Protein AF-0000000086597584 (afdb_homodimer)

Sequence (826 aa):
MGRVAITVAKMEKIIGPSKPIFIGIAGVGLLMLLRCFSPFTSYPNMYDAAKMTVSPKKDGAATNDCTTTQSYEIGNSGNNWDTKRREWLEHHPSFATGAEDRVLLLTGSQPEPCKNPIGDHLLLRLFKNKVDYCRIHGYDIFYNNAFLHPKMVSWWTKMPMIRAAMLAHPEVEWIFWVDSDAVFTDMDFKPPLEKYKDHNLVVHGYYSKVYEEKSWGGVNAGVFFIRNCQWSMEFLEVWAEMGPQTSNYEKWGQILTSTMSDKTDPESDDQSALVYFLLKEKETLGKKIYIENQYDLSGYWFDIINSFDTISDNYARIEKGVMELQRRHAEKVSEHYAMVMKEAFSDGGGGKRPFITHFTACSPCSGVHWGYTDEQCWGGMEKALNFADNQVLRNYGFVHPDLLNTSYLYPLPMGRVAITVAKMEKIIGPSKPIFIGIAGVGLLMLLRCFSPFTSYPNMYDAAKMTVSPKKDGAATNDCTTTQSYEIGNSGNNWDTKRREWLEHHPSFATGAEDRVLLLTGSQPEPCKNPIGDHLLLRLFKNKVDYCRIHGYDIFYNNAFLHPKMVSWWTKMPMIRAAMLAHPEVEWIFWVDSDAVFTDMDFKPPLEKYKDHNLVVHGYYSKVYEEKSWGGVNAGVFFIRNCQWSMEFLEVWAEMGPQTSNYEKWGQILTSTMSDKTDPESDDQSALVYFLLKEKETLGKKIYIENQYDLSGYWFDIINSFDTISDNYARIEKGVMELQRRHAEKVSEHYAMVMKEAFSDGGGGKRPFITHFTACSPCSGVHWGYTDEQCWGGMEKALNFADNQVLRNYGFVHPDLLNTSYLYPLP

Nearest PDB structures (foldseek):
  6bsu-assembly1_B  TM=9.200E-01  e=1.245E-32  Arabidopsis thaliana
  2p72-assembly2_B  TM=7.144E-01  e=2.388E-07  Paramecium bursaria Chlorella virus 1
  2p6w-assembly1_A  TM=7.037E-01  e=1.932E-06  Paramecium bursaria Chlorella virus 1
  6bsu-assembly1_B  TM=9.200E-01  e=1.370E-32  Arabidopsis thaliana
  2p72-assembly2_B  TM=7.144E-01  e=2.803E-07  Paramecium bursaria Chlorella virus 1

Organism: Rhododendron simsii (NCBI:txid118357)

Foldseek 3Di:
DDDDDPDDDDDDDPDDDDDDDDDDDDDDDDDDPDDDPPDPPPPPPVVPPPPPPPVPLPLDDDDVLLLVVDDLFFPDLDPDQVVSLVVNCVSGVVLVVPLQVAEEEEEEEAQDFFPQPCLVVLLVLLVVQVVLLCVLVVHHYDYDHYAPDPQQDDQSSVLSVVSNVLSVCSSHFKYKAAYSQKGFLPSQDDDPCVVLVQAFKEWAAAPCCLAPLVALVRTDPRTIIGTSDSLSSVVSNVLCCCGRVHPCFQVSLCVLCVRHVPDDDSTDDSSSSVSVCCHPVVPHNVSRYHHDHPAPSEAELVVQLVLLVVQVVQLVVLLVVDPVSVDADASNCVNVVSVVSVVSDDDPPSDHGGRMHGLPQCNSRHNDHPPDDPCCRVQSSQLSSLSSVQVSCVNVQWHDPDSSDDDDIDGHD/DDDPPDDDDDDDDDDDDDDDDDDDDDDDDPDDPDDDPPDPPPPPPVVPPPCPVPVPLPLDPDDVLLLVVDDLFFDDLDPDQVVSLVVNCVSGVVLVVCLQVAEEEEEEEAQDFFPQPCLVVLLVLLVVQVVLLCVLVVHHYDYDHYAPDPQQDDQSSVLSVVSNVLSVCSSHFKYKAAYSQKGFLPSQDDDPCVVLVQAFKEWAAAPCCLAPQVALVRTDPRTIIGTSDSLSSVVSNVLCCCGRVHPCFQVSLCVLCVRHVNDDDSTDDSSSSVSVCCHPVVPHNVSRYHHDHPAPSEAELVVQLVLLVVQVVQLVVLLVVDPVSVDADASNCVNVVSVVSVVSDDDPPSDHGGRMHGLPQCNSRHNDHPPDDPCCRVQSSQLSSLSSVQVSCVNVQWHDPDSSDDDDIDGHD

InterPro domains:
  IPR008630 Glycosyltransferase 34 [PF05637] (100-367)
  IPR008630 Glycosyltransferase 34 [PTHR31311] (60-407)
  IPR029044 Nucleotide-diphospho-sugar transferases [G3DSA:3.90.550.10] (103-284)

Solvent-accessible surface area (backbone atoms only — not comparable to full-atom values): 46348 Å² total; per-residue (Å²): 135,85,82,80,69,88,71,83,83,78,87,79,78,86,73,78,85,74,84,74,85,76,86,77,91,86,79,86,87,85,67,91,74,75,70,88,69,71,79,80,72,81,71,71,80,68,72,70,60,69,76,68,72,67,62,72,66,64,66,54,79,81,54,84,52,65,65,60,78,51,65,37,52,74,88,50,60,70,77,63,46,51,57,41,36,50,52,51,33,68,47,27,46,81,45,48,69,65,20,85,73,27,43,36,35,39,36,46,50,73,50,62,69,42,75,19,81,56,12,26,40,51,46,36,53,32,48,46,47,51,47,49,39,22,58,72,71,70,35,46,65,48,73,42,49,48,32,78,40,93,60,31,55,79,83,48,37,55,54,39,50,50,49,10,46,44,61,18,37,57,58,34,30,31,38,34,42,40,42,50,62,36,40,58,41,26,74,75,68,69,83,68,64,75,81,45,70,84,38,43,33,39,29,23,33,41,70,60,35,39,75,70,64,32,31,40,76,15,46,43,74,52,28,35,40,36,36,59,40,44,67,44,36,46,46,47,45,61,58,50,54,44,29,67,78,38,94,47,18,66,58,37,6,52,52,47,38,70,66,12,77,74,48,83,64,62,61,48,47,68,38,43,50,51,46,47,41,43,68,76,28,39,90,57,70,26,61,30,46,40,72,41,66,89,57,33,64,58,25,58,32,86,80,46,60,81,32,50,66,49,29,52,52,41,53,52,52,49,29,73,70,33,76,85,57,59,53,66,52,40,50,90,56,42,67,61,54,42,50,52,47,61,73,64,61,67,78,73,80,38,53,71,70,51,38,20,38,26,44,78,67,40,42,56,37,67,55,64,41,79,95,58,52,66,64,54,45,55,48,42,50,42,28,48,50,40,54,25,44,32,68,56,32,43,36,40,33,28,32,53,88,40,46,84,43,65,47,57,45,40,78,54,131,137,84,79,86,72,89,81,83,88,76,92,82,83,91,78,88,82,85,85,80,86,76,85,75,89,82,79,85,87,86,72,89,73,77,70,87,68,73,77,84,72,78,73,71,79,70,74,72,63,68,76,68,70,67,63,74,66,64,64,53,77,80,55,85,52,65,64,61,78,52,66,38,53,74,88,52,59,68,76,62,48,52,56,42,37,50,53,50,34,69,46,26,47,81,46,47,68,64,21,85,73,28,42,36,34,38,37,46,52,72,50,64,70,42,74,19,82,56,13,26,39,50,45,37,53,32,48,47,48,51,47,50,41,22,58,72,71,71,35,46,66,49,75,42,48,48,32,79,40,94,59,32,53,80,82,49,36,55,54,38,49,51,50,10,46,43,63,19,36,56,58,35,29,31,38,34,41,38,41,51,63,38,39,58,41,26,74,76,69,72,85,66,62,75,81,44,71,85,40,42,32,39,29,22,33,40,70,59,34,39,74,72,63,33,30,39,76,14,46,43,75,52,29,37,40,35,36,60,40,44,66,44,38,46,47,47,47,60,59,50,54,44,30,66,78,38,94,49,19,67,58,38,6,53,51,46,40,71,65,12,78,75,47,83,65,63,61,47,47,68,37,43,51,51,46,46,42,45,70,76,28,39,89,56,70,25,61,30,46,42,72,41,65,90,58,33,65,58,25,58,31,87,82,46,61,81,32,52,65,49,30,52,52,40,54,52,52,50,29,73,70,33,75,84,57,59,53,63,50,41,51,89,56,42,67,60,54,43,50,52,48,59,73,66,60,69,78,73,81,39,53,71,69,49,38,19,39,26,43,78,67,39,42,56,37,67,56,65,39,80,96,58,51,66,64,56,45,56,47,42,50,42,28,47,50,39,54,26,44,32,69,56,31,43,34,40,33,28,32,52,86,41,47,84,44,65,47,59,45,42,78,55,130

Structure (mmCIF, N/CA/C/O backbone):
data_AF-0000000086597584-model_v1
#
loop_
_entity.id
_entity.type
_entity.pdbx_description
1 polymer 'Uncharacterized protein'
#
loop_
_atom_site.group_PDB
_atom_site.id
_atom_site.type_symbol
_atom_site.label_atom_id
_atom_site.label_alt_id
_atom_site.label_comp_id
_atom_site.label_asym_id
_atom_site.label_entity_id
_atom_site.label_seq_id
_atom_site.pdbx_PDB_ins_code
_atom_site.Cartn_x
_atom_site.Cartn_y
_atom_site.Cartn_z
_atom_site.occupancy
_atom_site.B_iso_or_equiv
_atom_site.auth_seq_id
_atom_site.auth_comp_id
_atom_site.auth_asym_id
_atom_site.auth_atom_id
_atom_site.pdbx_PDB_model_num
ATOM 1 N N . MET A 1 1 ? 34.812 67 14.102 1 16.95 1 MET A N 1
ATOM 2 C CA . MET A 1 1 ? 35.375 67.562 15.336 1 16.95 1 MET A CA 1
ATOM 3 C C . MET A 1 1 ? 35.125 66.625 16.5 1 16.95 1 MET A C 1
ATOM 5 O O . MET A 1 1 ? 34.406 65.625 16.375 1 16.95 1 MET A O 1
ATOM 9 N N . GLY A 1 2 ? 34.469 66.938 17.594 1 16.42 2 GLY A N 1
ATOM 10 C CA . GLY A 1 2 ? 34.844 66.688 18.969 1 16.42 2 GLY A CA 1
ATOM 11 C C . GLY A 1 2 ? 34.438 65.375 19.484 1 16.42 2 GLY A C 1
ATOM 12 O O . GLY A 1 2 ? 33.375 64.812 19.141 1 16.42 2 GLY A O 1
ATOM 13 N N . ARG A 1 3 ? 35.469 64.438 19.938 1 20.17 3 ARG A N 1
ATOM 14 C CA . ARG A 1 3 ? 35.938 63.219 20.547 1 20.17 3 ARG A CA 1
ATOM 15 C C . ARG A 1 3 ? 35.25 62.969 21.891 1 20.17 3 ARG A C 1
ATOM 17 O O . ARG A 1 3 ? 35.469 63.688 22.859 1 20.17 3 ARG A O 1
ATOM 24 N N . VAL A 1 4 ? 33.938 62.781 21.719 1 17.05 4 VAL A N 1
ATOM 25 C CA . VAL A 1 4 ? 33.188 62.844 22.984 1 17.05 4 VAL A CA 1
ATOM 26 C C . VAL A 1 4 ? 33.875 61.969 24.031 1 17.05 4 VAL A C 1
ATOM 28 O O . VAL A 1 4 ? 34.438 60.906 23.719 1 17.05 4 VAL A O 1
ATOM 31 N N . ALA A 1 5 ? 33.844 62.25 25.359 1 17.41 5 ALA A N 1
ATOM 32 C CA . ALA A 1 5 ? 34.406 62.375 26.703 1 17.41 5 ALA A CA 1
ATOM 33 C C . ALA A 1 5 ? 34.062 61.188 27.578 1 17.41 5 ALA A C 1
ATOM 35 O O . ALA A 1 5 ? 34.312 61.188 28.781 1 17.41 5 ALA A O 1
ATOM 36 N N . ILE A 1 6 ? 33.625 60.031 27.016 1 20.36 6 ILE A N 1
ATOM 37 C CA . ILE A 1 6 ? 32.875 59.312 28.016 1 20.36 6 ILE A CA 1
ATOM 38 C C . ILE A 1 6 ? 33.781 58.781 29.109 1 20.36 6 ILE A C 1
ATOM 40 O O . ILE A 1 6 ? 34.656 57.938 28.828 1 20.36 6 ILE A O 1
ATOM 44 N N . THR A 1 7 ? 34.031 59.469 30.188 1 17.09 7 THR A N 1
ATOM 45 C CA . THR A 1 7 ? 35.031 59.344 31.234 1 17.09 7 THR A CA 1
ATOM 46 C C . THR A 1 7 ? 34.719 58.125 32.094 1 17.09 7 THR A C 1
ATOM 48 O O . THR A 1 7 ? 35.625 57.375 32.469 1 17.09 7 THR A O 1
ATOM 51 N N . VAL A 1 8 ? 33.406 57.812 32.469 1 16.98 8 VAL A N 1
ATOM 52 C CA . VAL A 1 8 ? 33.25 57.75 33.938 1 16.98 8 VAL A CA 1
ATOM 53 C C . VAL A 1 8 ? 34 56.5 34.469 1 16.98 8 VAL A C 1
ATOM 55 O O . VAL A 1 8 ? 34.281 55.562 33.719 1 16.98 8 VAL A O 1
ATOM 58 N N . ALA A 1 9 ? 33.469 55.969 35.688 1 15.84 9 ALA A N 1
ATOM 59 C CA . ALA A 1 9 ? 33.969 55.781 37.031 1 15.84 9 ALA A CA 1
ATOM 60 C C . ALA A 1 9 ? 34.438 54.344 37.25 1 15.84 9 ALA A C 1
ATOM 62 O O . ALA A 1 9 ? 33.906 53.406 36.656 1 15.84 9 ALA A O 1
ATOM 63 N N . LYS A 1 10 ? 35.469 54.125 38.031 1 16.33 10 LYS A N 1
ATOM 64 C CA . LYS A 1 10 ? 36.625 53.281 38.406 1 16.33 10 LYS A CA 1
ATOM 65 C C . LYS A 1 10 ? 36.25 52.219 39.406 1 16.33 10 LYS A C 1
ATOM 67 O O . LYS A 1 10 ? 37.094 51.469 39.906 1 16.33 10 LYS A O 1
ATOM 72 N N . MET A 1 11 ? 34.812 52.031 39.719 1 16.16 11 MET A N 1
ATOM 73 C CA . MET A 1 11 ? 34.812 51.594 41.125 1 16.16 11 MET A CA 1
ATOM 74 C C . MET A 1 11 ? 35.656 50.344 41.281 1 16.16 11 MET A C 1
ATOM 76 O O . MET A 1 11 ? 35.75 49.5 40.406 1 16.16 11 MET A O 1
ATOM 80 N N . GLU A 1 12 ? 36.281 50.281 42.5 1 15.65 12 GLU A N 1
ATOM 81 C CA . GLU A 1 12 ? 37.344 49.719 43.312 1 15.65 12 GLU A CA 1
ATOM 82 C C . GLU A 1 12 ? 37.094 48.25 43.625 1 15.65 12 GLU A C 1
ATOM 84 O O . GLU A 1 12 ? 35.938 47.812 43.656 1 15.65 12 GLU A O 1
ATOM 89 N N . LYS A 1 13 ? 38.156 47.438 43.625 1 18.62 13 LYS A N 1
ATOM 90 C CA . LYS A 1 13 ? 38.781 46.094 43.594 1 18.62 13 LYS A CA 1
ATOM 91 C C . LYS A 1 13 ? 38.531 45.375 44.906 1 18.62 13 LYS A C 1
ATOM 93 O O . LYS A 1 13 ? 39.031 44.25 45.125 1 18.62 13 LYS A O 1
ATOM 98 N N . ILE A 1 14 ? 37.5 45.812 45.844 1 16.31 14 ILE A N 1
ATOM 99 C CA . ILE A 1 14 ? 37.969 45.531 47.188 1 16.31 14 ILE A CA 1
ATOM 100 C C . ILE A 1 14 ? 38.156 44 47.344 1 16.31 14 ILE A C 1
ATOM 102 O O . ILE A 1 14 ? 37.25 43.25 47.094 1 16.31 14 ILE A O 1
ATOM 106 N N . ILE A 1 15 ? 39.406 43.562 47.656 1 18.88 15 ILE A N 1
ATOM 107 C CA . ILE A 1 15 ? 40.281 42.438 47.812 1 18.88 15 ILE A CA 1
ATOM 108 C C . ILE A 1 15 ? 39.875 41.594 49.031 1 18.88 15 ILE A C 1
ATOM 110 O O . ILE A 1 15 ? 40.219 40.406 49.125 1 18.88 15 ILE A O 1
ATOM 114 N N . GLY A 1 16 ? 39.031 42.125 50 1 17.47 16 GLY A N 1
ATOM 115 C CA . GLY A 1 16 ? 39.656 41.812 51.25 1 17.47 16 GLY A CA 1
ATOM 116 C C . GLY A 1 16 ? 39.688 40.312 51.531 1 17.47 16 GLY A C 1
ATOM 117 O O . GLY A 1 16 ? 39 39.531 50.906 1 17.47 16 GLY A O 1
ATOM 118 N N . PRO A 1 17 ? 40.469 39.969 52.594 1 18.5 17 PRO A N 1
ATOM 119 C CA . PRO A 1 17 ? 41.375 38.938 53.125 1 18.5 17 PRO A CA 1
ATOM 120 C C . PRO A 1 17 ? 40.656 37.656 53.5 1 18.5 17 PRO A C 1
ATOM 122 O O . PRO A 1 17 ? 39.406 37.594 53.438 1 18.5 17 PRO A O 1
ATOM 125 N N . SER A 1 18 ? 41.031 37.156 54.656 1 17.77 18 SER A N 1
ATOM 126 C CA . SER A 1 18 ? 41.688 36 55.281 1 17.77 18 SER A CA 1
ATOM 127 C C . SER A 1 18 ? 40.688 35.062 55.969 1 17.77 18 SER A C 1
ATOM 129 O O . SER A 1 18 ? 41.031 33.938 56.312 1 17.77 18 SER A O 1
ATOM 131 N N . LYS A 1 19 ? 39.531 35.469 56.406 1 17.31 19 LYS A N 1
ATOM 132 C CA . LYS A 1 19 ? 39.406 35.062 57.812 1 17.31 19 LYS A CA 1
ATOM 133 C C . LYS A 1 19 ? 39.25 33.562 57.938 1 17.31 19 LYS A C 1
ATOM 135 O O . LYS A 1 19 ? 38.469 32.969 57.219 1 17.31 19 LYS A O 1
ATOM 140 N N . PRO A 1 20 ? 39.969 33 58.938 1 19.62 20 PRO A N 1
ATOM 141 C CA . PRO A 1 20 ? 40.469 31.656 59.25 1 19.62 20 PRO A CA 1
ATOM 142 C C . PRO A 1 20 ? 39.375 30.734 59.781 1 19.62 20 PRO A C 1
ATOM 144 O O . PRO A 1 20 ? 39.469 29.516 59.656 1 19.62 20 PRO A O 1
ATOM 147 N N . ILE A 1 21 ? 38.188 31.25 60.219 1 17.67 21 ILE A N 1
ATOM 148 C CA . ILE A 1 21 ? 37.969 30.734 61.594 1 17.67 21 ILE A CA 1
ATOM 149 C C . ILE A 1 21 ? 37.75 29.219 61.531 1 17.67 21 ILE A C 1
ATOM 151 O O . ILE A 1 21 ? 37 28.734 60.688 1 17.67 21 ILE A O 1
ATOM 155 N N . PHE A 1 22 ? 38.344 28.5 62.531 1 17.73 22 PHE A N 1
ATOM 156 C CA . PHE A 1 22 ? 38.844 27.219 63.062 1 17.73 22 PHE A CA 1
ATOM 157 C C . PHE A 1 22 ? 37.656 26.312 63.406 1 17.73 22 PHE A C 1
ATOM 159 O O . PHE A 1 22 ? 37.688 25.125 63.094 1 17.73 22 PHE A O 1
ATOM 166 N N . ILE A 1 23 ? 36.656 26.812 64.25 1 17 23 ILE A N 1
ATOM 167 C CA . ILE A 1 23 ? 36.688 26.031 65.5 1 17 23 ILE A CA 1
ATOM 168 C C . ILE A 1 23 ? 36.156 24.625 65.25 1 17 23 ILE A C 1
ATOM 170 O O . ILE A 1 23 ? 35.406 24.406 64.312 1 17 23 ILE A O 1
ATOM 174 N N . GLY A 1 24 ? 35.562 24.047 66.375 1 16.42 24 GLY A N 1
ATOM 175 C CA . GLY A 1 24 ? 35.75 22.984 67.312 1 16.42 24 GLY A CA 1
ATOM 176 C C . GLY A 1 24 ? 34.812 21.797 67.125 1 16.42 24 GLY A C 1
ATOM 177 O O . GLY A 1 24 ? 35.219 20.656 67.375 1 16.42 24 GLY A O 1
ATOM 178 N N . ILE A 1 25 ? 33.469 21.984 67 1 17.38 25 ILE A N 1
ATOM 179 C CA . ILE A 1 25 ? 32.75 21.219 68 1 17.38 25 ILE A CA 1
ATOM 180 C C . ILE A 1 25 ? 32.781 19.734 67.688 1 17.38 25 ILE A C 1
ATOM 182 O O . ILE A 1 25 ? 32.688 19.375 66.5 1 17.38 25 ILE A O 1
ATOM 186 N N . ALA A 1 26 ? 32.781 18.859 68.75 1 17.62 26 ALA A N 1
ATOM 187 C CA . ALA A 1 26 ? 33.125 17.625 69.5 1 17.62 26 ALA A CA 1
ATOM 188 C C . ALA A 1 26 ? 32.281 16.453 69 1 17.62 26 ALA A C 1
ATOM 190 O O . ALA A 1 26 ? 31.281 16.672 68.25 1 17.62 26 ALA A O 1
ATOM 191 N N . GLY A 1 27 ? 31.688 15.609 70 1 17.11 27 GLY A N 1
ATOM 192 C CA . GLY A 1 27 ? 31.859 14.258 70.5 1 17.11 27 GLY A CA 1
ATOM 193 C C . GLY A 1 27 ? 30.766 13.305 70.062 1 17.11 27 GLY A C 1
ATOM 194 O O . GLY A 1 27 ? 30.922 12.086 70.125 1 17.11 27 GLY A O 1
ATOM 195 N N . VAL A 1 28 ? 29.484 13.773 69.875 1 18.78 28 VAL A N 1
ATOM 196 C CA . VAL A 1 28 ? 28.531 12.953 70.625 1 18.78 28 VAL A CA 1
ATOM 197 C C . VAL A 1 28 ? 28.5 11.539 70 1 18.78 28 VAL A C 1
ATOM 199 O O . VAL A 1 28 ? 28.797 11.352 68.812 1 18.78 28 VAL A O 1
ATOM 202 N N . GLY A 1 29 ? 27.734 10.578 70.812 1 18.05 29 GLY A N 1
ATOM 203 C CA . GLY A 1 29 ? 27.625 9.227 71.375 1 18.05 29 GLY A CA 1
ATOM 204 C C . GLY A 1 29 ? 27.109 8.219 70.312 1 18.05 29 GLY A C 1
ATOM 205 O O . GLY A 1 29 ? 26.375 8.578 69.438 1 18.05 29 GLY A O 1
ATOM 206 N N . LEU A 1 30 ? 27.672 7.004 70.438 1 20.31 30 LEU A N 1
ATOM 207 C CA . LEU A 1 30 ? 27.906 5.656 69.938 1 20.31 30 LEU A CA 1
ATOM 208 C C . LEU A 1 30 ? 26.609 4.844 69.938 1 20.31 30 LEU A C 1
ATOM 210 O O . LEU A 1 30 ? 26.516 3.824 69.25 1 20.31 30 LEU A O 1
ATOM 214 N N . LEU A 1 31 ? 25.656 5.215 70.875 1 18.05 31 LEU A N 1
ATOM 215 C CA . LEU A 1 31 ? 25.172 4.051 71.625 1 18.05 31 LEU A CA 1
ATOM 216 C C . LEU A 1 31 ? 24.422 3.098 70.688 1 18.05 31 LEU A C 1
ATOM 218 O O . LEU A 1 31 ? 24.625 1.883 70.75 1 18.05 31 LEU A O 1
ATOM 222 N N . MET A 1 32 ? 23.141 3.391 70.375 1 18.7 32 MET A N 1
ATOM 223 C CA . MET A 1 32 ? 22.062 2.471 70.75 1 18.7 32 MET A CA 1
ATOM 224 C C . MET A 1 32 ? 21.906 1.368 69.75 1 18.7 32 MET A C 1
ATOM 226 O O . MET A 1 32 ? 21.312 1.591 68.688 1 18.7 32 MET A O 1
ATOM 230 N N . LEU A 1 33 ? 22.891 0.575 69.5 1 21.2 33 LEU A N 1
ATOM 231 C CA . LEU A 1 33 ? 22.922 -0.443 68.438 1 21.2 33 LEU A CA 1
ATOM 232 C C . LEU A 1 33 ? 21.828 -1.477 68.688 1 21.2 33 LEU A C 1
ATOM 234 O O . LEU A 1 33 ? 21.484 -2.236 67.75 1 21.2 33 LEU A O 1
ATOM 238 N N . LEU A 1 34 ? 21.609 -1.823 70 1 21.61 34 LEU A N 1
ATOM 239 C CA . LEU A 1 34 ? 21.516 -3.256 70.25 1 21.61 34 LEU A CA 1
ATOM 240 C C . LEU A 1 34 ? 20.234 -3.832 69.688 1 21.61 34 LEU A C 1
ATOM 242 O O . LEU A 1 34 ? 20.188 -4.996 69.25 1 21.61 34 LEU A O 1
ATOM 246 N N . ARG A 1 35 ? 19.125 -3.268 70.188 1 19.84 35 ARG A N 1
ATOM 247 C CA . ARG A 1 35 ? 18.156 -4.18 70.812 1 19.84 35 ARG A CA 1
ATOM 248 C C . ARG A 1 35 ? 17.516 -5.062 69.75 1 19.84 35 ARG A C 1
ATOM 250 O O . ARG A 1 35 ? 17.266 -6.246 69.938 1 19.84 35 ARG A O 1
ATOM 257 N N . CYS A 1 36 ? 16.688 -4.449 68.812 1 21.77 36 CYS A N 1
ATOM 258 C CA . CYS A 1 36 ? 15.359 -5.027 68.625 1 21.77 36 CYS A CA 1
ATOM 259 C C . CYS A 1 36 ? 15.414 -6.262 67.75 1 21.77 36 CYS A C 1
ATOM 261 O O . CYS A 1 36 ? 15.648 -6.148 66.562 1 21.77 36 CYS A O 1
ATOM 263 N N . PHE A 1 37 ? 15.992 -7.332 68.188 1 25.97 37 PHE A N 1
ATOM 264 C CA . PHE A 1 37 ? 16.078 -8.609 67.5 1 25.97 37 PHE A CA 1
ATOM 265 C C . PHE A 1 37 ? 14.695 -9.172 67.188 1 25.97 37 PHE A C 1
ATOM 267 O O . PHE A 1 37 ? 14.211 -10.039 67.938 1 25.97 37 PHE A O 1
ATOM 274 N N . SER A 1 38 ? 13.641 -8.344 67.188 1 24.52 38 SER A N 1
ATOM 275 C CA . SER A 1 38 ? 12.391 -9.094 67.25 1 24.52 38 SER A CA 1
ATOM 276 C C . SER A 1 38 ? 12.352 -10.227 66.25 1 24.52 38 SER A C 1
ATOM 278 O O . SER A 1 38 ? 12.922 -10.109 65.188 1 24.52 38 SER A O 1
ATOM 280 N N . PRO A 1 39 ? 11.914 -11.461 66.75 1 27.3 39 PRO A N 1
ATOM 281 C CA . PRO A 1 39 ? 11.859 -12.773 66.062 1 27.3 39 PRO A CA 1
ATOM 282 C C . PRO A 1 39 ? 11.102 -12.742 64.75 1 27.3 39 PRO A C 1
ATOM 284 O O . PRO A 1 39 ? 10.047 -12.109 64.688 1 27.3 39 PRO A O 1
ATOM 287 N N . PHE A 1 40 ? 11.773 -12.719 63.594 1 27.66 40 PHE A N 1
ATOM 288 C CA . PHE A 1 40 ? 11.242 -12.672 62.25 1 27.66 40 PHE A CA 1
ATOM 289 C C . PHE A 1 40 ? 10.148 -13.727 62.062 1 27.66 40 PHE A C 1
ATOM 291 O O . PHE A 1 40 ? 10.367 -14.906 62.344 1 27.66 40 PHE A O 1
ATOM 298 N N . THR A 1 41 ? 8.883 -13.32 62.375 1 25.11 41 THR A N 1
ATOM 299 C CA . THR A 1 41 ? 7.668 -14.07 62.094 1 25.11 41 THR A CA 1
ATOM 300 C C . THR A 1 41 ? 7.754 -14.703 60.688 1 25.11 41 THR A C 1
ATOM 302 O O . THR A 1 41 ? 8.359 -14.133 59.781 1 25.11 41 THR A O 1
ATOM 305 N N . SER A 1 42 ? 7.539 -16.047 60.688 1 25.33 42 SER A N 1
ATOM 306 C CA . SER A 1 42 ? 7.535 -16.969 59.562 1 25.33 42 SER A CA 1
ATOM 307 C C . SER A 1 42 ? 6.688 -16.453 58.406 1 25.33 42 SER A C 1
ATOM 309 O O . SER A 1 42 ? 5.488 -16.219 58.562 1 25.33 42 SER A O 1
ATOM 311 N N . TYR A 1 43 ? 7.141 -15.492 57.656 1 27.02 43 TYR A N 1
ATOM 312 C CA . TYR A 1 43 ? 6.324 -15 56.531 1 27.02 43 TYR A CA 1
ATOM 313 C C . TYR A 1 43 ? 5.852 -16.156 55.656 1 27.02 43 TYR A C 1
ATOM 315 O O . TYR A 1 43 ? 6.656 -17 55.25 1 27.02 43 TYR A O 1
ATOM 323 N N . PRO A 1 44 ? 4.555 -16.5 55.875 1 27.19 44 PRO A N 1
ATOM 324 C CA . PRO A 1 44 ? 3.996 -17.578 55.062 1 27.19 44 PRO A CA 1
ATOM 325 C C . PRO A 1 44 ? 4.406 -17.5 53.594 1 27.19 44 PRO A C 1
ATOM 327 O O . PRO A 1 44 ? 4.73 -16.406 53.094 1 27.19 44 PRO A O 1
ATOM 330 N N . ASN A 1 45 ? 4.988 -18.641 53.094 1 27.23 45 ASN A N 1
ATOM 331 C CA . ASN A 1 45 ? 5.438 -18.859 51.719 1 27.23 45 ASN A CA 1
ATOM 332 C C . ASN A 1 45 ? 4.391 -18.406 50.719 1 27.23 45 ASN A C 1
ATOM 334 O O . ASN A 1 45 ? 3.363 -19.062 50.531 1 27.23 45 ASN A O 1
ATOM 338 N N . MET A 1 46 ? 4.035 -17.109 50.75 1 25.09 46 MET A N 1
ATOM 339 C CA . MET A 1 46 ? 2.967 -16.625 49.875 1 25.09 46 MET A CA 1
ATOM 340 C C . MET A 1 46 ? 3.252 -16.969 48.406 1 25.09 46 MET A C 1
ATOM 342 O O . MET A 1 46 ? 2.67 -16.359 47.5 1 25.09 46 MET A O 1
ATOM 346 N N . TYR A 1 47 ? 4.34 -17.688 48.219 1 25.02 47 TYR A N 1
ATOM 347 C CA . TYR A 1 47 ? 4.699 -17.766 46.812 1 25.02 47 TYR A CA 1
ATOM 348 C C . TYR A 1 47 ? 3.613 -18.469 46 1 25.02 47 TYR A C 1
ATOM 350 O O . TYR A 1 47 ? 3.793 -18.766 44.812 1 25.02 47 TYR A O 1
ATOM 358 N N . ASP A 1 48 ? 2.732 -19.078 46.781 1 25.47 48 ASP A N 1
ATOM 359 C CA . ASP A 1 48 ? 1.867 -19.859 45.875 1 25.47 48 ASP A CA 1
ATOM 360 C C . ASP A 1 48 ? 1.146 -18.953 44.875 1 25.47 48 ASP A C 1
ATOM 362 O O . ASP A 1 48 ? -0.062 -18.734 45 1 25.47 48 ASP A O 1
ATOM 366 N N . ALA A 1 49 ? 1.564 -17.812 44.688 1 24.19 49 ALA A N 1
ATOM 367 C CA . ALA A 1 49 ? 0.662 -17.188 43.719 1 24.19 49 ALA A CA 1
ATOM 368 C C . ALA A 1 49 ? 0.471 -18.078 42.5 1 24.19 49 ALA A C 1
ATOM 370 O O . ALA A 1 49 ? 1.426 -18.359 41.75 1 24.19 49 ALA A O 1
ATOM 371 N N . ALA A 1 50 ? -0.317 -19.031 42.438 1 27.5 50 ALA A N 1
ATOM 372 C CA . ALA A 1 50 ? -0.902 -19.641 41.25 1 27.5 50 ALA A CA 1
ATOM 373 C C . ALA A 1 50 ? -0.909 -18.672 40.094 1 27.5 50 ALA A C 1
ATOM 375 O O . ALA A 1 50 ? -1.369 -17.531 40.219 1 27.5 50 ALA A O 1
ATOM 376 N N . LYS A 1 51 ? 0.156 -18.703 39.312 1 30.17 51 LYS A N 1
ATOM 377 C CA . LYS A 1 51 ? 0.125 -18.125 37.969 1 30.17 51 LYS A CA 1
ATOM 378 C C . LYS A 1 51 ? -1.303 -18.047 37.438 1 30.17 51 LYS A C 1
ATOM 380 O O . LYS A 1 51 ? -1.874 -19.062 37.031 1 30.17 51 LYS A O 1
ATOM 385 N N . MET A 1 52 ? -2.107 -17.344 38.094 1 26.62 52 MET A N 1
ATOM 386 C CA . MET A 1 52 ? -3.348 -17.094 37.375 1 26.62 52 MET A CA 1
ATOM 387 C C . MET A 1 52 ? -3.062 -16.75 35.906 1 26.62 52 MET A C 1
ATOM 389 O O . MET A 1 52 ? -2.396 -15.75 35.625 1 26.62 52 MET A O 1
ATOM 393 N N . THR A 1 53 ? -2.609 -17.719 35.094 1 27.86 53 THR A N 1
ATOM 394 C CA . THR A 1 53 ? -2.703 -17.547 33.656 1 27.86 53 THR A CA 1
ATOM 395 C C . THR A 1 53 ? -3.826 -16.578 33.312 1 27.86 53 THR A C 1
ATOM 397 O O . THR A 1 53 ? -5.004 -16.922 33.438 1 27.86 53 THR A O 1
ATOM 400 N N . VAL A 1 54 ? -3.662 -15.391 33.656 1 29.88 54 VAL A N 1
ATOM 401 C CA . VAL A 1 54 ? -4.629 -14.484 33.062 1 29.88 54 VAL A CA 1
ATOM 402 C C . VAL A 1 54 ? -4.754 -14.773 31.562 1 29.88 54 VAL A C 1
ATOM 404 O O . VAL A 1 54 ? -3.775 -14.664 30.828 1 29.88 54 VAL A O 1
ATOM 407 N N . SER A 1 55 ? -5.457 -15.688 31.219 1 31.73 55 SER A N 1
ATOM 408 C CA . SER A 1 55 ? -5.836 -15.781 29.812 1 31.73 55 SER A CA 1
ATOM 409 C C . SER A 1 55 ? -5.984 -14.398 29.188 1 31.73 55 SER A C 1
ATOM 411 O O . SER A 1 55 ? -6.637 -13.523 29.75 1 31.73 55 SER A O 1
ATOM 413 N N . PRO A 1 56 ? -4.934 -13.961 28.453 1 37.72 56 PRO A N 1
ATOM 414 C CA . PRO A 1 56 ? -5.223 -12.664 27.828 1 37.72 56 PRO A CA 1
ATOM 415 C C . PRO A 1 56 ? -6.711 -12.469 27.547 1 37.72 56 PRO A C 1
ATOM 417 O O . PRO A 1 56 ? -7.379 -13.398 27.078 1 37.72 56 PRO A O 1
ATOM 420 N N . LYS A 1 57 ? -7.289 -11.688 28.344 1 41.69 57 LYS A N 1
ATOM 421 C CA . LYS A 1 57 ? -8.688 -11.367 28.078 1 41.69 57 LYS A CA 1
ATOM 422 C C . LYS A 1 57 ? -8.961 -11.297 26.578 1 41.69 57 LYS A C 1
ATOM 424 O O . LYS A 1 57 ? -8.242 -10.609 25.844 1 41.69 57 LYS A O 1
ATOM 429 N N . LYS A 1 58 ? -9.555 -12.312 26.062 1 46.53 58 LYS A N 1
ATOM 430 C CA . LYS A 1 58 ? -9.984 -12.406 24.672 1 46.53 58 LYS A CA 1
ATOM 431 C C . LYS A 1 58 ? -10.664 -11.109 24.219 1 46.53 58 LYS A C 1
ATOM 433 O O . LYS A 1 58 ? -11.375 -10.477 24.984 1 46.53 58 LYS A O 1
ATOM 438 N N . ASP A 1 59 ? -10.086 -10.453 23.172 1 56.41 59 ASP A N 1
ATOM 439 C CA . ASP A 1 59 ? -10.766 -9.305 22.594 1 56.41 59 ASP A CA 1
ATOM 440 C C . ASP A 1 59 ? -12.281 -9.5 22.594 1 56.41 59 ASP A C 1
ATOM 442 O O . ASP A 1 59 ? -12.773 -10.562 22.203 1 56.41 59 ASP A O 1
ATOM 446 N N . GLY A 1 60 ? -13 -9.203 23.719 1 52.19 60 GLY A N 1
ATOM 447 C CA . GLY A 1 60 ? -14.43 -9.375 23.891 1 52.19 60 GLY A CA 1
ATOM 448 C C . GLY A 1 60 ? -15.258 -8.68 22.828 1 52.19 60 GLY A C 1
ATOM 449 O O . GLY A 1 60 ? -14.773 -7.762 22.156 1 52.19 60 GLY A O 1
ATOM 450 N N . ALA A 1 61 ? -16.297 -9.469 22.469 1 49.19 61 ALA A N 1
ATOM 451 C CA . ALA A 1 61 ? -17.344 -8.93 21.609 1 49.19 61 ALA A CA 1
ATOM 452 C C . ALA A 1 61 ? -17.719 -7.504 22.016 1 49.19 61 ALA A C 1
ATOM 454 O O . ALA A 1 61 ? -17.438 -7.082 23.141 1 49.19 61 ALA A O 1
ATOM 455 N N . ALA A 1 62 ? -18.625 -6.859 21.094 1 45.41 62 ALA A N 1
ATOM 456 C CA . ALA A 1 62 ? -19.188 -5.523 20.922 1 45.41 62 ALA A CA 1
ATOM 457 C C . ALA A 1 62 ? -19.875 -5.047 22.203 1 45.41 62 ALA A C 1
ATOM 459 O O . ALA A 1 62 ? -20.984 -5.473 22.5 1 45.41 62 ALA A O 1
ATOM 460 N N . THR A 1 63 ? -19.375 -5.109 23.297 1 41.94 63 THR A N 1
ATOM 461 C CA . THR A 1 63 ? -20.234 -4.219 24.078 1 41.94 63 THR A CA 1
ATOM 462 C C . THR A 1 63 ? -20.703 -3.045 23.219 1 41.94 63 THR A C 1
ATOM 464 O O . THR A 1 63 ? -20.188 -2.82 22.125 1 41.94 63 THR A O 1
ATOM 467 N N . ASN A 1 64 ? -21.625 -2.158 23.703 1 43.78 64 ASN A N 1
ATOM 468 C CA . ASN A 1 64 ? -22.094 -0.907 23.109 1 43.78 64 ASN A CA 1
ATOM 469 C C . ASN A 1 64 ? -20.953 -0.168 22.406 1 43.78 64 ASN A C 1
ATOM 471 O O . ASN A 1 64 ? -20.125 0.462 23.047 1 43.78 64 ASN A O 1
ATOM 475 N N . ASP A 1 65 ? -20.422 -0.802 21.438 1 49.59 65 ASP A N 1
ATOM 476 C CA . ASP A 1 65 ? -19.375 -0.172 20.625 1 49.59 65 ASP A CA 1
ATOM 477 C C . ASP A 1 65 ? -19.547 1.347 20.609 1 49.59 65 ASP A C 1
ATOM 479 O O . ASP A 1 65 ? -20.516 1.869 20.062 1 49.59 65 ASP A O 1
ATOM 483 N N . CYS A 1 66 ? -19.312 1.984 21.609 1 48.81 66 CYS A N 1
ATOM 484 C CA . CYS A 1 66 ? -19.297 3.393 22 1 48.81 66 CYS A CA 1
ATOM 485 C C . CYS A 1 66 ? -19.016 4.281 20.781 1 48.81 66 CYS A C 1
ATOM 487 O O . CYS A 1 66 ? -19.172 5.5 20.859 1 48.81 66 CYS A O 1
ATOM 489 N N . THR A 1 67 ? -18.484 3.748 19.672 1 52.06 67 THR A N 1
ATOM 490 C CA . THR A 1 67 ? -18.219 4.637 18.547 1 52.06 67 THR A CA 1
ATOM 491 C C . THR A 1 67 ? -19.516 4.918 17.781 1 52.06 67 THR A C 1
ATOM 493 O O . THR A 1 67 ? -19.5 5.688 16.812 1 52.06 67 THR A O 1
ATOM 496 N N . THR A 1 68 ? -20.656 4.133 18.234 1 55.19 68 THR A N 1
ATOM 497 C CA . THR A 1 68 ? -21.844 4.047 17.406 1 55.19 68 THR A CA 1
ATOM 498 C C . THR A 1 68 ? -22.594 5.379 17.375 1 55.19 68 THR A C 1
ATOM 500 O O . THR A 1 68 ? -23.406 5.621 16.5 1 55.19 68 THR A O 1
ATOM 503 N N . THR A 1 69 ? -22.094 6.195 18.281 1 63.03 69 THR A N 1
ATOM 504 C CA . THR A 1 69 ? -22.969 7.352 18.203 1 63.03 69 THR A CA 1
ATOM 505 C C . THR A 1 69 ? -22.266 8.539 17.562 1 63.03 69 THR A C 1
ATOM 507 O O . THR A 1 69 ? -22.859 9.594 17.344 1 63.03 69 THR A O 1
ATOM 510 N N . GLN A 1 70 ? -21.078 8.164 17.125 1 78.88 70 GLN A N 1
ATOM 511 C CA . GLN A 1 70 ? -20.344 9.305 16.594 1 78.88 70 GLN A CA 1
ATOM 512 C C . GLN A 1 70 ? -20.422 9.336 15.062 1 78.88 70 GLN A C 1
ATOM 514 O O . GLN A 1 70 ? -20.422 8.281 14.414 1 78.88 70 GLN A O 1
ATOM 519 N N . SER A 1 71 ? -20.531 10.523 14.617 1 86.75 71 SER A N 1
ATOM 520 C CA . SER A 1 71 ? -20.562 10.711 13.172 1 86.75 71 SER A CA 1
ATOM 521 C C . SER A 1 71 ? -19.156 10.648 12.578 1 86.75 71 SER A C 1
ATOM 523 O O . SER A 1 71 ? -18.219 11.203 13.141 1 86.75 71 SER A O 1
ATOM 525 N N . TYR A 1 72 ? -19.078 9.969 11.508 1 92.38 72 TYR A N 1
ATOM 526 C CA . TYR A 1 72 ? -17.828 9.906 10.773 1 92.38 72 TYR A CA 1
ATOM 527 C C . TYR A 1 72 ? -17.625 11.156 9.93 1 92.38 72 TYR A C 1
ATOM 529 O O . TYR A 1 72 ? -16.516 11.406 9.43 1 92.38 72 TYR A O 1
ATOM 537 N N . GLU A 1 73 ? -18.594 11.969 9.789 1 92.31 73 GLU A N 1
ATOM 538 C CA . GLU A 1 73 ? -18.562 13.141 8.922 1 92.31 73 GLU A CA 1
ATOM 539 C C . GLU A 1 73 ? -18 14.359 9.648 1 92.31 73 GLU A C 1
ATOM 541 O O . GLU A 1 73 ? -18.172 14.5 10.867 1 92.31 73 GLU A O 1
ATOM 546 N N . ILE A 1 74 ? -17.359 15.203 8.898 1 92.19 74 ILE A N 1
ATOM 547 C CA . ILE A 1 74 ? -17 16.516 9.414 1 92.19 74 ILE A CA 1
ATOM 548 C C . ILE A 1 74 ? -18.266 17.328 9.688 1 92.19 74 ILE A C 1
ATOM 550 O O . ILE A 1 74 ? -19.281 17.156 9 1 92.19 74 ILE A O 1
ATOM 554 N N . GLY A 1 75 ? -18.266 18.188 10.656 1 87.88 75 GLY A N 1
ATOM 555 C CA . GLY A 1 75 ? -19.406 19.016 11 1 87.88 75 GLY A CA 1
ATOM 556 C C . GLY A 1 75 ? -19.828 18.891 12.445 1 87.88 75 GLY A C 1
ATOM 557 O O . GLY A 1 75 ? -20.516 19.766 12.984 1 87.88 75 GLY A O 1
ATOM 558 N N . ASN A 1 76 ? -19.406 17.75 13.016 1 83 76 ASN A N 1
ATOM 559 C CA . ASN A 1 76 ? -19.656 17.5 14.43 1 83 76 ASN A CA 1
ATOM 560 C C . ASN A 1 76 ? -18.531 16.719 15.078 1 83 76 ASN A C 1
ATOM 562 O O . ASN A 1 76 ? -18.297 15.555 14.734 1 83 76 ASN A O 1
ATOM 566 N N . SER A 1 77 ? -17.875 17.344 16.016 1 82.56 77 SER A N 1
ATOM 567 C CA . SER A 1 77 ? -16.719 16.703 16.641 1 82.56 77 SER A CA 1
ATOM 568 C C . SER A 1 77 ? -17.141 15.609 17.594 1 82.56 77 SER A C 1
ATOM 570 O O . SER A 1 77 ? -16.328 14.773 18 1 82.56 77 SER A O 1
ATOM 572 N N . GLY A 1 78 ? -18.375 15.578 17.891 1 85.31 78 GLY A N 1
ATOM 573 C CA . GLY A 1 78 ? -18.781 14.68 18.953 1 85.31 78 GLY A CA 1
ATOM 574 C C . GLY A 1 78 ? -18.156 15.039 20.297 1 85.31 78 GLY A C 1
ATOM 575 O O . GLY A 1 78 ? -17.516 16.094 20.422 1 85.31 78 GLY A O 1
ATOM 576 N N . ASN A 1 79 ? -18.531 14.25 21.328 1 88.31 79 ASN A N 1
ATOM 577 C CA . ASN A 1 79 ? -18.016 14.5 22.672 1 88.31 79 ASN A CA 1
ATOM 578 C C . ASN A 1 79 ? -17.438 13.234 23.297 1 88.31 79 ASN A C 1
ATOM 580 O O . ASN A 1 79 ? -17.766 12.125 22.875 1 88.31 79 ASN A O 1
ATOM 584 N N . ASN A 1 80 ? -16.438 13.445 24.125 1 92.88 80 ASN A N 1
ATOM 585 C CA . ASN A 1 80 ? -15.891 12.406 25 1 92.88 80 ASN A CA 1
ATOM 586 C C . ASN A 1 80 ? -15.164 11.328 24.203 1 92.88 80 ASN A C 1
ATOM 588 O O . ASN A 1 80 ? -15.242 10.148 24.516 1 92.88 80 ASN A O 1
ATOM 592 N N . TRP A 1 81 ? -14.523 11.727 23.094 1 95.44 81 TRP A N 1
ATOM 593 C CA . TRP A 1 81 ? -13.828 10.766 22.25 1 95.44 81 TRP A CA 1
ATOM 594 C C . TRP A 1 81 ? -12.711 10.078 23.016 1 95.44 81 TRP A C 1
ATOM 596 O O . TRP A 1 81 ? -12.484 8.875 22.859 1 95.44 81 TRP A O 1
ATOM 606 N N . ASP A 1 82 ? -12.031 10.82 23.906 1 96 82 ASP A N 1
ATOM 607 C CA . ASP A 1 82 ? -10.953 10.227 24.688 1 96 82 ASP A CA 1
ATOM 608 C C . ASP A 1 82 ? -11.469 9.094 25.578 1 96 82 ASP A C 1
ATOM 610 O O . ASP A 1 82 ? -10.852 8.031 25.672 1 96 82 ASP A O 1
ATOM 614 N N . THR A 1 83 ? -12.602 9.32 26.203 1 95.12 83 THR A N 1
ATOM 615 C CA . THR A 1 83 ? -13.203 8.32 27.078 1 95.12 83 THR A CA 1
ATOM 616 C C . THR A 1 83 ? -13.672 7.113 26.266 1 95.12 83 THR A C 1
ATOM 618 O O . THR A 1 83 ? -13.422 5.969 26.656 1 95.12 83 THR A O 1
ATOM 621 N N . LYS A 1 84 ? -14.297 7.383 25.188 1 92.75 84 LYS A N 1
ATOM 622 C CA . LYS A 1 84 ? -14.781 6.309 24.328 1 92.75 84 LYS A CA 1
ATOM 623 C C . LYS A 1 84 ? -13.633 5.453 23.797 1 92.75 84 LYS A C 1
ATOM 625 O O . LYS A 1 84 ? -13.734 4.227 23.766 1 92.75 84 LYS A O 1
ATOM 630 N N . ARG A 1 85 ? -12.609 6.098 23.391 1 93.69 85 ARG A N 1
ATOM 631 C CA . ARG A 1 85 ? -11.438 5.395 22.891 1 93.69 85 ARG A CA 1
ATOM 632 C C . ARG A 1 85 ? -10.789 4.555 23.984 1 93.69 85 ARG A C 1
ATOM 634 O O . ARG A 1 85 ? -10.398 3.408 23.75 1 93.69 85 ARG A O 1
ATOM 641 N N . ARG A 1 86 ? -10.656 5.094 25.156 1 93.38 86 ARG A N 1
ATOM 642 C CA . ARG A 1 86 ? -10.109 4.355 26.281 1 93.38 86 ARG A CA 1
ATOM 643 C C . ARG A 1 86 ? -10.953 3.125 26.594 1 93.38 86 ARG A C 1
ATOM 645 O O . ARG A 1 86 ? -10.406 2.043 26.844 1 93.38 86 ARG A O 1
ATOM 652 N N . GLU A 1 87 ? -12.234 3.303 26.625 1 92.75 87 GLU A N 1
ATOM 653 C CA . GLU A 1 87 ? -13.141 2.186 26.859 1 92.75 87 GLU A CA 1
ATOM 654 C C . GLU A 1 87 ? -12.992 1.106 25.797 1 92.75 87 GLU A C 1
ATOM 656 O O . GLU A 1 87 ? -12.977 -0.086 26.109 1 92.75 87 GLU A O 1
ATOM 661 N N . TRP A 1 88 ? -12.891 1.579 24.562 1 92.94 88 TRP A N 1
ATOM 662 C CA . TRP A 1 88 ? -12.695 0.625 23.484 1 92.94 88 TRP A CA 1
ATOM 663 C C . TRP A 1 88 ? -11.422 -0.185 23.688 1 92.94 88 TRP A C 1
ATOM 665 O O . TRP A 1 88 ? -11.422 -1.407 23.516 1 92.94 88 TRP A O 1
ATOM 675 N N . LEU A 1 89 ? -10.359 0.435 24.078 1 93.31 89 LEU A N 1
ATOM 676 C CA . LEU A 1 89 ? -9.078 -0.23 24.297 1 93.31 89 LEU A CA 1
ATOM 677 C C . LEU A 1 89 ? -9.164 -1.192 25.484 1 93.31 89 LEU A C 1
ATOM 679 O O . LEU A 1 89 ? -8.508 -2.238 25.484 1 93.31 89 LEU A O 1
ATOM 683 N N . GLU A 1 90 ? -9.945 -0.853 26.484 1 92.56 90 GLU A N 1
ATOM 684 C CA . GLU A 1 90 ? -10.148 -1.733 27.625 1 92.56 90 GLU A CA 1
ATOM 685 C C . GLU A 1 90 ? -10.852 -3.023 27.219 1 92.56 90 GLU A C 1
ATOM 687 O O . GLU A 1 90 ? -10.547 -4.098 27.75 1 92.56 90 GLU A O 1
ATOM 692 N N . HIS A 1 91 ? -11.703 -2.861 26.25 1 91.38 91 HIS A N 1
ATOM 693 C CA . HIS A 1 91 ? -12.453 -4.016 25.766 1 91.38 91 HIS A CA 1
ATOM 694 C C . HIS A 1 91 ? -11.648 -4.809 24.75 1 91.38 91 HIS A C 1
ATOM 696 O O . HIS A 1 91 ? -12.016 -5.941 24.406 1 91.38 91 HIS A O 1
ATOM 702 N N . HIS A 1 92 ? -10.578 -4.199 24.266 1 92.81 92 HIS A N 1
ATOM 703 C CA . HIS A 1 92 ? -9.711 -4.848 23.281 1 92.81 92 HIS A CA 1
ATOM 704 C C . HIS A 1 92 ? -8.242 -4.77 23.703 1 92.81 92 HIS A C 1
ATOM 706 O O . HIS A 1 92 ? -7.43 -4.145 23.031 1 92.81 92 HIS A O 1
ATOM 712 N N . PRO A 1 93 ? -7.859 -5.504 24.734 1 91.12 93 PRO A N 1
ATOM 713 C CA . PRO A 1 93 ? -6.543 -5.348 25.359 1 91.12 93 PRO A CA 1
ATOM 714 C C . PRO A 1 93 ? -5.402 -5.734 24.406 1 91.12 93 PRO A C 1
ATOM 716 O O . PRO A 1 93 ? -4.273 -5.27 24.578 1 91.12 93 PRO A O 1
ATOM 719 N N . SER A 1 94 ? -5.656 -6.555 23.422 1 89.06 94 SER A N 1
ATOM 720 C CA . SER A 1 94 ? -4.613 -6.926 22.469 1 89.06 94 SER A CA 1
ATOM 721 C C . SER A 1 94 ? -4.074 -5.703 21.734 1 89.06 94 SER A C 1
ATOM 723 O O . SER A 1 94 ? -2.957 -5.727 21.219 1 89.06 94 SER A O 1
ATOM 725 N N . PHE A 1 95 ? -4.898 -4.633 21.719 1 91.62 95 PHE A N 1
ATOM 726 C CA . PHE A 1 95 ? -4.484 -3.428 21.016 1 91.62 95 PHE A CA 1
ATOM 727 C C . PHE A 1 95 ? -3.971 -2.377 21.984 1 91.62 95 PHE A C 1
ATOM 729 O O . PHE A 1 95 ? -3.52 -1.306 21.578 1 91.62 95 PHE A O 1
ATOM 736 N N . ALA A 1 96 ? -4.023 -2.713 23.266 1 87.25 96 ALA A N 1
ATOM 737 C CA . ALA A 1 96 ? -3.635 -1.728 24.266 1 87.25 96 ALA A CA 1
ATOM 738 C C . ALA A 1 96 ? -2.115 -1.621 24.375 1 87.25 96 ALA A C 1
ATOM 740 O O . ALA A 1 96 ? -1.574 -0.526 24.531 1 87.25 96 ALA A O 1
ATOM 741 N N . THR A 1 97 ? -1.477 -2.805 24.141 1 83.81 97 THR A N 1
ATOM 742 C CA . THR A 1 97 ? -0.02 -2.799 24.219 1 83.81 97 THR A CA 1
ATOM 743 C C . THR A 1 97 ? 0.581 -2.09 23.016 1 83.81 97 THR A C 1
ATOM 745 O O . THR A 1 97 ? 0.26 -2.422 21.859 1 83.81 97 THR A O 1
ATOM 748 N N . GLY A 1 98 ? 1.336 -1.061 23.266 1 83.44 98 GLY A N 1
ATOM 749 C CA . GLY A 1 98 ? 2.016 -0.352 22.188 1 83.44 98 GLY A CA 1
ATOM 750 C C . GLY A 1 98 ? 1.125 0.651 21.484 1 83.44 98 GLY A C 1
ATOM 751 O O . GLY A 1 98 ? 1.49 1.176 20.422 1 83.44 98 GLY A O 1
ATOM 752 N N . ALA A 1 99 ? -0.037 0.877 22.047 1 84.94 99 ALA A N 1
ATOM 753 C CA . ALA A 1 99 ? -1.009 1.768 21.422 1 84.94 99 ALA A CA 1
ATOM 754 C C . ALA A 1 99 ? -0.446 3.178 21.281 1 84.94 99 ALA A C 1
ATOM 756 O O . ALA A 1 99 ? -0.742 3.873 20.297 1 84.94 99 ALA A O 1
ATOM 757 N N . GLU A 1 100 ? 0.44 3.547 22.125 1 88.06 100 GLU A N 1
ATOM 758 C CA . GLU A 1 100 ? 0.944 4.918 22.156 1 88.06 100 GLU A CA 1
ATOM 759 C C . GLU A 1 100 ? 1.835 5.199 20.953 1 88.06 100 GLU A C 1
ATOM 761 O O . GLU A 1 100 ? 2.031 6.355 20.578 1 88.06 100 GLU A O 1
ATOM 766 N N . ASP A 1 101 ? 2.299 4.141 20.312 1 90.62 101 ASP A N 1
ATOM 767 C CA . ASP A 1 101 ? 3.219 4.312 19.188 1 90.62 101 ASP A CA 1
ATOM 768 C C . ASP A 1 101 ? 2.57 3.883 17.875 1 90.62 101 ASP A C 1
ATOM 770 O O . ASP A 1 101 ? 3.234 3.83 16.844 1 90.62 101 AS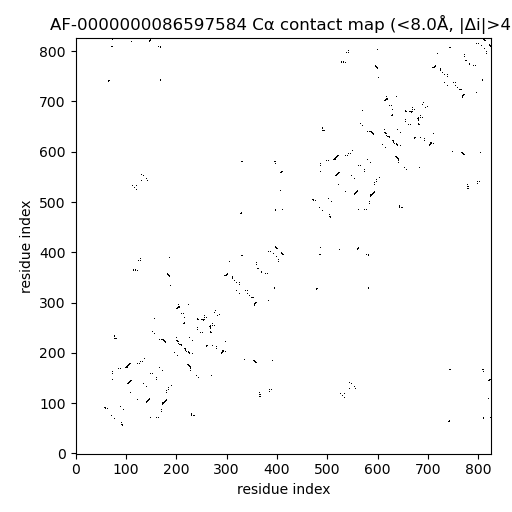P A O 1
ATOM 774 N N . ARG A 1 102 ? 1.312 3.584 17.906 1 96.75 102 ARG A N 1
ATOM 775 C CA . ARG A 1 102 ? 0.661 3.07 16.703 1 96.75 102 ARG A CA 1
ATOM 776 C C . ARG A 1 102 ? 0.306 4.203 15.75 1 96.75 102 ARG A C 1
ATOM 778 O O . ARG A 1 102 ? -0.292 5.203 16.156 1 96.75 102 ARG A O 1
ATOM 785 N N . VAL A 1 103 ? 0.723 4.059 14.484 1 98.5 103 VAL A N 1
ATOM 786 C CA . VAL A 1 103 ? 0.574 5.094 13.477 1 98.5 103 VAL A CA 1
ATOM 787 C C . VAL A 1 103 ? -0.248 4.559 12.305 1 98.5 103 VAL A C 1
ATOM 789 O O . VAL A 1 103 ? -0.066 3.416 11.883 1 98.5 103 VAL A O 1
ATOM 792 N N . LEU A 1 104 ? -1.212 5.266 11.844 1 98.75 104 LEU A N 1
ATOM 793 C CA . LEU A 1 104 ? -1.896 5.059 10.57 1 98.75 104 LEU A CA 1
ATOM 794 C C . LEU A 1 104 ? -1.559 6.168 9.586 1 98.75 104 LEU A C 1
ATOM 796 O O . LEU A 1 104 ? -1.827 7.344 9.852 1 98.75 104 LEU A O 1
ATOM 800 N N . LEU A 1 105 ? -0.89 5.844 8.492 1 98.94 105 LEU A N 1
ATOM 801 C CA . LEU A 1 105 ? -0.582 6.82 7.453 1 98.94 105 LEU A CA 1
ATOM 802 C C . LEU A 1 105 ? -1.763 6.992 6.504 1 98.94 105 LEU A C 1
ATOM 804 O O . LEU A 1 105 ? -2.355 6.008 6.059 1 98.94 105 LEU A O 1
ATOM 808 N N . LEU A 1 106 ? -2.189 8.203 6.285 1 98.81 106 LEU A N 1
ATOM 809 C CA . LEU A 1 106 ? -3.234 8.547 5.328 1 98.81 106 LEU A CA 1
ATOM 810 C C . LEU A 1 106 ? -2.652 9.32 4.145 1 98.81 106 LEU A C 1
ATOM 812 O O . LEU A 1 106 ? -1.785 10.18 4.324 1 98.81 106 LEU A O 1
ATOM 816 N N . THR A 1 107 ? -3.01 8.984 2.979 1 98.62 107 THR A N 1
ATOM 817 C CA . THR A 1 107 ? -2.699 9.672 1.728 1 98.62 107 THR A CA 1
ATOM 818 C C . THR A 1 107 ? -3.801 9.438 0.696 1 98.62 107 THR A C 1
ATOM 820 O O . THR A 1 107 ? -4.785 8.758 0.977 1 98.62 107 THR A O 1
ATOM 823 N N . GLY A 1 108 ? -3.76 10.086 -0.416 1 96.69 108 GLY A N 1
ATOM 824 C CA . GLY A 1 108 ? -4.82 9.914 -1.397 1 96.69 108 GLY A CA 1
ATOM 825 C C . GLY A 1 108 ? -4.648 10.797 -2.619 1 96.69 108 GLY A C 1
ATOM 826 O O . GLY A 1 108 ? -3.631 11.477 -2.764 1 96.69 108 GLY A O 1
ATOM 827 N N . SER A 1 109 ? -5.539 10.688 -3.537 1 95.94 109 SER A N 1
ATOM 828 C CA . SER A 1 109 ? -5.609 11.477 -4.758 1 95.94 109 SER A CA 1
ATOM 829 C C . SER A 1 109 ? -7.051 11.648 -5.227 1 95.94 109 SER A C 1
ATOM 831 O O . SER A 1 109 ? -7.969 11.078 -4.637 1 95.94 109 SER A O 1
ATOM 833 N N . GLN A 1 110 ? -7.254 12.453 -6.188 1 94.81 110 GLN A N 1
ATOM 834 C CA . GLN A 1 110 ? -8.578 12.656 -6.758 1 94.81 110 GLN A CA 1
ATOM 835 C C . GLN A 1 110 ? -9.102 11.367 -7.395 1 94.81 110 GLN A C 1
ATOM 837 O O . GLN A 1 110 ? -8.32 10.508 -7.797 1 94.81 110 GLN A O 1
ATOM 842 N N . PRO A 1 111 ? -10.375 11.219 -7.449 1 94.88 111 PRO A N 1
ATOM 843 C CA . PRO A 1 111 ? -10.977 9.977 -7.949 1 94.88 111 PRO A CA 1
ATOM 844 C C . PRO A 1 111 ? -10.828 9.812 -9.461 1 94.88 111 PRO A C 1
ATOM 846 O O . PRO A 1 111 ? -10.789 8.688 -9.961 1 94.88 111 PRO A O 1
ATOM 849 N N . GLU A 1 112 ? -10.703 10.906 -10.227 1 94.44 112 GLU A N 1
ATOM 850 C CA . GLU A 1 112 ? -10.609 10.844 -11.68 1 94.44 112 GLU A CA 1
ATOM 851 C C . GLU A 1 112 ? -9.164 10.641 -12.133 1 94.44 112 GLU A C 1
ATOM 853 O O . GLU A 1 112 ? -8.234 11.062 -11.453 1 94.44 112 GLU A O 1
ATOM 858 N N . PRO A 1 113 ? -8.984 10.023 -13.305 1 95.69 113 PRO A N 1
ATOM 859 C CA . PRO A 1 113 ? -7.625 9.961 -13.852 1 95.69 113 PRO A CA 1
ATOM 860 C C . PRO A 1 113 ? -6.965 11.336 -13.953 1 95.69 113 PRO A C 1
ATOM 862 O O . PRO A 1 113 ? -7.641 12.328 -14.242 1 95.69 113 PRO A O 1
ATOM 865 N N . CYS A 1 114 ? -5.715 11.352 -13.773 1 97 114 CYS A N 1
ATOM 866 C CA . CYS A 1 114 ? -4.961 12.594 -13.875 1 97 114 CYS A CA 1
ATOM 867 C C . CYS A 1 114 ? -5.035 13.164 -15.289 1 97 114 CYS A C 1
ATOM 869 O O . CYS A 1 114 ? -5.066 12.406 -16.266 1 97 114 CYS A O 1
ATOM 871 N N . LYS A 1 115 ? -5.027 14.461 -15.391 1 95.81 115 LYS A N 1
ATOM 872 C CA . LYS A 1 115 ? -4.938 15.141 -16.688 1 95.81 115 LYS A CA 1
ATOM 873 C C . LYS A 1 115 ? -3.541 14.992 -17.281 1 95.81 115 LYS A C 1
ATOM 875 O O . LYS A 1 115 ? -3.396 14.82 -18.5 1 95.81 115 LYS A O 1
ATOM 880 N N . ASN A 1 116 ? -2.555 15.125 -16.375 1 95.25 116 ASN A N 1
ATOM 881 C CA . ASN A 1 116 ? -1.182 14.852 -16.797 1 95.25 116 ASN A CA 1
ATOM 882 C C . ASN A 1 116 ? -0.988 13.391 -17.172 1 95.25 116 ASN A C 1
ATOM 884 O O . ASN A 1 116 ? -1.209 12.492 -16.359 1 95.25 116 ASN A O 1
ATOM 888 N N . PRO A 1 117 ? -0.54 13.125 -18.375 1 93 117 PRO A N 1
ATOM 889 C CA . PRO A 1 117 ? -0.475 11.75 -18.875 1 93 117 PRO A CA 1
ATOM 890 C C . PRO A 1 117 ? 0.377 10.844 -18 1 93 117 PRO A C 1
ATOM 892 O O . PRO A 1 117 ? 0.12 9.641 -17.906 1 93 117 PRO A O 1
ATOM 895 N N . ILE A 1 118 ? 1.356 11.375 -17.359 1 95.19 118 ILE A N 1
ATOM 896 C CA . ILE A 1 118 ? 2.201 10.508 -16.547 1 95.19 118 ILE A CA 1
ATOM 897 C C . ILE A 1 118 ? 1.821 10.656 -15.07 1 95.19 118 ILE A C 1
ATOM 899 O O . ILE A 1 118 ? 2.496 10.117 -14.195 1 95.19 118 ILE A O 1
ATOM 903 N N . GLY A 1 119 ? 0.759 11.477 -14.805 1 97.31 119 GLY A N 1
ATOM 904 C CA . GLY A 1 119 ? 0.373 11.812 -13.445 1 97.31 119 GLY A CA 1
ATOM 905 C C . GLY A 1 119 ? 0.041 10.594 -12.602 1 97.31 119 GLY A C 1
ATOM 906 O O . GLY A 1 119 ? 0.552 10.445 -11.492 1 97.31 119 GLY A O 1
ATOM 907 N N . ASP A 1 120 ? -0.777 9.719 -13.148 1 98.19 120 ASP A N 1
ATOM 908 C CA . ASP A 1 120 ? -1.186 8.539 -12.383 1 98.19 120 ASP A CA 1
ATOM 909 C C . ASP A 1 120 ? -0.023 7.566 -12.211 1 98.19 120 ASP A C 1
ATOM 911 O O . ASP A 1 120 ? 0.053 6.855 -11.211 1 98.19 120 ASP A O 1
ATOM 915 N N . HIS A 1 121 ?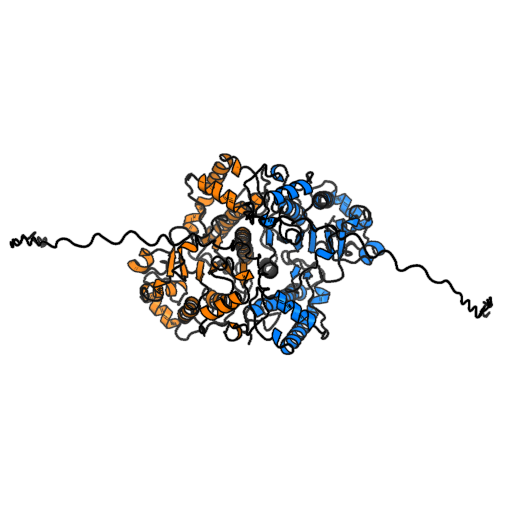 0.901 7.48 -13.172 1 97.88 121 HIS A N 1
ATOM 916 C CA . HIS A 1 121 ? 2.109 6.68 -13.008 1 97.88 121 HIS A CA 1
ATOM 917 C C . HIS A 1 121 ? 2.949 7.176 -11.836 1 97.88 121 HIS A C 1
ATOM 919 O O . HIS A 1 121 ? 3.438 6.379 -11.039 1 97.88 121 HIS A O 1
ATOM 925 N N . LEU A 1 122 ? 3.102 8.484 -11.766 1 97.69 122 LEU A N 1
ATOM 926 C CA . LEU A 1 122 ? 3.822 9.07 -10.641 1 97.69 122 LEU A CA 1
ATOM 927 C C . LEU A 1 122 ? 3.107 8.789 -9.328 1 97.69 122 LEU A C 1
ATOM 929 O O . LEU A 1 122 ? 3.74 8.406 -8.344 1 97.69 122 LEU A O 1
ATOM 933 N N . LEU A 1 123 ? 1.771 8.938 -9.297 1 98.25 123 LEU A N 1
ATOM 934 C CA . LEU A 1 123 ? 1.001 8.68 -8.086 1 98.25 123 LEU A CA 1
ATOM 935 C C . LEU A 1 123 ? 1.169 7.23 -7.637 1 98.25 123 LEU A C 1
ATOM 937 O O . LEU A 1 123 ? 1.253 6.953 -6.438 1 98.25 123 LEU A O 1
ATOM 941 N N . LEU A 1 124 ? 1.188 6.324 -8.586 1 98.44 124 LEU A N 1
ATOM 942 C CA . LEU A 1 124 ? 1.403 4.914 -8.281 1 98.44 124 LEU A CA 1
ATOM 943 C C . LEU A 1 124 ? 2.75 4.703 -7.602 1 98.44 124 LEU A C 1
ATOM 945 O O . LEU A 1 124 ? 2.832 4.023 -6.574 1 98.44 124 LEU A O 1
ATOM 949 N N . ARG A 1 125 ? 3.785 5.273 -8.117 1 98.38 125 ARG A N 1
ATOM 950 C CA . ARG A 1 125 ? 5.121 5.125 -7.551 1 98.38 125 ARG A CA 1
ATOM 951 C C . ARG A 1 125 ? 5.234 5.832 -6.207 1 98.38 125 ARG A C 1
ATOM 953 O O . ARG A 1 125 ? 5.93 5.359 -5.305 1 98.38 125 ARG A O 1
ATOM 960 N N . LEU A 1 126 ? 4.605 6.977 -6.117 1 98.75 126 LEU A N 1
ATOM 961 C CA . LEU A 1 126 ? 4.57 7.703 -4.855 1 98.75 126 LEU A CA 1
ATOM 962 C C . LEU A 1 126 ? 3.848 6.895 -3.781 1 98.75 126 LEU A C 1
ATOM 964 O O . LEU A 1 126 ? 4.281 6.859 -2.627 1 98.75 126 LEU A O 1
ATOM 968 N N . PHE A 1 127 ? 2.738 6.246 -4.176 1 98.81 127 PHE A N 1
ATOM 969 C CA . PHE A 1 127 ? 2.01 5.383 -3.254 1 98.81 127 PHE A CA 1
ATOM 970 C C . PHE A 1 127 ? 2.857 4.18 -2.854 1 98.81 127 PHE A C 1
ATOM 972 O O . PHE A 1 127 ? 2.92 3.822 -1.677 1 98.81 127 PHE A O 1
ATOM 979 N N . LYS A 1 128 ? 3.535 3.553 -3.77 1 98.81 128 LYS A N 1
ATOM 980 C CA . LYS A 1 128 ? 4.453 2.453 -3.49 1 98.81 128 LYS A CA 1
ATOM 981 C C . LYS A 1 128 ? 5.488 2.854 -2.443 1 98.81 128 LYS A C 1
ATOM 983 O O . LYS A 1 128 ? 5.789 2.08 -1.531 1 98.81 128 LYS A O 1
ATOM 988 N N . ASN A 1 129 ? 6.09 4.016 -2.619 1 98.81 129 ASN A N 1
ATOM 989 C CA . ASN A 1 129 ? 7.066 4.551 -1.677 1 98.81 129 ASN A CA 1
ATOM 990 C C . ASN A 1 129 ? 6.52 4.57 -0.252 1 98.81 129 ASN A C 1
ATOM 992 O O . ASN A 1 129 ? 7.195 4.129 0.681 1 98.81 129 ASN A O 1
ATOM 996 N N . LYS A 1 130 ? 5.309 5.039 -0.109 1 98.94 130 LYS A N 1
ATOM 997 C CA . LYS A 1 130 ? 4.688 5.145 1.208 1 98.94 130 LYS A CA 1
ATOM 998 C C . LYS A 1 130 ? 4.352 3.764 1.769 1 98.94 130 LYS A C 1
ATOM 1000 O O . LYS A 1 130 ? 4.496 3.525 2.971 1 98.94 130 LYS A O 1
ATOM 1005 N N . VAL A 1 131 ? 3.922 2.898 0.928 1 98.94 131 VAL A N 1
ATOM 1006 C CA . VAL A 1 131 ? 3.615 1.535 1.35 1 98.94 131 VAL A CA 1
ATOM 1007 C C . VAL A 1 131 ? 4.887 0.841 1.825 1 98.94 131 VAL A C 1
ATOM 1009 O O . VAL A 1 131 ? 4.879 0.146 2.844 1 98.94 131 VAL A O 1
ATOM 1012 N N . ASP A 1 132 ? 6.02 1.017 1.093 1 98.81 132 ASP A N 1
ATOM 1013 C CA . ASP A 1 132 ? 7.297 0.449 1.507 1 98.81 132 ASP A CA 1
ATOM 1014 C C . ASP A 1 132 ? 7.711 0.97 2.881 1 98.81 132 ASP A C 1
ATOM 1016 O O . ASP A 1 132 ? 8.125 0.195 3.746 1 98.81 132 ASP A O 1
ATOM 1020 N N . TYR A 1 133 ? 7.59 2.258 3.049 1 98.81 133 TYR A N 1
ATOM 1021 C CA . TYR A 1 133 ? 7.957 2.84 4.336 1 98.81 133 TYR A CA 1
ATOM 1022 C C . TYR A 1 133 ? 7.117 2.244 5.461 1 98.81 133 TYR A C 1
ATOM 1024 O O . TYR A 1 133 ? 7.648 1.898 6.52 1 98.81 133 TYR A O 1
ATOM 1032 N N . CYS A 1 134 ? 5.801 2.141 5.25 1 98.62 134 CYS A N 1
ATOM 1033 C CA . CYS A 1 134 ? 4.895 1.604 6.262 1 98.62 134 CYS A CA 1
ATOM 1034 C C . CYS A 1 134 ? 5.215 0.145 6.562 1 98.62 134 CYS A C 1
ATOM 1036 O O . CYS A 1 134 ? 5.184 -0.275 7.719 1 98.62 134 CYS A O 1
ATOM 1038 N N . ARG A 1 135 ? 5.547 -0.615 5.535 1 98.06 135 ARG A N 1
ATOM 1039 C CA . ARG A 1 135 ? 5.926 -2.008 5.742 1 98.06 135 ARG A CA 1
ATOM 1040 C C . ARG A 1 135 ? 7.168 -2.111 6.621 1 98.06 135 ARG A C 1
ATOM 1042 O O . ARG A 1 135 ? 7.207 -2.912 7.559 1 98.06 135 ARG A O 1
ATOM 1049 N N . ILE A 1 136 ? 8.172 -1.287 6.387 1 97.44 136 ILE A N 1
ATOM 1050 C CA . 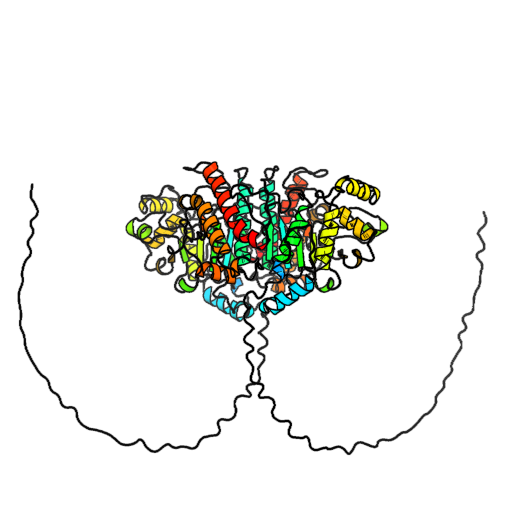ILE A 1 136 ? 9.461 -1.328 7.074 1 97.44 136 ILE A CA 1
ATOM 1051 C C . ILE A 1 136 ? 9.266 -0.955 8.547 1 97.44 136 ILE A C 1
ATOM 1053 O O . ILE A 1 136 ? 9.898 -1.545 9.43 1 97.44 136 ILE A O 1
ATOM 1057 N N . HIS A 1 137 ? 8.359 -0.073 8.836 1 96.69 137 HIS A N 1
ATOM 1058 C CA . HIS A 1 137 ? 8.266 0.471 10.188 1 96.69 137 HIS A CA 1
ATOM 1059 C C . HIS A 1 137 ? 7.055 -0.085 10.922 1 96.69 137 HIS A C 1
ATOM 1061 O O . HIS A 1 137 ? 6.824 0.244 12.086 1 96.69 137 HIS A O 1
ATOM 1067 N N . GLY A 1 138 ? 6.254 -0.909 10.195 1 94.69 138 GLY A N 1
ATOM 1068 C CA . GLY A 1 138 ? 5.105 -1.518 10.844 1 94.69 138 GLY A CA 1
ATOM 1069 C C . GLY A 1 138 ? 3.934 -0.564 11 1 94.69 138 GLY A C 1
ATOM 1070 O O . GLY A 1 138 ? 3.221 -0.608 12 1 94.69 138 GLY A O 1
ATOM 1071 N N . TYR A 1 139 ? 3.797 0.431 10.07 1 97.56 139 TYR A N 1
ATOM 1072 C CA . TYR A 1 139 ? 2.643 1.324 10.031 1 97.56 139 TYR A CA 1
ATOM 1073 C C . TYR A 1 139 ? 1.55 0.769 9.133 1 97.56 139 TYR A C 1
ATOM 1075 O O . TYR A 1 139 ? 1.839 0.077 8.148 1 97.56 139 TYR A O 1
ATOM 1083 N N . ASP A 1 140 ? 0.319 1.012 9.539 1 97.75 140 ASP A N 1
ATOM 1084 C CA . ASP A 1 140 ? -0.773 0.799 8.594 1 97.75 140 ASP A CA 1
ATOM 1085 C C . ASP A 1 140 ? -0.934 1.999 7.664 1 97.75 140 ASP A C 1
ATOM 1087 O O . ASP A 1 140 ? -0.505 3.107 7.992 1 97.75 140 ASP A O 1
ATOM 1091 N N . ILE A 1 141 ? -1.477 1.764 6.512 1 98.75 141 ILE A N 1
ATOM 1092 C CA . ILE A 1 141 ? -1.653 2.84 5.543 1 98.75 141 ILE A CA 1
ATOM 1093 C C . ILE A 1 141 ? -3.033 2.73 4.898 1 98.75 141 ILE A C 1
ATOM 1095 O O . ILE A 1 141 ? -3.51 1.629 4.617 1 98.75 141 ILE A O 1
ATOM 1099 N N . PHE A 1 142 ? -3.693 3.818 4.758 1 98.69 142 PHE A N 1
ATOM 1100 C CA . PHE A 1 142 ? -4.961 3.951 4.047 1 98.69 142 PHE A CA 1
ATOM 1101 C C . PHE A 1 142 ? -4.855 4.992 2.939 1 98.69 142 PHE A C 1
ATOM 1103 O O . PHE A 1 142 ? -4.473 6.137 3.193 1 98.69 142 PHE A O 1
ATOM 1110 N N . TYR A 1 143 ? -5.043 4.59 1.705 1 98.38 143 TYR A N 1
ATOM 1111 C CA . TYR A 1 143 ? -5.098 5.449 0.528 1 98.38 143 TYR A CA 1
ATOM 1112 C C . TYR A 1 143 ? -6.539 5.711 0.111 1 98.38 143 TYR A C 1
ATOM 1114 O O . TYR A 1 143 ? -7.324 4.773 -0.061 1 98.38 143 TYR A O 1
ATOM 1122 N N . ASN A 1 144 ? -6.906 6.91 -0.058 1 95.44 144 ASN A N 1
ATOM 1123 C CA . ASN A 1 144 ? -8.266 7.207 -0.488 1 95.44 144 ASN A CA 1
ATOM 1124 C C . ASN A 1 144 ? -8.289 7.938 -1.827 1 95.44 144 ASN A C 1
ATOM 1126 O O . ASN A 1 144 ? -7.52 8.875 -2.037 1 95.44 144 ASN A O 1
ATOM 1130 N N . ASN A 1 145 ? -9.07 7.461 -2.736 1 94.88 145 ASN A N 1
ATOM 1131 C CA . ASN A 1 145 ? -9.258 8.07 -4.051 1 94.88 145 ASN A CA 1
ATOM 1132 C C . ASN A 1 145 ? -10.711 8.469 -4.285 1 94.88 145 ASN A C 1
ATOM 1134 O O . ASN A 1 145 ? -11.281 8.172 -5.336 1 94.88 145 ASN A O 1
ATOM 1138 N N . ALA A 1 146 ? -11.375 9.016 -3.277 1 94.69 146 ALA A N 1
ATOM 1139 C CA . ALA A 1 146 ? -12.75 9.508 -3.318 1 94.69 146 ALA A CA 1
ATOM 1140 C C . ALA A 1 146 ? -12.922 10.727 -2.414 1 94.69 146 ALA A C 1
ATOM 1142 O O . ALA A 1 146 ? -12.078 11 -1.562 1 94.69 146 ALA A O 1
ATOM 1143 N N . PHE A 1 147 ? -13.969 11.469 -2.705 1 95.31 147 PHE A N 1
ATOM 1144 C CA . PHE A 1 147 ? -14.266 12.617 -1.854 1 95.31 147 PHE A CA 1
ATOM 1145 C C . PHE A 1 147 ? -15.258 12.242 -0.762 1 95.31 147 PHE A C 1
ATOM 1147 O O . PHE A 1 147 ? -16.375 11.805 -1.055 1 95.31 147 PHE A O 1
ATOM 1154 N N . LEU A 1 148 ? -14.844 12.406 0.484 1 94.94 148 LEU A N 1
ATOM 1155 C CA . LEU A 1 148 ? -15.734 12.102 1.603 1 94.94 148 LEU A CA 1
ATOM 1156 C C . LEU A 1 148 ? -16.703 13.258 1.85 1 94.94 148 LEU A C 1
ATOM 1158 O O . LEU A 1 148 ? -17.672 13.102 2.59 1 94.94 148 LEU A O 1
ATOM 1162 N N 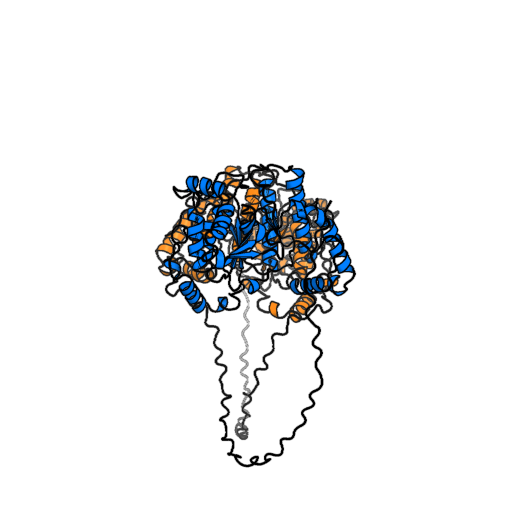. HIS A 1 149 ? -16.438 14.383 1.28 1 94.19 149 HIS A N 1
ATOM 1163 C CA . HIS A 1 149 ? -17.297 15.555 1.271 1 94.19 149 HIS A CA 1
ATOM 1164 C C . HIS A 1 149 ? -17.297 16.219 -0.1 1 94.19 149 HIS A C 1
ATOM 1166 O O . HIS A 1 149 ? -16.25 16.5 -0.669 1 94.19 149 HIS A O 1
ATOM 1172 N N . PRO A 1 150 ? -18.422 16.547 -0.625 1 92.25 150 PRO A N 1
ATOM 1173 C CA . PRO A 1 150 ? -18.5 17 -2.018 1 92.25 150 PRO A CA 1
ATOM 1174 C C . PRO A 1 150 ? -17.844 18.344 -2.24 1 92.25 150 PRO A C 1
ATOM 1176 O O . PRO A 1 150 ? -17.375 18.641 -3.348 1 92.25 150 PRO A O 1
ATOM 1179 N N . LYS A 1 151 ? -17.766 19.188 -1.253 1 94.31 151 LYS A N 1
ATOM 1180 C CA . LYS A 1 151 ? -17.203 20.531 -1.431 1 94.31 151 LYS A CA 1
ATOM 1181 C C . LYS A 1 151 ? -15.758 20.594 -0.969 1 94.31 151 LYS A C 1
ATOM 1183 O O . LYS A 1 151 ? -15.047 21.562 -1.25 1 94.31 151 LYS A O 1
ATOM 1188 N N . MET A 1 152 ? -15.328 19.641 -0.224 1 94.56 152 MET A N 1
ATOM 1189 C CA . MET A 1 152 ? -13.977 19.656 0.312 1 94.56 152 MET A CA 1
ATOM 1190 C C . MET A 1 152 ? -13.039 18.812 -0.561 1 94.56 152 MET A C 1
ATOM 1192 O O . MET A 1 152 ? -12.695 17.688 -0.21 1 94.56 152 MET A O 1
ATOM 1196 N N . VAL A 1 153 ? -12.602 19.469 -1.591 1 91.19 153 VAL A N 1
ATOM 1197 C CA . VAL A 1 153 ? -11.734 18.828 -2.582 1 91.19 153 VAL A CA 1
ATOM 1198 C C . VAL A 1 153 ? -10.312 19.375 -2.451 1 91.19 153 VAL A C 1
ATOM 1200 O O . VAL A 1 153 ? -10.023 20.172 -1.556 1 91.19 153 VAL A O 1
ATOM 1203 N N . SER A 1 154 ? -9.359 18.859 -3.182 1 89.31 154 SER A N 1
ATOM 1204 C CA . SER A 1 154 ? -7.965 19.281 -3.172 1 89.31 154 SER A CA 1
ATOM 1205 C C . SER A 1 154 ? -7.367 19.188 -1.771 1 89.31 154 SER A C 1
ATOM 1207 O O . SER A 1 154 ? -7.5 18.172 -1.101 1 89.31 154 SER A O 1
ATOM 1209 N N . TRP A 1 155 ? -6.816 20.344 -1.26 1 91.81 155 TRP A N 1
ATOM 1210 C CA . TRP A 1 155 ? -6.098 20.297 0.009 1 91.81 155 TRP A CA 1
ATOM 1211 C C . TRP A 1 155 ? -7.066 20.203 1.182 1 91.81 155 TRP A C 1
ATOM 1213 O O . TRP A 1 155 ? -6.668 19.891 2.307 1 91.81 155 TRP A O 1
ATOM 1223 N N . TRP A 1 156 ? -8.359 20.375 0.99 1 96.25 156 TRP A N 1
ATOM 1224 C CA . TRP A 1 156 ? -9.352 20.297 2.059 1 96.25 156 TRP A CA 1
ATOM 1225 C C . TRP A 1 156 ? -9.828 18.875 2.26 1 96.25 156 TRP A C 1
ATOM 1227 O O . TRP A 1 156 ? -10.477 18.562 3.262 1 96.25 156 TRP A O 1
ATOM 1237 N N . THR A 1 157 ? -9.453 17.906 1.39 1 95.12 157 THR A N 1
ATOM 1238 C CA . THR A 1 157 ? -9.914 16.516 1.444 1 95.12 157 THR A CA 1
ATOM 1239 C C . THR A 1 157 ? -9.406 15.828 2.705 1 95.12 157 THR A C 1
ATOM 1241 O O . THR A 1 157 ? -10.008 14.859 3.172 1 95.12 157 THR A O 1
ATOM 1244 N N . LYS A 1 158 ? -8.32 16.297 3.262 1 96.12 158 LYS A N 1
ATOM 1245 C CA . LYS A 1 158 ? -7.66 15.602 4.363 1 96.12 158 LYS A CA 1
ATOM 1246 C C . LYS A 1 158 ? -8.531 15.602 5.613 1 96.12 158 LYS A C 1
ATOM 1248 O O . LYS A 1 158 ? -8.516 14.641 6.383 1 96.12 158 LYS A O 1
ATOM 1253 N N . MET A 1 159 ? -9.359 16.703 5.836 1 96.75 159 MET A N 1
ATOM 1254 C CA . MET A 1 159 ? -10.078 16.859 7.098 1 96.75 159 MET A CA 1
ATOM 1255 C C . MET A 1 159 ? -11.156 15.789 7.254 1 96.75 159 MET A C 1
ATOM 1257 O O . MET A 1 159 ? -11.164 15.055 8.242 1 96.75 159 MET A O 1
ATOM 1261 N N . PRO A 1 160 ? -12.016 15.625 6.223 1 96.69 160 PRO A N 1
ATOM 1262 C CA . PRO A 1 160 ? -12.992 14.539 6.375 1 96.69 160 PRO A CA 1
ATOM 1263 C C . PRO A 1 160 ? -12.328 13.164 6.449 1 96.69 160 PRO A C 1
ATOM 1265 O O . PRO A 1 160 ? -12.828 12.273 7.145 1 96.69 160 PRO A O 1
ATOM 1268 N N . MET A 1 161 ? -11.211 12.953 5.785 1 97.12 161 MET A N 1
ATOM 1269 C CA . MET A 1 161 ? -10.531 11.656 5.801 1 97.12 161 MET A CA 1
ATOM 1270 C C . MET A 1 161 ? -9.953 11.367 7.18 1 97.12 161 MET A C 1
ATOM 1272 O O . MET A 1 161 ? -10.086 10.25 7.684 1 97.12 161 MET A O 1
ATOM 1276 N N . ILE A 1 162 ? -9.328 12.352 7.762 1 98.25 162 ILE A N 1
ATOM 1277 C CA . ILE A 1 162 ? -8.727 12.18 9.086 1 98.25 162 ILE A CA 1
ATOM 1278 C C . ILE A 1 162 ? -9.82 11.914 10.117 1 98.25 162 ILE A C 1
ATOM 1280 O O . ILE A 1 162 ? -9.695 11.008 10.945 1 98.25 162 ILE A O 1
ATOM 1284 N N . ARG A 1 163 ? -10.914 12.656 10.023 1 97 163 ARG A N 1
ATOM 1285 C CA . ARG A 1 163 ? -12.055 12.469 10.922 1 97 163 ARG A CA 1
ATOM 1286 C C . ARG A 1 163 ? -12.57 11.031 10.852 1 97 163 ARG A C 1
ATOM 1288 O O . ARG A 1 163 ? -12.758 10.383 11.883 1 97 163 ARG A O 1
ATOM 1295 N N . ALA A 1 164 ? -12.805 10.562 9.68 1 96.56 164 ALA A N 1
ATOM 1296 C CA . ALA A 1 164 ? -13.312 9.211 9.492 1 96.56 164 ALA A CA 1
ATOM 1297 C C . ALA A 1 164 ? -12.312 8.172 10 1 96.56 164 ALA A C 1
ATOM 1299 O O . ALA A 1 164 ? -12.695 7.188 10.633 1 96.56 164 ALA A O 1
ATOM 1300 N N . ALA A 1 165 ? -11.023 8.406 9.742 1 97.81 165 ALA A N 1
ATOM 1301 C CA . ALA A 1 165 ? -9.977 7.465 10.125 1 97.81 165 ALA A CA 1
ATOM 1302 C C . ALA A 1 165 ? -9.859 7.371 11.648 1 97.81 165 ALA A C 1
ATOM 1304 O O . ALA A 1 165 ? -9.57 6.301 12.188 1 97.81 165 ALA A O 1
ATOM 1305 N N . MET A 1 166 ? -10.039 8.477 12.367 1 97.19 166 MET A N 1
ATOM 1306 C CA . MET A 1 166 ? -9.953 8.484 13.828 1 97.19 166 MET A CA 1
ATOM 1307 C C . MET A 1 166 ? -10.984 7.547 14.438 1 97.19 166 MET A C 1
ATOM 1309 O O . MET A 1 166 ? -10.688 6.82 15.391 1 97.19 166 MET A O 1
ATOM 1313 N N . LEU A 1 167 ? -12.141 7.504 13.875 1 95.38 167 LEU A N 1
ATOM 1314 C CA . LEU A 1 167 ? -13.203 6.648 14.391 1 95.38 167 LEU A CA 1
ATOM 1315 C C . LEU A 1 167 ? -13.016 5.207 13.93 1 95.38 167 LEU A C 1
ATOM 1317 O O . LEU A 1 167 ? -13.273 4.27 14.688 1 95.38 167 LEU A O 1
ATOM 1321 N N . ALA A 1 168 ? -12.578 5.07 12.719 1 96.5 168 ALA A N 1
ATOM 1322 C CA . ALA A 1 168 ? -12.391 3.736 12.156 1 96.5 168 ALA A CA 1
ATOM 1323 C C . ALA A 1 168 ? -11.242 3.002 12.8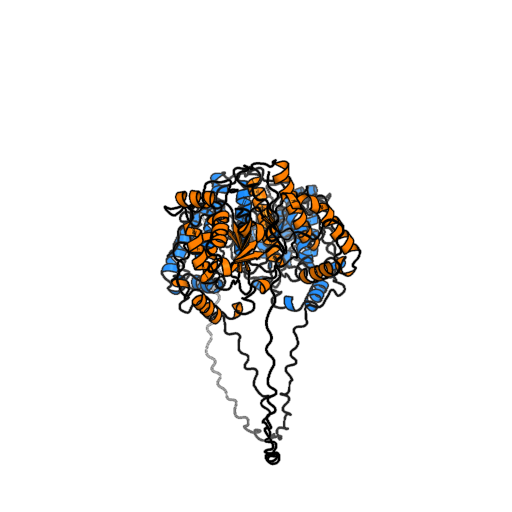52 1 96.5 168 ALA A C 1
ATOM 1325 O O . ALA A 1 168 ? -11.195 1.77 12.836 1 96.5 168 ALA A O 1
ATOM 1326 N N . HIS A 1 169 ? -10.328 3.766 13.469 1 97.12 169 HIS A N 1
ATOM 1327 C CA . HIS A 1 169 ? -9.133 3.176 14.07 1 97.12 169 HIS A CA 1
ATOM 1328 C C . HIS A 1 169 ? -8.898 3.717 15.477 1 97.12 169 HIS A C 1
ATOM 1330 O O . HIS A 1 169 ? -7.891 4.387 15.727 1 97.12 169 HIS A O 1
ATOM 1336 N N . PRO A 1 170 ? -9.711 3.322 16.406 1 96.25 170 PRO A N 1
ATOM 1337 C CA . PRO A 1 170 ? -9.516 3.785 17.781 1 96.25 170 PRO A CA 1
ATOM 1338 C C . PRO A 1 170 ? -8.219 3.262 18.406 1 96.25 170 PRO A C 1
ATOM 1340 O O . PRO A 1 170 ? -7.754 3.793 19.422 1 96.25 170 PRO A O 1
ATOM 1343 N N . GLU A 1 171 ? -7.598 2.248 17.828 1 96.25 171 GLU A N 1
ATOM 1344 C CA . GLU A 1 171 ? -6.355 1.678 18.344 1 96.25 171 GLU A CA 1
ATOM 1345 C C . GLU A 1 171 ? -5.16 2.557 18 1 96.25 171 GLU A C 1
ATOM 1347 O O . GLU A 1 171 ? -4.074 2.383 18.547 1 96.25 171 GLU A O 1
ATOM 1352 N N . VAL A 1 172 ? -5.309 3.482 17.078 1 97.75 172 VAL A N 1
ATOM 1353 C CA . VAL A 1 172 ? -4.211 4.285 16.547 1 97.75 172 VAL A CA 1
ATOM 1354 C C . VAL A 1 172 ? -4.035 5.539 17.391 1 97.75 172 VAL A C 1
ATOM 1356 O O . VAL A 1 172 ? -5.012 6.211 17.734 1 97.75 172 VAL A O 1
ATOM 1359 N N . GLU A 1 173 ? -2.836 5.84 17.734 1 98.12 173 GLU A N 1
ATOM 1360 C CA . GLU A 1 173 ? -2.545 7.047 18.5 1 98.12 173 GLU A CA 1
ATOM 1361 C C . GLU A 1 173 ? -2.279 8.234 17.578 1 98.12 173 GLU A C 1
ATOM 1363 O O . GLU A 1 173 ? -2.758 9.344 17.828 1 98.12 173 GLU A O 1
ATOM 1368 N N . TRP A 1 174 ? -1.516 7.996 16.516 1 98.69 174 TRP A N 1
ATOM 1369 C CA . TRP A 1 174 ? -1.123 9.07 15.617 1 98.69 174 TRP A CA 1
ATOM 1370 C C . TRP A 1 174 ? -1.621 8.805 14.203 1 98.69 174 TRP A C 1
ATOM 1372 O O . TRP A 1 174 ? -1.384 7.727 13.648 1 98.69 174 TRP A O 1
ATOM 1382 N N . ILE A 1 175 ? -2.295 9.727 13.688 1 98.75 175 ILE A N 1
ATOM 1383 C CA . ILE A 1 175 ? -2.559 9.758 12.25 1 98.75 175 ILE A CA 1
ATOM 1384 C C . ILE A 1 175 ? -1.468 10.562 11.547 1 98.75 175 ILE A C 1
ATOM 1386 O O . ILE A 1 175 ? -1.167 11.688 11.938 1 98.75 175 ILE A O 1
ATOM 1390 N N . PHE A 1 176 ? -0.797 9.961 10.625 1 98.88 176 PHE A N 1
ATOM 1391 C CA . PHE A 1 176 ? 0.273 10.562 9.836 1 98.88 176 PHE A CA 1
ATOM 1392 C C . PHE A 1 176 ? -0.22 10.922 8.438 1 98.88 176 PHE A C 1
ATOM 1394 O O . PHE A 1 176 ? -0.292 10.062 7.559 1 98.88 176 PHE A O 1
ATOM 1401 N N . TRP A 1 177 ? -0.573 12.156 8.219 1 98.88 177 TRP A N 1
ATOM 1402 C CA . TRP A 1 177 ? -0.969 12.609 6.891 1 98.88 177 TRP A CA 1
ATOM 1403 C C . TRP A 1 177 ? 0.254 12.898 6.027 1 98.88 177 TRP A C 1
ATOM 1405 O O . TRP A 1 177 ? 1.149 13.641 6.43 1 98.88 177 TRP A O 1
ATOM 1415 N N . VAL A 1 178 ? 0.304 12.352 4.848 1 98.81 178 VAL A N 1
ATOM 1416 C CA . VAL A 1 178 ? 1.375 12.594 3.885 1 98.81 178 VAL A CA 1
ATOM 1417 C C . VAL A 1 178 ? 0.78 12.867 2.506 1 98.81 178 VAL A C 1
ATOM 1419 O O . VAL A 1 178 ? 0.161 11.984 1.904 1 98.81 178 VAL A O 1
ATOM 1422 N N . ASP A 1 179 ? 0.975 14.07 1.977 1 98.12 179 ASP A N 1
ATOM 1423 C CA . ASP A 1 179 ? 0.487 14.406 0.642 1 98.12 179 ASP A CA 1
ATOM 1424 C C . ASP A 1 179 ? 0.991 13.406 -0.395 1 98.12 179 ASP A C 1
ATOM 1426 O O . ASP A 1 179 ? 2.051 12.797 -0.218 1 98.12 179 ASP A O 1
ATOM 1430 N N . SER A 1 180 ? 0.201 13.25 -1.42 1 97.31 180 SER A N 1
ATOM 1431 C CA . SER A 1 180 ? 0.526 12.258 -2.439 1 97.31 180 SER A CA 1
ATOM 1432 C C . SER A 1 180 ? 1.854 12.578 -3.117 1 97.31 180 SER A C 1
ATOM 1434 O O . SER A 1 180 ? 2.561 11.672 -3.57 1 97.31 180 SER A O 1
ATOM 1436 N N . ASP A 1 181 ? 2.268 13.867 -3.184 1 97.44 181 ASP A N 1
ATOM 1437 C CA . ASP A 1 181 ? 3.465 14.25 -3.926 1 97.44 181 ASP A CA 1
ATOM 1438 C C . ASP A 1 181 ? 4.668 14.375 -2.994 1 97.44 181 ASP A C 1
ATOM 1440 O O . ASP A 1 181 ? 5.629 15.086 -3.311 1 97.44 181 ASP A O 1
ATOM 1444 N N . ALA A 1 182 ? 4.594 13.82 -1.813 1 98.69 182 ALA A N 1
ATOM 1445 C CA . ALA A 1 182 ? 5.723 13.711 -0.895 1 98.69 182 ALA A CA 1
ATOM 1446 C C . ALA A 1 182 ? 6.359 12.328 -0.973 1 98.69 182 ALA A C 1
ATOM 1448 O O . ALA A 1 182 ? 5.656 11.32 -1.104 1 98.69 182 ALA A O 1
ATOM 1449 N N . VAL A 1 183 ? 7.711 12.25 -0.868 1 98.88 183 VAL A N 1
ATOM 1450 C CA . VAL A 1 183 ? 8.477 11.008 -0.976 1 98.88 183 VAL A CA 1
ATOM 1451 C C . VAL A 1 183 ? 9.25 10.766 0.315 1 98.88 183 VAL A C 1
ATOM 1453 O O . VAL A 1 183 ? 9.977 11.648 0.786 1 98.88 183 VAL A O 1
ATOM 1456 N N . PHE A 1 184 ? 9.047 9.625 0.963 1 98.94 184 PHE A N 1
ATOM 1457 C CA . PHE A 1 184 ? 10.016 9.219 1.978 1 98.94 184 PHE A CA 1
ATOM 1458 C C . PHE A 1 184 ? 11.383 8.977 1.355 1 98.94 184 PHE A C 1
ATOM 1460 O O . PHE A 1 184 ? 11.547 8.07 0.536 1 98.94 184 PHE A O 1
ATOM 1467 N N . THR A 1 185 ? 12.352 9.773 1.74 1 98.81 185 THR A N 1
ATOM 1468 C CA . THR A 1 185 ? 13.68 9.656 1.145 1 98.81 185 THR A CA 1
ATOM 1469 C C . THR A 1 185 ? 14.688 9.148 2.172 1 98.81 185 THR A C 1
ATOM 1471 O O . THR A 1 185 ? 15.844 8.891 1.837 1 98.81 185 THR A O 1
ATOM 1474 N N . ASP A 1 186 ? 14.359 8.977 3.357 1 98.75 186 ASP A N 1
ATOM 1475 C CA . ASP A 1 186 ? 15.055 8.164 4.352 1 98.75 186 ASP A CA 1
ATOM 1476 C C . ASP A 1 186 ? 14.164 7.035 4.855 1 98.75 186 ASP A C 1
ATOM 1478 O O . ASP A 1 186 ? 13.391 7.219 5.801 1 98.75 186 ASP A O 1
ATOM 1482 N N . MET A 1 187 ? 14.32 5.891 4.324 1 98.5 187 MET A N 1
ATOM 1483 C CA . MET A 1 187 ? 13.43 4.762 4.578 1 98.5 187 MET A CA 1
ATOM 1484 C C . MET A 1 187 ? 13.711 4.145 5.945 1 98.5 187 MET A C 1
ATOM 1486 O O . MET A 1 187 ? 12.906 3.367 6.457 1 98.5 187 MET A O 1
ATOM 1490 N N . ASP A 1 188 ? 14.836 4.527 6.582 1 97.31 188 ASP A N 1
ATOM 1491 C CA . ASP A 1 188 ? 15.242 3.939 7.852 1 97.31 188 ASP A CA 1
ATOM 1492 C C . ASP A 1 188 ? 14.805 4.816 9.023 1 97.31 188 ASP A C 1
ATOM 1494 O O . ASP A 1 188 ? 14.719 4.344 10.164 1 97.31 188 ASP A O 1
ATOM 1498 N N . PHE A 1 189 ? 14.562 6.078 8.727 1 97.56 189 PHE A N 1
ATOM 1499 C CA . PHE A 1 189 ? 14.312 7.039 9.797 1 97.56 189 PHE A CA 1
ATOM 1500 C C . PHE A 1 189 ? 12.945 6.812 10.422 1 97.56 189 PHE A C 1
ATOM 1502 O O . PHE A 1 189 ? 11.953 6.641 9.711 1 97.56 189 PHE A O 1
ATOM 1509 N N . LYS A 1 190 ? 12.898 6.805 11.68 1 96 190 LYS A N 1
ATOM 1510 C CA . LYS A 1 190 ? 11.664 6.73 12.445 1 96 190 LYS A CA 1
ATOM 1511 C C . LYS A 1 190 ? 11.43 8.008 13.242 1 96 190 LYS A C 1
ATOM 1513 O O . LYS A 1 190 ? 12.281 8.422 14.031 1 96 190 LYS A O 1
ATOM 1518 N N . PRO A 1 191 ? 10.281 8.648 13.023 1 96.88 191 PRO A N 1
ATOM 1519 C CA . PRO A 1 191 ? 10.008 9.867 13.781 1 96.88 191 PRO A CA 1
ATOM 1520 C C . PRO A 1 191 ? 9.992 9.641 15.297 1 96.88 191 PRO A C 1
ATOM 1522 O O . PRO A 1 191 ? 9.477 8.617 15.758 1 96.88 191 PRO A O 1
ATOM 1525 N N . PRO A 1 192 ? 10.625 10.484 16.078 1 96.88 192 PRO A N 1
ATOM 1526 C CA . PRO A 1 192 ? 10.641 10.359 17.531 1 96.88 192 PRO A CA 1
ATOM 1527 C C . PRO A 1 192 ? 9.336 10.82 18.172 1 96.88 192 PRO A C 1
ATOM 1529 O O . PRO A 1 192 ? 9.305 11.859 18.844 1 96.88 192 PRO A O 1
ATOM 1532 N N . LEU A 1 193 ? 8.336 10.102 18.141 1 97.12 193 LEU A N 1
ATOM 1533 C CA . LEU A 1 193 ? 6.988 10.492 18.547 1 97.12 193 LEU A CA 1
ATOM 1534 C C . LEU A 1 193 ? 6.938 10.836 20.031 1 97.12 193 LEU A C 1
ATOM 1536 O O . LEU A 1 193 ? 6.117 11.648 20.453 1 97.12 193 LEU A O 1
ATOM 1540 N N . GLU A 1 194 ? 7.812 10.25 20.844 1 96.19 194 GLU A N 1
ATOM 1541 C CA . GLU A 1 194 ? 7.859 10.547 22.266 1 96.19 194 GLU A CA 1
ATOM 1542 C C . GLU A 1 194 ? 8.156 12.023 22.5 1 96.19 194 GLU A C 1
ATOM 1544 O O . GLU A 1 194 ? 7.707 12.602 23.5 1 96.19 194 GLU A O 1
ATOM 1549 N N . LYS A 1 195 ? 8.883 12.602 21.594 1 97 195 LYS A N 1
ATOM 1550 C CA . LYS A 1 195 ? 9.211 14.023 21.656 1 97 195 LYS A CA 1
ATOM 1551 C C . LYS A 1 195 ? 7.953 14.883 21.672 1 97 195 LYS A C 1
ATOM 1553 O O . LYS A 1 195 ? 7.965 16 22.188 1 97 195 LYS A O 1
ATOM 1558 N N . TYR A 1 196 ? 6.891 14.32 21.141 1 98 196 TYR A N 1
ATOM 1559 C CA . TYR A 1 196 ? 5.688 15.125 20.938 1 98 196 TYR A CA 1
ATOM 1560 C C . TYR A 1 196 ? 4.602 14.742 21.938 1 98 196 TYR A C 1
ATOM 1562 O O . TYR A 1 196 ? 3.418 14.992 21.703 1 98 196 TYR A O 1
ATOM 1570 N N . LYS A 1 197 ? 4.91 14.117 23.031 1 96.06 197 LYS A N 1
ATOM 1571 C CA . LYS A 1 197 ? 3.963 13.531 23.969 1 96.06 197 LYS A CA 1
ATOM 1572 C C . LYS A 1 197 ? 2.996 14.586 24.5 1 96.06 197 LYS A C 1
ATOM 1574 O O . LYS A 1 197 ? 1.853 14.266 24.844 1 96.06 197 LYS A O 1
ATOM 1579 N N . ASP A 1 198 ? 3.414 15.875 24.578 1 97.25 198 ASP A N 1
ATOM 1580 C CA . ASP A 1 198 ? 2.59 16.922 25.156 1 97.25 198 ASP A CA 1
ATOM 1581 C C . ASP A 1 198 ? 1.851 17.719 24.078 1 97.25 198 ASP A C 1
ATOM 1583 O O . ASP A 1 198 ? 1.216 18.734 24.375 1 97.25 198 ASP A O 1
ATOM 1587 N N . HIS A 1 199 ? 1.937 17.328 22.828 1 98.38 199 HIS A N 1
ATOM 1588 C CA . HIS A 1 199 ? 1.299 18 21.703 1 98.38 199 HIS A CA 1
ATOM 1589 C C . HIS A 1 199 ? 0.352 17.062 20.969 1 98.38 199 HIS A C 1
ATOM 1591 O O . HIS A 1 199 ? 0.403 15.852 21.172 1 98.38 199 HIS A O 1
ATOM 1597 N N . ASN A 1 200 ? -0.545 17.641 20.188 1 98.62 200 ASN A N 1
ATOM 1598 C CA . ASN A 1 200 ? -1.537 16.844 19.484 1 98.62 200 ASN A CA 1
ATOM 1599 C C . ASN A 1 200 ? -1.428 17.016 17.969 1 98.62 200 ASN A C 1
ATOM 1601 O O . ASN A 1 200 ? -2.002 16.234 17.203 1 98.62 200 ASN A O 1
ATOM 1605 N N . LEU A 1 201 ? -0.722 18.031 17.5 1 98.81 201 LEU A N 1
ATOM 1606 C CA . LEU A 1 201 ? -0.429 18.266 16.094 1 98.81 201 LEU A CA 1
ATOM 1607 C C . LEU A 1 201 ? 1.041 18.625 15.906 1 98.81 201 LEU A C 1
ATOM 1609 O O . LEU A 1 201 ? 1.573 19.484 16.609 1 98.81 201 LEU A O 1
ATOM 1613 N N . VAL A 1 202 ? 1.747 17.891 15.055 1 98.81 202 VAL A N 1
ATOM 1614 C CA . VAL A 1 202 ? 3.152 18.141 14.742 1 98.81 202 VAL A CA 1
ATOM 1615 C C . VAL A 1 202 ? 3.299 18.516 13.273 1 98.81 202 VAL A C 1
ATOM 1617 O O . VAL A 1 202 ? 2.941 17.734 12.383 1 98.81 202 VAL A O 1
ATOM 1620 N N . VAL A 1 203 ? 3.787 19.656 12.977 1 98.62 203 VAL A N 1
ATOM 1621 C CA . VAL A 1 203 ? 3.959 20.141 11.609 1 98.62 203 VAL A CA 1
ATOM 1622 C C . VAL A 1 203 ? 5.41 20.562 11.391 1 98.62 203 VAL A C 1
ATOM 1624 O O . VAL A 1 203 ? 6.133 20.844 12.344 1 98.62 203 VAL A O 1
ATOM 1627 N N . HIS A 1 204 ? 5.844 20.531 10.148 1 98.69 204 HIS A N 1
ATOM 1628 C CA . HIS A 1 204 ? 7.145 21.078 9.789 1 98.69 204 HIS A CA 1
ATOM 1629 C C . HIS A 1 204 ? 7.082 22.594 9.625 1 98.69 204 HIS A C 1
ATOM 1631 O O . HIS A 1 204 ? 6.141 23.109 9.031 1 98.69 204 HIS A O 1
ATOM 1637 N N . GLY A 1 205 ? 8.023 23.25 10.156 1 98.19 205 GLY A N 1
ATOM 1638 C CA . GLY A 1 205 ? 8.07 24.688 9.969 1 98.19 205 GLY A CA 1
ATOM 1639 C C . GLY A 1 205 ? 9.156 25.359 10.789 1 98.19 205 GLY A C 1
ATOM 1640 O O . GLY A 1 205 ? 10.094 24.703 11.242 1 98.19 205 GLY A O 1
ATOM 1641 N N . TYR A 1 206 ? 9.047 26.688 10.797 1 97.81 206 TYR A N 1
ATOM 1642 C CA . TYR A 1 206 ? 10.016 27.516 11.508 1 97.81 206 TYR A CA 1
ATOM 1643 C C . TYR A 1 206 ? 9.32 28.578 12.352 1 97.81 206 TYR A C 1
ATOM 1645 O O . TYR A 1 206 ? 8.508 29.344 11.836 1 97.81 206 TYR A O 1
ATOM 1653 N N . TYR A 1 207 ? 9.695 28.625 13.609 1 96.44 207 TYR A N 1
ATOM 1654 C CA . TYR A 1 207 ? 9.078 29.547 14.555 1 96.44 207 TYR A CA 1
ATOM 1655 C C . TYR A 1 207 ? 9.195 30.984 14.062 1 96.44 207 TYR A C 1
ATOM 1657 O O . TYR A 1 207 ? 8.219 31.734 14.102 1 96.44 207 TYR A O 1
ATOM 1665 N N . SER A 1 208 ? 10.359 31.406 13.586 1 97.44 208 SER A N 1
ATOM 1666 C CA . SER A 1 208 ? 10.594 32.781 13.141 1 97.44 208 SER A CA 1
ATOM 1667 C C . SER A 1 208 ? 9.734 33.125 11.93 1 97.44 208 SER A C 1
ATOM 1669 O O . SER A 1 208 ? 9.234 34.25 11.812 1 97.44 208 SER A O 1
ATOM 1671 N N . LYS A 1 209 ? 9.547 32.156 11.094 1 97.69 209 LYS A N 1
ATOM 1672 C CA . LYS A 1 209 ? 8.734 32.375 9.906 1 97.69 209 LYS A CA 1
ATOM 1673 C C . LYS A 1 209 ? 7.266 32.562 10.266 1 97.69 209 LYS A C 1
ATOM 1675 O O . LYS A 1 209 ? 6.551 33.344 9.625 1 97.69 209 LYS A O 1
ATOM 1680 N N . VAL A 1 210 ? 6.82 31.891 11.258 1 97.44 210 VAL A N 1
ATOM 1681 C CA . VAL A 1 210 ? 5.43 31.984 11.688 1 97.44 210 VAL A CA 1
ATOM 1682 C C . VAL A 1 210 ? 5.219 33.281 12.484 1 97.44 210 VAL A C 1
ATOM 1684 O O . VAL A 1 210 ? 4.418 34.125 12.094 1 97.44 210 VAL A O 1
ATOM 1687 N N . TYR A 1 211 ? 6 33.5 13.508 1 96.25 211 TYR A N 1
ATOM 1688 C CA . TYR A 1 211 ? 5.648 34.5 14.523 1 96.25 211 TYR A CA 1
ATOM 1689 C C . TYR A 1 211 ? 6.312 35.844 14.234 1 96.25 211 TYR A C 1
ATOM 1691 O O . TYR A 1 211 ? 5.824 36.875 14.656 1 96.25 211 TYR A O 1
ATOM 1699 N N . GLU A 1 212 ? 7.43 35.812 13.523 1 96.88 212 GLU A N 1
ATOM 1700 C CA . GLU A 1 212 ? 8.102 37.062 13.195 1 96.88 212 GLU A CA 1
ATOM 1701 C C . GLU A 1 212 ? 7.742 37.531 11.789 1 96.88 212 GLU A C 1
ATOM 1703 O O . GLU A 1 212 ? 7.273 38.656 11.609 1 96.88 212 GLU A O 1
ATOM 1708 N N . GLU A 1 213 ? 7.836 36.656 10.891 1 97.56 213 GLU A N 1
ATOM 1709 C CA . GLU A 1 213 ? 7.621 37.031 9.492 1 97.56 213 GLU A CA 1
ATOM 1710 C C . GLU A 1 213 ? 6.145 36.938 9.117 1 97.56 213 GLU A C 1
ATOM 1712 O O . GLU A 1 213 ? 5.715 37.5 8.117 1 97.56 213 GLU A O 1
ATOM 1717 N N . LYS A 1 214 ? 5.391 36.125 9.891 1 97.62 214 LYS A N 1
ATOM 1718 C CA . LYS A 1 214 ? 3.984 35.875 9.602 1 97.62 214 LYS A CA 1
ATOM 1719 C C . LYS A 1 214 ? 3.807 35.375 8.172 1 97.62 214 LYS A C 1
ATOM 1721 O O . LYS A 1 214 ? 2.979 35.875 7.418 1 97.62 214 LYS A O 1
ATOM 1726 N N . SER A 1 215 ? 4.621 34.469 7.82 1 97.75 215 SER A N 1
ATOM 1727 C CA . SER A 1 215 ? 4.652 33.906 6.477 1 97.75 215 SER A CA 1
ATOM 1728 C C . SER A 1 215 ? 3.662 32.75 6.336 1 97.75 215 SER A C 1
ATOM 1730 O O . SER A 1 215 ? 3.598 31.875 7.199 1 97.75 215 SER A O 1
ATOM 1732 N N . TRP A 1 216 ? 2.855 32.719 5.203 1 96.19 216 TRP A N 1
ATOM 1733 C CA . TRP A 1 216 ? 1.964 31.594 4.969 1 96.19 216 TRP A CA 1
ATOM 1734 C C . TRP A 1 216 ? 2.756 30.297 4.832 1 96.19 216 TRP A C 1
ATOM 1736 O O . TRP A 1 216 ? 2.217 29.203 5.043 1 96.19 216 TRP A O 1
ATOM 1746 N N . GLY A 1 217 ? 4.105 30.391 4.473 1 94.81 217 GLY A N 1
ATOM 1747 C CA . GLY A 1 217 ? 4.988 29.25 4.34 1 94.81 217 GLY A CA 1
ATOM 1748 C C . GLY A 1 217 ? 5.723 28.906 5.625 1 94.81 217 GLY A C 1
ATOM 1749 O O . GLY A 1 217 ? 6.691 28.141 5.609 1 94.81 217 GLY A O 1
ATOM 1750 N N . GLY A 1 218 ? 5.285 29.516 6.684 1 97.12 218 GLY A N 1
ATOM 1751 C CA . GLY A 1 218 ? 5.945 29.281 7.961 1 97.12 218 GLY A CA 1
ATOM 1752 C C . GLY A 1 218 ? 5.84 27.844 8.438 1 97.12 218 GLY A C 1
ATOM 1753 O O . GLY A 1 218 ? 6.68 27.375 9.211 1 97.12 218 GLY A O 1
ATOM 1754 N N . VAL A 1 219 ? 4.766 27.125 7.98 1 97.69 219 VAL A N 1
ATOM 1755 C CA . VAL A 1 219 ? 4.605 25.703 8.242 1 97.69 219 VAL A CA 1
ATOM 1756 C C . VAL A 1 219 ? 4.184 24.984 6.961 1 97.69 219 VAL A C 1
ATOM 1758 O O . VAL A 1 219 ? 3.885 25.641 5.953 1 97.69 219 VAL A O 1
ATOM 1761 N N . ASN A 1 220 ? 4.305 23.703 6.992 1 97.5 220 ASN A N 1
ATOM 1762 C CA . ASN A 1 220 ? 3.795 22.875 5.91 1 97.5 220 ASN A CA 1
ATOM 1763 C C . ASN A 1 220 ? 2.629 22 6.375 1 97.5 220 ASN A C 1
ATOM 1765 O O . ASN A 1 220 ? 2.754 21.25 7.348 1 97.5 220 ASN A O 1
ATOM 1769 N N . ALA A 1 221 ? 1.528 22.094 5.688 1 97.69 221 ALA A N 1
ATOM 1770 C CA . ALA A 1 221 ? 0.333 21.344 6.07 1 97.69 221 ALA A CA 1
ATOM 1771 C C . ALA A 1 221 ? 0.157 20.109 5.191 1 97.69 221 ALA A C 1
ATOM 1773 O O . ALA A 1 221 ? -0.915 19.5 5.172 1 97.69 221 ALA A O 1
ATOM 1774 N N . GLY A 1 222 ? 1.179 19.75 4.406 1 98 222 GLY A N 1
ATOM 1775 C CA . GLY A 1 222 ? 1.086 18.594 3.523 1 98 222 GLY A CA 1
ATOM 1776 C C . GLY A 1 222 ? 1.608 17.328 4.152 1 98 222 GLY A C 1
ATOM 1777 O O . GLY A 1 222 ? 1.345 16.219 3.658 1 98 222 GLY A O 1
ATOM 1778 N N . VAL A 1 223 ? 2.369 17.5 5.207 1 98.75 223 VAL A N 1
ATOM 1779 C CA . VAL A 1 223 ? 2.857 16.359 5.984 1 98.75 223 VAL A CA 1
ATOM 1780 C C . VAL A 1 223 ? 2.789 16.688 7.477 1 98.75 223 VAL A C 1
ATOM 1782 O O . VAL A 1 223 ? 3.393 17.672 7.93 1 98.75 223 VAL A O 1
ATOM 1785 N N . PHE A 1 224 ? 2.062 15.922 8.273 1 98.81 224 PHE A N 1
ATOM 1786 C CA . PHE A 1 224 ? 1.971 16.203 9.695 1 98.81 224 PHE A CA 1
ATOM 1787 C C . PHE A 1 224 ? 1.453 14.992 10.461 1 98.81 224 PHE A C 1
ATOM 1789 O O . PHE A 1 224 ? 0.886 14.078 9.867 1 98.81 224 PHE A O 1
ATOM 1796 N N . PHE A 1 225 ? 1.724 14.961 11.727 1 98.81 225 PHE A N 1
ATOM 1797 C CA . PHE A 1 225 ? 1.113 14.031 12.672 1 98.81 225 PHE A CA 1
ATOM 1798 C C . PHE A 1 225 ? -0.014 14.703 13.438 1 98.81 225 PHE A C 1
ATOM 1800 O O . PHE A 1 225 ? 0.108 15.867 13.844 1 98.81 225 PHE A O 1
ATOM 1807 N N . ILE A 1 226 ? -1.079 14.055 13.609 1 98.88 226 ILE A N 1
ATOM 1808 C CA . ILE A 1 226 ? -2.164 14.531 14.461 1 98.88 226 ILE A CA 1
ATOM 1809 C C . ILE A 1 226 ? -2.629 13.406 15.383 1 98.88 226 ILE A C 1
ATOM 1811 O O . ILE A 1 226 ? -2.846 12.273 14.938 1 98.88 226 ILE A O 1
ATOM 1815 N N . ARG A 1 227 ? -2.709 13.648 16.641 1 98.69 227 ARG A N 1
ATOM 1816 C CA . ARG A 1 227 ? -3.051 12.648 17.641 1 98.69 227 ARG A CA 1
ATOM 1817 C C . ARG A 1 227 ? -4.531 12.289 17.578 1 98.69 227 ARG A C 1
ATOM 1819 O O . ARG A 1 227 ? -5.379 13.156 17.359 1 98.69 227 ARG A O 1
ATOM 1826 N N . ASN A 1 228 ? -4.898 11.047 17.703 1 98.25 228 ASN A N 1
ATOM 1827 C CA . ASN A 1 228 ? -6.285 10.594 17.766 1 98.25 228 ASN A CA 1
ATOM 1828 C C . ASN A 1 228 ? -6.902 10.875 19.141 1 98.25 228 ASN A C 1
ATOM 1830 O O . ASN A 1 228 ? -6.914 10 20 1 98.25 228 ASN A O 1
ATOM 1834 N N . CYS A 1 229 ? -7.5 12.062 19.297 1 97.88 229 CYS A N 1
ATOM 1835 C CA . CYS A 1 229 ? -8.039 12.484 20.578 1 97.88 229 CYS A CA 1
ATOM 1836 C C . CYS A 1 229 ? -9.133 13.531 20.391 1 97.88 229 CYS A C 1
ATOM 1838 O O . CYS A 1 229 ? -9.414 13.953 19.266 1 97.88 229 CYS A O 1
ATOM 1840 N N . GLN A 1 230 ? -9.758 13.883 21.5 1 97.12 230 GLN A N 1
ATOM 1841 C CA . GLN A 1 230 ? -10.867 14.828 21.469 1 97.12 230 GLN A CA 1
ATOM 1842 C C . GLN A 1 230 ? -10.414 16.188 20.953 1 97.12 230 GLN A C 1
ATOM 1844 O O . GLN A 1 230 ? -11.109 16.828 20.156 1 97.12 230 GLN A O 1
ATOM 1849 N N . TRP A 1 231 ? -9.305 16.672 21.406 1 97.88 231 TRP A N 1
ATOM 1850 C CA . TRP A 1 231 ? -8.781 17.953 20.953 1 97.88 231 TRP A CA 1
ATOM 1851 C C . TRP A 1 231 ? -8.688 18 19.438 1 97.88 231 TRP A C 1
ATOM 1853 O O . TRP A 1 231 ? -9.078 18.984 18.812 1 97.88 231 TRP A O 1
ATOM 1863 N N . SER A 1 232 ? -8.141 16.938 18.844 1 98.25 232 SER A N 1
ATOM 1864 C CA . SER A 1 232 ? -7.953 16.875 17.406 1 98.25 232 SER A CA 1
ATOM 1865 C C . SER A 1 232 ? -9.289 16.891 16.672 1 98.25 232 SER A C 1
ATOM 1867 O O . SER A 1 232 ? -9.414 17.516 15.609 1 98.25 232 SER A O 1
ATOM 1869 N N . MET A 1 233 ? -10.258 16.203 17.219 1 96.88 233 MET A N 1
ATOM 1870 C CA . MET A 1 233 ? -11.594 16.234 16.625 1 96.88 233 MET A CA 1
ATOM 1871 C C . MET A 1 233 ? -12.148 17.656 16.594 1 96.88 233 MET A C 1
ATOM 1873 O O . MET A 1 233 ? -12.719 18.078 15.578 1 96.88 233 MET A O 1
ATOM 1877 N N . GLU A 1 234 ? -11.977 18.312 17.656 1 96.75 234 GLU A N 1
ATOM 1878 C CA . GLU A 1 234 ? -12.445 19.688 17.766 1 96.75 234 GLU A CA 1
ATOM 1879 C C . GLU A 1 234 ? -11.641 20.609 16.859 1 96.75 234 GLU A C 1
ATOM 1881 O O . GLU A 1 234 ? -12.203 21.5 16.219 1 96.75 234 GLU A O 1
ATOM 1886 N N . PHE A 1 235 ? -10.375 20.422 16.859 1 97.69 235 PHE A N 1
ATOM 1887 C CA . PHE A 1 235 ? -9.5 21.234 16.016 1 97.69 235 PHE A CA 1
ATOM 1888 C C . PHE A 1 235 ? -9.875 21.078 14.555 1 97.69 235 PHE A C 1
ATOM 1890 O O . PHE A 1 235 ? -9.906 22.062 13.805 1 97.69 235 PHE A O 1
ATOM 1897 N N . LEU A 1 236 ? -10.133 19.797 14.102 1 97.31 236 LEU A N 1
ATOM 1898 C CA . LEU A 1 236 ? -10.523 19.531 12.727 1 97.31 236 LEU A CA 1
ATOM 1899 C C . LEU A 1 236 ? -11.766 20.328 12.352 1 97.31 236 LEU A C 1
ATOM 1901 O O . LEU A 1 236 ? -11.891 20.812 11.219 1 97.31 236 LEU A O 1
ATOM 1905 N N . GLU A 1 237 ? -12.648 20.469 13.289 1 95.81 237 GLU A N 1
ATOM 1906 C CA . GLU A 1 237 ? -13.867 21.234 13.031 1 95.81 237 GLU A CA 1
ATOM 1907 C C . GLU A 1 237 ? -13.555 22.703 12.828 1 95.81 237 GLU A C 1
ATOM 1909 O O . GLU A 1 237 ? -14.086 23.344 11.914 1 95.81 237 GLU A O 1
ATOM 1914 N N . VAL A 1 238 ? -12.742 23.219 13.711 1 95.81 238 VAL A N 1
ATOM 1915 C CA . VAL A 1 238 ? -12.367 24.625 13.617 1 95.81 238 VAL A CA 1
ATOM 1916 C C . VAL A 1 238 ? -11.602 24.875 12.32 1 95.81 238 VAL A C 1
ATOM 1918 O O . VAL A 1 238 ? -11.844 25.859 11.625 1 95.81 238 VAL A O 1
ATOM 1921 N N . TRP A 1 239 ? -10.664 24 12 1 97.06 239 TRP A N 1
ATOM 1922 C CA . TRP A 1 239 ? -9.883 24.078 10.773 1 97.06 239 TRP A CA 1
ATOM 1923 C C . TRP A 1 239 ? -10.789 24.016 9.547 1 97.06 239 TRP A C 1
ATOM 1925 O O . TRP A 1 239 ? -10.672 24.844 8.641 1 97.06 239 TRP A O 1
ATOM 1935 N N . ALA A 1 240 ? -11.773 23.094 9.562 1 96.25 240 ALA A N 1
ATOM 1936 C CA . ALA A 1 240 ? -12.688 22.875 8.445 1 96.25 240 ALA A CA 1
ATOM 1937 C C . ALA A 1 240 ? -13.625 24.062 8.266 1 96.25 240 ALA A C 1
ATOM 1939 O O . ALA A 1 240 ? -14.117 24.312 7.16 1 96.25 240 ALA A O 1
ATOM 1940 N N . GLU A 1 241 ? -13.875 24.812 9.312 1 95.56 241 GLU A N 1
ATOM 1941 C CA . GLU A 1 241 ? -14.766 25.969 9.227 1 95.56 241 GLU A CA 1
ATOM 1942 C C . GLU A 1 241 ? -14.242 27 8.25 1 95.56 241 GLU A C 1
ATOM 1944 O O . GLU A 1 241 ? -15 27.844 7.754 1 95.56 241 GLU A O 1
ATOM 1949 N N . MET A 1 242 ? -12.977 26.969 7.969 1 97.06 242 MET A N 1
ATOM 1950 C CA . MET A 1 242 ? -12.383 27.906 7.031 1 97.06 242 MET A CA 1
ATOM 1951 C C . MET A 1 242 ? -12.438 27.375 5.605 1 97.06 242 MET A C 1
ATOM 1953 O O . MET A 1 242 ? -11.953 28.016 4.672 1 97.06 242 MET A O 1
ATOM 1957 N N . GLY A 1 243 ? -13.016 26.203 5.461 1 96.94 243 GLY A N 1
ATOM 1958 C CA . GLY A 1 243 ? -13.023 25.516 4.18 1 96.94 243 GLY A CA 1
ATOM 1959 C C . GLY A 1 243 ? -14.211 25.875 3.312 1 96.94 243 GLY A C 1
ATOM 1960 O O . GLY A 1 243 ? -15.055 26.688 3.717 1 96.94 243 GLY A O 1
ATOM 1961 N N . PRO A 1 244 ? -14.297 25.328 2.131 1 97.06 244 PRO A N 1
ATOM 1962 C CA . PRO A 1 244 ? -15.234 25.75 1.088 1 97.06 244 PRO A CA 1
ATOM 1963 C C . PRO A 1 244 ? -16.672 25.312 1.376 1 97.06 244 PRO A C 1
ATOM 1965 O O . PRO A 1 244 ? -17.594 25.781 0.71 1 97.06 244 PRO A O 1
ATOM 1968 N N . GLN A 1 245 ? -16.859 24.406 2.264 1 94.75 245 GLN A N 1
ATOM 1969 C CA . GLN A 1 245 ? -18.203 23.938 2.555 1 94.75 245 GLN A CA 1
ATOM 1970 C C . GLN A 1 245 ? -18.969 24.938 3.416 1 94.75 245 GLN A C 1
ATOM 1972 O O . GLN A 1 245 ? -20.172 24.766 3.664 1 94.75 245 GLN A O 1
ATOM 1977 N N . THR A 1 246 ? -18.359 25.984 3.865 1 95.12 246 THR A N 1
ATOM 1978 C CA . THR A 1 246 ? -19.016 27 4.695 1 95.12 246 THR A CA 1
ATOM 1979 C C . THR A 1 246 ? -19.266 28.266 3.898 1 95.12 246 THR A C 1
ATOM 1981 O O . THR A 1 246 ? -18.609 28.516 2.891 1 95.12 246 THR A O 1
ATOM 1984 N N . SER A 1 247 ? -20.156 29.078 4.348 1 95.56 247 SER A N 1
ATOM 1985 C CA . SER A 1 247 ? -20.469 30.344 3.695 1 95.56 247 SER A CA 1
ATOM 1986 C C . SER A 1 247 ? -19.391 31.391 3.947 1 95.56 247 SER A C 1
ATOM 1988 O O . SER A 1 247 ? -19.359 32.438 3.285 1 95.56 247 SER A O 1
ATOM 1990 N N . ASN A 1 248 ? -18.469 31.141 4.77 1 95.88 248 ASN A N 1
ATOM 1991 C CA . ASN A 1 248 ? -17.438 32.094 5.152 1 95.88 248 ASN A CA 1
ATOM 1992 C C . ASN A 1 248 ? -16.156 31.906 4.352 1 95.88 248 ASN A C 1
ATOM 1994 O O . ASN A 1 248 ? -15.141 32.531 4.629 1 95.88 248 ASN A O 1
ATOM 1998 N N . TYR A 1 249 ? -16.141 31.062 3.396 1 97.12 249 TYR A N 1
ATOM 1999 C CA . TYR A 1 249 ? -14.945 30.656 2.662 1 97.12 249 TYR A CA 1
ATOM 2000 C C . TYR A 1 249 ? -14.258 31.875 2.041 1 97.12 249 TYR A C 1
ATOM 2002 O O . TYR A 1 249 ? -13.047 32.062 2.201 1 97.12 249 TYR A O 1
ATOM 2010 N N . GLU A 1 250 ? -15.008 32.75 1.387 1 97.25 250 GLU A N 1
ATOM 2011 C CA . GLU A 1 250 ? -14.461 33.938 0.74 1 97.25 250 GLU A CA 1
ATOM 2012 C C . GLU A 1 250 ? -13.914 34.906 1.769 1 97.25 250 GLU A C 1
ATOM 2014 O O . GLU A 1 250 ? -12.852 35.5 1.567 1 97.25 250 GLU A O 1
ATOM 2019 N N . LYS A 1 251 ? -14.641 35.094 2.799 1 98.12 251 LYS A N 1
ATOM 2020 C CA . LYS A 1 251 ? -14.219 35.969 3.869 1 98.12 251 LYS A CA 1
ATOM 2021 C C . LYS A 1 251 ? -12.891 35.531 4.473 1 98.12 251 LYS A C 1
ATOM 2023 O O . LYS A 1 251 ? -12.016 36.344 4.746 1 98.12 251 LYS A O 1
ATOM 2028 N N . TRP A 1 252 ? -12.75 34.281 4.641 1 98.12 252 TRP A N 1
ATOM 2029 C CA . TRP A 1 252 ? -11.508 33.75 5.199 1 98.12 252 TRP A CA 1
ATOM 2030 C C . TRP A 1 252 ? -10.352 33.938 4.23 1 98.12 252 TRP A C 1
ATOM 2032 O O . TRP A 1 252 ? -9.219 34.188 4.648 1 98.12 252 TRP A O 1
ATOM 2042 N N . GLY A 1 253 ? -10.633 33.75 2.971 1 98 253 GLY A N 1
ATOM 2043 C CA . GLY A 1 253 ? -9.602 34.094 1.999 1 98 253 GLY A CA 1
ATOM 2044 C C . GLY A 1 253 ? -9.055 35.5 2.168 1 98 253 GLY A C 1
ATOM 2045 O O . GLY A 1 253 ? -7.836 35.688 2.145 1 98 253 GLY A O 1
ATOM 2046 N N . GLN A 1 254 ? -9.906 36.469 2.43 1 97.81 254 GLN A N 1
ATOM 2047 C CA . GLN A 1 254 ? -9.523 37.875 2.609 1 97.81 254 GLN A CA 1
ATOM 2048 C C . GLN A 1 254 ? -8.742 38.062 3.908 1 97.81 254 GLN A C 1
ATOM 2050 O O . GLN A 1 254 ? -7.719 38.75 3.926 1 97.81 254 GLN A O 1
ATOM 2055 N N . ILE A 1 255 ? -9.188 37.469 4.961 1 98.06 255 ILE A N 1
ATOM 2056 C CA . ILE A 1 255 ? -8.562 37.594 6.27 1 98.06 255 ILE A CA 1
ATOM 2057 C C . ILE A 1 255 ? -7.148 37.031 6.234 1 98.06 255 ILE A C 1
ATOM 2059 O O . ILE A 1 255 ? -6.203 37.656 6.715 1 98.06 255 ILE A O 1
ATOM 2063 N N . LEU A 1 256 ? -7.055 35.844 5.613 1 98.12 256 LEU A N 1
ATOM 2064 C CA . LEU A 1 256 ? -5.754 35.188 5.547 1 98.12 256 LEU A CA 1
ATOM 2065 C C . LEU A 1 256 ? -4.781 35.969 4.695 1 98.12 256 LEU A C 1
ATOM 2067 O O . LEU A 1 256 ? -3.609 36.125 5.051 1 98.12 256 LEU A O 1
ATOM 2071 N N . THR A 1 257 ? -5.27 36.531 3.617 1 97.62 257 THR A N 1
ATOM 2072 C CA . THR A 1 257 ? -4.434 37.375 2.744 1 97.62 257 THR A CA 1
ATOM 2073 C C . THR A 1 257 ? -3.982 38.625 3.463 1 97.62 257 THR A C 1
ATOM 2075 O O . THR A 1 257 ? -2.846 39.062 3.291 1 97.62 257 THR A O 1
ATOM 2078 N N . SER A 1 258 ? -4.82 39.219 4.262 1 97.19 258 SER A N 1
ATOM 2079 C CA . SER A 1 258 ? -4.484 40.438 5.004 1 97.19 258 SER A CA 1
ATOM 2080 C C . SER A 1 258 ? -3.52 40.125 6.145 1 97.19 258 SER A C 1
ATOM 2082 O O . SER A 1 258 ? -2.707 40.969 6.516 1 97.19 258 SER A O 1
ATOM 2084 N N . THR A 1 259 ? -3.613 38.938 6.695 1 97.12 259 THR A N 1
ATOM 2085 C CA . THR A 1 259 ? -2.805 38.531 7.844 1 97.12 259 THR A CA 1
ATOM 2086 C C . THR A 1 259 ? -1.393 38.156 7.406 1 97.12 259 THR A C 1
ATOM 2088 O O . THR A 1 259 ? -0.427 38.406 8.141 1 97.12 259 THR A O 1
ATOM 2091 N N . MET A 1 260 ? -1.311 37.5 6.305 1 97.56 260 MET A N 1
ATOM 2092 C CA . MET A 1 260 ? -0.036 37.031 5.762 1 97.56 260 MET A CA 1
ATOM 2093 C C . MET A 1 260 ? 0.256 37.719 4.422 1 97.56 260 MET A C 1
ATOM 2095 O O . MET A 1 260 ? -0.213 37.25 3.379 1 97.56 260 MET A O 1
ATOM 2099 N N . SER A 1 261 ? 1.133 38.688 4.488 1 92.38 261 SER A N 1
ATOM 2100 C CA . SER A 1 261 ? 1.313 39.562 3.336 1 92.38 261 SER A CA 1
ATOM 2101 C C . SER A 1 261 ? 1.985 38.812 2.182 1 92.38 261 SER A C 1
ATOM 2103 O O . SER A 1 261 ? 1.891 39.25 1.027 1 92.38 261 SER A O 1
ATOM 2105 N N . ASP A 1 262 ? 2.646 37.719 2.443 1 95.88 262 ASP A N 1
ATOM 2106 C CA . ASP A 1 262 ? 3.346 37 1.384 1 95.88 262 ASP A CA 1
ATOM 2107 C C . ASP A 1 262 ? 2.469 35.875 0.804 1 95.88 262 ASP A C 1
ATOM 2109 O O . ASP A 1 262 ? 2.93 35.094 -0.019 1 95.88 262 ASP A O 1
ATOM 2113 N N . LYS A 1 263 ? 1.267 35.812 1.293 1 95.38 263 LYS A N 1
ATOM 2114 C CA . LYS A 1 263 ? 0.348 34.812 0.732 1 95.38 263 LYS A CA 1
ATOM 2115 C C . LYS A 1 263 ? 0.03 35.125 -0.728 1 95.38 263 LYS A C 1
ATOM 2117 O O . LYS A 1 263 ? -0.315 36.281 -1.064 1 95.38 263 LYS A O 1
ATOM 2122 N N . THR A 1 264 ? 0.065 34.094 -1.646 1 87.19 264 THR A N 1
ATOM 2123 C CA . THR A 1 264 ? -0.074 34.312 -3.08 1 87.19 264 THR A CA 1
ATOM 2124 C C . THR A 1 264 ? -1.466 33.906 -3.559 1 87.19 264 THR A C 1
ATOM 2126 O O . THR A 1 264 ? -2.014 34.531 -4.477 1 87.19 264 THR A O 1
ATOM 2129 N N . ASP A 1 265 ? -2.111 32.969 -3.055 1 90.31 265 ASP A N 1
ATOM 2130 C CA . ASP A 1 265 ? -3.449 32.5 -3.412 1 90.31 265 ASP A CA 1
ATOM 2131 C C . ASP A 1 265 ? -4.512 33.188 -2.564 1 90.31 265 ASP A C 1
ATOM 2133 O O . ASP A 1 265 ? -4.523 33.062 -1.339 1 90.31 265 ASP A O 1
ATOM 2137 N N . PRO A 1 266 ? -5.395 33.875 -3.191 1 94.19 266 PRO A N 1
ATOM 2138 C CA . PRO A 1 266 ? -6.383 34.625 -2.42 1 94.19 266 PRO A CA 1
ATOM 2139 C C . PRO A 1 266 ? -7.418 33.75 -1.748 1 94.19 266 PRO A C 1
ATOM 2141 O O . PRO A 1 266 ? -8.141 34.188 -0.856 1 94.19 266 PRO A O 1
ATOM 2144 N N . GLU A 1 267 ? -7.551 32.5 -2.152 1 95.62 267 GLU A N 1
ATOM 2145 C CA . GLU A 1 267 ? -8.523 31.594 -1.55 1 95.62 267 GLU A CA 1
ATOM 2146 C C . GLU A 1 267 ? -8.039 31.109 -0.185 1 95.62 267 GLU A C 1
ATOM 2148 O O . GLU A 1 267 ? -6.84 31.062 0.08 1 95.62 267 GLU A O 1
ATOM 2153 N N . SER A 1 268 ? -9.047 30.828 0.668 1 97.69 268 SER A N 1
ATOM 2154 C CA . SER A 1 268 ? -8.703 30.156 1.917 1 97.69 268 SER A CA 1
ATOM 2155 C C . SER A 1 268 ? -8.062 28.797 1.655 1 97.69 268 SER A C 1
ATOM 2157 O O . SER A 1 268 ? -8.531 28.047 0.806 1 97.69 268 SER A O 1
ATOM 2159 N N . ASP A 1 269 ? -6.953 28.578 2.326 1 96.81 269 ASP A N 1
ATOM 2160 C CA . ASP A 1 269 ? -6.277 27.297 2.188 1 96.81 269 ASP A CA 1
ATOM 2161 C C . ASP A 1 269 ? -5.879 26.734 3.551 1 96.81 269 ASP A C 1
ATOM 2163 O O . ASP A 1 269 ? -5.781 27.484 4.531 1 96.81 269 ASP A O 1
ATOM 2167 N N . ASP A 1 270 ? -5.688 25.469 3.582 1 96.94 270 ASP A N 1
ATOM 2168 C CA . ASP A 1 270 ? -5.484 24.75 4.832 1 96.94 270 ASP A CA 1
ATOM 2169 C C . ASP A 1 270 ? -4.203 25.203 5.527 1 96.94 270 ASP A C 1
ATOM 2171 O O . ASP A 1 270 ? -4.16 25.312 6.754 1 96.94 270 ASP A O 1
ATOM 2175 N N . GLN A 1 271 ? -3.178 25.5 4.77 1 97.69 271 GLN A N 1
ATOM 2176 C CA . GLN A 1 271 ? -1.889 25.844 5.355 1 97.69 271 GLN A CA 1
ATOM 2177 C C . GLN A 1 271 ? -1.931 27.25 5.969 1 97.69 271 GLN A C 1
ATOM 2179 O O . GLN A 1 271 ? -1.496 27.438 7.105 1 97.69 271 GLN A O 1
ATOM 2184 N N . SER A 1 272 ? -2.43 28.25 5.219 1 98 272 SER A N 1
ATOM 2185 C CA . SER A 1 272 ? -2.576 29.594 5.762 1 98 272 SER A CA 1
ATOM 2186 C C . SER A 1 272 ? -3.484 29.594 6.988 1 98 272 SER A C 1
ATOM 2188 O O . SER A 1 272 ? -3.262 30.359 7.93 1 98 272 SER A O 1
ATOM 2190 N N . ALA A 1 273 ? -4.523 28.781 6.961 1 97.56 273 ALA A N 1
ATOM 2191 C CA . ALA A 1 273 ? -5.414 28.656 8.117 1 97.56 273 ALA A CA 1
ATOM 2192 C C . ALA A 1 273 ? -4.645 28.188 9.352 1 97.56 273 ALA A C 1
ATOM 2194 O O . ALA A 1 273 ? -4.848 28.734 10.445 1 97.56 273 ALA A O 1
ATOM 2195 N N . LEU A 1 274 ? -3.824 27.25 9.148 1 97.56 274 LEU A N 1
ATOM 2196 C CA . LEU A 1 274 ? -3.027 26.734 10.25 1 97.56 274 LEU A CA 1
ATOM 2197 C C . LEU A 1 274 ? -2.115 27.828 10.82 1 97.56 274 LEU A C 1
ATOM 2199 O O . LEU A 1 274 ? -2.006 27.969 12.039 1 97.56 274 LEU A O 1
ATOM 2203 N N . VAL A 1 275 ? -1.429 28.578 9.953 1 98 275 VAL A N 1
ATOM 2204 C CA . VAL A 1 275 ? -0.568 29.672 10.391 1 98 275 VAL A CA 1
ATOM 2205 C C . VAL A 1 275 ? -1.392 30.719 11.156 1 98 275 VAL A C 1
ATOM 2207 O O . VAL A 1 275 ? -0.944 31.234 12.18 1 98 275 VAL A O 1
ATOM 2210 N N . TYR A 1 276 ? -2.525 31 10.664 1 97.56 276 TYR A N 1
ATOM 2211 C CA . TYR A 1 276 ? -3.42 31.938 11.32 1 97.56 276 TYR A CA 1
ATOM 2212 C C . TYR A 1 276 ? -3.713 31.5 12.75 1 97.56 276 TYR A C 1
ATOM 2214 O O . TYR A 1 276 ? -3.684 32.312 13.68 1 97.56 276 TYR A O 1
ATOM 2222 N N . PHE A 1 277 ? -4.051 30.172 12.977 1 96.56 277 PHE A N 1
ATOM 2223 C CA . PHE A 1 277 ? -4.312 29.656 14.312 1 96.56 277 PHE A CA 1
ATOM 2224 C C . PHE A 1 277 ? -3.096 29.844 15.211 1 96.56 277 PHE A C 1
ATOM 2226 O O . PHE A 1 277 ? -3.23 30.203 16.375 1 96.56 277 PHE A O 1
ATOM 2233 N N . LEU A 1 278 ? -1.949 29.609 14.641 1 97.12 278 LEU A N 1
ATOM 2234 C CA . LEU A 1 278 ? -0.721 29.75 15.414 1 97.12 278 LEU A CA 1
ATOM 2235 C C . LEU A 1 278 ? -0.507 31.203 15.828 1 97.12 278 LEU A C 1
ATOM 2237 O O . LEU A 1 278 ? -0.056 31.469 16.938 1 97.12 278 LEU A O 1
ATOM 2241 N N . LEU A 1 279 ? -0.838 32.125 15.016 1 97.12 279 LEU A N 1
ATOM 2242 C CA . LEU A 1 279 ? -0.647 33.562 15.273 1 97.12 279 LEU A CA 1
ATOM 2243 C C . LEU A 1 279 ? -1.689 34.062 16.266 1 97.12 279 LEU A C 1
ATOM 2245 O O . LEU A 1 279 ? -1.352 34.781 17.219 1 97.12 279 LEU A O 1
ATOM 2249 N N . LYS A 1 280 ? -2.938 33.656 16.062 1 96.06 280 LYS A N 1
ATOM 2250 C CA . LYS A 1 280 ? -4.043 34.281 16.766 1 96.06 280 LYS A CA 1
ATOM 2251 C C . LYS A 1 280 ? -4.449 33.469 18 1 96.06 280 LYS A C 1
ATOM 2253 O O . LYS A 1 280 ? -5.047 34.031 18.938 1 96.06 280 LYS A O 1
ATOM 2258 N N . GLU A 1 281 ? -4.199 32.219 17.953 1 94.88 281 GLU A N 1
ATOM 2259 C CA . GLU A 1 281 ? -4.578 31.328 19.047 1 94.88 281 GLU A CA 1
ATOM 2260 C C . GLU A 1 281 ? -3.359 30.641 19.656 1 94.88 281 GLU A C 1
ATOM 2262 O O . GLU A 1 281 ? -3.412 29.453 20 1 94.88 281 GLU A O 1
ATOM 2267 N N . LYS A 1 282 ? -2.309 31.328 19.719 1 92.88 282 LYS A N 1
ATOM 2268 C CA . LYS A 1 282 ? -1.025 30.812 20.172 1 92.88 282 LYS A CA 1
ATOM 2269 C C . LYS A 1 282 ? -1.152 30.172 21.547 1 92.88 282 LYS A C 1
ATOM 2271 O O . LYS A 1 282 ? -0.565 29.125 21.812 1 92.88 282 LYS A O 1
ATOM 2276 N N . GLU A 1 283 ? -1.978 30.75 22.469 1 93.25 283 GLU A N 1
ATOM 2277 C CA . GLU A 1 283 ? -2.047 30.312 23.859 1 93.25 283 GLU A CA 1
ATOM 2278 C C . GLU A 1 283 ? -3.197 29.344 24.078 1 93.25 283 GLU A C 1
ATOM 2280 O O . GLU A 1 283 ? -3.432 28.891 25.203 1 93.25 283 GLU A O 1
ATOM 2285 N N . THR A 1 284 ? -3.889 28.938 23.078 1 94.12 284 THR A N 1
ATOM 2286 C CA . THR A 1 284 ? -4.984 27.984 23.188 1 94.12 284 THR A CA 1
ATOM 2287 C C . THR A 1 284 ? -4.75 26.797 22.266 1 94.12 284 THR A C 1
ATOM 2289 O O . THR A 1 284 ? -4.004 25.875 22.609 1 94.12 284 THR A O 1
ATOM 2292 N N . LEU A 1 285 ? -5.207 26.969 20.953 1 91.38 285 LEU A N 1
ATOM 2293 C CA . LEU A 1 285 ? -5.004 25.891 20 1 91.38 285 LEU A CA 1
ATOM 2294 C C . LEU A 1 285 ? -3.518 25.672 19.719 1 91.38 285 LEU A C 1
ATOM 2296 O O . LEU A 1 285 ? -3.07 24.531 19.562 1 91.38 285 LEU A O 1
ATOM 2300 N N . GLY A 1 286 ? -2.812 26.766 19.719 1 93.31 286 GLY A N 1
ATOM 2301 C CA . GLY A 1 286 ? -1.412 26.75 19.328 1 93.31 286 GLY A CA 1
ATOM 2302 C C . GLY A 1 286 ? -0.525 26.031 20.328 1 93.31 286 GLY A C 1
ATOM 2303 O O . GLY A 1 286 ? 0.532 25.5 19.953 1 93.31 286 GLY A O 1
ATOM 2304 N N . LYS A 1 287 ? -0.988 25.906 21.578 1 94.75 287 LYS A N 1
ATOM 2305 C CA . LYS A 1 287 ? -0.199 25.25 22.625 1 94.75 287 LYS A CA 1
ATOM 2306 C C . LYS A 1 287 ? -0.028 23.766 22.344 1 94.75 287 LYS A C 1
ATOM 2308 O O . LYS A 1 287 ? 0.929 23.141 22.797 1 94.75 287 LYS A O 1
ATOM 2313 N N . LYS A 1 288 ? -0.952 23.203 21.594 1 97.81 288 LYS A N 1
ATOM 2314 C CA . LYS A 1 288 ? -0.94 21.766 21.328 1 97.81 288 LYS A CA 1
ATOM 2315 C C . LYS A 1 288 ? -0.327 21.469 19.969 1 97.81 288 LYS A C 1
ATOM 2317 O O . LYS A 1 288 ? -0.294 20.312 19.531 1 97.81 288 LYS A O 1
ATOM 2322 N N . ILE A 1 289 ? 0.193 22.547 19.281 1 98.31 289 ILE A N 1
ATOM 2323 C CA . ILE A 1 289 ? 0.817 22.375 17.969 1 98.31 289 ILE A CA 1
ATOM 2324 C C . ILE A 1 289 ? 2.334 22.5 18.094 1 98.31 289 ILE A C 1
ATOM 2326 O O . ILE A 1 289 ? 2.838 23.484 18.641 1 98.31 289 ILE A O 1
ATOM 2330 N N . TYR A 1 290 ? 3.047 21.469 17.703 1 98.25 290 TYR A N 1
ATOM 2331 C CA . TYR A 1 290 ? 4.508 21.453 17.703 1 98.25 290 TYR A CA 1
ATOM 2332 C C . TYR A 1 290 ? 5.055 21.766 16.312 1 98.25 290 TYR A C 1
ATOM 2334 O O . TYR A 1 290 ? 4.684 21.125 15.328 1 98.25 290 TYR A O 1
ATOM 2342 N N . ILE A 1 291 ? 5.883 22.75 16.219 1 98.44 291 ILE A N 1
ATOM 2343 C CA . ILE A 1 291 ? 6.578 23.062 14.969 1 98.44 291 ILE A CA 1
ATOM 2344 C C . ILE A 1 291 ? 7.934 22.359 14.945 1 98.44 291 ILE A C 1
ATOM 2346 O O . ILE A 1 291 ? 8.836 22.719 15.703 1 98.44 291 ILE A O 1
ATOM 2350 N N . GLU A 1 292 ? 8.078 21.328 14.086 1 98.56 292 GLU A N 1
ATOM 2351 C CA . GLU A 1 292 ? 9.273 20.5 13.977 1 98.56 292 GLU A CA 1
ATOM 2352 C C . GLU A 1 292 ? 10.227 21.031 12.914 1 98.56 292 GLU A C 1
ATOM 2354 O O . GLU A 1 292 ? 9.812 21.312 11.781 1 98.56 292 GLU A O 1
ATOM 2359 N N . ASN A 1 293 ? 11.523 21.281 13.281 1 97.5 293 ASN A N 1
ATOM 2360 C CA . ASN A 1 293 ? 12.508 21.719 12.305 1 97.5 293 ASN A CA 1
ATOM 2361 C C . ASN A 1 293 ? 13.859 21.047 12.516 1 97.5 293 ASN A C 1
ATOM 2363 O O . ASN A 1 293 ? 14.875 21.469 11.961 1 97.5 293 ASN A O 1
ATOM 2367 N N . GLN A 1 294 ? 13.859 20 13.383 1 97.19 294 GLN A N 1
ATOM 2368 C CA . GLN A 1 294 ? 15.117 19.312 13.672 1 97.19 294 GLN A CA 1
ATOM 2369 C C . GLN A 1 294 ? 15.422 18.266 12.609 1 97.19 294 GLN A C 1
ATOM 2371 O O . GLN A 1 294 ? 16.547 17.766 12.531 1 97.19 294 GLN A O 1
ATOM 2376 N N . TYR A 1 295 ? 14.477 17.828 11.883 1 97.12 295 TYR A N 1
ATOM 2377 C CA . TYR A 1 295 ? 14.633 16.984 10.703 1 97.12 295 TYR A CA 1
ATOM 2378 C C . TYR A 1 295 ? 13.625 17.375 9.625 1 97.12 295 TYR A C 1
ATOM 2380 O O . TYR A 1 295 ? 12.711 18.156 9.867 1 97.12 295 TYR A O 1
ATOM 2388 N N . ASP A 1 296 ? 13.781 16.844 8.445 1 97.06 296 ASP A N 1
ATOM 2389 C CA . ASP A 1 296 ? 12.938 17.203 7.309 1 97.06 296 ASP A CA 1
ATOM 2390 C C . ASP A 1 296 ? 11.617 16.438 7.336 1 97.06 296 ASP A C 1
ATOM 2392 O O . ASP A 1 296 ? 11.375 15.57 6.488 1 97.06 296 ASP A O 1
ATOM 2396 N N . LEU A 1 297 ? 10.75 16.828 8.234 1 98.38 297 LEU A N 1
ATOM 2397 C CA . LEU A 1 297 ? 9.414 16.234 8.219 1 98.38 297 LEU A CA 1
ATOM 2398 C C . LEU A 1 297 ? 8.711 16.5 6.895 1 98.38 297 LEU A C 1
ATOM 2400 O O . LEU A 1 297 ? 7.922 15.68 6.43 1 98.38 297 LEU A O 1
ATOM 2404 N N . SER A 1 298 ? 8.953 17.625 6.324 1 97.62 298 SER A N 1
ATOM 2405 C CA . SER A 1 298 ? 8.555 18 4.973 1 97.62 298 SER A CA 1
ATOM 2406 C C . SER A 1 298 ? 9.625 18.844 4.297 1 97.62 298 SER A C 1
ATOM 2408 O O . SER A 1 298 ? 9.492 20.078 4.215 1 97.62 298 SER A O 1
ATOM 2410 N N . GLY A 1 299 ? 10.633 18.203 3.748 1 97.44 299 GLY A N 1
ATOM 2411 C CA . GLY A 1 299 ? 11.727 18.938 3.113 1 97.44 299 GLY A CA 1
ATOM 2412 C C . GLY A 1 299 ? 11.375 19.438 1.724 1 97.44 299 GLY A C 1
ATOM 2413 O O . GLY A 1 299 ? 10.797 18.703 0.92 1 97.44 299 GLY A O 1
ATOM 2414 N N . TYR A 1 300 ? 11.719 20.656 1.469 1 96.38 300 TYR A N 1
ATOM 2415 C CA . TYR A 1 300 ? 11.453 21.25 0.163 1 96.38 300 TYR A CA 1
ATOM 2416 C C . TYR A 1 300 ? 12.344 20.625 -0.908 1 96.38 300 TYR A C 1
ATOM 2418 O O . TYR A 1 300 ? 13.57 20.703 -0.832 1 96.38 300 TYR A O 1
ATOM 2426 N N . TRP A 1 301 ? 11.789 20.078 -1.913 1 97.44 301 TRP A N 1
ATOM 2427 C CA . TRP A 1 301 ? 12.461 19.203 -2.875 1 97.44 301 TRP A CA 1
ATOM 2428 C C . TRP A 1 301 ? 13.555 19.969 -3.621 1 97.44 301 TRP A C 1
ATOM 2430 O O . TRP A 1 301 ? 14.617 19.406 -3.904 1 97.44 301 TRP A O 1
ATOM 2440 N N . PHE A 1 302 ? 13.336 21.203 -3.934 1 95.06 302 PHE A N 1
ATOM 2441 C CA . PHE A 1 302 ? 14.242 21.969 -4.785 1 95.06 302 PHE A CA 1
ATOM 2442 C C . PHE A 1 302 ? 15.594 22.141 -4.109 1 95.06 302 PHE A C 1
ATOM 2444 O O . PHE A 1 302 ? 16.625 22.141 -4.777 1 95.06 302 PHE A O 1
ATOM 2451 N N . ASP A 1 303 ? 15.57 22.203 -2.826 1 93.5 303 ASP A N 1
ATOM 2452 C CA . ASP A 1 303 ? 16.797 22.359 -2.057 1 93.5 303 ASP A CA 1
ATOM 2453 C C . ASP A 1 303 ? 17.531 21.031 -1.894 1 93.5 303 ASP A C 1
ATOM 2455 O O . ASP A 1 303 ? 18.719 21 -1.61 1 93.5 303 ASP A O 1
ATOM 2459 N N . ILE A 1 304 ? 16.828 19.906 -2.084 1 96 304 ILE A N 1
ATOM 2460 C CA . ILE A 1 304 ? 17.297 18.609 -1.64 1 96 304 ILE A CA 1
ATOM 2461 C C . ILE A 1 304 ? 17.766 17.781 -2.844 1 96 304 ILE A C 1
ATOM 2463 O O . ILE A 1 304 ? 18.703 16.984 -2.736 1 96 304 ILE A O 1
ATOM 2467 N N . ILE A 1 305 ? 17.188 17.938 -3.977 1 95.12 305 ILE A N 1
ATOM 2468 C CA . ILE A 1 305 ? 17.25 16.984 -5.09 1 95.12 305 ILE A CA 1
ATOM 2469 C C . ILE A 1 305 ? 18.688 16.828 -5.562 1 95.12 305 ILE A C 1
ATOM 2471 O O . ILE A 1 305 ? 19.094 15.742 -5.988 1 95.12 305 ILE A O 1
ATOM 2475 N N . ASN A 1 306 ? 19.484 17.812 -5.535 1 94.25 306 ASN A N 1
ATOM 2476 C CA . ASN A 1 306 ? 20.844 17.766 -6.074 1 94.25 306 ASN A CA 1
ATOM 2477 C C . ASN A 1 306 ? 21.797 17.062 -5.113 1 94.25 306 ASN A C 1
ATOM 2479 O O . ASN A 1 306 ? 22.938 16.766 -5.477 1 94.25 306 ASN A O 1
ATOM 2483 N N . SER A 1 307 ? 21.344 16.781 -3.928 1 96.31 307 SER A N 1
ATOM 2484 C CA . SER A 1 307 ? 22.234 16.172 -2.938 1 96.31 307 SER A CA 1
ATOM 2485 C C . SER A 1 307 ? 22.172 14.656 -2.994 1 96.31 307 SER A C 1
ATOM 2487 O O . SER A 1 307 ? 23.016 13.969 -2.41 1 96.31 307 SER A O 1
ATOM 2489 N N . PHE A 1 308 ? 21.25 14.039 -3.684 1 97.19 308 PHE A N 1
ATOM 2490 C CA . PHE A 1 308 ? 20.938 12.617 -3.594 1 97.19 308 PHE A CA 1
ATOM 2491 C C . PHE A 1 308 ? 22.141 11.773 -4.031 1 97.19 308 PHE A C 1
ATOM 2493 O O . PHE A 1 308 ? 22.453 10.758 -3.412 1 97.19 308 PHE A O 1
ATOM 2500 N N . ASP A 1 309 ? 22.812 12.203 -5.109 1 96 309 ASP A N 1
ATOM 2501 C CA . ASP A 1 309 ? 23.953 11.43 -5.594 1 96 309 ASP A CA 1
ATOM 2502 C C . ASP A 1 309 ? 25.078 11.406 -4.562 1 96 309 ASP A C 1
ATOM 2504 O O . ASP A 1 309 ? 25.641 10.352 -4.277 1 96 309 ASP A O 1
ATOM 2508 N N . THR A 1 310 ? 25.328 12.586 -4.004 1 96.62 310 THR A N 1
ATOM 2509 C CA . THR A 1 310 ? 26.375 12.711 -3.004 1 96.62 310 THR A CA 1
ATOM 2510 C C . THR A 1 310 ? 26.031 11.898 -1.756 1 96.62 310 THR A C 1
ATOM 2512 O O . THR A 1 310 ? 26.906 11.234 -1.182 1 96.62 310 THR A O 1
ATOM 2515 N N . ILE A 1 311 ? 24.797 11.945 -1.349 1 97.44 311 ILE A N 1
ATOM 2516 C CA . ILE A 1 311 ? 24.344 11.188 -0.185 1 97.44 311 ILE A CA 1
ATOM 2517 C C . ILE A 1 311 ? 24.484 9.695 -0.453 1 97.44 311 ILE A C 1
ATOM 2519 O O . ILE A 1 311 ? 25 8.953 0.384 1 97.44 311 ILE A O 1
ATOM 2523 N N . SER A 1 312 ? 24.062 9.227 -1.63 1 95.75 312 SER A N 1
ATOM 2524 C CA . SER A 1 312 ? 24.156 7.82 -2.008 1 95.75 312 SER A CA 1
ATOM 2525 C C . SER A 1 312 ? 25.609 7.336 -1.964 1 95.75 312 SER A C 1
ATOM 2527 O O . SER A 1 312 ? 25.891 6.258 -1.443 1 95.75 312 SER A O 1
ATOM 2529 N N . ASP A 1 313 ? 26.5 8.156 -2.508 1 95.38 313 ASP A N 1
ATOM 2530 C CA . ASP A 1 313 ? 27.906 7.805 -2.533 1 95.38 313 ASP A CA 1
ATOM 2531 C C . ASP A 1 313 ? 28.469 7.684 -1.118 1 95.38 313 ASP A C 1
ATOM 2533 O O . ASP A 1 313 ? 29.25 6.773 -0.829 1 95.38 313 ASP A O 1
ATOM 2537 N N . ASN A 1 314 ? 28.094 8.625 -0.27 1 96.69 314 ASN A N 1
ATOM 2538 C CA . ASN A 1 314 ? 28.594 8.602 1.103 1 96.69 314 ASN A CA 1
ATOM 2539 C C . ASN A 1 314 ? 28.094 7.371 1.856 1 96.69 314 ASN A C 1
ATOM 2541 O O . ASN A 1 314 ? 28.859 6.73 2.574 1 96.69 314 ASN A O 1
ATOM 2545 N N . TYR A 1 315 ? 26.828 7.082 1.745 1 95.25 315 TYR A N 1
ATOM 2546 C CA . TYR A 1 315 ? 26.281 5.91 2.418 1 95.25 315 TYR A CA 1
ATOM 2547 C C . TYR A 1 315 ? 26.938 4.633 1.913 1 95.25 315 TYR A C 1
ATOM 2549 O O . TYR A 1 315 ? 27.219 3.721 2.695 1 95.25 315 TYR A O 1
ATOM 2557 N N . ALA A 1 316 ? 27.203 4.555 0.593 1 92.5 316 ALA A N 1
ATOM 2558 C CA . ALA A 1 316 ? 27.906 3.406 0.024 1 92.5 316 ALA A CA 1
ATOM 2559 C C . ALA A 1 316 ? 29.312 3.295 0.587 1 92.5 316 ALA A C 1
ATOM 2561 O O . ALA A 1 316 ? 29.797 2.195 0.873 1 92.5 316 ALA A O 1
ATOM 2562 N N . ARG A 1 317 ? 29.969 4.406 0.688 1 94.5 317 ARG A N 1
ATOM 2563 C CA . ARG A 1 317 ? 31.328 4.438 1.245 1 94.5 317 ARG A CA 1
ATOM 2564 C C . ARG A 1 317 ? 31.344 3.91 2.676 1 94.5 317 ARG A C 1
ATOM 2566 O O . ARG A 1 317 ? 32.188 3.09 3.033 1 94.5 317 ARG A O 1
ATOM 2573 N N . ILE A 1 318 ? 30.406 4.363 3.488 1 95.62 318 ILE A N 1
ATOM 2574 C CA . ILE A 1 318 ? 30.312 3.934 4.879 1 95.62 318 ILE A CA 1
ATOM 2575 C C . ILE A 1 318 ? 30.031 2.434 4.941 1 95.62 318 ILE A C 1
ATOM 2577 O O . ILE A 1 318 ? 30.641 1.715 5.738 1 95.62 318 ILE A O 1
ATOM 2581 N N . GLU A 1 319 ? 29.125 1.979 4.156 1 91.88 319 GLU A N 1
ATOM 2582 C CA . GLU A 1 319 ? 28.781 0.561 4.117 1 91.88 319 GLU A CA 1
ATOM 2583 C C . GLU A 1 319 ? 30.016 -0.297 3.824 1 91.88 319 GLU A C 1
ATOM 2585 O O . GLU A 1 319 ? 30.188 -1.366 4.414 1 91.88 319 GLU A O 1
ATOM 2590 N N . LYS A 1 320 ? 30.844 0.149 2.943 1 91.69 320 LYS A N 1
ATOM 2591 C CA . LYS A 1 320 ? 32.031 -0.583 2.574 1 91.69 320 LYS A CA 1
ATOM 2592 C C . LYS A 1 320 ? 33.031 -0.607 3.727 1 91.69 320 LYS A C 1
ATOM 2594 O O . LYS A 1 320 ? 33.844 -1.542 3.846 1 91.69 320 LYS A O 1
ATOM 2599 N N . GLY A 1 321 ? 32.938 0.358 4.543 1 92.88 321 GLY A N 1
ATOM 2600 C CA . GLY A 1 321 ? 33.906 0.504 5.617 1 92.88 321 GLY A CA 1
ATOM 2601 C C . GLY A 1 321 ? 33.5 -0.186 6.898 1 92.88 321 GLY A C 1
ATOM 2602 O O . GLY A 1 321 ? 34.281 -0.341 7.82 1 92.88 321 GLY A O 1
ATOM 2603 N N . VAL A 1 322 ? 32.25 -0.547 6.98 1 93.81 322 VAL A N 1
ATOM 2604 C CA . VAL A 1 322 ? 31.75 -1.19 8.188 1 93.81 322 VAL A CA 1
ATOM 2605 C C . VAL A 1 322 ? 31.359 -2.635 7.871 1 93.81 322 VAL A C 1
ATOM 2607 O O . VAL A 1 322 ? 30.375 -2.881 7.168 1 93.81 322 VAL A O 1
ATOM 2610 N N . MET A 1 323 ? 32.031 -3.596 8.391 1 89.94 323 MET A N 1
ATOM 2611 C CA . MET A 1 323 ? 31.906 -5.016 8.078 1 89.94 323 MET A CA 1
ATOM 2612 C C . MET A 1 323 ? 30.453 -5.469 8.25 1 89.94 323 MET A C 1
ATOM 2614 O O . MET A 1 323 ? 29.922 -6.176 7.395 1 89.94 323 MET A O 1
ATOM 2618 N N . GLU A 1 324 ? 29.797 -4.98 9.32 1 88.56 324 GLU A N 1
ATOM 2619 C CA . GLU A 1 324 ? 28.438 -5.402 9.648 1 88.56 324 GLU A CA 1
ATOM 2620 C C . GLU A 1 324 ? 27.453 -4.91 8.602 1 88.56 324 GLU A C 1
ATOM 2622 O O . GLU A 1 324 ? 26.359 -5.469 8.461 1 88.56 324 GLU A O 1
ATOM 2627 N N . LEU A 1 325 ? 27.766 -3.889 7.844 1 90.38 325 LEU A N 1
ATOM 2628 C CA . LEU A 1 325 ? 26.859 -3.275 6.891 1 90.38 325 LEU A CA 1
ATOM 2629 C C . LEU A 1 325 ? 27.078 -3.832 5.488 1 90.38 325 LEU A C 1
ATOM 2631 O O . LEU A 1 325 ? 26.297 -3.547 4.57 1 90.38 325 LEU A O 1
ATOM 2635 N N . GLN A 1 326 ? 28.094 -4.645 5.285 1 85 326 GLN A N 1
ATOM 2636 C CA . GLN A 1 326 ? 28.438 -5.145 3.963 1 85 326 GLN A CA 1
ATOM 2637 C C . GLN A 1 326 ? 27.562 -6.32 3.566 1 85 326 GLN A C 1
ATOM 2639 O O . GLN A 1 326 ? 27.406 -6.617 2.379 1 85 326 GLN A O 1
ATOM 2644 N N . ARG A 1 327 ? 27 -6.891 4.543 1 78.31 327 ARG A N 1
ATOM 2645 C CA . ARG A 1 327 ? 26.203 -8.078 4.25 1 78.31 327 ARG A CA 1
ATOM 2646 C C . ARG A 1 327 ? 24.719 -7.738 4.121 1 78.31 327 ARG A C 1
ATOM 2648 O O . ARG A 1 327 ? 24.219 -6.844 4.809 1 78.31 327 ARG A O 1
ATOM 2655 N N . ARG A 1 328 ? 24.094 -8.461 3.146 1 84.5 328 ARG A N 1
ATOM 2656 C CA . ARG A 1 328 ? 22.656 -8.312 3.025 1 84.5 328 ARG A CA 1
ATOM 2657 C C . ARG A 1 328 ? 21.938 -8.938 4.215 1 84.5 328 ARG A C 1
ATOM 2659 O O . ARG A 1 328 ? 22.469 -9.852 4.855 1 84.5 328 ARG A O 1
ATOM 2666 N N . HIS A 1 329 ? 20.891 -8.391 4.539 1 88.06 329 HIS A N 1
ATOM 2667 C CA . HIS A 1 329 ? 20.078 -8.867 5.656 1 88.06 329 HIS A CA 1
ATOM 2668 C C . HIS A 1 329 ? 18.594 -8.844 5.316 1 88.06 329 HIS A C 1
ATOM 2670 O O . HIS A 1 329 ? 18.188 -8.195 4.348 1 88.06 329 HIS A O 1
ATOM 2676 N N . ALA A 1 330 ? 17.875 -9.625 6.113 1 93.94 330 ALA A N 1
ATOM 2677 C CA . ALA A 1 330 ? 16.422 -9.609 5.965 1 93.94 330 ALA A CA 1
ATOM 2678 C C . ALA A 1 330 ? 15.852 -8.219 6.227 1 93.94 330 ALA A C 1
ATOM 2680 O O . ALA A 1 330 ? 16.344 -7.492 7.098 1 93.94 330 ALA A O 1
ATOM 2681 N N . GLU A 1 331 ? 14.836 -7.863 5.523 1 95.5 331 GLU A N 1
ATOM 2682 C CA . GLU A 1 331 ? 14.242 -6.535 5.652 1 95.5 331 GLU A CA 1
ATOM 2683 C C . GLU A 1 331 ? 13.727 -6.297 7.07 1 95.5 331 GLU A C 1
ATOM 2685 O O . GLU A 1 331 ? 13.82 -5.184 7.59 1 95.5 331 GLU A O 1
ATOM 2690 N N . LYS A 1 332 ? 13.25 -7.32 7.723 1 94.25 332 LYS A N 1
ATOM 2691 C CA . LYS A 1 332 ? 12.594 -7.18 9.023 1 94.25 332 LYS A CA 1
ATOM 2692 C C . LYS A 1 332 ? 13.602 -6.793 10.102 1 94.25 332 LYS A C 1
ATOM 2694 O O . LYS A 1 332 ? 13.211 -6.387 11.203 1 94.25 332 LYS A O 1
ATOM 2699 N N . VAL A 1 333 ? 14.898 -6.879 9.891 1 92.88 333 VAL A N 1
ATOM 2700 C CA . VAL A 1 333 ? 15.883 -6.52 10.898 1 92.88 333 VAL A CA 1
ATOM 2701 C C . VAL A 1 333 ? 16.609 -5.242 10.484 1 92.88 333 VAL A C 1
ATOM 2703 O O . VAL A 1 333 ? 17.703 -4.953 10.984 1 92.88 333 VAL A O 1
ATOM 2706 N N . SER A 1 334 ? 16.031 -4.496 9.586 1 91.31 334 SER A N 1
ATOM 2707 C CA . SER A 1 334 ? 16.641 -3.287 9.039 1 91.31 334 SER A CA 1
ATOM 2708 C C . SER A 1 334 ? 16.875 -2.252 10.133 1 91.31 334 SER A C 1
ATOM 2710 O O . SER A 1 334 ? 17.812 -1.444 10.031 1 91.31 334 SER A O 1
ATOM 2712 N N . GLU A 1 335 ? 16.031 -2.238 11.164 1 90.56 335 GLU A N 1
ATOM 2713 C CA . GLU A 1 335 ? 16.188 -1.262 12.242 1 90.56 335 GLU A CA 1
ATOM 2714 C C . GLU A 1 335 ? 17.562 -1.38 12.898 1 90.56 335 GLU A C 1
ATOM 2716 O O . GLU A 1 335 ? 18.172 -0.371 13.242 1 90.56 335 GLU A O 1
ATOM 2721 N N . HIS A 1 336 ? 18 -2.574 13.094 1 91.38 336 HIS A N 1
ATOM 2722 C CA . HIS A 1 336 ? 19.328 -2.797 13.68 1 91.38 336 HIS A CA 1
ATOM 2723 C C . HIS A 1 336 ? 20.422 -2.207 12.797 1 91.38 336 HIS A C 1
ATOM 2725 O O . HIS A 1 336 ? 21.297 -1.504 13.289 1 91.38 336 HIS A O 1
ATOM 2731 N N . TYR A 1 337 ? 20.359 -2.463 11.57 1 92.62 337 TYR A N 1
ATOM 2732 C CA . TYR A 1 337 ? 21.406 -2.021 10.656 1 92.62 337 TYR A CA 1
ATOM 2733 C C . TYR A 1 337 ? 21.328 -0.517 10.43 1 92.62 337 TYR A C 1
ATOM 2735 O O . TYR A 1 337 ? 22.359 0.131 10.195 1 92.62 337 TYR A O 1
ATOM 2743 N N . ALA A 1 338 ? 20.094 -0.005 10.516 1 93.81 338 ALA A N 1
ATOM 2744 C CA . ALA A 1 338 ? 19.953 1.448 10.492 1 93.81 338 ALA A CA 1
ATOM 2745 C C . ALA A 1 338 ? 20.688 2.096 11.664 1 93.81 338 ALA A C 1
ATOM 2747 O O . ALA A 1 338 ? 21.281 3.162 11.516 1 93.81 338 ALA A O 1
ATOM 2748 N N . MET A 1 339 ? 20.609 1.486 12.82 1 94.75 339 MET A N 1
ATOM 2749 C CA . MET A 1 339 ? 21.312 1.993 14 1 94.75 339 MET A CA 1
ATOM 2750 C C . MET A 1 339 ? 22.828 1.923 13.805 1 94.75 339 MET A C 1
ATOM 2752 O O . MET A 1 339 ? 23.547 2.854 14.164 1 94.75 339 MET A O 1
ATOM 2756 N N . VAL A 1 340 ? 23.297 0.801 13.25 1 94.94 340 VAL A N 1
ATOM 2757 C CA . VAL A 1 340 ? 24.734 0.65 12.969 1 94.94 340 VAL A CA 1
ATOM 2758 C C . VAL A 1 340 ? 25.188 1.743 12.008 1 94.94 340 VAL A C 1
ATOM 2760 O O . VAL A 1 340 ? 26.234 2.359 12.211 1 94.94 340 VAL A O 1
ATOM 2763 N N . MET A 1 341 ? 24.422 1.999 10.961 1 95.62 341 MET A N 1
ATOM 2764 C CA . MET A 1 341 ? 24.734 3.059 10.008 1 95.62 341 MET A CA 1
ATOM 2765 C C . MET A 1 341 ? 24.766 4.418 10.695 1 95.62 341 MET A C 1
ATOM 2767 O O . MET A 1 341 ? 25.672 5.223 10.445 1 95.62 341 MET A O 1
ATOM 2771 N N . LYS A 1 342 ? 23.766 4.633 11.547 1 94.94 342 LYS A N 1
ATOM 2772 C CA . LYS A 1 342 ? 23.703 5.902 12.266 1 94.94 342 LYS A CA 1
ATOM 2773 C C . LYS A 1 342 ? 24.953 6.121 13.117 1 94.94 342 LYS A C 1
ATOM 2775 O O . LYS A 1 342 ? 25.484 7.23 13.156 1 94.94 342 LYS A O 1
ATOM 2780 N N . GLU A 1 343 ? 25.391 5.102 13.781 1 95.31 343 GLU A N 1
ATOM 2781 C CA . GLU A 1 343 ? 26.578 5.184 14.633 1 95.31 343 GLU A CA 1
ATOM 2782 C C . GLU A 1 343 ? 27.844 5.398 13.812 1 95.31 343 GLU A C 1
ATOM 2784 O O . GLU A 1 343 ? 28.75 6.121 14.234 1 95.31 343 GLU A O 1
ATOM 2789 N N . ALA A 1 344 ? 27.844 4.859 12.664 1 95.69 344 ALA A N 1
ATOM 2790 C CA . ALA A 1 344 ? 29.031 4.926 11.82 1 95.69 344 ALA A CA 1
ATOM 2791 C C . ALA A 1 344 ? 29 6.168 10.93 1 95.69 344 ALA A C 1
ATOM 2793 O O . ALA A 1 344 ? 30 6.5 10.289 1 95.69 344 ALA A O 1
ATOM 2794 N N . PHE A 1 345 ? 27.953 6.875 10.953 1 95.88 345 PHE A N 1
ATOM 2795 C CA . PHE A 1 345 ? 27.734 7.934 9.977 1 95.88 345 PHE A CA 1
ATOM 2796 C C . PHE A 1 345 ? 28.75 9.055 10.148 1 95.88 345 PHE A C 1
ATOM 2798 O O . PHE A 1 345 ? 28.984 9.523 11.266 1 95.88 345 PHE A O 1
ATOM 2805 N N . SER A 1 346 ? 29.375 9.383 9.141 1 92.44 346 SER A N 1
ATOM 2806 C CA . SER A 1 346 ? 30.219 10.562 8.984 1 92.44 346 SER A CA 1
ATOM 2807 C C . SER A 1 346 ? 29.891 11.32 7.703 1 92.44 346 SER A C 1
ATOM 2809 O O . SER A 1 346 ? 29.891 10.742 6.617 1 92.44 346 SER A O 1
ATOM 2811 N N . ASP A 1 347 ? 29.625 12.562 7.887 1 88.81 347 ASP A N 1
ATOM 2812 C CA . ASP A 1 347 ? 29.141 13.336 6.75 1 88.81 347 ASP A CA 1
ATOM 2813 C C . ASP A 1 347 ? 30.219 13.477 5.68 1 88.81 347 ASP A C 1
ATOM 2815 O O . ASP A 1 347 ? 31.312 13.961 5.957 1 88.81 347 ASP A O 1
ATOM 2819 N N . GLY A 1 348 ? 29.969 13.117 4.566 1 85.44 348 GLY A N 1
ATOM 2820 C CA . GLY A 1 348 ? 30.859 13.211 3.428 1 85.44 348 GLY A CA 1
ATOM 2821 C C . GLY A 1 348 ? 30.484 14.32 2.465 1 85.44 348 GLY A C 1
ATOM 2822 O O . GLY A 1 348 ? 30.812 14.258 1.278 1 85.44 348 GLY A O 1
ATOM 2823 N N . GLY A 1 349 ? 29.688 15.305 2.91 1 83.56 349 GLY A N 1
ATOM 2824 C CA . GLY A 1 349 ? 29.359 16.469 2.102 1 83.56 349 GLY A CA 1
ATOM 2825 C C . GLY A 1 349 ? 27.891 16.562 1.745 1 83.56 349 GLY A C 1
ATOM 2826 O O . GLY A 1 349 ? 27.375 17.656 1.501 1 83.56 349 GLY A O 1
ATOM 2827 N N . GLY A 1 350 ? 27.078 15.508 1.709 1 84.81 350 GLY A N 1
ATOM 2828 C CA . GLY A 1 350 ? 25.688 15.547 1.312 1 84.81 350 GLY A CA 1
ATOM 2829 C C . GLY A 1 350 ? 24.734 15.516 2.488 1 84.81 350 GLY A C 1
ATOM 2830 O O . GLY A 1 350 ? 23.516 15.688 2.318 1 84.81 350 GLY A O 1
ATOM 2831 N N . GLY A 1 351 ? 25.297 15.484 3.586 1 90.81 351 GLY A N 1
ATOM 2832 C CA . GLY A 1 351 ? 24.453 15.375 4.773 1 90.81 351 GLY A CA 1
ATOM 2833 C C . GLY A 1 351 ? 23.781 14.023 4.91 1 90.81 351 GLY A C 1
ATOM 2834 O O . GLY A 1 351 ? 24.156 13.07 4.219 1 90.81 351 GLY A O 1
ATOM 2835 N N . LYS A 1 352 ? 22.891 14.008 5.867 1 95.25 352 LYS A N 1
ATOM 2836 C CA . LYS A 1 352 ? 22.078 12.812 6.07 1 95.25 352 LYS A CA 1
ATOM 2837 C C . LYS A 1 352 ? 20.922 12.75 5.066 1 95.25 352 LYS A C 1
ATOM 2839 O O . LYS A 1 352 ? 20.594 13.75 4.438 1 95.25 352 LYS A O 1
ATOM 2844 N N . ARG A 1 353 ? 20.422 11.555 4.922 1 97.75 353 ARG A N 1
ATOM 2845 C CA . ARG A 1 353 ? 19.219 11.414 4.117 1 97.75 353 ARG A CA 1
ATOM 2846 C C . ARG A 1 353 ? 18.094 12.273 4.68 1 97.75 353 ARG A C 1
ATOM 2848 O O . ARG A 1 353 ? 17.781 12.211 5.871 1 97.75 353 ARG A O 1
ATOM 2855 N N . PRO A 1 354 ? 17.547 13.234 3.838 1 98.12 354 PRO A N 1
ATOM 2856 C CA . PRO A 1 354 ? 16.328 13.914 4.316 1 98.12 354 PRO A CA 1
ATOM 2857 C C . PRO A 1 354 ? 15.172 12.953 4.543 1 98.12 354 PRO A C 1
ATOM 2859 O O . PRO A 1 354 ? 14.977 12.016 3.766 1 98.12 354 PRO A O 1
ATOM 2862 N N . PHE A 1 355 ? 14.438 13.141 5.605 1 98.62 355 PHE A N 1
ATOM 2863 C CA . PHE A 1 355 ? 13.375 12.195 5.941 1 98.62 355 PHE A CA 1
ATOM 2864 C C . PHE A 1 355 ? 12.312 12.156 4.848 1 98.62 355 PHE A C 1
ATOM 2866 O O . PHE A 1 355 ? 12.094 11.117 4.227 1 98.62 355 PHE A O 1
ATOM 2873 N N . ILE A 1 356 ? 11.672 13.289 4.531 1 98.88 356 ILE A N 1
ATOM 2874 C CA . ILE A 1 356 ? 10.672 13.391 3.469 1 98.88 356 ILE A CA 1
ATOM 2875 C C . ILE A 1 356 ? 11.031 14.531 2.525 1 98.88 356 ILE A C 1
ATOM 2877 O O . ILE A 1 356 ? 11.398 15.617 2.973 1 98.88 356 ILE A O 1
ATOM 2881 N N . THR A 1 357 ? 11.031 14.297 1.271 1 98.81 357 THR A N 1
ATOM 2882 C CA . THR A 1 357 ? 11.172 15.297 0.216 1 98.81 357 THR A CA 1
ATOM 2883 C C . THR A 1 357 ? 9.82 15.602 -0.42 1 98.81 357 THR A C 1
ATOM 2885 O O . THR A 1 357 ? 9.211 14.734 -1.052 1 98.81 357 THR A O 1
ATOM 2888 N N . HIS A 1 358 ? 9.352 16.75 -0.248 1 98.44 358 HIS A N 1
ATOM 2889 C CA . HIS A 1 358 ? 7.992 17.125 -0.629 1 98.44 358 HIS A CA 1
ATOM 2890 C C . HIS A 1 358 ? 7.996 18 -1.879 1 98.44 358 HIS A C 1
ATOM 2892 O O . HIS A 1 358 ? 8.578 19.078 -1.88 1 98.44 358 HIS A O 1
ATOM 2898 N N . PHE A 1 359 ? 7.359 17.562 -2.928 1 97.62 359 PHE A N 1
ATOM 2899 C CA . PHE A 1 359 ? 7.352 18.219 -4.223 1 97.62 359 PHE A CA 1
ATOM 2900 C C . PHE A 1 359 ? 6.18 19.188 -4.332 1 97.62 359 PHE A C 1
ATOM 2902 O O . PHE A 1 359 ? 5.43 19.156 -5.309 1 97.62 359 PHE A O 1
ATOM 2909 N N . THR A 1 360 ? 6.148 20.047 -3.357 1 93.44 360 THR A N 1
ATOM 2910 C CA . THR A 1 360 ? 5.117 21.078 -3.342 1 93.44 360 THR A CA 1
ATOM 2911 C C . THR A 1 360 ? 5.133 21.875 -4.641 1 93.44 360 THR A C 1
ATOM 2913 O O . THR A 1 360 ? 6.203 22.203 -5.168 1 93.44 360 THR A O 1
ATOM 2916 N N . ALA A 1 361 ? 3.977 22.188 -5.227 1 91.44 361 ALA A N 1
ATOM 2917 C CA . ALA A 1 361 ? 3.76 23.062 -6.383 1 91.44 361 ALA A CA 1
ATOM 2918 C C . ALA A 1 361 ? 4.039 22.312 -7.688 1 91.44 361 ALA A C 1
ATOM 2920 O O . ALA A 1 361 ? 3.842 22.859 -8.773 1 91.44 361 ALA A O 1
ATOM 2921 N N . CYS A 1 362 ? 4.496 21.031 -7.645 1 94.5 362 CYS A N 1
ATOM 2922 C CA . CYS A 1 362 ? 4.738 20.281 -8.867 1 94.5 362 CYS A CA 1
ATOM 2923 C C . CYS A 1 362 ? 3.438 19.703 -9.43 1 94.5 362 CYS A C 1
ATOM 2925 O O . CYS A 1 362 ? 3.309 19.516 -10.633 1 94.5 362 CYS A O 1
ATOM 2927 N N . SER A 1 363 ? 2.451 19.344 -8.57 1 93.25 363 SER A N 1
ATOM 2928 C CA . SER A 1 363 ? 1.105 18.922 -8.953 1 93.25 363 SER A CA 1
ATOM 2929 C C . SER A 1 363 ? 1.148 17.812 -10 1 93.25 363 SER A C 1
ATOM 2931 O O . SER A 1 363 ? 0.672 18 -11.125 1 93.25 363 SER A O 1
ATOM 2933 N N . PRO A 1 364 ? 1.571 16.656 -9.641 1 93.44 364 PRO A N 1
ATOM 2934 C CA . PRO A 1 364 ? 1.751 15.594 -10.625 1 93.44 364 PRO A CA 1
ATOM 2935 C C . PRO A 1 364 ? 0.453 15.227 -11.344 1 93.44 364 PRO A C 1
ATOM 2937 O O . PRO A 1 364 ? 0.478 14.82 -12.508 1 93.44 364 PRO A O 1
ATOM 2940 N N . CYS A 1 365 ? -0.639 15.414 -10.781 1 94.12 365 CYS A N 1
ATOM 2941 C CA . CYS A 1 365 ? -1.884 14.977 -11.406 1 94.12 365 CYS A CA 1
ATOM 2942 C C . CYS A 1 365 ? -2.371 15.984 -12.43 1 94.12 365 CYS A C 1
ATOM 2944 O O . CYS A 1 365 ? -2.807 15.609 -13.523 1 94.12 365 CYS A O 1
ATOM 2946 N N . SER A 1 366 ? -2.34 17.281 -12.117 1 92.94 366 SER A N 1
ATOM 2947 C CA . SER A 1 366 ? -2.795 18.281 -13.07 1 92.94 366 SER A CA 1
ATOM 2948 C C . SER A 1 366 ? -1.734 18.562 -14.133 1 92.94 366 SER A C 1
ATOM 2950 O O . SER A 1 366 ? -2.062 18.891 -15.273 1 92.94 366 SER A O 1
ATOM 2952 N N . GLY A 1 367 ? -0.518 18.469 -13.797 1 92.5 367 GLY A N 1
ATOM 2953 C CA . GLY A 1 367 ? 0.597 18.812 -14.672 1 92.5 367 GLY A CA 1
ATOM 2954 C C . GLY A 1 367 ? 0.874 20.297 -14.734 1 92.5 367 GLY A C 1
ATOM 2955 O O . GLY A 1 367 ? 1.783 20.734 -15.445 1 92.5 367 GLY A O 1
ATOM 2956 N N . VAL A 1 368 ? 0.054 21.016 -14 1 89.19 368 VAL A N 1
ATOM 2957 C CA . VAL A 1 368 ? 0.197 22.469 -14.023 1 89.19 368 VAL A CA 1
ATOM 2958 C C . VAL A 1 368 ? 1.06 22.922 -12.852 1 89.19 368 VAL A C 1
ATOM 2960 O O . VAL A 1 368 ? 0.697 22.719 -11.688 1 89.19 368 VAL A O 1
ATOM 2963 N N . HIS A 1 369 ? 2.217 23.312 -13.148 1 87.44 369 HIS A N 1
ATOM 2964 C CA . HIS A 1 369 ? 3.102 23.859 -12.125 1 87.44 369 HIS A CA 1
ATOM 2965 C C . HIS A 1 369 ? 3.758 25.156 -12.586 1 87.44 369 HIS A C 1
ATOM 2967 O O . HIS A 1 369 ? 4.016 25.328 -13.781 1 87.44 369 HIS A O 1
ATOM 2973 N N . TRP A 1 370 ? 3.736 26.109 -11.641 1 80.38 370 TRP A N 1
ATOM 2974 C CA . TRP A 1 370 ? 4.285 27.422 -11.953 1 80.38 370 TRP A CA 1
ATOM 2975 C C . TRP A 1 370 ? 5.695 27.578 -11.391 1 80.38 370 TRP A C 1
ATOM 2977 O O . TRP A 1 370 ? 5.969 27.156 -10.266 1 80.38 370 TRP A O 1
ATOM 2987 N N . GLY A 1 371 ? 6.574 27.984 -12.117 1 85.44 371 GLY A N 1
ATOM 2988 C CA . GLY A 1 371 ? 7.902 28.344 -11.648 1 85.44 371 GLY A CA 1
ATOM 2989 C C . GLY A 1 371 ? 8.922 27.234 -11.844 1 85.44 371 GLY A C 1
ATOM 2990 O O . GLY A 1 371 ? 10.109 27.422 -11.57 1 85.44 371 GLY A O 1
ATOM 2991 N N . TYR A 1 372 ? 8.422 26.031 -12.258 1 91.69 372 TYR A N 1
ATOM 2992 C CA . TYR A 1 372 ? 9.344 24.922 -12.492 1 91.69 372 TYR A CA 1
ATOM 2993 C C . TYR A 1 372 ? 9.086 24.266 -13.844 1 91.69 372 TYR A C 1
ATOM 2995 O O . TYR A 1 372 ? 7.984 24.391 -14.391 1 91.69 372 TYR A O 1
ATOM 3003 N N . THR A 1 373 ? 10.133 23.688 -14.375 1 92.94 373 THR A N 1
ATOM 3004 C CA . THR A 1 373 ? 9.969 22.938 -15.625 1 92.94 373 THR A CA 1
ATOM 3005 C C . THR A 1 373 ? 9.516 21.516 -15.352 1 92.94 373 THR A C 1
ATOM 3007 O O . THR A 1 373 ? 9.672 21 -14.234 1 92.94 373 THR A O 1
ATOM 3010 N N . ASP A 1 374 ? 8.938 20.875 -16.375 1 92.44 374 ASP A N 1
ATOM 3011 C CA . ASP A 1 374 ? 8.594 19.453 -16.297 1 92.44 374 ASP A CA 1
ATOM 3012 C C . ASP A 1 374 ? 9.812 18.625 -15.922 1 92.44 374 ASP A C 1
ATOM 3014 O O . ASP A 1 374 ? 9.719 17.719 -15.086 1 92.44 374 ASP A O 1
ATOM 3018 N N . GLU A 1 375 ? 10.891 18.922 -16.531 1 92.44 375 GLU A N 1
ATOM 3019 C CA . GLU A 1 375 ? 12.117 18.188 -16.281 1 92.44 375 GLU A CA 1
ATOM 3020 C C . GLU A 1 375 ? 12.531 18.281 -14.812 1 92.44 375 GLU A C 1
ATOM 3022 O O . GLU A 1 375 ? 12.984 17.297 -14.219 1 92.44 375 GLU A O 1
ATOM 3027 N N . GLN A 1 376 ? 12.375 19.422 -14.305 1 94.44 376 GLN A N 1
ATOM 3028 C CA . GLN A 1 376 ? 12.727 19.609 -12.898 1 94.44 376 GLN A CA 1
ATOM 3029 C C . GLN A 1 376 ? 11.781 18.828 -11.992 1 94.44 376 GLN A C 1
ATOM 3031 O O . GLN A 1 376 ? 12.227 18.078 -11.125 1 94.44 376 GLN A O 1
ATOM 3036 N N . CYS A 1 377 ? 10.484 19 -12.234 1 95.94 377 CYS A N 1
ATOM 3037 C CA . CYS A 1 377 ? 9.484 18.359 -11.383 1 95.94 377 CYS A CA 1
ATOM 3038 C C . CYS A 1 377 ? 9.492 16.859 -11.562 1 95.94 377 CYS A C 1
ATOM 3040 O O . CYS A 1 377 ? 9.742 16.109 -10.609 1 95.94 377 CYS A O 1
ATOM 3042 N N . TRP A 1 378 ? 9.305 16.375 -12.797 1 95.12 378 TRP A N 1
ATOM 3043 C CA . TRP A 1 378 ? 9.18 14.945 -13.047 1 95.12 378 TRP A CA 1
ATOM 3044 C C . TRP A 1 378 ? 10.523 14.242 -12.891 1 95.12 378 TRP A C 1
ATOM 3046 O O . TRP A 1 378 ? 10.594 13.156 -12.312 1 95.12 378 TRP A O 1
ATOM 3056 N N . GLY A 1 379 ? 11.586 14.891 -13.43 1 94.94 379 GLY A N 1
ATOM 3057 C CA . GLY A 1 379 ? 12.914 14.344 -13.211 1 94.94 379 GLY A CA 1
ATOM 3058 C C . GLY A 1 379 ? 13.312 14.297 -11.75 1 94.94 379 GLY A C 1
ATOM 3059 O O . GLY A 1 379 ? 13.938 13.336 -11.297 1 94.94 379 GLY A O 1
ATOM 3060 N N . GLY A 1 380 ? 12.969 15.352 -11.023 1 96.69 380 GLY A N 1
ATOM 3061 C CA . GLY A 1 380 ? 13.219 15.375 -9.594 1 96.69 380 GLY A CA 1
ATOM 3062 C C . GLY A 1 380 ? 12.484 14.289 -8.836 1 96.69 380 GLY A C 1
ATOM 3063 O O . GLY A 1 380 ? 13.055 13.633 -7.965 1 96.69 380 GLY A O 1
ATOM 3064 N N . MET A 1 381 ? 11.211 14.086 -9.164 1 97.56 381 MET A N 1
ATOM 3065 C CA . MET A 1 381 ? 10.422 13.031 -8.531 1 97.56 381 MET A CA 1
ATOM 3066 C C . MET A 1 381 ? 11.008 11.656 -8.828 1 97.56 381 MET A C 1
ATOM 3068 O O . MET A 1 381 ? 11.117 10.812 -7.938 1 97.56 381 MET A O 1
ATOM 3072 N N . GLU A 1 382 ? 11.398 11.469 -10.094 1 96.69 382 GLU A N 1
ATOM 3073 C CA . GLU A 1 382 ? 12.008 10.203 -10.477 1 96.69 382 GLU A CA 1
ATOM 3074 C C . GLU A 1 382 ? 13.281 9.938 -9.672 1 96.69 382 GLU A C 1
ATOM 3076 O O . GLU A 1 382 ? 13.484 8.828 -9.172 1 96.69 382 GLU A O 1
ATOM 3081 N N . LYS A 1 383 ? 14.078 10.906 -9.547 1 97.62 383 LYS A N 1
ATOM 3082 C CA . LYS A 1 383 ? 15.32 10.797 -8.797 1 97.62 383 LYS A CA 1
ATOM 3083 C C . LYS A 1 383 ? 15.055 10.469 -7.332 1 97.62 383 LYS A C 1
ATOM 3085 O O . LYS A 1 383 ? 15.68 9.57 -6.77 1 97.62 383 LYS A O 1
ATOM 3090 N N . ALA A 1 384 ? 14.148 11.203 -6.703 1 98.69 384 ALA A N 1
ATOM 3091 C CA . ALA A 1 384 ? 13.812 10.984 -5.297 1 98.69 384 ALA A CA 1
ATOM 3092 C C . ALA A 1 384 ? 13.242 9.586 -5.078 1 98.69 384 ALA A C 1
ATOM 3094 O O . ALA A 1 384 ? 13.594 8.914 -4.109 1 98.69 384 ALA A O 1
ATOM 3095 N N . LEU A 1 385 ? 12.383 9.148 -5.977 1 98.5 385 LEU A N 1
ATOM 3096 C CA . LEU A 1 385 ? 11.734 7.848 -5.863 1 98.5 385 LEU A CA 1
ATOM 3097 C C . LEU A 1 385 ? 12.742 6.715 -6.023 1 98.5 385 LEU A C 1
ATOM 3099 O O . LEU A 1 385 ? 12.719 5.742 -5.266 1 98.5 385 LEU A O 1
ATOM 3103 N N . ASN A 1 386 ? 13.641 6.828 -7.023 1 98.19 386 ASN A N 1
ATOM 3104 C CA . ASN A 1 386 ? 14.656 5.797 -7.203 1 98.19 386 ASN A CA 1
ATOM 3105 C C . ASN A 1 386 ? 15.672 5.809 -6.066 1 98.19 386 ASN A C 1
ATOM 3107 O O . ASN A 1 386 ? 16.188 4.758 -5.676 1 98.19 386 ASN A O 1
ATOM 3111 N N . PHE A 1 387 ? 16 7.043 -5.555 1 98.44 387 PHE A N 1
ATOM 3112 C CA . PHE A 1 387 ? 16.844 7.184 -4.383 1 98.44 387 PHE A CA 1
ATOM 3113 C C . PHE A 1 387 ? 16.281 6.406 -3.201 1 98.44 387 PHE A C 1
ATOM 3115 O O . PHE A 1 387 ? 17 5.648 -2.543 1 98.44 387 PHE A O 1
ATOM 3122 N N . ALA A 1 388 ? 15.008 6.555 -2.926 1 98.69 388 ALA A N 1
ATOM 3123 C CA . ALA A 1 388 ? 14.305 5.844 -1.857 1 98.69 388 ALA A CA 1
ATOM 3124 C C . ALA A 1 388 ? 14.203 4.355 -2.168 1 98.69 388 ALA A C 1
ATOM 3126 O O . ALA A 1 388 ? 14.414 3.514 -1.292 1 98.69 388 ALA A O 1
ATOM 3127 N N . ASP A 1 389 ? 13.844 4.035 -3.406 1 98.31 389 ASP A N 1
ATOM 3128 C CA . ASP A 1 389 ? 13.664 2.648 -3.828 1 98.31 389 ASP A CA 1
ATOM 3129 C C . ASP A 1 389 ? 14.953 1.846 -3.646 1 98.31 389 ASP A C 1
ATOM 3131 O O . ASP A 1 389 ? 14.906 0.666 -3.293 1 98.31 389 ASP A O 1
ATOM 3135 N N . ASN A 1 390 ? 16.094 2.473 -3.893 1 97.31 390 ASN A N 1
ATOM 3136 C CA . ASN A 1 390 ? 17.375 1.804 -3.715 1 97.31 390 ASN A CA 1
ATOM 3137 C C . ASN A 1 390 ? 17.594 1.385 -2.264 1 97.31 390 ASN A C 1
ATOM 3139 O O . ASN A 1 390 ? 18.234 0.369 -1.997 1 97.31 390 ASN A O 1
ATOM 3143 N N . GLN A 1 391 ? 17.094 2.18 -1.334 1 97.19 391 GLN A N 1
ATOM 3144 C CA . GLN A 1 391 ? 17.203 1.824 0.077 1 97.19 391 GLN A CA 1
ATOM 3145 C C . GLN A 1 391 ? 16.391 0.574 0.394 1 97.19 391 GLN A C 1
ATOM 3147 O O . GLN A 1 391 ? 16.766 -0.216 1.262 1 97.19 391 GLN A O 1
ATOM 3152 N N . VAL A 1 392 ? 15.289 0.338 -0.309 1 97.25 392 VAL A N 1
ATOM 3153 C CA . VAL A 1 392 ? 14.422 -0.823 -0.134 1 97.25 392 VAL A CA 1
ATOM 3154 C C . VAL A 1 392 ? 14.992 -2.012 -0.903 1 97.25 392 VAL A C 1
ATOM 3156 O O . VAL A 1 392 ? 15.156 -3.098 -0.343 1 97.25 392 VAL A O 1
ATOM 3159 N N . LEU A 1 393 ? 15.367 -1.782 -2.176 1 96.38 393 LEU A N 1
ATOM 3160 C CA . LEU A 1 393 ? 15.742 -2.842 -3.105 1 96.38 393 LEU A CA 1
ATOM 3161 C C . LEU A 1 393 ? 17.047 -3.5 -2.68 1 96.38 393 LEU A C 1
ATOM 3163 O O . LEU A 1 393 ? 17.312 -4.648 -3.041 1 96.38 393 LEU A O 1
ATOM 3167 N N . ARG A 1 394 ? 17.797 -2.812 -1.895 1 93.25 394 ARG A N 1
ATOM 3168 C CA . ARG A 1 394 ? 19.031 -3.408 -1.39 1 93.25 394 ARG A CA 1
ATOM 3169 C C . ARG A 1 394 ? 18.734 -4.668 -0.583 1 93.25 394 ARG A C 1
ATOM 3171 O O . ARG A 1 394 ? 19.5 -5.633 -0.631 1 93.25 394 ARG A O 1
ATOM 3178 N N . ASN A 1 395 ? 17.656 -4.66 0.149 1 93.25 395 ASN A N 1
ATOM 3179 C CA . ASN A 1 395 ? 17.25 -5.836 0.911 1 93.25 395 ASN A CA 1
ATOM 3180 C C . ASN A 1 395 ? 16.844 -6.988 -0.007 1 93.25 395 ASN A C 1
ATOM 3182 O O . ASN A 1 395 ? 16.797 -8.141 0.424 1 93.25 395 ASN A O 1
ATOM 3186 N N . TYR A 1 396 ? 16.562 -6.699 -1.229 1 95.12 396 TYR A N 1
ATOM 3187 C CA . TYR A 1 396 ? 16.156 -7.699 -2.205 1 95.12 396 TYR A CA 1
ATOM 3188 C C . TYR A 1 396 ? 17.297 -8.039 -3.158 1 95.12 396 TYR A C 1
ATOM 3190 O O . TYR A 1 396 ? 17.094 -8.727 -4.16 1 95.12 396 TYR A O 1
ATOM 3198 N N . GLY A 1 397 ? 18.469 -7.449 -2.945 1 93.12 397 GLY A N 1
ATOM 3199 C CA . GLY A 1 397 ? 19.688 -7.801 -3.664 1 93.12 397 GLY A CA 1
ATOM 3200 C C . GLY A 1 397 ? 19.875 -7.012 -4.945 1 93.12 397 GLY A C 1
ATOM 3201 O O . GLY A 1 397 ? 20.625 -7.418 -5.828 1 93.12 397 GLY A O 1
ATOM 3202 N N . PHE A 1 398 ? 19.141 -5.891 -5.102 1 95.19 398 PHE A N 1
ATOM 3203 C CA . PHE A 1 398 ? 19.203 -5.16 -6.359 1 95.19 398 PHE A CA 1
ATOM 3204 C C . PHE A 1 398 ? 19.344 -3.664 -6.109 1 95.19 398 PHE A C 1
ATOM 3206 O O . PHE A 1 398 ? 19.234 -3.207 -4.969 1 95.19 398 PHE A O 1
ATOM 3213 N N . VAL A 1 399 ? 19.703 -2.902 -7.16 1 95.12 399 VAL A N 1
ATOM 3214 C CA . VAL A 1 399 ? 19.859 -1.454 -7.074 1 95.12 399 VAL A CA 1
ATOM 3215 C C . VAL A 1 399 ? 19.594 -0.825 -8.438 1 95.12 399 VAL A C 1
ATOM 3217 O O . VAL A 1 399 ? 19.859 -1.437 -9.477 1 95.12 399 VAL A O 1
ATOM 3220 N N . HIS A 1 400 ? 18.953 0.369 -8.438 1 95.81 400 HIS A N 1
ATOM 3221 C CA . HIS A 1 400 ? 19.016 1.229 -9.617 1 95.81 400 HIS A CA 1
ATOM 3222 C C . HIS A 1 400 ? 20.422 1.805 -9.805 1 95.81 400 HIS A C 1
ATOM 3224 O O . HIS A 1 400 ? 20.906 2.559 -8.953 1 95.81 400 HIS A O 1
ATOM 3230 N N . PRO A 1 401 ? 21.031 1.531 -10.867 1 92.5 401 PRO A N 1
ATOM 3231 C CA . PRO A 1 401 ? 22.375 2.092 -11.047 1 92.5 401 PRO A CA 1
ATOM 3232 C C . PRO A 1 401 ? 22.359 3.596 -11.312 1 92.5 401 PRO A C 1
ATOM 3234 O O . PRO A 1 401 ? 23.344 4.289 -11.031 1 92.5 401 PRO A O 1
ATOM 3237 N N . ASP A 1 402 ? 21.297 4.062 -11.906 1 93.81 402 ASP A N 1
ATOM 3238 C CA . ASP A 1 402 ? 21.047 5.465 -12.227 1 93.81 402 ASP A CA 1
ATOM 3239 C C . ASP A 1 402 ? 19.719 5.938 -11.648 1 93.81 402 ASP A C 1
ATOM 3241 O O . ASP A 1 402 ? 18.672 5.348 -11.93 1 93.81 402 ASP A O 1
ATOM 3245 N N . LEU A 1 403 ? 19.766 7.02 -10.852 1 94.69 403 LEU A N 1
ATOM 3246 C CA . LEU A 1 403 ? 18.562 7.48 -10.164 1 94.69 403 LEU A CA 1
ATOM 3247 C C . LEU A 1 403 ? 17.562 8.047 -11.148 1 94.69 403 LEU A C 1
ATOM 3249 O O . LEU A 1 403 ? 16.391 8.273 -10.805 1 94.69 403 LEU A O 1
ATOM 3253 N N . LEU A 1 404 ? 17.938 8.234 -12.398 1 92.75 404 LEU A N 1
ATOM 3254 C CA . LEU A 1 404 ? 17.016 8.766 -13.391 1 92.75 404 LEU A CA 1
ATOM 3255 C C . LEU A 1 404 ? 16.531 7.664 -14.328 1 92.75 404 LEU A C 1
ATOM 3257 O O . LEU A 1 404 ? 15.789 7.93 -15.281 1 92.75 404 LEU A O 1
ATOM 3261 N N . ASN A 1 405 ? 16.922 6.41 -14.023 1 87.56 405 ASN A N 1
ATOM 3262 C CA . ASN A 1 405 ? 16.469 5.258 -14.789 1 87.56 405 ASN A CA 1
ATOM 3263 C C . ASN A 1 405 ? 15.789 4.227 -13.891 1 87.56 405 ASN A C 1
ATOM 3265 O O . ASN A 1 405 ? 16.453 3.557 -13.094 1 87.56 405 ASN A O 1
ATOM 3269 N N . THR A 1 406 ? 14.539 3.971 -14.102 1 84 406 THR A N 1
ATOM 3270 C CA . THR A 1 406 ? 13.742 3.104 -13.242 1 84 406 THR A CA 1
ATOM 3271 C C . THR A 1 406 ? 13.68 1.687 -13.805 1 84 406 THR A C 1
ATOM 3273 O O . THR A 1 406 ? 13.406 0.733 -13.07 1 84 406 THR A O 1
ATOM 3276 N N . SER A 1 407 ? 13.945 1.419 -14.969 1 83.44 407 SER A N 1
ATOM 3277 C CA . SER A 1 407 ? 13.539 0.223 -15.703 1 83.44 407 SER A CA 1
ATOM 3278 C C . SER A 1 407 ? 14.359 -0.989 -15.273 1 83.44 407 SER A C 1
ATOM 3280 O O . SER A 1 407 ? 13.805 -2.031 -14.922 1 83.44 407 SER A O 1
ATOM 3282 N N . TYR A 1 408 ? 15.656 -0.841 -15.297 1 86 408 TYR A N 1
ATOM 3283 C CA . TYR A 1 408 ? 16.438 -2.049 -15.055 1 86 408 TYR A CA 1
ATOM 3284 C C . TYR A 1 408 ? 17.25 -1.919 -13.773 1 86 408 TYR A C 1
ATOM 3286 O O . TYR A 1 408 ? 17.828 -0.865 -13.508 1 86 408 TYR A O 1
ATOM 3294 N N . LEU A 1 409 ? 17.172 -3.027 -13.047 1 93.75 409 LEU A N 1
ATOM 3295 C CA . LEU A 1 409 ? 17.938 -3.113 -11.805 1 93.75 409 LEU A CA 1
ATOM 3296 C C . LEU A 1 409 ? 19.203 -3.945 -11.992 1 93.75 409 LEU A C 1
ATOM 3298 O O . LEU A 1 409 ? 19.25 -4.809 -12.867 1 93.75 409 LEU A O 1
ATOM 3302 N N . TYR A 1 410 ? 20.172 -3.637 -11.234 1 93.38 410 TYR A N 1
ATOM 3303 C CA . TYR A 1 410 ? 21.406 -4.41 -11.18 1 93.38 410 TYR A CA 1
ATOM 3304 C C . TYR A 1 410 ? 21.516 -5.188 -9.875 1 93.38 410 TYR A C 1
ATOM 3306 O O . TYR A 1 410 ? 21.141 -4.676 -8.812 1 93.38 410 TYR A O 1
ATOM 3314 N N . PRO A 1 411 ? 21.938 -6.477 -10 1 91.94 411 PRO A N 1
ATOM 3315 C CA . PRO A 1 411 ? 22.141 -7.242 -8.766 1 91.94 411 PRO A CA 1
ATOM 3316 C C . PRO A 1 411 ? 23.281 -6.688 -7.914 1 91.94 411 PRO A C 1
ATOM 3318 O O . PRO A 1 411 ? 24.281 -6.215 -8.445 1 91.94 411 PRO A O 1
ATOM 3321 N N . LEU A 1 412 ? 23.125 -6.684 -6.66 1 88.25 412 LEU A N 1
ATOM 3322 C CA . LEU A 1 412 ? 24.172 -6.32 -5.707 1 88.25 412 LEU A CA 1
ATOM 3323 C C . LEU A 1 412 ? 24.984 -7.543 -5.305 1 88.25 412 LEU A C 1
ATOM 3325 O O . LEU A 1 412 ? 24.469 -8.656 -5.27 1 88.25 412 LEU A O 1
ATOM 3329 N N . PRO A 1 413 ? 26.266 -7.281 -5.004 1 77.25 413 PRO A N 1
ATOM 3330 C CA . PRO A 1 413 ? 27.109 -8.414 -4.598 1 77.25 413 PRO A CA 1
ATOM 3331 C C . PRO A 1 413 ? 26.703 -8.992 -3.242 1 77.25 413 PRO A C 1
ATOM 3333 O O . PRO A 1 413 ? 26.188 -8.266 -2.391 1 77.25 413 PRO A O 1
ATOM 3336 N N . MET B 1 1 ? -23.859 -53.125 -41.375 1 16.42 1 MET B N 1
ATOM 3337 C CA . MET B 1 1 ? -24.109 -54.5 -41 1 16.42 1 MET B CA 1
ATOM 3338 C C . MET B 1 1 ? -23.969 -54.688 -39.5 1 16.42 1 MET B C 1
ATOM 3340 O O . MET B 1 1 ? -23.516 -53.781 -38.781 1 16.42 1 MET B O 1
ATOM 3344 N N . GLY B 1 2 ? -23.094 -55.5 -38.938 1 15.84 2 GLY B N 1
ATOM 3345 C CA . GLY B 1 2 ? -23.297 -56.594 -37.969 1 15.84 2 GLY B CA 1
ATOM 3346 C C . GLY B 1 2 ? -23.156 -56.125 -36.531 1 15.84 2 GLY B C 1
ATOM 3347 O O . GLY B 1 2 ? -22.281 -55.344 -36.219 1 15.84 2 GLY B O 1
ATOM 3348 N N . ARG B 1 3 ? -24.219 -56.188 -35.656 1 20.34 3 ARG B N 1
ATOM 3349 C CA . ARG B 1 3 ? -24.797 -56 -34.344 1 20.34 3 ARG B CA 1
ATOM 3350 C C . ARG B 1 3 ? -24.016 -56.812 -33.281 1 20.34 3 ARG B C 1
ATOM 3352 O O . ARG B 1 3 ? -24.031 -58.031 -33.312 1 20.34 3 ARG B O 1
ATOM 3359 N N . VAL B 1 4 ? -22.781 -56.375 -33.094 1 17 4 VAL B N 1
ATOM 3360 C CA . VAL B 1 4 ? -21.859 -57.188 -32.312 1 17 4 VAL B CA 1
ATOM 3361 C C . VAL B 1 4 ? -22.531 -57.594 -30.984 1 17 4 VAL B C 1
ATOM 3363 O O . VAL B 1 4 ? -22.891 -56.75 -30.172 1 17 4 VAL B O 1
ATOM 3366 N N . ALA B 1 5 ? -23.094 -58.844 -30.656 1 16.88 5 ALA B N 1
ATOM 3367 C CA . ALA B 1 5 ? -23.891 -59.688 -29.781 1 16.88 5 ALA B CA 1
ATOM 3368 C C . ALA B 1 5 ? -23.125 -60.031 -28.5 1 16.88 5 ALA B C 1
ATOM 3370 O O . ALA B 1 5 ? -23.688 -60.625 -27.562 1 16.88 5 ALA B O 1
ATOM 3371 N N . ILE B 1 6 ? -21.812 -59.719 -28.359 1 17.94 6 ILE B N 1
ATOM 3372 C CA . ILE B 1 6 ? -21.141 -60.812 -27.688 1 17.94 6 ILE B CA 1
ATOM 3373 C C . ILE B 1 6 ? -21.719 -61 -26.281 1 17.94 6 ILE B C 1
ATOM 3375 O O . ILE B 1 6 ? -21.938 -60.031 -25.562 1 17.94 6 ILE B O 1
ATOM 3379 N N . THR B 1 7 ? -21.984 -62.188 -25.781 1 16.59 7 THR B N 1
ATOM 3380 C CA . THR B 1 7 ? -22.531 -63.219 -24.906 1 16.59 7 THR B CA 1
ATOM 3381 C C . THR B 1 7 ? -21.906 -63.156 -23.516 1 16.59 7 THR B C 1
ATOM 3383 O O . THR B 1 7 ? -20.75 -62.75 -23.375 1 16.59 7 THR B O 1
ATOM 3386 N N . VAL B 1 8 ? -22.656 -63.5 -22.375 1 19.11 8 VAL B N 1
ATOM 3387 C CA . VAL B 1 8 ? -23.047 -63.531 -20.984 1 19.11 8 VAL B CA 1
ATOM 3388 C C . VAL B 1 8 ? -22.219 -64.562 -20.234 1 19.11 8 VAL B C 1
ATOM 3390 O O . VAL B 1 8 ? -22.344 -64.75 -19.031 1 19.11 8 VAL B O 1
ATOM 3393 N N . ALA B 1 9 ? -21.125 -65.25 -20.703 1 16.8 9 ALA B N 1
ATOM 3394 C CA . ALA B 1 9 ? -21.031 -66.625 -20.203 1 16.8 9 ALA B CA 1
ATOM 3395 C C . ALA B 1 9 ? -20.859 -66.625 -18.688 1 16.8 9 ALA B C 1
ATOM 3397 O O . ALA B 1 9 ? -20.344 -65.688 -18.109 1 16.8 9 ALA B O 1
ATOM 3398 N N . LYS B 1 10 ? -20.938 -67.875 -17.953 1 16.89 10 LYS B N 1
ATOM 3399 C CA . LYS B 1 10 ? -21.438 -68.875 -17.016 1 16.89 10 LYS B CA 1
ATOM 3400 C C . LYS B 1 10 ? -20.438 -69.125 -15.891 1 16.89 10 LYS B C 1
ATOM 3402 O O . LYS B 1 10 ? -20.828 -69.5 -14.781 1 16.89 10 LYS B O 1
ATOM 3407 N N . MET B 1 11 ? -19.094 -69.25 -16.031 1 16.56 11 MET B N 1
ATOM 3408 C CA . MET B 1 11 ? -18.672 -70.562 -15.5 1 16.56 11 MET B CA 1
ATOM 3409 C C . MET B 1 11 ? -18.766 -70.562 -13.984 1 16.56 11 MET B C 1
ATOM 3411 O O . MET B 1 11 ? -18.656 -69.5 -13.336 1 16.56 11 MET B O 1
ATOM 3415 N N . GLU B 1 12 ? -18.688 -71.812 -13.367 1 16.45 12 GLU B N 1
ATOM 3416 C CA . GLU B 1 12 ? -19.109 -72.875 -12.422 1 16.45 12 GLU B CA 1
ATOM 3417 C C . GLU B 1 12 ? -18.312 -72.75 -11.125 1 16.45 12 GLU B C 1
ATOM 3419 O O . GLU B 1 12 ? -18.875 -72.75 -10.031 1 16.45 12 GLU B O 1
ATOM 3424 N N . LYS B 1 13 ? -17.078 -73.375 -10.961 1 16.8 13 LYS B N 1
ATOM 3425 C CA . LYS B 1 13 ? -16.969 -74.625 -10.219 1 16.8 13 LYS B CA 1
ATOM 3426 C C . LYS B 1 13 ? -16.75 -74.312 -8.734 1 16.8 13 LYS B C 1
ATOM 3428 O O . LYS B 1 13 ? -17.484 -74.875 -7.895 1 16.8 13 LYS B O 1
ATOM 3433 N N . ILE B 1 14 ? -15.539 -74.812 -8.125 1 16.78 14 ILE B N 1
ATOM 3434 C CA . ILE B 1 14 ? -15.375 -75.938 -7.266 1 16.78 14 ILE B CA 1
ATOM 3435 C C . ILE B 1 14 ? -15.445 -75.5 -5.801 1 16.78 14 ILE B C 1
ATOM 3437 O O . ILE B 1 14 ? -15.109 -74.375 -5.461 1 16.78 14 ILE B O 1
ATOM 3441 N N . ILE B 1 15 ? -15.312 -76.562 -4.855 1 17.03 15 ILE B N 1
ATOM 3442 C CA . ILE B 1 15 ? -15.828 -77.312 -3.713 1 17.03 15 ILE B CA 1
ATOM 3443 C C . ILE B 1 15 ? -15.109 -76.875 -2.439 1 17.03 15 ILE B C 1
ATOM 3445 O O . ILE B 1 15 ? -15.75 -76.562 -1.43 1 17.03 15 ILE B O 1
ATOM 3449 N N . GLY B 1 16 ? -13.766 -77.062 -2.162 1 17.97 16 GLY B N 1
ATOM 3450 C CA . GLY B 1 16 ? -13.625 -78.062 -1.132 1 17.97 16 GLY B CA 1
ATOM 3451 C C . GLY B 1 16 ? -13.781 -77.5 0.274 1 17.97 16 GLY B C 1
ATOM 3452 O O . GLY B 1 16 ? -13.672 -76.312 0.49 1 17.97 16 GLY B O 1
ATOM 3453 N N . PRO B 1 17 ? -14 -78.438 1.255 1 17.75 17 PRO B N 1
ATOM 3454 C CA . PRO B 1 17 ? -14.703 -78.5 2.537 1 17.75 17 PRO B CA 1
ATOM 3455 C C . PRO B 1 17 ? -13.945 -77.812 3.68 1 17.75 17 PRO B C 1
ATOM 3457 O O . PRO B 1 17 ? -14.539 -77.062 4.441 1 17.75 17 PRO B O 1
ATOM 3460 N N . SER B 1 18 ? -12.688 -78.375 4.086 1 16.84 18 SER B N 1
ATOM 3461 C CA . SER B 1 18 ? -12.703 -79.125 5.305 1 16.84 18 SER B CA 1
ATOM 3462 C C . SER B 1 18 ? -12.57 -78.25 6.547 1 16.84 18 SER B C 1
ATOM 3464 O O . SER B 1 18 ? -13.398 -78.375 7.461 1 16.84 18 SER B O 1
ATOM 3466 N N . LYS B 1 19 ? -11.328 -78.438 7.363 1 17.47 19 LYS B N 1
ATOM 3467 C CA . LYS B 1 19 ? -11.156 -79.062 8.656 1 17.47 19 LYS B CA 1
ATOM 3468 C C . LYS B 1 19 ? -11.18 -78.062 9.797 1 17.47 19 LYS B C 1
ATOM 3470 O O . LYS B 1 19 ? -10.766 -76.938 9.625 1 17.47 19 LYS B O 1
ATOM 3475 N N . PRO B 1 20 ? -11.594 -78.5 10.992 1 21 20 PRO B N 1
ATOM 3476 C CA . PRO B 1 20 ? -12.195 -78 12.25 1 21 20 PRO B CA 1
ATOM 3477 C C . PRO B 1 20 ? -11.164 -77.375 13.195 1 21 20 PRO B C 1
ATOM 3479 O O . PRO B 1 20 ? -11.531 -76.75 14.195 1 21 20 PRO B O 1
ATOM 3482 N N . ILE B 1 21 ? -9.875 -77.125 12.898 1 18.52 21 ILE B N 1
ATOM 3483 C CA . ILE B 1 21 ? -9.078 -77.625 14.023 1 18.52 21 ILE B CA 1
ATOM 3484 C C . ILE B 1 21 ? -9.336 -76.75 15.242 1 18.52 21 ILE B C 1
ATOM 3486 O O . ILE B 1 21 ? -9.32 -75.5 15.156 1 18.52 21 ILE B O 1
ATOM 3490 N N . PHE B 1 22 ? -9.578 -77.375 16.453 1 18.09 22 PHE B N 1
ATOM 3491 C CA . PHE B 1 22 ? -10.086 -77.312 17.828 1 18.09 22 PHE B CA 1
ATOM 3492 C C . PHE B 1 22 ? -9.109 -76.562 18.734 1 18.09 22 PHE B C 1
ATOM 3494 O O . PHE B 1 22 ? -9.5 -76.062 19.781 1 18.09 22 PHE B O 1
ATOM 3501 N N . ILE B 1 23 ? -7.766 -76.375 18.453 1 17.56 23 ILE B N 1
ATOM 3502 C CA . ILE B 1 23 ? -7.043 -76.812 19.641 1 17.56 23 ILE B CA 1
ATOM 3503 C C . ILE B 1 23 ? -7.301 -75.875 20.797 1 17.56 23 ILE B C 1
ATOM 3505 O O . ILE B 1 23 ? -7.566 -74.688 20.578 1 17.56 23 ILE B O 1
ATOM 3509 N N . GLY B 1 24 ? -6.75 -76.25 22.062 1 17.09 24 GLY B N 1
ATOM 3510 C CA . GLY B 1 24 ? -6.832 -76.5 23.484 1 17.09 24 GLY B CA 1
ATOM 3511 C C . GLY B 1 24 ? -6.301 -75.375 24.328 1 17.09 24 GLY B C 1
ATOM 3512 O O . GLY B 1 24 ? -6.453 -75.375 25.562 1 17.09 24 GLY B O 1
ATOM 3513 N N . ILE B 1 25 ? -5.414 -74.438 23.875 1 18.06 25 ILE B N 1
ATOM 3514 C CA . ILE B 1 25 ? -4.371 -74.25 24.891 1 18.06 25 ILE B CA 1
ATOM 3515 C C . ILE B 1 25 ? -4.938 -73.562 26.109 1 18.06 25 ILE B C 1
ATOM 3517 O O . ILE B 1 25 ? -5.625 -72.562 25.984 1 18.06 25 ILE B O 1
ATOM 3521 N N . ALA B 1 26 ? -4.617 -74.125 27.312 1 18.03 26 ALA B N 1
ATOM 3522 C CA . ALA B 1 26 ? -4.902 -74.312 28.75 1 18.03 26 ALA B CA 1
ATOM 3523 C C . ALA B 1 26 ? -4.66 -73 29.484 1 18.03 26 ALA B C 1
ATOM 3525 O O . ALA B 1 26 ? -4.062 -72.062 28.938 1 18.03 26 ALA B O 1
ATOM 3526 N N . GLY B 1 27 ? -3.924 -73.062 30.719 1 17.44 27 GLY B N 1
ATOM 3527 C CA . GLY B 1 27 ? -4.188 -72.875 32.156 1 17.44 27 GLY B CA 1
ATOM 3528 C C . GLY B 1 27 ? -3.725 -71.562 32.688 1 17.44 27 GLY B C 1
ATOM 3529 O O . GLY B 1 27 ? -4.367 -71 33.594 1 17.44 27 GLY B O 1
ATOM 3530 N N . VAL B 1 28 ? -2.443 -71.125 32.438 1 18.58 28 VAL B N 1
ATOM 3531 C CA . VAL B 1 28 ? -1.647 -70.938 33.656 1 18.58 28 VAL B CA 1
ATOM 3532 C C . VAL B 1 28 ? -2.102 -69.688 34.438 1 18.58 28 VAL B C 1
ATOM 3534 O O . VAL B 1 28 ? -2.854 -68.875 33.906 1 18.58 28 VAL B O 1
ATOM 3537 N N . GLY B 1 29 ? -1.061 -68.75 34.844 1 18.73 29 GLY B N 1
ATOM 3538 C CA . GLY B 1 29 ? -0.46 -68.312 36.125 1 18.73 29 GLY B CA 1
ATOM 3539 C C . GLY B 1 29 ? -1.06 -67.062 36.656 1 18.73 29 GLY B C 1
ATOM 3540 O O . GLY B 1 29 ? -1.204 -66.062 35.938 1 18.73 29 GLY B O 1
ATOM 3541 N N . LEU B 1 30 ? -1.748 -67.188 37.812 1 19.72 30 LEU B N 1
ATOM 3542 C CA . LEU B 1 30 ? -2.561 -66.375 38.719 1 19.72 30 LEU B CA 1
ATOM 3543 C C . LEU B 1 30 ? -1.774 -65.188 39.281 1 19.72 30 LEU B C 1
ATOM 3545 O O . LEU B 1 30 ? -2.314 -64.125 39.406 1 19.72 30 LEU B O 1
ATOM 3549 N N . LEU B 1 31 ? -0.541 -65.438 39.781 1 18.47 31 LEU B N 1
ATOM 3550 C CA . LEU B 1 31 ? -0.293 -65.125 41.188 1 18.47 31 LEU B CA 1
ATOM 3551 C C . LEU B 1 31 ? -0.153 -63.625 41.375 1 18.47 31 LEU B C 1
ATOM 3553 O O . LEU B 1 31 ? -0.704 -63.062 42.344 1 18.47 31 LEU B O 1
ATOM 3557 N N . MET B 1 32 ? 0.96 -63 41 1 18.97 32 MET B N 1
ATOM 3558 C CA . MET B 1 32 ? 1.818 -62.25 41.906 1 18.97 32 MET B CA 1
ATOM 3559 C C . MET B 1 32 ? 1.319 -60.812 42.094 1 18.97 32 MET B C 1
ATOM 3561 O O . MET B 1 32 ? 1.624 -59.938 41.281 1 18.97 32 MET B O 1
ATOM 3565 N N . LEU B 1 33 ? 0.125 -60.562 42.406 1 20.86 33 LEU B N 1
ATOM 3566 C CA . LEU B 1 33 ? -0.402 -59.219 42.344 1 20.86 33 LEU B CA 1
ATOM 3567 C C . LEU B 1 33 ? 0.217 -58.344 43.438 1 20.86 33 LEU B C 1
ATOM 3569 O O . LEU B 1 33 ? 0.022 -57.125 43.469 1 20.86 33 LEU B O 1
ATOM 3573 N N . LEU B 1 34 ? 0.604 -59 44.594 1 21.59 34 LEU B N 1
ATOM 3574 C CA . LEU B 1 34 ? 0.255 -58.281 45.812 1 21.59 34 LEU B CA 1
ATOM 3575 C C . LEU B 1 34 ? 1.129 -57.031 45.969 1 21.59 34 LEU B C 1
ATOM 3577 O O . LEU B 1 34 ? 0.729 -56.062 46.625 1 21.59 34 LEU B O 1
ATOM 3581 N N . ARG B 1 35 ? 2.43 -57.25 45.969 1 19.47 35 ARG B N 1
ATOM 3582 C CA . ARG B 1 35 ? 3.258 -56.719 47.031 1 19.47 35 ARG B CA 1
ATOM 3583 C C . ARG B 1 35 ? 3.287 -55.188 47 1 19.47 35 ARG B C 1
ATOM 3585 O O . ARG B 1 35 ? 3.486 -54.562 48.031 1 19.47 35 ARG B O 1
ATOM 3592 N N . CYS B 1 36 ? 3.756 -54.562 45.906 1 21.59 36 CYS B N 1
ATOM 3593 C CA . CYS B 1 36 ? 4.746 -53.5 46.125 1 21.59 36 CYS B CA 1
ATOM 3594 C C . CYS B 1 36 ? 4.09 -52.25 46.625 1 21.59 36 CYS B C 1
ATOM 3596 O O . CYS B 1 36 ? 3.406 -51.531 45.875 1 21.59 36 CYS B O 1
ATOM 3598 N N . PHE B 1 37 ? 3.578 -52.25 47.844 1 25.03 37 PHE B N 1
ATOM 3599 C CA . PHE B 1 37 ? 2.967 -51.094 48.469 1 25.03 37 PHE B CA 1
ATOM 3600 C C . PHE B 1 37 ? 3.982 -50 48.656 1 25.03 37 PHE B C 1
ATOM 3602 O O . PHE B 1 37 ? 4.465 -49.75 49.781 1 25.03 37 PHE B O 1
ATOM 3609 N N . SER B 1 38 ? 5.148 -50.031 48.062 1 23.94 38 SER B N 1
ATOM 3610 C CA . SER B 1 38 ? 6.117 -49.156 48.719 1 23.94 38 SER B CA 1
ATOM 3611 C C . SER B 1 38 ? 5.555 -47.75 48.938 1 23.94 38 SER B C 1
ATOM 3613 O O . SER B 1 38 ? 4.695 -47.312 48.188 1 23.94 38 SER B O 1
ATOM 3615 N N . PRO B 1 39 ? 5.992 -47.094 50.094 1 26.7 39 PRO B N 1
ATOM 3616 C CA . PRO B 1 39 ? 5.59 -45.875 50.812 1 26.7 39 PRO B CA 1
ATOM 3617 C C . PRO B 1 39 ? 5.609 -44.625 49.906 1 26.7 39 PRO B C 1
ATOM 3619 O O . PRO B 1 39 ? 6.305 -44.625 48.906 1 26.7 39 PRO B O 1
ATOM 3622 N N . PHE B 1 40 ? 4.645 -43.688 50.125 1 28 40 PHE B N 1
ATOM 3623 C CA . PHE B 1 40 ? 4.188 -42.406 49.531 1 28 40 PHE B CA 1
ATOM 3624 C C . PHE B 1 40 ? 5.32 -41.406 49.5 1 28 40 PHE B C 1
ATOM 3626 O O . PHE B 1 40 ? 5.73 -40.875 50.531 1 28 40 PHE B O 1
ATOM 3633 N N . THR B 1 41 ? 6.5 -41.75 48.875 1 24.45 41 THR B N 1
ATOM 3634 C CA . THR B 1 41 ? 7.547 -40.75 48.938 1 24.45 41 THR B CA 1
ATOM 3635 C C . THR B 1 41 ? 6.984 -39.375 48.594 1 24.45 41 THR B C 1
ATOM 3637 O O . THR B 1 41 ? 6.141 -39.219 47.719 1 24.45 41 THR B O 1
ATOM 3640 N N . SER B 1 42 ? 7.102 -38.438 49.594 1 25.75 42 SER B N 1
ATOM 3641 C CA . SER B 1 42 ? 6.715 -37.031 49.625 1 25.75 42 SER B CA 1
ATOM 3642 C C . SER B 1 42 ? 7.227 -36.281 48.406 1 25.75 42 SER B C 1
ATOM 3644 O O . SER B 1 42 ? 8.43 -36.281 48.125 1 25.75 42 SER B O 1
ATOM 3646 N N . TYR B 1 43 ? 6.582 -36.375 47.312 1 26.27 43 TYR B N 1
ATOM 3647 C CA . TYR B 1 43 ? 7.055 -35.656 46.094 1 26.27 43 TYR B CA 1
ATOM 3648 C C . TYR B 1 43 ? 7.258 -34.188 46.406 1 26.27 43 TYR B C 1
ATOM 3650 O O . TYR B 1 43 ? 6.359 -33.5 46.906 1 26.27 43 TYR B O 1
ATOM 3658 N N . PRO B 1 44 ? 8.547 -33.844 46.656 1 27.45 44 PRO B N 1
ATOM 3659 C CA . PRO B 1 44 ? 8.836 -32.406 46.906 1 27.45 44 PRO B CA 1
ATOM 3660 C C . PRO B 1 44 ? 8.102 -31.484 45.969 1 27.45 44 PRO B C 1
ATOM 3662 O O . PRO B 1 44 ? 7.742 -31.891 44.844 1 27.45 44 PRO B O 1
ATOM 3665 N N . ASN B 1 45 ? 7.387 -30.469 46.562 1 27.81 45 ASN B N 1
ATOM 3666 C CA . ASN B 1 45 ? 6.605 -29.422 45.938 1 27.81 45 ASN B CA 1
ATOM 3667 C C . ASN B 1 45 ? 7.395 -28.734 44.812 1 27.81 45 ASN B C 1
ATOM 3669 O O . ASN B 1 45 ? 8.375 -28.047 45.094 1 27.81 45 ASN B O 1
ATOM 3673 N N . MET B 1 46 ? 7.621 -29.391 43.688 1 24.22 46 MET B N 1
ATOM 3674 C CA . MET B 1 46 ? 8.414 -28.891 42.562 1 24.22 46 MET B CA 1
ATOM 3675 C C . MET B 1 46 ? 7.871 -27.562 42.062 1 24.22 46 MET B C 1
ATOM 3677 O O . MET B 1 46 ? 8.148 -27.156 40.938 1 24.22 46 MET B O 1
ATOM 3681 N N . TYR B 1 47 ? 6.863 -27.062 42.781 1 26.11 47 TYR B N 1
ATOM 3682 C CA . TYR B 1 47 ? 6.238 -25.906 42.125 1 26.11 47 TYR B CA 1
ATOM 3683 C C . TYR B 1 47 ? 7.223 -24.75 42 1 26.11 47 TYR B C 1
ATOM 3685 O O . TYR B 1 47 ? 6.863 -23.672 41.562 1 26.11 47 TYR B O 1
ATOM 3693 N N . ASP B 1 48 ? 8.203 -24.797 42.844 1 24.25 48 ASP B N 1
ATOM 3694 C CA . ASP B 1 48 ? 8.969 -23.562 42.812 1 24.25 48 ASP B CA 1
ATOM 3695 C C . ASP B 1 48 ? 9.594 -23.344 41.438 1 24.25 48 ASP B C 1
ATOM 3697 O O . ASP B 1 48 ? 10.82 -23.359 41.312 1 24.25 48 ASP B O 1
ATOM 3701 N N . ALA B 1 49 ? 9.219 -24.016 40.5 1 23.98 49 ALA B N 1
ATOM 3702 C CA . ALA B 1 49 ? 10.039 -23.594 39.344 1 23.98 49 ALA B CA 1
ATOM 3703 C C . ALA B 1 49 ? 9.93 -22.094 39.125 1 23.98 49 ALA B C 1
ATOM 3705 O O . ALA B 1 49 ? 8.844 -21.578 38.875 1 23.98 49 ALA B O 1
ATOM 3706 N N . ALA B 1 50 ? 10.688 -21.281 39.719 1 27.28 50 ALA B N 1
ATOM 3707 C CA . ALA B 1 50 ? 11.008 -19.875 39.469 1 27.28 50 ALA B CA 1
ATOM 3708 C C . ALA B 1 50 ? 10.789 -19.531 38 1 27.28 50 ALA B C 1
ATOM 3710 O O . ALA B 1 50 ? 11.234 -20.25 37.094 1 27.28 50 ALA B O 1
ATOM 3711 N N . LYS B 1 51 ? 9.727 -18.828 37.75 1 31 51 LYS B N 1
ATOM 3712 C CA . LYS B 1 51 ? 9.508 -18.094 36.5 1 31 51 LYS B CA 1
ATOM 3713 C C . LYS B 1 51 ? 10.828 -17.672 35.875 1 31 51 LYS B C 1
ATOM 3715 O O . LYS B 1 51 ? 11.438 -16.688 36.312 1 31 51 LYS B O 1
ATOM 3720 N N . MET B 1 52 ? 11.656 -18.609 35.625 1 26.75 52 MET B N 1
ATOM 3721 C CA . MET B 1 52 ? 12.734 -18.078 34.781 1 26.75 52 MET B CA 1
ATOM 3722 C C . MET B 1 52 ? 12.172 -17.188 33.688 1 26.75 52 MET B C 1
ATOM 3724 O O . MET B 1 52 ? 11.391 -17.641 32.844 1 26.75 52 MET B O 1
ATOM 3728 N N . THR B 1 53 ? 11.703 -16.016 34.031 1 27.62 53 THR B N 1
ATOM 3729 C CA . THR B 1 53 ? 11.492 -14.977 33.031 1 27.62 53 THR B CA 1
ATOM 3730 C C . THR B 1 53 ? 12.43 -15.172 31.844 1 27.62 53 THR B C 1
ATOM 3732 O O . THR B 1 53 ? 13.641 -14.938 31.953 1 27.62 53 THR B O 1
ATOM 3735 N N . VAL B 1 54 ? 12.227 -16.203 31.141 1 29.42 54 VAL B N 1
ATOM 3736 C CA . VAL B 1 54 ? 12.969 -16.203 29.891 1 29.42 54 VAL B CA 1
ATOM 3737 C C . VAL B 1 54 ? 12.836 -14.836 29.219 1 29.42 54 VAL B C 1
ATOM 3739 O O . VAL B 1 54 ? 11.734 -14.406 28.875 1 29.42 54 VAL B O 1
ATOM 3742 N N . SER B 1 55 ? 13.555 -13.938 29.609 1 31.58 55 SER B N 1
ATOM 3743 C CA . SER B 1 55 ? 13.672 -12.742 28.781 1 31.58 55 SER B CA 1
ATOM 3744 C C . SER B 1 55 ? 13.586 -13.086 27.297 1 31.58 55 SER B C 1
ATOM 3746 O O . SER B 1 55 ? 14.266 -14.008 26.844 1 31.58 55 SER B O 1
ATOM 3748 N N . PRO B 1 56 ? 12.406 -12.898 26.703 1 37.56 56 PRO B N 1
ATOM 3749 C CA . PRO B 1 56 ? 12.469 -13.18 25.281 1 37.56 56 PRO B CA 1
ATOM 3750 C C . PRO B 1 56 ? 13.852 -12.906 24.672 1 37.56 56 PRO B C 1
ATOM 3752 O O . PRO B 1 56 ? 14.477 -11.898 25 1 37.56 56 PRO B O 1
ATOM 3755 N N . LYS B 1 57 ? 14.539 -13.938 24.422 1 41.53 57 LYS B N 1
ATOM 3756 C CA . LYS B 1 57 ? 15.828 -13.766 23.75 1 41.53 57 LYS B CA 1
ATOM 3757 C C . LYS B 1 57 ? 15.773 -12.625 22.75 1 41.53 57 LYS B C 1
ATOM 3759 O O . LYS B 1 57 ? 14.867 -12.578 21.906 1 41.53 57 LYS B O 1
ATOM 3764 N N . LYS B 1 58 ? 16.344 -11.539 23.109 1 47 58 LYS B N 1
ATOM 3765 C CA . LYS B 1 58 ? 16.484 -10.359 22.25 1 47 58 LYS B CA 1
ATOM 3766 C C . LYS B 1 58 ? 16.922 -10.75 20.844 1 47 58 LYS B C 1
ATOM 3768 O O . LYS B 1 58 ? 17.719 -11.68 20.672 1 47 58 LYS B O 1
ATOM 3773 N N . ASP B 1 59 ? 16.078 -10.438 19.828 1 56.19 59 ASP B N 1
ATOM 3774 C CA . ASP B 1 59 ? 16.484 -10.633 18.438 1 56.19 59 ASP B CA 1
ATOM 3775 C C . ASP B 1 59 ? 17.984 -10.344 18.266 1 56.19 59 ASP B C 1
ATOM 3777 O O . ASP B 1 59 ? 18.484 -9.336 18.75 1 56.19 59 ASP B O 1
ATOM 3781 N N . GLY B 1 60 ? 18.891 -11.344 18.531 1 52.12 60 GLY B N 1
ATOM 3782 C CA . GLY B 1 60 ? 20.344 -11.234 18.484 1 52.12 60 GLY B CA 1
ATOM 3783 C C . GLY B 1 60 ? 20.859 -10.766 17.141 1 52.12 60 GLY B C 1
ATOM 3784 O O . GLY B 1 60 ? 20.156 -10.859 16.125 1 52.12 60 GLY B O 1
ATOM 3785 N N . ALA B 1 61 ? 21.891 -9.914 17.297 1 49.72 61 ALA B N 1
ATOM 3786 C CA . ALA B 1 61 ? 22.703 -9.492 16.156 1 49.72 61 ALA B CA 1
ATOM 3787 C C . ALA B 1 61 ? 23 -10.664 15.234 1 49.72 61 ALA B C 1
ATOM 3789 O O . ALA B 1 61 ? 22.938 -11.828 15.648 1 49.72 61 ALA B O 1
ATOM 3790 N N . ALA B 1 62 ? 23.469 -10.266 13.945 1 45.53 62 ALA B N 1
ATOM 3791 C CA . ALA B 1 62 ? 23.828 -10.969 12.727 1 45.53 62 ALA B CA 1
ATOM 3792 C C . ALA B 1 62 ? 24.797 -12.109 13.016 1 45.53 62 ALA B C 1
ATOM 3794 O O . ALA B 1 62 ? 25.984 -11.867 13.273 1 45.53 62 ALA B O 1
ATOM 3795 N N . THR B 1 63 ? 24.609 -12.969 13.852 1 41.97 63 THR B N 1
ATOM 3796 C CA . THR B 1 63 ? 25.547 -14.023 13.477 1 41.97 63 THR B CA 1
ATOM 3797 C C . THR B 1 63 ? 25.719 -14.086 11.969 1 41.97 63 THR B C 1
ATOM 3799 O O . THR B 1 63 ? 24.953 -13.477 11.219 1 41.97 63 THR B O 1
ATOM 3802 N N . ASN B 1 64 ? 26.641 -14.883 11.383 1 43.62 64 ASN B N 1
ATOM 3803 C CA . ASN B 1 64 ? 26.844 -15.18 9.969 1 43.62 64 ASN B CA 1
ATOM 3804 C C . ASN B 1 64 ? 25.531 -15.258 9.211 1 43.62 64 ASN B C 1
ATOM 3806 O O . ASN B 1 64 ? 24.812 -16.266 9.297 1 43.62 64 ASN B O 1
ATOM 3810 N N . ASP B 1 65 ? 24.828 -14.188 9.242 1 49.12 65 ASP B N 1
ATOM 3811 C CA . ASP B 1 65 ? 23.578 -14.102 8.492 1 49.12 65 ASP B CA 1
ATOM 3812 C C . ASP B 1 65 ? 23.609 -15.031 7.281 1 49.12 65 ASP B C 1
ATOM 3814 O O . ASP B 1 65 ? 24.375 -14.812 6.344 1 49.12 65 ASP B O 1
ATOM 3818 N N . CYS B 1 66 ? 23.547 -16.219 7.438 1 48.53 66 CYS B N 1
ATOM 3819 C CA . CYS B 1 66 ? 23.484 -17.406 6.586 1 48.53 66 CYS B CA 1
ATOM 3820 C C . CYS B 1 66 ? 22.875 -17.062 5.23 1 48.53 66 CYS B C 1
ATOM 3822 O O . CYS B 1 66 ? 22.906 -17.875 4.305 1 48.53 66 CYS B O 1
ATOM 3824 N N . THR B 1 67 ? 22.156 -15.938 5.078 1 51.69 67 THR B N 1
ATOM 3825 C CA . THR B 1 67 ? 21.578 -15.664 3.766 1 51.69 67 THR B CA 1
ATOM 3826 C C . THR B 1 67 ? 22.641 -15.133 2.807 1 51.69 67 THR B C 1
ATOM 3828 O O . THR B 1 67 ? 22.344 -14.875 1.636 1 51.69 67 THR B O 1
ATOM 3831 N N . THR B 1 68 ? 23.938 -14.859 3.445 1 54.91 68 THR B N 1
ATOM 3832 C CA . THR B 1 68 ? 24.938 -14.055 2.756 1 54.91 68 THR B CA 1
ATOM 3833 C C . THR B 1 68 ? 25.516 -14.812 1.562 1 54.91 68 THR B C 1
ATOM 3835 O O . THR B 1 68 ? 26.109 -14.211 0.665 1 54.91 68 THR B O 1
ATOM 3838 N N . THR B 1 69 ? 25.141 -16.078 1.591 1 62.66 69 THR B N 1
ATOM 3839 C CA . THR B 1 69 ? 25.859 -16.672 0.47 1 62.66 69 THR B CA 1
ATOM 3840 C C . THR B 1 69 ? 24.906 -17 -0.675 1 62.66 69 THR B C 1
ATOM 3842 O O . THR B 1 69 ? 25.344 -17.438 -1.74 1 62.66 69 THR B O 1
ATOM 3845 N N . GLN B 1 70 ? 23.688 -16.547 -0.385 1 78.75 70 GLN B N 1
ATOM 3846 C CA . GLN B 1 70 ? 22.766 -16.938 -1.435 1 78.75 70 GLN B CA 1
ATOM 3847 C C . GLN B 1 70 ? 22.5 -15.781 -2.396 1 78.75 70 GLN B C 1
ATOM 3849 O O . GLN B 1 70 ? 22.438 -14.625 -1.98 1 78.75 70 GLN B O 1
ATOM 3854 N N . SER B 1 71 ? 22.422 -16.172 -3.598 1 86.5 71 SER B N 1
ATOM 3855 C CA . SER B 1 71 ? 22.125 -15.188 -4.629 1 86.5 71 SER B CA 1
ATOM 3856 C C . SER B 1 71 ? 20.641 -14.836 -4.652 1 86.5 71 SER B C 1
ATOM 3858 O O . SER B 1 71 ? 19.781 -15.711 -4.52 1 86.5 71 SER B O 1
ATOM 3860 N N . TYR B 1 72 ? 20.406 -13.602 -4.785 1 92.31 72 TYR B N 1
ATOM 3861 C CA . TYR B 1 72 ? 19.031 -13.125 -4.918 1 92.31 72 TYR B CA 1
ATOM 3862 C C . TYR B 1 72 ? 18.531 -13.305 -6.348 1 92.31 72 TYR B C 1
ATOM 3864 O O . TYR B 1 72 ? 17.328 -13.188 -6.609 1 92.31 72 TYR B O 1
ATOM 3872 N N . GLU B 1 73 ? 19.375 -13.609 -7.254 1 92.19 73 GLU B N 1
ATOM 3873 C CA . GLU B 1 73 ? 19.031 -13.695 -8.672 1 92.19 73 GLU B CA 1
ATOM 3874 C C . GLU B 1 73 ? 18.516 -15.086 -9.039 1 92.19 73 GLU B C 1
ATOM 3876 O O . GLU B 1 73 ? 18.938 -16.078 -8.438 1 92.19 73 GLU B O 1
ATOM 3881 N N . ILE B 1 74 ? 17.656 -15.117 -10.008 1 92.06 74 ILE B N 1
ATOM 3882 C CA . ILE B 1 74 ? 17.281 -16.375 -10.625 1 92.06 74 ILE B CA 1
ATOM 3883 C C . ILE B 1 74 ? 18.5 -16.984 -11.344 1 92.06 74 ILE B C 1
ATOM 3885 O O . ILE B 1 74 ? 19.359 -16.25 -11.844 1 92.06 74 ILE B O 1
ATOM 3889 N N . GLY B 1 75 ? 18.609 -18.266 -11.398 1 87.75 75 GLY B N 1
ATOM 3890 C CA . GLY B 1 75 ? 19.719 -18.938 -12.062 1 87.75 75 GLY B CA 1
ATOM 3891 C C . GLY B 1 75 ? 20.438 -19.922 -11.172 1 87.75 75 GLY B C 1
ATOM 3892 O O . GLY B 1 75 ? 21.125 -20.828 -11.656 1 87.75 75 GLY B O 1
ATOM 3893 N N . ASN B 1 76 ? 20.266 -19.672 -9.867 1 82.94 76 ASN B N 1
ATOM 3894 C CA . ASN B 1 76 ? 20.828 -20.578 -8.867 1 82.94 76 ASN B CA 1
ATOM 3895 C C . ASN B 1 76 ? 19.938 -20.672 -7.637 1 82.94 76 ASN B C 1
ATOM 3897 O O . ASN B 1 76 ? 19.766 -19.703 -6.91 1 82.94 76 ASN B O 1
ATOM 3901 N N . SER B 1 77 ? 19.422 -21.859 -7.41 1 82.44 77 SER B N 1
ATOM 3902 C CA . SER B 1 77 ? 18.5 -22.047 -6.305 1 82.44 77 SER B CA 1
ATOM 3903 C C . SER B 1 77 ? 19.219 -22.047 -4.965 1 82.44 77 SER B C 1
ATOM 3905 O O . SER B 1 77 ? 18.594 -21.891 -3.914 1 82.44 77 SER B O 1
ATOM 3907 N N . GLY B 1 78 ? 20.484 -22.125 -5.027 1 85.31 78 GLY B N 1
ATOM 3908 C CA . GLY B 1 78 ? 21.203 -22.328 -3.773 1 85.31 78 GLY B CA 1
ATOM 3909 C C . GLY B 1 78 ? 20.828 -23.641 -3.1 1 85.31 78 GLY B C 1
ATOM 3910 O O . GLY B 1 78 ? 20.125 -24.469 -3.684 1 85.31 78 GLY B O 1
ATOM 3911 N N . ASN B 1 79 ? 21.484 -23.906 -1.939 1 88.06 79 ASN B N 1
ATOM 3912 C CA . ASN B 1 79 ? 21.234 -25.141 -1.203 1 88.06 79 ASN B CA 1
ATOM 3913 C C . ASN B 1 79 ? 20.922 -24.859 0.265 1 88.06 79 ASN B C 1
ATOM 3915 O O . ASN B 1 79 ? 21.266 -23.797 0.786 1 88.06 79 ASN B O 1
ATOM 3919 N N . ASN B 1 80 ? 20.094 -25.719 0.814 1 92.81 80 ASN B N 1
ATOM 3920 C CA . ASN B 1 80 ? 19.844 -25.781 2.25 1 92.81 80 ASN B CA 1
ATOM 3921 C C . ASN B 1 80 ? 19.078 -24.547 2.732 1 92.81 80 ASN B C 1
ATOM 3923 O O . ASN B 1 80 ? 19.344 -24.031 3.818 1 92.81 80 ASN B O 1
ATOM 3927 N N . TRP B 1 81 ? 18.188 -24.016 1.88 1 95.38 81 TRP B N 1
ATOM 3928 C CA . TRP B 1 81 ? 17.438 -22.828 2.248 1 95.38 81 TRP B CA 1
ATOM 3929 C C . TRP B 1 81 ? 16.578 -23.078 3.479 1 95.38 81 TRP B C 1
ATOM 3931 O O . TRP B 1 81 ? 16.438 -22.219 4.348 1 95.38 81 TRP B O 1
ATOM 3941 N N . ASP B 1 82 ? 16.031 -24.312 3.6 1 95.94 82 ASP B N 1
ATOM 3942 C CA . ASP B 1 82 ? 15.203 -24.641 4.758 1 95.94 82 ASP B CA 1
ATOM 3943 C C . ASP B 1 82 ? 16 -24.531 6.051 1 95.94 82 ASP B C 1
ATOM 3945 O O . ASP B 1 82 ? 15.523 -23.984 7.047 1 95.94 82 ASP B O 1
ATOM 3949 N N . THR B 1 83 ? 17.203 -25.047 6.02 1 95.06 83 THR B N 1
ATOM 3950 C CA . THR B 1 83 ? 18.078 -25.016 7.188 1 95.06 83 THR B CA 1
ATOM 3951 C C . THR B 1 83 ? 18.469 -23.578 7.52 1 95.06 83 THR B C 1
ATOM 3953 O O . THR B 1 83 ? 18.422 -23.172 8.68 1 95.06 83 THR B O 1
ATOM 3956 N N . LYS B 1 84 ? 18.844 -22.859 6.516 1 92.69 84 LYS B N 1
ATOM 3957 C CA . LYS B 1 84 ? 19.234 -21.469 6.711 1 92.69 84 LYS B CA 1
ATOM 3958 C C . LYS B 1 84 ? 18.094 -20.641 7.285 1 92.69 84 LYS B C 1
ATOM 3960 O O . LYS B 1 84 ? 18.312 -19.828 8.18 1 92.69 84 LYS B O 1
ATOM 3965 N N . ARG B 1 85 ? 16.953 -20.844 6.766 1 93.69 85 ARG B N 1
ATOM 3966 C CA . ARG B 1 85 ? 15.773 -20.125 7.246 1 93.69 85 ARG B CA 1
ATOM 3967 C C . ARG B 1 85 ? 15.461 -20.5 8.688 1 93.69 85 ARG B C 1
ATOM 3969 O O . ARG B 1 85 ? 15.141 -19.625 9.5 1 93.69 85 ARG B O 1
ATOM 3976 N N . ARG B 1 86 ? 15.516 -21.734 9.023 1 93.31 86 ARG B N 1
ATOM 3977 C CA . ARG B 1 86 ? 15.297 -22.188 10.398 1 93.31 86 ARG B CA 1
ATOM 3978 C C . ARG B 1 86 ? 16.297 -21.562 11.352 1 93.31 86 ARG B C 1
ATOM 3980 O O . ARG B 1 86 ? 15.938 -21.109 12.438 1 93.31 86 ARG B O 1
ATOM 3987 N N . GLU B 1 87 ? 17.547 -21.562 10.953 1 92.69 87 GLU B N 1
ATOM 3988 C CA . GLU B 1 87 ? 18.594 -20.938 11.766 1 92.69 87 GLU B CA 1
ATOM 3989 C C . GLU B 1 87 ? 18.328 -19.453 11.969 1 92.69 87 GLU B C 1
ATOM 3991 O O . GLU B 1 87 ? 18.5 -18.938 13.07 1 92.69 87 GLU B O 1
ATOM 3996 N N . TRP B 1 88 ? 17.922 -18.828 10.875 1 92.88 88 TRP B N 1
ATOM 3997 C CA . TRP B 1 88 ? 17.609 -17.406 10.977 1 92.88 88 TRP B CA 1
ATOM 3998 C C . TRP B 1 88 ? 16.484 -17.172 11.992 1 92.88 88 TRP B C 1
ATOM 4000 O O . TRP B 1 88 ? 16.578 -16.266 12.82 1 92.88 88 TRP B O 1
ATOM 4010 N N . LEU B 1 89 ? 15.469 -17.969 11.984 1 93.31 89 LEU B N 1
ATOM 4011 C CA . LEU B 1 89 ? 14.336 -17.844 12.891 1 93.31 89 LEU B CA 1
ATOM 4012 C C . LEU B 1 89 ? 14.758 -18.125 14.328 1 93.31 89 LEU B C 1
ATOM 4014 O O . LEU B 1 89 ? 14.227 -17.516 15.266 1 93.31 89 LEU B O 1
ATOM 4018 N N . GLU B 1 90 ? 15.695 -19.031 14.516 1 92.5 90 GLU B N 1
ATOM 4019 C CA . GLU B 1 90 ? 16.219 -19.328 15.852 1 92.5 90 GLU B CA 1
ATOM 4020 C C . GLU B 1 90 ? 16.953 -18.125 16.438 1 92.5 90 GLU B C 1
ATOM 4022 O O . GLU B 1 90 ? 16.875 -17.875 17.641 1 92.5 90 GLU B O 1
ATOM 4027 N N . HIS B 1 91 ? 17.562 -17.406 15.531 1 91.38 91 HIS B N 1
ATOM 4028 C CA . HIS B 1 91 ? 18.312 -16.219 15.969 1 91.38 91 HIS B CA 1
ATOM 4029 C C . HIS B 1 91 ? 17.391 -15.016 16.125 1 91.38 91 HIS B C 1
ATOM 4031 O O . HIS B 1 91 ? 17.797 -14 16.688 1 91.38 91 HIS B O 1
ATOM 4037 N N . HIS B 1 92 ? 16.172 -15.141 15.578 1 92.75 92 HIS B N 1
ATOM 4038 C CA . HIS B 1 92 ? 15.195 -14.062 15.664 1 92.75 92 HIS B CA 1
ATOM 4039 C C . HIS B 1 92 ? 13.852 -14.586 16.172 1 92.75 92 HIS B C 1
ATOM 4041 O O . HIS B 1 92 ? 12.852 -14.539 15.438 1 92.75 92 HIS B O 1
ATOM 4047 N N . PRO B 1 93 ? 13.773 -14.938 17.438 1 91.06 93 PRO B N 1
ATOM 4048 C CA . PRO B 1 93 ? 12.602 -15.641 17.984 1 91.06 93 PRO B CA 1
ATOM 4049 C C . PRO B 1 93 ? 11.336 -14.789 17.938 1 91.06 93 PRO B C 1
ATOM 4051 O O . PRO B 1 93 ? 10.227 -15.328 17.922 1 91.06 93 PRO B O 1
ATOM 4054 N N . SER B 1 94 ? 11.445 -13.484 17.906 1 89.06 94 SER B N 1
ATOM 4055 C CA . SER B 1 94 ? 10.266 -12.625 17.828 1 89.06 94 SER B CA 1
ATOM 4056 C C . SER B 1 94 ? 9.469 -12.898 16.562 1 89.06 94 SER B C 1
ATOM 4058 O O . SER B 1 94 ? 8.273 -12.594 16.5 1 89.06 94 SER B O 1
ATOM 4060 N N . PHE B 1 95 ? 10.164 -13.477 15.57 1 91.62 95 PHE B N 1
ATOM 4061 C CA . PHE B 1 95 ? 9.492 -13.75 14.305 1 91.62 95 PHE B CA 1
ATOM 4062 C C . PHE B 1 95 ? 9.094 -15.211 14.203 1 91.62 95 PHE B C 1
ATOM 4064 O O . PHE B 1 95 ? 8.469 -15.625 13.227 1 91.62 95 PHE B O 1
ATOM 4071 N N . ALA B 1 96 ? 9.445 -15.961 15.219 1 87.12 96 ALA B N 1
ATOM 4072 C CA . ALA B 1 96 ? 9.188 -17.406 15.156 1 87.12 96 ALA B CA 1
ATOM 4073 C C . ALA B 1 96 ? 7.719 -17.703 15.453 1 87.12 96 ALA B C 1
ATOM 4075 O O . ALA B 1 96 ? 7.121 -18.578 14.836 1 87.12 96 ALA B O 1
ATOM 4076 N N . THR B 1 97 ? 7.16 -16.859 16.359 1 83.81 97 THR B N 1
ATOM 4077 C CA . THR B 1 97 ? 5.754 -17.062 16.703 1 83.81 97 THR B CA 1
ATOM 4078 C C . THR B 1 97 ? 4.852 -16.641 15.539 1 83.81 97 THR B C 1
ATOM 4080 O O . THR B 1 97 ? 4.961 -15.516 15.039 1 83.81 97 THR B O 1
ATOM 4083 N N . GLY B 1 98 ? 4.07 -17.547 15.055 1 83.75 98 GLY B N 1
ATOM 4084 C CA . GLY B 1 98 ? 3.119 -17.234 14 1 83.75 98 GLY B CA 1
ATOM 4085 C C . GLY B 1 98 ? 3.74 -17.25 12.617 1 83.75 98 GLY B C 1
ATOM 4086 O O . GLY B 1 98 ? 3.115 -16.828 11.648 1 83.75 98 GLY B O 1
ATOM 4087 N N . ALA B 1 99 ? 4.969 -17.734 12.555 1 85.19 99 ALA B N 1
ATOM 4088 C CA . ALA B 1 99 ? 5.699 -17.734 11.289 1 85.19 99 ALA B CA 1
ATOM 4089 C C . ALA B 1 99 ? 4.977 -18.578 10.242 1 85.19 99 ALA B C 1
ATOM 4091 O O . ALA B 1 99 ? 4.996 -18.25 9.055 1 85.19 99 ALA B O 1
ATOM 4092 N N . GLU B 1 100 ? 4.25 -19.547 10.672 1 87.88 100 GLU B N 1
ATOM 4093 C CA . GLU B 1 100 ? 3.627 -20.484 9.75 1 87.88 100 GLU B CA 1
ATOM 4094 C C . GLU B 1 100 ? 2.479 -19.844 8.984 1 87.88 100 GLU B C 1
ATOM 4096 O O . GLU B 1 100 ? 2.092 -20.312 7.918 1 87.88 100 GLU B O 1
ATOM 4101 N N . ASP B 1 101 ? 2.01 -18.719 9.508 1 90.62 101 ASP B N 1
ATOM 4102 C CA . ASP B 1 101 ? 0.864 -18.062 8.883 1 90.62 101 ASP B CA 1
ATOM 4103 C C . ASP B 1 101 ? 1.262 -16.719 8.273 1 90.62 101 ASP B C 1
ATOM 4105 O O . ASP B 1 101 ? 0.404 -15.961 7.828 1 90.62 101 ASP B O 1
ATOM 4109 N N . ARG B 1 102 ? 2.521 -16.438 8.258 1 96.75 102 ARG B N 1
ATOM 4110 C CA . ARG B 1 102 ? 2.957 -15.125 7.777 1 96.75 102 ARG B CA 1
ATOM 4111 C C . ARG B 1 102 ? 2.992 -15.078 6.254 1 96.75 102 ARG B C 1
ATOM 4113 O O . ARG B 1 102 ? 3.559 -15.969 5.617 1 96.75 102 ARG B O 1
ATOM 4120 N N . VAL B 1 103 ? 2.332 -14.062 5.676 1 98.5 103 VAL B N 1
ATOM 4121 C CA . VAL B 1 103 ? 2.162 -13.938 4.234 1 98.5 103 VAL B CA 1
ATOM 4122 C C . VAL B 1 103 ? 2.771 -12.617 3.756 1 98.5 103 VAL B C 1
ATOM 4124 O O . VAL B 1 103 ? 2.621 -11.586 4.41 1 98.5 103 VAL B O 1
ATOM 4127 N N . LEU B 1 104 ? 3.539 -12.617 2.73 1 98.75 104 LEU B N 1
ATOM 4128 C CA . LEU B 1 104 ? 3.963 -11.445 1.972 1 98.75 104 LEU B CA 1
ATOM 4129 C C . LEU B 1 104 ? 3.32 -11.438 0.588 1 98.75 104 LEU B C 1
ATOM 4131 O O . LEU B 1 104 ? 3.527 -12.359 -0.204 1 98.75 104 LEU B O 1
ATOM 4135 N N . LEU B 1 105 ? 2.477 -10.461 0.309 1 98.94 105 LEU B N 1
ATOM 4136 C CA . LEU B 1 105 ? 1.866 -10.312 -1.009 1 98.94 105 LEU B CA 1
ATOM 4137 C C . LEU B 1 105 ? 2.801 -9.586 -1.966 1 98.94 105 LEU B C 1
ATOM 4139 O O . LEU B 1 105 ? 3.383 -8.555 -1.609 1 98.94 105 LEU B O 1
ATOM 4143 N N . LEU B 1 106 ? 3.049 -10.148 -3.113 1 98.81 106 LEU B N 1
ATOM 4144 C CA . LEU B 1 106 ? 3.832 -9.539 -4.18 1 98.81 106 LEU B CA 1
ATOM 4145 C C . LEU B 1 106 ? 2.945 -9.18 -5.367 1 98.81 106 LEU B C 1
ATOM 4147 O O . LEU B 1 106 ? 2.055 -9.953 -5.738 1 98.81 106 LEU B O 1
ATOM 4151 N N . THR B 1 107 ? 3.09 -8.039 -5.902 1 98.62 107 THR B N 1
ATOM 4152 C CA . THR B 1 107 ? 2.455 -7.551 -7.121 1 98.62 107 THR B CA 1
ATOM 4153 C C . THR B 1 107 ? 3.33 -6.504 -7.801 1 98.62 107 THR B C 1
ATOM 4155 O O . THR B 1 107 ? 4.418 -6.188 -7.32 1 98.62 107 THR B O 1
ATOM 4158 N N . GLY B 1 108 ? 2.982 -6.059 -8.961 1 96.75 108 GLY B N 1
ATOM 4159 C CA . GLY B 1 108 ? 3.826 -5.094 -9.648 1 96.75 108 GLY B CA 1
ATOM 4160 C C . GLY B 1 108 ? 3.316 -4.734 -11.031 1 96.75 108 GLY B C 1
ATOM 4161 O O . GLY B 1 108 ? 2.229 -5.16 -11.43 1 96.75 108 GLY B O 1
ATOM 4162 N N . SER B 1 109 ? 3.998 -3.891 -11.695 1 96 109 SER B N 1
ATOM 4163 C CA . SER B 1 109 ? 3.732 -3.457 -13.062 1 96 109 SER B CA 1
ATOM 4164 C C . SER B 1 109 ? 5.02 -3.055 -13.773 1 96 109 SER B C 1
ATOM 4166 O O . SER B 1 109 ? 6.09 -3.025 -13.164 1 96 109 SER B O 1
ATOM 4168 N N . GLN B 1 110 ? 4.949 -2.824 -15.016 1 94.88 110 GLN B N 1
ATOM 4169 C CA . GLN B 1 110 ? 6.102 -2.381 -15.797 1 94.88 110 GLN B CA 1
ATOM 4170 C C . GLN B 1 110 ? 6.605 -1.025 -15.312 1 94.88 110 GLN B C 1
ATOM 4172 O O . GLN B 1 110 ? 5.84 -0.242 -14.742 1 94.88 110 GLN B O 1
ATOM 4177 N N . PRO B 1 111 ? 7.852 -0.765 -15.484 1 94.88 111 PRO B N 1
ATOM 4178 C CA . PRO B 1 111 ? 8.453 0.467 -14.969 1 94.88 111 PRO B CA 1
ATOM 4179 C C . PRO B 1 111 ? 8 1.709 -15.734 1 94.88 111 PRO B C 1
ATOM 4181 O O . PRO B 1 111 ? 7.957 2.805 -15.172 1 94.88 111 PRO B O 1
ATOM 4184 N N . GLU B 1 112 ? 7.621 1.595 -17.016 1 94.56 112 GLU B N 1
ATOM 4185 C CA . GLU B 1 112 ? 7.234 2.734 -17.828 1 94.56 112 GLU B CA 1
ATOM 4186 C C . GLU B 1 112 ? 5.754 3.062 -17.656 1 94.56 112 GLU B C 1
ATOM 4188 O O . GLU B 1 112 ? 4.949 2.178 -17.359 1 94.56 112 GLU B O 1
ATOM 4193 N N . PRO B 1 113 ? 5.383 4.336 -17.859 1 95.75 113 PRO B N 1
ATOM 4194 C CA . PRO B 1 113 ? 3.955 4.652 -17.859 1 95.75 113 PRO B CA 1
ATOM 4195 C C . PRO B 1 113 ? 3.158 3.791 -18.844 1 95.75 113 PRO B C 1
ATOM 4197 O O . PRO B 1 113 ? 3.656 3.451 -19.922 1 95.75 113 PRO B O 1
ATOM 4200 N N . CYS B 1 114 ? 1.983 3.516 -18.484 1 97.06 114 CYS B N 1
ATOM 4201 C CA . CYS B 1 114 ? 1.107 2.723 -19.344 1 97.06 114 CYS B CA 1
ATOM 4202 C C . CYS B 1 114 ? 0.828 3.443 -20.656 1 97.06 114 CYS B C 1
ATOM 4204 O O . CYS B 1 114 ? 0.724 4.672 -20.688 1 97.06 114 CYS B O 1
ATOM 4206 N N . LYS B 1 115 ? 0.671 2.686 -21.719 1 95.81 115 LYS B N 1
ATOM 4207 C CA . LYS B 1 115 ? 0.246 3.227 -23 1 95.81 115 LYS B CA 1
ATOM 4208 C C . LYS B 1 115 ? -1.223 3.639 -22.969 1 95.81 115 LYS B C 1
ATOM 4210 O O . LYS B 1 115 ? -1.603 4.652 -23.547 1 95.81 115 LYS B O 1
ATOM 4215 N N . ASN B 1 116 ? -2.002 2.762 -22.312 1 95.31 116 ASN B N 1
ATOM 4216 C CA . ASN B 1 116 ? -3.396 3.115 -22.078 1 95.31 116 ASN B CA 1
ATOM 4217 C C . ASN B 1 116 ? -3.52 4.324 -21.141 1 95.31 116 ASN B C 1
ATOM 4219 O O . ASN B 1 116 ? -3.047 4.293 -20.016 1 95.31 116 ASN B O 1
ATOM 4223 N N . PRO B 1 117 ? -4.176 5.379 -21.594 1 93.06 117 PRO B N 1
ATOM 4224 C CA . PRO B 1 117 ? -4.203 6.629 -20.828 1 93.06 117 PRO B CA 1
ATOM 4225 C C . PRO B 1 117 ? -4.766 6.449 -19.422 1 93.06 117 PRO B C 1
ATOM 4227 O O . PRO B 1 117 ? -4.383 7.18 -18.5 1 93.06 117 PRO B O 1
ATOM 4230 N N . ILE B 1 118 ? -5.648 5.527 -19.234 1 95.19 118 ILE B N 1
ATOM 4231 C CA . ILE B 1 118 ? -6.223 5.371 -17.906 1 95.19 118 ILE B CA 1
ATOM 4232 C C . ILE B 1 118 ? -5.559 4.195 -17.188 1 95.19 118 ILE B C 1
ATOM 4234 O O . ILE B 1 118 ? -5.977 3.811 -16.094 1 95.19 118 ILE B O 1
ATOM 4238 N N . GLY B 1 119 ? -4.543 3.58 -17.875 1 97.31 119 GLY B N 1
ATOM 4239 C CA . GLY B 1 119 ? -3.918 2.365 -17.375 1 97.31 119 GLY B CA 1
ATOM 4240 C C . GLY B 1 119 ? -3.301 2.531 -16 1 97.31 119 GLY B C 1
ATOM 4241 O O . GLY B 1 119 ? -3.553 1.729 -15.102 1 97.31 119 GLY B O 1
ATOM 4242 N N . ASP B 1 120 ? -2.529 3.582 -15.828 1 98.19 120 ASP B N 1
ATOM 4243 C CA . ASP B 1 120 ? -1.856 3.789 -14.547 1 98.19 120 ASP B CA 1
ATOM 4244 C C . ASP B 1 120 ? -2.855 4.164 -13.461 1 98.19 120 ASP B C 1
ATOM 4246 O O . ASP B 1 120 ? -2.65 3.848 -12.281 1 98.19 120 ASP B O 1
ATOM 4250 N N . HIS B 1 121 ? -3.941 4.859 -13.789 1 97.88 121 HIS B N 1
ATOM 4251 C CA . HIS B 1 121 ? -5.004 5.129 -12.82 1 97.88 121 HIS B CA 1
ATOM 4252 C C . HIS B 1 121 ? -5.625 3.836 -12.312 1 97.88 121 HIS B C 1
ATOM 4254 O O . HIS B 1 121 ? -5.852 3.684 -11.109 1 97.88 121 HIS B O 1
ATOM 4260 N N . LEU B 1 122 ? -5.891 2.939 -13.234 1 97.75 122 LEU B N 1
ATOM 4261 C CA . LEU B 1 122 ? -6.418 1.635 -12.852 1 97.75 122 LEU B CA 1
ATOM 4262 C C . LEU B 1 122 ? -5.422 0.879 -11.977 1 97.75 122 LEU B C 1
ATOM 4264 O O . LEU B 1 122 ? -5.797 0.31 -10.945 1 97.75 122 LEU B O 1
ATOM 4268 N N . LEU B 1 123 ? -4.129 0.887 -12.359 1 98.31 123 LEU B N 1
ATOM 4269 C CA . LEU B 1 123 ? -3.104 0.203 -11.578 1 98.31 123 LEU B CA 1
ATOM 4270 C C . LEU B 1 123 ? -3.027 0.77 -10.164 1 98.31 123 LEU B C 1
ATOM 4272 O O . LEU B 1 123 ? -2.83 0.024 -9.203 1 98.31 123 LEU B O 1
ATOM 4276 N N . LEU B 1 124 ? -3.156 2.072 -10.039 1 98.44 124 LEU B N 1
ATOM 4277 C CA . LEU B 1 124 ? -3.162 2.719 -8.734 1 98.44 124 LEU B CA 1
ATOM 4278 C C . LEU B 1 124 ? -4.309 2.201 -7.875 1 98.44 124 LEU B C 1
ATOM 4280 O O . LEU B 1 124 ? -4.109 1.844 -6.711 1 98.44 124 LEU B O 1
ATOM 4284 N N . ARG B 1 125 ? -5.477 2.129 -8.406 1 98.38 125 ARG B N 1
ATOM 4285 C CA . ARG B 1 125 ? -6.648 1.664 -7.672 1 98.38 125 ARG B CA 1
ATOM 4286 C C . ARG B 1 125 ? -6.547 0.174 -7.363 1 98.38 125 ARG B C 1
ATOM 4288 O O . ARG B 1 125 ? -6.98 -0.279 -6.305 1 98.38 125 ARG B O 1
ATOM 4295 N N . LEU B 1 126 ? -6.035 -0.562 -8.312 1 98.75 126 LEU B N 1
ATOM 4296 C CA . LEU B 1 126 ? -5.805 -1.987 -8.102 1 98.75 126 LEU B CA 1
ATOM 4297 C C . LEU B 1 126 ? -4.797 -2.217 -6.984 1 98.75 126 LEU B C 1
ATOM 4299 O O . LEU B 1 126 ? -4.973 -3.119 -6.16 1 98.75 126 LEU B O 1
ATOM 4303 N N . PHE B 1 127 ? -3.729 -1.398 -6.957 1 98.81 1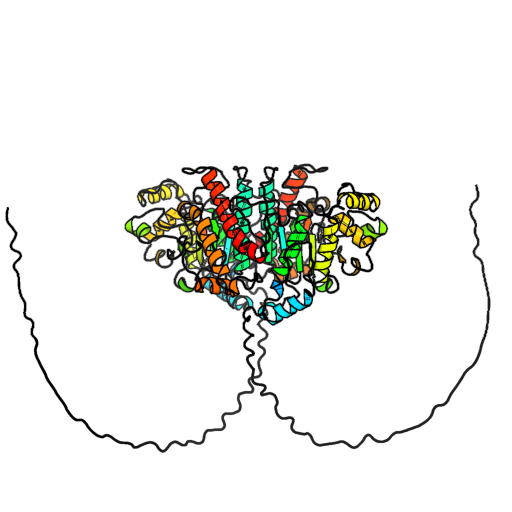27 PHE B N 1
ATOM 4304 C CA . PHE B 1 127 ? -2.74 -1.476 -5.887 1 98.81 127 PHE B CA 1
ATOM 4305 C C . PHE B 1 127 ? -3.359 -1.097 -4.547 1 98.81 127 PHE B C 1
ATOM 4307 O O . PHE B 1 127 ? -3.145 -1.777 -3.541 1 98.81 127 PHE B O 1
ATOM 4314 N N . LYS B 1 128 ? -4.156 -0.061 -4.488 1 98.81 128 LYS B N 1
ATOM 4315 C CA . LYS B 1 128 ? -4.879 0.335 -3.285 1 98.81 128 LYS B CA 1
ATOM 4316 C C . LYS B 1 128 ? -5.707 -0.824 -2.736 1 98.81 128 LYS B C 1
ATOM 4318 O O . LYS B 1 128 ? -5.73 -1.059 -1.526 1 98.81 128 LYS B O 1
ATOM 4323 N N . ASN B 1 129 ? -6.457 -1.484 -3.604 1 98.81 129 ASN B N 1
ATOM 4324 C CA . ASN B 1 129 ? -7.262 -2.645 -3.236 1 98.81 129 ASN B CA 1
ATOM 4325 C C . ASN B 1 129 ? -6.434 -3.689 -2.494 1 98.81 129 ASN B C 1
ATOM 4327 O O . ASN B 1 129 ? -6.848 -4.188 -1.445 1 98.81 129 ASN B O 1
ATOM 4331 N N . LYS B 1 130 ? -5.273 -3.98 -3.025 1 98.94 130 LYS B N 1
ATOM 4332 C CA . LYS B 1 130 ? -4.402 -4.992 -2.432 1 98.94 130 LYS B CA 1
ATOM 4333 C C . LYS B 1 130 ? -3.822 -4.508 -1.104 1 98.94 130 LYS B C 1
ATOM 4335 O O . LYS B 1 130 ? -3.684 -5.289 -0.16 1 98.94 130 LYS B O 1
ATOM 4340 N N . VAL B 1 131 ? -3.492 -3.271 -1.038 1 98.94 131 VAL B N 1
ATOM 4341 C CA . VAL B 1 131 ? -2.971 -2.695 0.196 1 98.94 131 VAL B CA 1
ATOM 4342 C C . VAL B 1 131 ? -4.043 -2.74 1.282 1 98.94 131 VAL B C 1
ATOM 4344 O O . VAL B 1 131 ? -3.754 -3.074 2.434 1 98.94 131 VAL B O 1
ATOM 4347 N N . ASP B 1 132 ? -5.316 -2.41 0.94 1 98.81 132 ASP B N 1
ATOM 4348 C CA . ASP B 1 132 ? -6.418 -2.49 1.894 1 98.81 132 ASP B CA 1
ATOM 4349 C C . ASP B 1 132 ? -6.586 -3.914 2.42 1 98.81 132 ASP B C 1
ATOM 4351 O O . ASP B 1 132 ? -6.73 -4.121 3.627 1 98.81 132 ASP B O 1
ATOM 4355 N N . TYR B 1 133 ? -6.562 -4.852 1.512 1 98.81 133 TYR B N 1
ATOM 4356 C CA . TYR B 1 133 ? -6.707 -6.242 1.929 1 98.81 133 TYR B CA 1
ATOM 4357 C C . TYR B 1 133 ? -5.602 -6.641 2.896 1 98.81 133 TYR B C 1
ATOM 4359 O O . TYR B 1 133 ? -5.859 -7.281 3.918 1 98.81 133 TYR B O 1
ATOM 4367 N N . CYS B 1 134 ? -4.34 -6.281 2.568 1 98.62 134 CYS B N 1
ATOM 4368 C CA . CYS B 1 134 ? -3.195 -6.625 3.406 1 98.62 134 CYS B CA 1
ATOM 4369 C C . CYS B 1 134 ? -3.301 -5.957 4.773 1 98.62 134 CYS B C 1
ATOM 4371 O O . CYS B 1 134 ? -2.982 -6.57 5.793 1 98.62 134 CYS B O 1
ATOM 4373 N N . ARG B 1 135 ? -3.766 -4.727 4.789 1 98.12 135 ARG B N 1
ATOM 4374 C CA . ARG B 1 135 ? -3.953 -4.035 6.059 1 98.12 135 ARG B CA 1
ATOM 4375 C C . ARG B 1 135 ? -4.969 -4.766 6.934 1 98.12 135 ARG B C 1
ATOM 4377 O O . ARG B 1 135 ? -4.73 -4.98 8.125 1 98.12 135 ARG B O 1
ATOM 4384 N N . ILE B 1 136 ? -6.07 -5.207 6.375 1 97.5 136 ILE B N 1
ATOM 4385 C CA . ILE B 1 136 ? -7.172 -5.832 7.094 1 97.5 136 ILE B CA 1
ATOM 4386 C C . ILE B 1 136 ? -6.719 -7.176 7.668 1 97.5 136 ILE B C 1
ATOM 4388 O O . ILE B 1 136 ? -7.086 -7.535 8.789 1 97.5 136 ILE B O 1
ATOM 4392 N N . HIS B 1 137 ? -5.871 -7.871 6.984 1 96.75 137 HIS B N 1
ATOM 4393 C CA . HIS B 1 137 ? -5.551 -9.242 7.375 1 96.75 137 HIS B CA 1
ATOM 4394 C C . HIS B 1 137 ? -4.16 -9.328 7.992 1 96.75 137 HIS B C 1
ATOM 4396 O O . HIS B 1 137 ? -3.721 -10.406 8.398 1 96.75 137 HIS B O 1
ATOM 4402 N N . GLY B 1 138 ? -3.459 -8.172 8.016 1 94.69 138 GLY B N 1
ATOM 4403 C CA . GLY B 1 138 ? -2.143 -8.156 8.633 1 94.69 138 GLY B CA 1
ATOM 4404 C C . GLY B 1 138 ? -1.065 -8.766 7.754 1 94.69 138 GLY B C 1
ATOM 4405 O O . GLY B 1 138 ? -0.159 -9.438 8.25 1 94.69 138 GLY B O 1
ATOM 4406 N N . TYR B 1 139 ? -1.219 -8.68 6.395 1 97.56 139 TYR B N 1
ATOM 4407 C CA . TYR B 1 139 ? -0.192 -9.109 5.449 1 97.56 139 TYR B CA 1
ATOM 4408 C C . TYR B 1 139 ? 0.738 -7.953 5.094 1 97.56 139 TYR B C 1
ATOM 4410 O O . TYR B 1 139 ? 0.321 -6.793 5.082 1 97.56 139 TYR B O 1
ATOM 4418 N N . ASP B 1 140 ? 1.998 -8.297 4.906 1 97.75 140 ASP B N 1
ATOM 4419 C CA . ASP B 1 140 ? 2.885 -7.328 4.262 1 97.75 140 ASP B CA 1
ATOM 4420 C C . ASP B 1 140 ? 2.732 -7.371 2.742 1 97.75 140 ASP B C 1
ATOM 4422 O O . ASP B 1 140 ? 2.275 -8.375 2.186 1 97.75 140 ASP B O 1
ATOM 4426 N N . ILE B 1 141 ? 3.037 -6.285 2.1 1 98.81 141 ILE B N 1
ATOM 4427 C CA . ILE B 1 141 ? 2.902 -6.211 0.649 1 98.81 141 ILE B CA 1
ATOM 4428 C C . ILE B 1 141 ? 4.121 -5.512 0.051 1 98.81 141 ILE B C 1
ATOM 4430 O O . ILE B 1 141 ? 4.633 -4.547 0.622 1 98.81 141 ILE B O 1
ATOM 4434 N N . PHE B 1 142 ? 4.629 -6.035 -1.007 1 98.69 142 PHE B N 1
ATOM 4435 C CA . PHE B 1 142 ? 5.703 -5.449 -1.805 1 98.69 142 PHE B CA 1
ATOM 4436 C C . PHE B 1 142 ? 5.266 -5.277 -3.254 1 98.69 142 PHE B C 1
ATOM 4438 O O . PHE B 1 142 ? 4.836 -6.234 -3.898 1 98.69 142 PHE B O 1
ATOM 4445 N N . TYR B 1 143 ? 5.23 -4.059 -3.732 1 98.44 143 TYR B N 1
ATOM 4446 C CA . TYR B 1 143 ? 4.953 -3.701 -5.117 1 98.44 143 TYR B CA 1
ATOM 4447 C C . TYR B 1 143 ? 6.242 -3.4 -5.875 1 98.44 143 TYR B C 1
ATOM 4449 O O . TYR B 1 143 ? 7.055 -2.59 -5.43 1 98.44 143 TYR B O 1
ATOM 4457 N N . ASN B 1 144 ? 6.445 -3.994 -6.965 1 95.5 144 ASN B N 1
ATOM 4458 C CA . ASN B 1 144 ? 7.652 -3.719 -7.738 1 95.5 144 ASN B CA 1
ATOM 4459 C C . ASN B 1 144 ? 7.32 -3.17 -9.125 1 95.5 144 ASN B C 1
ATOM 4461 O O . ASN B 1 144 ? 6.441 -3.697 -9.812 1 95.5 144 ASN B O 1
ATOM 4465 N N . ASN B 1 145 ? 7.934 -2.098 -9.492 1 95 145 ASN B N 1
ATOM 4466 C CA . ASN B 1 145 ? 7.781 -1.484 -10.805 1 95 145 ASN B CA 1
ATOM 4467 C C . ASN B 1 145 ? 9.109 -1.419 -11.555 1 95 145 ASN B C 1
ATOM 4469 O O . ASN B 1 145 ? 9.461 -0.376 -12.102 1 95 145 ASN B O 1
ATOM 4473 N N . ALA B 1 146 ? 9.922 -2.461 -11.477 1 94.75 146 ALA B N 1
ATOM 4474 C CA . ALA B 1 146 ? 11.203 -2.609 -12.164 1 94.75 146 ALA B CA 1
ATOM 4475 C C . ALA B 1 146 ? 11.445 -4.059 -12.57 1 94.75 146 ALA B C 1
ATOM 4477 O O . ALA B 1 146 ? 10.781 -4.969 -12.07 1 94.75 146 ALA B O 1
ATOM 4478 N N . PHE B 1 147 ? 12.312 -4.207 -13.547 1 95.31 147 PHE B N 1
ATOM 4479 C CA . PHE B 1 147 ? 12.664 -5.562 -13.961 1 95.31 147 PHE B CA 1
ATOM 4480 C C . PHE B 1 147 ? 13.898 -6.055 -13.211 1 95.31 147 PHE B C 1
ATOM 4482 O O . PHE B 1 147 ? 14.961 -5.441 -13.289 1 95.31 147 PHE B O 1
ATOM 4489 N N . LEU B 1 148 ? 13.734 -7.141 -12.492 1 95 148 LEU B N 1
ATOM 4490 C CA . LEU B 1 148 ? 14.867 -7.715 -11.766 1 95 148 LEU B CA 1
ATOM 4491 C C . LEU B 1 148 ? 15.75 -8.547 -12.695 1 95 148 LEU B C 1
ATOM 4493 O O . LEU B 1 148 ? 16.859 -8.914 -12.328 1 95 148 LEU B O 1
ATOM 4497 N N . HIS B 1 149 ? 15.25 -8.859 -13.844 1 94.19 149 HIS B N 1
ATOM 4498 C CA . HIS B 1 149 ? 15.977 -9.516 -14.922 1 94.19 149 HIS B CA 1
ATOM 4499 C C . HIS B 1 149 ? 15.641 -8.891 -16.266 1 94.19 149 HIS B C 1
ATOM 4501 O O . HIS B 1 149 ? 14.461 -8.734 -16.609 1 94.19 149 HIS B O 1
ATOM 4507 N N . PRO B 1 150 ? 16.594 -8.594 -17.078 1 92.19 150 PRO B N 1
ATOM 4508 C CA . PRO B 1 150 ? 16.344 -7.812 -18.297 1 92.19 150 PRO B CA 1
ATOM 4509 C C . PRO B 1 150 ? 15.5 -8.57 -19.328 1 92.19 150 PRO B C 1
ATOM 4511 O O . PRO B 1 150 ? 14.789 -7.953 -20.125 1 92.19 150 PRO B O 1
ATOM 4514 N N . LYS B 1 151 ? 15.555 -9.867 -19.344 1 94.25 151 LYS B N 1
ATOM 4515 C CA . LYS B 1 151 ? 14.836 -10.641 -20.359 1 94.25 151 LYS B CA 1
ATOM 4516 C C . LYS B 1 151 ? 13.516 -11.164 -19.828 1 94.25 151 LYS B C 1
ATOM 4518 O O . LYS B 1 151 ? 12.672 -11.641 -20.594 1 94.25 151 LYS B O 1
ATOM 4523 N N . MET B 1 152 ? 13.344 -11.172 -18.562 1 94.62 152 MET B N 1
ATOM 4524 C CA . MET B 1 152 ? 12.133 -11.727 -17.953 1 94.62 152 MET B CA 1
ATOM 4525 C C . MET B 1 152 ? 11.125 -10.617 -17.656 1 94.62 152 MET B C 1
ATOM 4527 O O . MET B 1 152 ? 10.984 -10.188 -16.516 1 94.62 152 MET B O 1
ATOM 4531 N N . VAL B 1 153 ? 10.414 -10.297 -18.688 1 91.31 153 VAL B N 1
ATOM 4532 C CA . VAL B 1 153 ? 9.43 -9.219 -18.625 1 91.31 153 VAL B CA 1
ATOM 4533 C C . VAL B 1 153 ? 8.016 -9.805 -18.672 1 91.31 153 VAL B C 1
ATOM 4535 O O . VAL B 1 153 ? 7.844 -11.023 -18.672 1 91.31 153 VAL B O 1
ATOM 4538 N N . SER B 1 154 ? 6.984 -9.016 -18.531 1 89.38 154 SER B N 1
ATOM 4539 C CA . SER B 1 154 ? 5.586 -9.43 -18.547 1 89.38 154 SER B CA 1
ATOM 4540 C C . SER B 1 154 ? 5.309 -10.508 -17.5 1 89.38 154 SER B C 1
ATOM 4542 O O . SER B 1 154 ? 5.676 -10.352 -16.344 1 89.38 154 SER B O 1
ATOM 4544 N N . TRP B 1 155 ? 4.773 -11.68 -17.953 1 91.88 155 TRP B N 1
ATOM 4545 C CA . TRP B 1 155 ? 4.344 -12.688 -16.984 1 91.88 155 TRP B CA 1
ATOM 4546 C C . TRP B 1 155 ? 5.543 -13.43 -16.406 1 91.88 155 TRP B C 1
ATOM 4548 O O . TRP B 1 155 ? 5.418 -14.133 -15.398 1 91.88 155 TRP B O 1
ATOM 4558 N N . TRP B 1 156 ? 6.746 -13.281 -16.922 1 96.31 156 TRP B N 1
ATOM 4559 C CA . TRP B 1 156 ? 7.941 -13.945 -16.422 1 96.31 156 TRP B CA 1
ATOM 4560 C C . TRP B 1 156 ? 8.586 -13.133 -15.305 1 96.31 156 TRP B C 1
ATOM 4562 O O . TRP B 1 156 ? 9.453 -13.633 -14.586 1 96.31 156 TRP B O 1
ATOM 4572 N N . THR B 1 157 ? 8.133 -11.891 -15.023 1 95.19 157 THR B N 1
ATOM 4573 C CA . THR B 1 157 ? 8.727 -11 -14.031 1 95.19 157 THR B CA 1
ATOM 4574 C C . THR B 1 157 ? 8.562 -11.57 -12.625 1 95.19 157 THR B C 1
ATOM 4576 O O . THR B 1 157 ? 9.344 -11.25 -11.727 1 95.19 157 THR B O 1
ATOM 4579 N N . LYS B 1 158 ? 7.59 -12.398 -12.414 1 96.19 158 LYS B N 1
ATOM 4580 C CA . LYS B 1 158 ? 7.246 -12.859 -11.078 1 96.19 158 LYS B CA 1
ATOM 4581 C C . LYS B 1 158 ? 8.352 -13.734 -10.492 1 96.19 158 LYS B C 1
ATOM 4583 O O . LYS B 1 158 ? 8.602 -13.703 -9.281 1 96.19 158 LYS B O 1
ATOM 4588 N N . MET B 1 159 ? 9.094 -14.516 -11.359 1 96.69 159 MET B N 1
ATOM 4589 C CA . MET B 1 159 ? 10.039 -15.516 -10.867 1 96.69 159 MET B CA 1
ATOM 4590 C C . MET B 1 159 ? 11.227 -14.844 -10.172 1 96.69 159 MET B C 1
ATOM 4592 O O . MET B 1 159 ? 11.516 -15.133 -9.016 1 96.69 159 MET B O 1
ATOM 4596 N N . PRO B 1 160 ? 11.875 -13.867 -10.859 1 96.69 160 PRO B N 1
ATOM 4597 C CA . PRO B 1 160 ? 12.961 -13.195 -10.133 1 96.69 160 PRO B CA 1
ATOM 4598 C C . PRO B 1 160 ? 12.469 -12.445 -8.898 1 96.69 160 PRO B C 1
ATOM 4600 O O . PRO B 1 160 ? 13.188 -12.359 -7.902 1 96.69 160 PRO B O 1
ATOM 4603 N N . MET B 1 161 ? 11.266 -11.906 -8.914 1 97.06 161 MET B N 1
ATOM 4604 C CA . MET B 1 161 ? 10.727 -11.164 -7.777 1 97.06 161 MET B CA 1
ATOM 4605 C C . MET B 1 161 ? 10.484 -12.086 -6.59 1 97.06 161 MET B C 1
ATOM 4607 O O . MET B 1 161 ? 10.828 -11.75 -5.453 1 97.06 161 MET B O 1
ATOM 4611 N N . ILE B 1 162 ? 9.898 -13.219 -6.848 1 98.25 162 ILE B N 1
ATOM 4612 C CA . ILE B 1 162 ? 9.609 -14.172 -5.789 1 98.25 162 ILE B CA 1
ATOM 4613 C C . ILE B 1 162 ? 10.914 -14.688 -5.18 1 98.25 162 ILE B C 1
ATOM 4615 O O . ILE B 1 162 ? 11.047 -14.758 -3.955 1 98.25 162 ILE B O 1
ATOM 4619 N N . ARG B 1 163 ? 11.875 -14.992 -6.031 1 97 163 ARG B N 1
ATOM 4620 C CA . ARG B 1 163 ? 13.188 -15.438 -5.574 1 97 163 ARG B CA 1
ATOM 4621 C C . ARG B 1 163 ? 13.82 -14.422 -4.633 1 97 163 ARG B C 1
ATOM 4623 O O . ARG B 1 163 ? 14.281 -14.773 -3.545 1 97 163 ARG B O 1
ATOM 4630 N N . ALA B 1 164 ? 13.852 -13.203 -5.043 1 96.56 164 ALA B N 1
ATOM 4631 C CA . ALA B 1 164 ? 14.438 -12.141 -4.23 1 96.56 164 ALA B CA 1
ATOM 4632 C C . ALA B 1 164 ? 13.672 -11.969 -2.92 1 96.56 164 ALA B C 1
ATOM 4634 O O . ALA B 1 164 ? 14.273 -11.789 -1.86 1 96.56 164 ALA B O 1
ATOM 4635 N N . ALA B 1 165 ? 12.352 -12.039 -2.986 1 97.81 165 ALA B N 1
ATOM 4636 C CA . ALA B 1 165 ? 11.5 -11.836 -1.813 1 97.81 165 ALA B CA 1
ATOM 4637 C C . ALA B 1 165 ? 11.711 -12.953 -0.788 1 97.81 165 ALA B C 1
ATOM 4639 O O . ALA B 1 165 ? 11.656 -12.703 0.42 1 97.81 165 ALA B O 1
ATOM 4640 N N . MET B 1 166 ? 11.93 -14.188 -1.221 1 97.12 166 MET B N 1
ATOM 4641 C CA . MET B 1 166 ? 12.148 -15.32 -0.32 1 97.12 166 MET B CA 1
ATOM 4642 C C . MET B 1 166 ? 13.375 -15.086 0.555 1 97.12 166 MET B C 1
ATOM 4644 O O . MET B 1 166 ? 13.359 -15.375 1.752 1 97.12 166 MET B O 1
ATOM 4648 N N . LEU B 1 167 ? 14.391 -14.516 -0.005 1 95.31 167 LEU B N 1
ATOM 4649 C CA . LEU B 1 167 ? 15.617 -14.266 0.745 1 95.31 167 LEU B CA 1
ATOM 4650 C C . LEU B 1 167 ? 15.477 -13.008 1.601 1 95.31 167 LEU B C 1
ATOM 4652 O O . LEU B 1 167 ? 15.977 -12.961 2.729 1 95.31 167 LEU B O 1
ATOM 4656 N N . ALA B 1 168 ? 14.812 -12.039 1.058 1 96.44 168 ALA B N 1
ATOM 4657 C CA . ALA B 1 168 ? 14.648 -10.781 1.773 1 96.44 168 ALA B CA 1
ATOM 4658 C C . ALA B 1 168 ? 13.75 -10.953 2.998 1 96.44 168 ALA B C 1
ATOM 4660 O O . ALA B 1 168 ? 13.82 -10.164 3.941 1 96.44 168 ALA B O 1
ATOM 4661 N N . HIS B 1 169 ? 12.914 -12 2.979 1 97.06 169 HIS B N 1
ATOM 4662 C CA . HIS B 1 169 ? 11.938 -12.195 4.043 1 97.06 169 HIS B CA 1
ATOM 4663 C C . HIS B 1 169 ? 11.945 -13.641 4.535 1 97.06 169 HIS B C 1
ATOM 4665 O O . HIS B 1 169 ? 10.953 -14.359 4.387 1 97.06 169 HIS B O 1
ATOM 4671 N N . PRO B 1 170 ? 12.969 -14.023 5.246 1 96.19 170 PRO B N 1
ATOM 4672 C CA . PRO B 1 170 ? 13.016 -15.391 5.77 1 96.19 170 PRO B CA 1
ATOM 4673 C C . PRO B 1 170 ? 11.938 -15.664 6.816 1 96.19 170 PRO B C 1
ATOM 4675 O O . PRO B 1 170 ? 11.648 -16.828 7.125 1 96.19 170 PRO B O 1
ATOM 4678 N N . GLU B 1 171 ? 11.312 -14.641 7.371 1 96.19 171 GLU B N 1
ATOM 4679 C CA . GLU B 1 171 ? 10.266 -14.789 8.375 1 96.19 171 GLU B CA 1
ATOM 4680 C C . GLU B 1 171 ? 8.938 -15.203 7.738 1 96.19 171 GLU B C 1
ATOM 4682 O O . GLU B 1 171 ? 8.016 -15.625 8.43 1 96.19 171 GLU B O 1
ATOM 4687 N N . VAL B 1 172 ? 8.797 -15.078 6.438 1 97.81 172 VAL B N 1
ATOM 4688 C CA . VAL B 1 172 ? 7.539 -15.289 5.727 1 97.81 172 VAL B CA 1
ATOM 4689 C C . VAL B 1 172 ? 7.418 -16.766 5.328 1 97.81 172 VAL B C 1
ATOM 4691 O O . VAL B 1 172 ? 8.375 -17.359 4.82 1 97.81 172 VAL B O 1
ATOM 4694 N N . GLU B 1 173 ? 6.301 -17.328 5.551 1 98.12 173 GLU B N 1
ATOM 4695 C CA . GLU B 1 173 ? 6.059 -18.703 5.16 1 98.12 173 GLU B CA 1
ATOM 4696 C C . GLU B 1 173 ? 5.488 -18.797 3.746 1 98.12 173 GLU B C 1
ATOM 4698 O O . GLU B 1 173 ? 5.898 -19.641 2.955 1 98.12 173 GLU B O 1
ATOM 4703 N N . TRP B 1 174 ? 4.539 -17.906 3.439 1 98.69 174 TRP B N 1
ATOM 4704 C CA . TRP B 1 174 ? 3.859 -17.938 2.148 1 98.69 174 TRP B CA 1
ATOM 4705 C C . TRP B 1 174 ? 4.078 -16.641 1.386 1 98.69 174 TRP B C 1
ATOM 4707 O O . TRP B 1 174 ? 3.838 -15.547 1.918 1 98.69 174 TRP B O 1
ATOM 4717 N N . ILE B 1 175 ? 4.539 -16.766 0.228 1 98.81 175 ILE B N 1
ATOM 4718 C CA . ILE B 1 175 ? 4.496 -15.664 -0.729 1 98.81 175 ILE B CA 1
ATOM 4719 C C . ILE B 1 175 ? 3.209 -15.742 -1.548 1 98.81 175 ILE B C 1
ATOM 4721 O O . ILE B 1 175 ? 2.889 -16.797 -2.111 1 98.81 175 ILE B O 1
ATOM 4725 N N . PHE B 1 176 ? 2.428 -14.727 -1.513 1 98.88 176 PHE B N 1
ATOM 4726 C CA . PHE B 1 176 ? 1.162 -14.609 -2.229 1 98.88 176 PHE B CA 1
ATOM 4727 C C . PHE B 1 176 ? 1.316 -13.727 -3.459 1 98.88 176 PHE B C 1
ATOM 4729 O O . PHE B 1 176 ? 1.292 -12.5 -3.355 1 98.88 176 PHE B O 1
ATOM 4736 N N . TRP B 1 177 ? 1.483 -14.305 -4.613 1 98.88 177 TRP B N 1
ATOM 4737 C CA . TRP B 1 177 ? 1.546 -13.539 -5.855 1 98.88 177 TRP B CA 1
ATOM 4738 C C . TRP B 1 177 ? 0.148 -13.18 -6.344 1 98.88 177 TRP B C 1
ATOM 4740 O O . TRP B 1 177 ? -0.713 -14.055 -6.477 1 98.88 177 TRP B O 1
ATOM 4750 N N . VAL B 1 178 ? -0.095 -11.945 -6.637 1 98.81 178 VAL B N 1
ATOM 4751 C CA . VAL B 1 178 ? -1.359 -11.469 -7.188 1 98.81 178 VAL B CA 1
ATOM 4752 C C . VAL B 1 178 ? -1.093 -10.531 -8.359 1 98.81 178 VAL B C 1
ATOM 4754 O O . VAL B 1 178 ? -0.522 -9.453 -8.188 1 98.81 178 VAL B O 1
ATOM 4757 N N . ASP B 1 179 ? -1.509 -10.906 -9.562 1 98.19 179 ASP B N 1
ATOM 4758 C CA . ASP B 1 179 ? -1.343 -10.047 -10.734 1 98.19 179 ASP B CA 1
ATOM 4759 C C . ASP B 1 179 ? -1.948 -8.672 -10.5 1 98.19 179 ASP B C 1
ATOM 4761 O O . ASP B 1 179 ?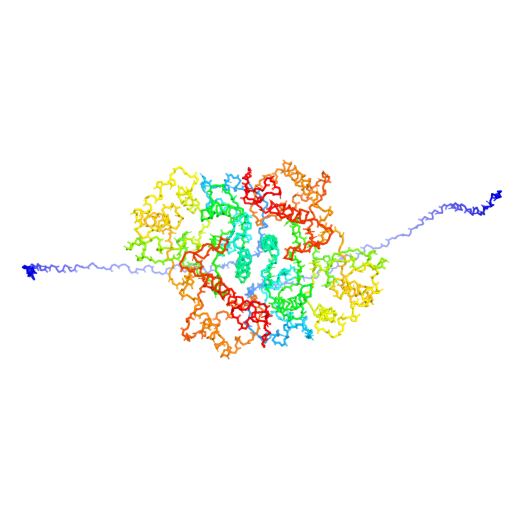 -2.887 -8.523 -9.719 1 98.19 179 ASP B O 1
ATOM 4765 N N . SER B 1 180 ? -1.376 -7.719 -11.172 1 97.38 180 SER B N 1
ATOM 4766 C CA . SER B 1 180 ? -1.805 -6.336 -10.969 1 97.38 180 SER B CA 1
ATOM 4767 C C . SER B 1 180 ? -3.271 -6.152 -11.344 1 97.38 180 SER B C 1
ATOM 4769 O O . SER B 1 180 ? -3.959 -5.301 -10.789 1 97.38 180 SER B O 1
ATOM 4771 N N . ASP B 1 181 ? -3.811 -6.957 -12.281 1 97.44 181 ASP B N 1
ATOM 4772 C CA . ASP B 1 181 ? -5.168 -6.75 -12.781 1 97.44 181 ASP B CA 1
ATOM 4773 C C . ASP B 1 181 ? -6.16 -7.664 -12.055 1 97.44 181 ASP B C 1
ATOM 4775 O O . ASP B 1 181 ? -7.23 -7.965 -12.586 1 97.44 181 ASP B O 1
ATOM 4779 N N . ALA B 1 182 ? -5.797 -8.211 -10.93 1 98.69 182 ALA B N 1
ATOM 4780 C CA . ALA B 1 182 ? -6.695 -8.953 -10.047 1 98.69 182 ALA B CA 1
ATOM 4781 C C . ALA B 1 182 ? -7.191 -8.078 -8.906 1 98.69 182 ALA B C 1
ATOM 4783 O O . ALA B 1 182 ? -6.434 -7.262 -8.367 1 98.69 182 ALA B O 1
ATOM 4784 N N . VAL B 1 183 ? -8.469 -8.242 -8.5 1 98.88 183 VAL B N 1
ATOM 4785 C CA . VAL B 1 183 ? -9.117 -7.445 -7.461 1 98.88 183 VAL B CA 1
ATOM 4786 C C . VAL B 1 183 ? -9.578 -8.352 -6.328 1 98.88 183 VAL B C 1
ATOM 4788 O O . VAL B 1 183 ? -10.273 -9.352 -6.562 1 98.88 183 VAL B O 1
ATOM 4791 N N . PHE B 1 184 ? -9.133 -8.094 -5.094 1 98.94 184 PHE B N 1
ATOM 4792 C CA . PHE B 1 184 ? -9.82 -8.711 -3.963 1 98.94 184 PHE B CA 1
ATOM 4793 C C . PHE B 1 184 ? -11.266 -8.219 -3.875 1 98.94 184 PHE B C 1
ATOM 4795 O O . PHE B 1 184 ? -11.508 -7.031 -3.656 1 98.94 184 PHE B O 1
ATOM 4802 N N . THR B 1 185 ? -12.203 -9.109 -4.051 1 98.81 185 THR B N 1
ATOM 4803 C CA . THR B 1 185 ? -13.602 -8.711 -4.047 1 98.81 185 THR B CA 1
ATOM 4804 C C . THR B 1 185 ? -14.328 -9.273 -2.824 1 98.81 185 THR B C 1
ATOM 4806 O O . THR B 1 185 ? -15.5 -8.977 -2.598 1 98.81 185 THR B O 1
ATOM 4809 N N . ASP B 1 186 ? -13.742 -10.039 -2.033 1 98.75 186 ASP B N 1
ATOM 4810 C CA . ASP B 1 186 ? -14.133 -10.352 -0.662 1 98.75 186 ASP B CA 1
ATOM 4811 C C . ASP B 1 186 ? -13.047 -9.93 0.324 1 98.75 186 ASP B C 1
ATOM 4813 O O . ASP B 1 186 ? -12.117 -10.688 0.598 1 98.75 186 ASP B O 1
ATOM 4817 N N . MET B 1 187 ? -13.188 -8.812 0.901 1 98.5 187 MET B N 1
ATOM 4818 C CA . MET B 1 187 ? -12.156 -8.195 1.732 1 98.5 187 MET B CA 1
ATOM 4819 C C . MET B 1 187 ? -12.086 -8.875 3.098 1 98.5 187 MET B C 1
ATOM 4821 O O . MET B 1 187 ? -11.117 -8.695 3.834 1 98.5 187 MET B O 1
ATOM 4825 N N . ASP B 1 188 ? -13.078 -9.711 3.436 1 97.38 188 ASP B N 1
ATOM 4826 C CA . ASP B 1 188 ? -13.148 -10.344 4.746 1 97.38 188 ASP B CA 1
ATOM 4827 C C . ASP B 1 188 ? -12.578 -11.758 4.707 1 97.38 188 ASP B C 1
ATOM 4829 O O . ASP B 1 188 ? -12.203 -12.312 5.742 1 97.38 188 ASP B O 1
ATOM 4833 N N . PHE B 1 189 ? -12.539 -12.312 3.51 1 97.56 189 PHE B N 1
ATOM 4834 C CA . PHE B 1 189 ? -12.172 -13.719 3.377 1 97.56 189 PHE B CA 1
ATOM 4835 C C . PHE B 1 189 ? -10.688 -13.922 3.645 1 97.56 189 PHE B C 1
ATOM 4837 O O . PHE B 1 189 ? -9.852 -13.172 3.129 1 97.56 189 PHE B O 1
ATOM 4844 N N . LYS B 1 190 ? -10.375 -14.875 4.414 1 96.06 190 LYS B N 1
ATOM 4845 C CA . LYS B 1 190 ? -9 -15.289 4.676 1 96.06 190 LYS B CA 1
ATOM 4846 C C . LYS B 1 190 ? -8.734 -16.688 4.137 1 96.06 190 LYS B C 1
ATOM 4848 O O . LYS B 1 190 ? -9.438 -17.641 4.488 1 96.06 190 LYS B O 1
ATOM 4853 N N . PRO B 1 191 ? -7.73 -16.812 3.268 1 96.88 191 PRO B N 1
ATOM 4854 C CA . PRO B 1 191 ? -7.43 -18.156 2.74 1 96.88 191 PRO B CA 1
ATOM 4855 C C . PRO B 1 191 ? -7.07 -19.156 3.838 1 96.88 191 PRO B C 1
ATOM 4857 O O . PRO B 1 191 ? -6.367 -18.797 4.789 1 96.88 191 PRO B O 1
ATOM 4860 N N . PRO B 1 192 ? -7.602 -20.359 3.807 1 96.88 192 PRO B N 1
ATOM 4861 C CA . PRO B 1 192 ? -7.293 -21.391 4.797 1 96.88 192 PRO B CA 1
ATOM 4862 C C . PRO B 1 192 ? -5.938 -22.047 4.562 1 96.88 192 PRO B C 1
ATOM 4864 O O . PRO B 1 192 ? -5.871 -23.203 4.168 1 96.88 192 PRO B O 1
ATOM 4867 N N . LEU B 1 193 ? -4.902 -21.453 4.871 1 97.06 193 LEU B N 1
ATOM 4868 C CA . LEU B 1 193 ? -3.547 -21.875 4.531 1 97.06 193 LEU B CA 1
ATOM 4869 C C . LEU B 1 193 ? -3.225 -23.219 5.168 1 97.06 193 LEU B C 1
ATOM 4871 O O . LEU B 1 193 ? -2.416 -23.984 4.637 1 97.06 193 LEU B O 1
ATOM 4875 N N . GLU B 1 194 ? -3.848 -23.547 6.301 1 96.12 194 GLU B N 1
ATOM 4876 C CA . GLU B 1 194 ? -3.625 -24.844 6.953 1 96.12 194 GLU B CA 1
ATOM 4877 C C . GLU B 1 194 ? -4.016 -26 6.039 1 96.12 194 GLU B C 1
ATOM 4879 O O . GLU B 1 194 ? -3.426 -27.078 6.109 1 96.12 194 GLU B O 1
ATOM 4884 N N . LYS B 1 195 ? -4.977 -25.734 5.199 1 96.94 195 LYS B N 1
ATOM 4885 C CA . LYS B 1 195 ? -5.434 -26.734 4.227 1 96.94 195 LYS B CA 1
ATOM 4886 C C . LYS B 1 195 ? -4.293 -27.172 3.314 1 96.94 195 LYS B C 1
ATOM 4888 O O . LYS B 1 195 ? -4.305 -28.281 2.785 1 96.94 195 LYS B O 1
ATOM 4893 N N . TYR B 1 196 ? -3.297 -26.297 3.186 1 97.94 196 TYR B N 1
ATOM 4894 C CA . TYR B 1 196 ? -2.254 -26.547 2.195 1 97.94 196 TYR B CA 1
ATOM 4895 C C . TYR B 1 196 ? -0.949 -26.953 2.867 1 97.94 196 TYR B C 1
ATOM 4897 O O . TYR B 1 196 ? 0.129 -26.812 2.287 1 97.94 196 TYR B O 1
ATOM 4905 N N . LYS B 1 197 ? -0.964 -27.391 4.086 1 96 197 LYS B N 1
ATOM 4906 C CA . LYS B 1 197 ? 0.214 -27.641 4.914 1 96 197 LYS B CA 1
ATOM 4907 C C . LYS B 1 197 ? 1.164 -28.625 4.238 1 96 197 LYS B C 1
ATOM 4909 O O . LYS B 1 197 ? 2.377 -28.578 4.445 1 96 197 LYS B O 1
ATOM 4914 N N . ASP B 1 198 ? 0.649 -29.547 3.371 1 97.12 198 ASP B N 1
ATOM 4915 C CA . ASP B 1 198 ? 1.473 -30.578 2.76 1 97.12 198 ASP B CA 1
ATOM 4916 C C . ASP B 1 198 ? 1.887 -30.188 1.343 1 97.12 198 ASP B C 1
ATOM 4918 O O . ASP B 1 198 ? 2.463 -31 0.613 1 97.12 198 ASP B O 1
ATOM 4922 N N . HIS B 1 199 ? 1.574 -29 0.89 1 98.31 199 HIS B N 1
ATOM 4923 C CA . HIS B 1 199 ? 1.891 -28.5 -0.446 1 98.31 199 HIS B CA 1
ATOM 4924 C C . HIS B 1 199 ? 2.75 -27.25 -0.38 1 98.31 199 HIS B C 1
ATOM 4926 O O . HIS B 1 199 ? 2.863 -26.625 0.677 1 98.31 199 HIS B O 1
ATOM 4932 N N . ASN B 1 200 ? 3.406 -26.938 -1.483 1 98.62 200 ASN B N 1
ATOM 4933 C CA . ASN B 1 200 ? 4.305 -25.797 -1.513 1 98.62 200 ASN B CA 1
ATOM 4934 C C . ASN B 1 200 ? 3.865 -24.766 -2.547 1 98.62 200 ASN B C 1
ATOM 4936 O O . ASN B 1 200 ? 4.348 -23.625 -2.545 1 98.62 200 ASN B O 1
ATOM 4940 N N . LEU B 1 201 ? 2.977 -25.125 -3.455 1 98.75 201 LEU B N 1
ATOM 4941 C CA . LEU B 1 201 ? 2.373 -24.219 -4.438 1 98.75 201 LEU B CA 1
ATOM 4942 C C . LEU B 1 201 ? 0.867 -24.453 -4.523 1 98.75 201 LEU B C 1
ATOM 4944 O O . LEU B 1 201 ? 0.41 -25.594 -4.641 1 98.75 201 LEU B O 1
ATOM 4948 N N . VAL B 1 202 ? 0.078 -23.406 -4.332 1 98.81 202 VAL B N 1
ATOM 4949 C CA . VAL B 1 202 ? -1.378 -23.469 -4.41 1 98.81 202 VAL B CA 1
ATOM 4950 C C . VAL B 1 202 ? -1.867 -22.594 -5.566 1 98.81 202 VAL B C 1
ATOM 4952 O O . VAL B 1 202 ? -1.629 -21.391 -5.582 1 98.81 202 VAL B O 1
ATOM 4955 N N . VAL B 1 203 ? -2.514 -23.156 -6.523 1 98.62 203 VAL B N 1
ATOM 4956 C CA . VAL B 1 203 ? -3.014 -22.438 -7.688 1 98.62 203 VAL B CA 1
ATOM 4957 C C . VAL B 1 203 ? -4.512 -22.672 -7.844 1 98.62 203 VAL B C 1
ATOM 4959 O O . VAL B 1 203 ? -5.043 -23.656 -7.328 1 98.62 203 VAL B O 1
ATOM 4962 N N . HIS B 1 204 ? -5.195 -21.75 -8.477 1 98.62 204 HIS B N 1
ATOM 4963 C CA . HIS B 1 204 ? -6.59 -21.953 -8.844 1 98.62 204 HIS B CA 1
ATOM 4964 C C . HIS B 1 204 ? -6.707 -22.797 -10.117 1 98.62 204 HIS B C 1
ATOM 4966 O O . HIS B 1 204 ? -5.969 -22.578 -11.078 1 98.62 204 HIS B O 1
ATOM 4972 N N . GLY B 1 205 ? -7.586 -23.703 -10.117 1 98.19 205 GLY B N 1
ATOM 4973 C CA . GLY B 1 205 ? -7.812 -24.484 -11.32 1 98.19 205 GLY B CA 1
ATOM 4974 C C . GLY B 1 205 ? -8.766 -25.656 -11.109 1 98.19 205 GLY B C 1
ATOM 4975 O O . GLY B 1 205 ? -9.523 -25.672 -10.133 1 98.19 205 GLY B O 1
ATOM 4976 N N . TYR B 1 206 ? -8.789 -26.484 -12.125 1 97.81 206 TYR B N 1
ATOM 4977 C CA . TYR B 1 206 ? -9.656 -27.656 -12.117 1 97.81 206 TYR B CA 1
ATOM 4978 C C . TYR B 1 206 ? -8.906 -28.891 -12.562 1 97.81 206 TYR B C 1
ATOM 4980 O O . TYR B 1 206 ? -8.297 -28.922 -13.633 1 97.81 206 TYR B O 1
ATOM 4988 N N . TYR B 1 207 ? -9.008 -29.922 -11.75 1 96.31 207 TYR B N 1
ATOM 4989 C CA . TYR B 1 207 ? -8.305 -31.172 -12 1 96.31 207 TYR B CA 1
ATOM 4990 C C . TYR B 1 207 ? -8.656 -31.719 -13.375 1 96.31 207 TYR B C 1
ATOM 4992 O O . TYR B 1 207 ? -7.777 -32.156 -14.133 1 96.31 207 TYR B O 1
ATOM 5000 N N . SER B 1 208 ? -9.945 -31.75 -13.758 1 97.38 208 SER B N 1
ATOM 5001 C CA . SER B 1 208 ? -10.406 -32.312 -15.023 1 97.38 208 SER B CA 1
ATOM 5002 C C . SER B 1 208 ? -9.852 -31.531 -16.203 1 97.38 208 SER B C 1
ATOM 5004 O O . SER B 1 208 ? -9.5 -32.094 -17.234 1 97.38 208 SER B O 1
ATOM 5006 N N . LYS B 1 209 ? -9.727 -30.25 -16 1 97.62 209 LYS B N 1
ATOM 5007 C CA . LYS B 1 209 ? -9.211 -29.406 -17.094 1 97.62 209 LYS B CA 1
ATOM 5008 C C . LYS B 1 209 ? -7.723 -29.656 -17.312 1 97.62 209 LYS B C 1
ATOM 5010 O O . LYS B 1 209 ? -7.242 -29.594 -18.438 1 97.62 209 LYS B O 1
ATOM 5015 N N . VAL B 1 210 ? -7.031 -29.922 -16.281 1 97.38 210 VAL B N 1
ATOM 5016 C CA . VAL B 1 210 ? -5.598 -30.172 -16.391 1 97.38 210 VAL B CA 1
ATOM 5017 C C . VAL B 1 210 ? -5.352 -31.578 -16.922 1 97.38 210 VAL B C 1
ATOM 5019 O O . VAL B 1 210 ? -4.742 -31.75 -17.984 1 97.38 210 VAL B O 1
ATOM 5022 N N . TYR B 1 211 ? -5.906 -32.594 -16.312 1 96.12 211 TYR B N 1
ATOM 5023 C CA . TYR B 1 211 ? -5.449 -33.969 -16.531 1 96.12 211 TYR B CA 1
ATOM 5024 C C . TYR B 1 211 ? -6.285 -34.656 -17.594 1 96.12 211 TYR B C 1
ATOM 5026 O O . TYR B 1 211 ? -5.82 -35.594 -18.234 1 96.12 211 TYR B O 1
ATOM 5034 N N . GLU B 1 212 ? -7.539 -34.219 -17.766 1 96.75 212 GLU B N 1
ATOM 5035 C CA . GLU B 1 212 ? -8.383 -34.844 -18.781 1 96.75 212 GLU B CA 1
ATOM 5036 C C . GLU B 1 212 ? -8.375 -34.031 -20.078 1 96.75 212 GLU B C 1
ATOM 5038 O O . GLU B 1 212 ? -8.07 -34.562 -21.156 1 96.75 212 GLU B O 1
ATOM 5043 N N . GLU B 1 213 ? -8.562 -32.781 -19.938 1 97.5 213 GLU B N 1
ATOM 5044 C CA . GLU B 1 213 ? -8.68 -31.922 -21.109 1 97.5 213 GLU B CA 1
ATOM 5045 C C . GLU B 1 213 ? -7.312 -31.422 -21.578 1 97.5 213 GLU B C 1
ATOM 5047 O O . GLU B 1 213 ? -7.16 -30.984 -22.719 1 97.5 213 GLU B O 1
ATOM 5052 N N . LYS B 1 214 ? -6.336 -31.453 -20.656 1 97.62 214 LYS B N 1
ATOM 5053 C CA . LYS B 1 214 ? -5.004 -30.922 -20.938 1 97.62 214 LYS B CA 1
ATOM 5054 C C . LYS B 1 214 ? -5.078 -29.484 -21.453 1 97.62 214 LYS B C 1
ATOM 5056 O O . LYS B 1 214 ? -4.48 -29.156 -22.484 1 97.62 214 LYS B O 1
ATOM 5061 N N . SER B 1 215 ? -5.863 -28.719 -20.812 1 97.75 215 SER B N 1
ATOM 5062 C CA . SER B 1 215 ? -6.117 -27.344 -21.188 1 97.75 215 SER B CA 1
ATOM 5063 C C . SER B 1 215 ? -5.066 -26.406 -20.594 1 97.75 215 SER B C 1
ATOM 5065 O O . SER B 1 215 ? -4.746 -26.5 -19.406 1 97.75 215 SER B O 1
ATOM 5067 N N . TRP B 1 216 ? -4.527 -25.453 -21.422 1 96.19 216 TRP B N 1
ATOM 5068 C CA . TRP B 1 216 ? -3.596 -24.469 -20.891 1 96.19 216 TRP B CA 1
ATOM 5069 C C . TRP B 1 216 ? -4.27 -23.609 -19.828 1 96.19 216 TRP B C 1
ATOM 5071 O O . TRP B 1 216 ? -3.594 -23.016 -18.969 1 96.19 216 TRP B O 1
ATOM 5081 N N . GLY B 1 217 ? -5.66 -23.516 -19.859 1 94.75 217 GLY B N 1
ATOM 5082 C CA . GLY B 1 217 ? -6.438 -22.781 -18.875 1 94.75 217 GLY B CA 1
ATOM 5083 C C . GLY B 1 217 ? -6.852 -23.609 -17.672 1 94.75 217 GLY B C 1
ATOM 5084 O O . GLY B 1 217 ? -7.727 -23.219 -16.906 1 94.75 217 GLY B O 1
ATOM 5085 N N . GLY B 1 218 ? -6.266 -24.766 -17.578 1 97.06 218 GLY B N 1
ATOM 5086 C CA . GLY B 1 218 ? -6.621 -25.656 -16.484 1 97.06 218 GLY B CA 1
ATOM 5087 C C . GLY B 1 218 ? -6.273 -25.094 -15.125 1 97.06 218 GLY B C 1
ATOM 5088 O O . GLY B 1 218 ? -6.883 -25.484 -14.117 1 97.06 218 GLY B O 1
ATOM 5089 N N . VAL B 1 219 ? -5.246 -24.203 -15.078 1 97.69 219 VAL B N 1
ATOM 5090 C CA . VAL B 1 219 ? -4.895 -23.469 -13.867 1 97.69 219 VAL B CA 1
ATOM 5091 C C . VAL B 1 219 ? -4.68 -21.984 -14.195 1 97.69 219 VAL B C 1
ATOM 5093 O O . VAL B 1 219 ? -4.664 -21.609 -15.359 1 97.69 219 VAL B O 1
ATOM 5096 N N . ASN B 1 220 ? -4.656 -21.203 -13.172 1 97.5 220 ASN B N 1
ATOM 5097 C CA . ASN B 1 220 ? -4.305 -19.797 -13.305 1 97.5 220 ASN B CA 1
ATOM 5098 C C . ASN B 1 220 ? -2.984 -19.484 -12.602 1 97.5 220 ASN B C 1
ATOM 5100 O O . ASN B 1 220 ? -2.824 -19.781 -11.414 1 97.5 220 ASN B O 1
ATOM 5104 N N . ALA B 1 221 ? -2.062 -18.906 -13.312 1 97.62 221 ALA B N 1
ATOM 5105 C CA . ALA B 1 221 ? -0.748 -18.594 -12.758 1 97.62 221 ALA B CA 1
ATOM 5106 C C . ALA B 1 221 ? -0.638 -17.125 -12.391 1 97.62 221 ALA B C 1
ATOM 5108 O O . ALA B 1 221 ? 0.463 -16.609 -12.172 1 97.62 221 ALA B O 1
ATOM 5109 N N . GLY B 1 222 ? -1.76 -16.391 -12.375 1 98 222 GLY B N 1
ATOM 5110 C CA . GLY B 1 222 ? -1.741 -14.977 -12.047 1 98 222 GLY B CA 1
ATOM 5111 C C . GLY B 1 222 ? -1.993 -14.703 -10.578 1 98 222 GLY B C 1
ATOM 5112 O O . GLY B 1 222 ? -1.732 -13.594 -10.102 1 98 222 GLY B O 1
ATOM 5113 N N . VAL B 1 223 ? -2.529 -15.688 -9.914 1 98.75 223 VAL B N 1
ATOM 5114 C CA . VAL B 1 223 ? -2.73 -15.609 -8.469 1 98.75 223 VAL B CA 1
ATOM 5115 C C . VAL B 1 223 ? -2.387 -16.953 -7.828 1 98.75 223 VAL B C 1
ATOM 5117 O O . VAL B 1 223 ? -2.971 -17.984 -8.172 1 98.75 223 VAL B O 1
ATOM 5120 N N . PHE B 1 224 ? -1.441 -17 -6.895 1 98.81 224 PHE B N 1
ATOM 5121 C CA . PHE B 1 224 ? -1.083 -18.266 -6.262 1 98.81 224 PHE B CA 1
ATOM 5122 C C . PHE B 1 224 ? -0.302 -18.016 -4.973 1 98.81 224 PHE B C 1
ATOM 5124 O O . PHE B 1 224 ? 0.21 -16.922 -4.75 1 98.81 224 PHE B O 1
ATOM 5131 N N . PHE B 1 225 ? -0.297 -19 -4.125 1 98.81 225 PHE B N 1
ATOM 5132 C CA . PHE B 1 225 ? 0.587 -19.062 -2.967 1 98.81 225 PHE B CA 1
ATOM 5133 C C . PHE B 1 225 ? 1.776 -19.969 -3.246 1 98.81 225 PHE B C 1
ATOM 5135 O O . PHE B 1 225 ? 1.623 -21.031 -3.857 1 98.81 225 PHE B O 1
ATOM 5142 N N . ILE B 1 226 ? 2.918 -19.578 -2.875 1 98.88 226 ILE B N 1
ATOM 5143 C CA . ILE B 1 226 ? 4.102 -20.422 -2.943 1 98.88 226 ILE B CA 1
ATOM 5144 C C . ILE B 1 226 ? 4.859 -20.375 -1.618 1 98.88 226 ILE B C 1
ATOM 5146 O O . ILE B 1 226 ? 5.09 -19.281 -1.075 1 98.88 226 ILE B O 1
ATOM 5150 N N . ARG B 1 227 ? 5.164 -21.484 -1.056 1 98.69 227 ARG B N 1
ATOM 5151 C CA . ARG B 1 227 ? 5.805 -21.578 0.252 1 98.69 227 ARG B CA 1
ATOM 5152 C C . ARG B 1 227 ? 7.266 -21.141 0.176 1 98.69 227 ARG B C 1
ATOM 5154 O O . ARG B 1 227 ? 7.961 -21.453 -0.794 1 98.69 227 ARG B O 1
ATOM 5161 N N . ASN B 1 228 ? 7.777 -20.422 1.127 1 98.25 228 ASN B N 1
ATOM 5162 C CA . ASN B 1 228 ? 9.18 -20.047 1.222 1 98.25 228 ASN B CA 1
ATOM 5163 C C . ASN B 1 228 ? 10.039 -21.203 1.716 1 98.25 228 ASN B C 1
ATOM 5165 O O . ASN B 1 228 ? 10.32 -21.312 2.912 1 98.25 228 ASN B O 1
ATOM 5169 N N . CYS B 1 229 ? 10.539 -22.016 0.786 1 97.81 229 CYS B N 1
ATOM 5170 C CA . CYS B 1 229 ? 11.289 -23.219 1.136 1 97.81 229 CYS B CA 1
ATOM 5171 C C . CYS B 1 229 ? 12.211 -23.641 -0.002 1 97.81 229 CYS B C 1
ATOM 5173 O O . CYS B 1 229 ? 12.203 -23.031 -1.072 1 97.81 229 CYS B O 1
ATOM 5175 N N . GLN B 1 230 ? 13.016 -24.656 0.277 1 97.12 230 GLN B N 1
ATOM 5176 C CA . GLN B 1 230 ? 14 -25.125 -0.697 1 97.12 230 GLN B CA 1
ATOM 5177 C C . GLN B 1 230 ? 13.312 -25.641 -1.959 1 97.12 230 GLN B C 1
ATOM 5179 O O . GLN B 1 230 ? 13.766 -25.359 -3.072 1 97.12 230 GLN B O 1
ATOM 5184 N N . TRP B 1 231 ? 12.281 -26.391 -1.815 1 97.81 231 TRP B N 1
ATOM 5185 C CA . TRP B 1 231 ? 11.555 -26.922 -2.965 1 97.81 231 TRP B CA 1
ATOM 5186 C C . TRP B 1 231 ? 11.141 -25.797 -3.908 1 97.81 231 TRP B C 1
ATOM 5188 O O . TRP B 1 231 ? 11.289 -25.906 -5.125 1 97.81 231 TRP B O 1
ATOM 5198 N N . SER B 1 232 ? 10.586 -24.734 -3.344 1 98.25 232 SER B N 1
ATOM 5199 C CA . SER B 1 232 ? 10.109 -23.609 -4.137 1 98.25 232 SER B CA 1
ATOM 5200 C C . SER B 1 232 ? 11.25 -22.922 -4.879 1 98.25 232 SER B C 1
ATOM 5202 O O . SER B 1 232 ? 11.086 -22.5 -6.027 1 98.25 232 SER B O 1
ATOM 5204 N N . MET B 1 233 ? 12.375 -22.812 -4.227 1 96.81 233 MET B N 1
ATOM 5205 C CA . MET B 1 233 ? 13.547 -22.234 -4.887 1 96.81 233 MET B CA 1
ATOM 5206 C C . MET B 1 233 ? 13.945 -23.062 -6.105 1 96.81 233 MET B C 1
ATOM 5208 O O . MET B 1 233 ? 14.234 -22.5 -7.168 1 96.81 233 MET B O 1
ATOM 5212 N N . GLU B 1 234 ? 13.938 -24.312 -5.91 1 96.62 234 GLU B N 1
ATOM 5213 C CA . GLU B 1 234 ? 14.281 -25.219 -6.996 1 96.62 234 GLU B CA 1
ATOM 5214 C C . GLU B 1 234 ? 13.219 -25.203 -8.086 1 96.62 234 GLU B C 1
ATOM 5216 O O . GLU B 1 234 ? 13.539 -25.219 -9.281 1 96.62 234 GLU B O 1
ATOM 5221 N N . PHE B 1 235 ? 12 -25.219 -7.68 1 97.56 235 PHE B N 1
ATOM 5222 C CA . PHE B 1 235 ? 10.898 -25.172 -8.633 1 97.56 235 PHE B CA 1
ATOM 5223 C C . PHE B 1 235 ? 10.977 -23.922 -9.492 1 97.56 235 PHE B C 1
ATOM 5225 O O . PHE B 1 235 ? 10.75 -23.969 -10.703 1 97.56 235 PHE B O 1
ATOM 5232 N N . LEU B 1 236 ? 11.25 -22.734 -8.852 1 97.31 236 LEU B N 1
ATOM 5233 C CA . LEU B 1 236 ? 11.367 -21.484 -9.57 1 97.31 236 LEU B CA 1
ATOM 5234 C C . LEU B 1 236 ? 12.43 -21.578 -10.664 1 97.31 236 LEU B C 1
ATOM 5236 O O . LEU B 1 236 ? 12.266 -21 -11.742 1 97.31 236 LEU B O 1
ATOM 5240 N N . GLU B 1 237 ? 13.477 -22.281 -10.367 1 95.69 237 GLU B N 1
ATOM 5241 C CA . GLU B 1 237 ? 14.531 -22.453 -11.359 1 95.69 237 GLU B CA 1
ATOM 5242 C C . GLU B 1 237 ? 14.039 -23.281 -12.555 1 95.69 237 GLU B C 1
ATOM 5244 O O . GLU B 1 237 ? 14.305 -22.922 -13.703 1 95.69 237 GLU B O 1
ATOM 5249 N N . VAL B 1 238 ? 13.383 -24.359 -12.242 1 95.69 238 VAL B N 1
ATOM 5250 C CA . VAL B 1 238 ? 12.859 -25.219 -13.297 1 95.69 238 VAL B CA 1
ATOM 5251 C C . VAL B 1 238 ? 11.82 -24.453 -14.117 1 95.69 238 VAL B C 1
ATOM 5253 O O . VAL B 1 238 ? 11.812 -24.531 -15.344 1 95.69 238 VAL B O 1
ATOM 5256 N N . TRP B 1 239 ? 10.914 -23.75 -13.445 1 97 239 TRP B N 1
ATOM 5257 C CA . TRP B 1 239 ? 9.898 -22.938 -14.094 1 97 239 TRP B CA 1
ATOM 5258 C C . TRP B 1 239 ? 10.531 -21.875 -14.984 1 97 239 TRP B C 1
ATOM 5260 O O . TRP B 1 239 ? 10.141 -21.719 -16.141 1 97 239 TRP B O 1
ATOM 5270 N N . ALA B 1 240 ? 11.578 -21.203 -14.477 1 96.19 240 ALA B N 1
ATOM 5271 C CA . ALA B 1 240 ? 12.258 -20.125 -15.18 1 96.19 240 ALA B CA 1
ATOM 5272 C C . ALA B 1 240 ? 13.016 -20.656 -16.391 1 96.19 240 ALA B C 1
ATOM 5274 O O . ALA B 1 240 ? 13.234 -19.922 -17.359 1 96.19 240 ALA B O 1
ATOM 5275 N N . GLU B 1 241 ? 13.398 -21.891 -16.375 1 95.44 241 GLU B N 1
ATOM 5276 C CA . GLU B 1 241 ? 14.141 -22.484 -17.5 1 95.44 241 GLU B CA 1
ATOM 5277 C C . GLU B 1 241 ? 13.312 -22.453 -18.781 1 95.44 241 GLU B C 1
ATOM 5279 O O . GLU B 1 241 ? 13.867 -22.531 -19.875 1 95.44 241 GLU B O 1
ATOM 5284 N N . MET B 1 242 ? 12.039 -22.344 -18.656 1 97 242 MET B N 1
ATOM 5285 C CA . MET B 1 242 ? 11.172 -22.297 -19.828 1 97 242 MET B CA 1
ATOM 5286 C C . MET B 1 242 ? 10.977 -20.859 -20.297 1 97 242 MET B C 1
ATOM 5288 O O . MET B 1 242 ? 10.242 -20.609 -21.25 1 97 242 MET B O 1
ATOM 5292 N N . GLY B 1 243 ? 11.625 -19.938 -19.609 1 96.88 243 GLY B N 1
ATOM 5293 C CA . GLY B 1 243 ? 11.43 -18.516 -19.875 1 96.88 243 GLY B CA 1
ATOM 5294 C C . GLY B 1 243 ? 12.375 -17.969 -20.922 1 96.88 243 GLY B C 1
ATOM 5295 O O . GLY B 1 243 ? 13.195 -18.703 -21.469 1 96.88 243 GLY B O 1
ATOM 5296 N N . PRO B 1 244 ? 12.266 -16.703 -21.234 1 97 244 PRO B N 1
ATOM 5297 C CA . PRO B 1 244 ? 12.914 -16.078 -22.391 1 97 244 PRO B CA 1
ATOM 5298 C C . PRO B 1 244 ? 14.414 -15.883 -22.172 1 97 244 PRO B C 1
ATOM 5300 O O . PRO B 1 244 ? 15.141 -15.57 -23.125 1 97 244 PRO B O 1
ATOM 5303 N N . GLN B 1 245 ? 14.875 -15.977 -20.984 1 94.62 245 GLN B N 1
ATOM 5304 C CA . GLN B 1 245 ? 16.297 -15.758 -20.719 1 94.62 245 GLN B CA 1
ATOM 5305 C C . GLN B 1 245 ? 17.125 -16.969 -21.125 1 94.62 245 GLN B C 1
ATOM 5307 O O . GLN B 1 245 ? 18.359 -16.938 -21.078 1 94.62 245 GLN B O 1
ATOM 5312 N N . THR B 1 246 ? 16.531 -18.047 -21.531 1 95.06 246 THR B N 1
ATOM 5313 C CA . THR B 1 246 ? 17.234 -19.25 -21.922 1 95.06 246 THR B CA 1
ATOM 5314 C C . THR B 1 246 ? 17.188 -19.422 -23.438 1 95.06 246 THR B C 1
ATOM 5316 O O . THR B 1 246 ? 16.312 -18.875 -24.109 1 95.06 246 THR B O 1
ATOM 5319 N N . SER B 1 247 ? 18.062 -20.203 -23.984 1 95.44 247 SER B N 1
ATOM 5320 C CA . SER B 1 247 ? 18.109 -20.469 -25.406 1 95.44 247 SER B CA 1
ATOM 5321 C C . SER B 1 247 ? 17 -21.438 -25.828 1 95.44 247 SER B C 1
ATOM 5323 O O . SER B 1 247 ? 16.734 -21.594 -27.031 1 95.44 247 SER B O 1
ATOM 5325 N N . ASN B 1 248 ? 16.297 -22 -24.938 1 95.88 248 ASN B N 1
ATOM 5326 C CA . ASN B 1 248 ? 15.281 -23 -25.234 1 95.88 248 ASN B CA 1
ATOM 5327 C C . ASN B 1 248 ? 13.883 -22.391 -25.297 1 95.88 248 ASN B C 1
ATOM 5329 O O . ASN B 1 248 ? 12.891 -23.109 -25.406 1 95.88 248 ASN B O 1
ATOM 5333 N N . TYR B 1 249 ? 13.766 -21.141 -25.234 1 97.06 249 TYR B N 1
ATOM 5334 C CA . TYR B 1 249 ? 12.484 -20.438 -25.141 1 97.06 249 TYR B CA 1
ATOM 5335 C C . TYR B 1 249 ? 11.57 -20.797 -26.297 1 97.06 249 TYR B C 1
ATOM 5337 O O . TYR B 1 249 ? 10.406 -21.156 -26.078 1 97.06 249 TYR B O 1
ATOM 5345 N N . GLU B 1 250 ? 12.078 -20.781 -27.516 1 97.19 250 GLU B N 1
ATOM 5346 C CA . GLU B 1 250 ? 11.289 -21.094 -28.703 1 97.19 250 GLU B CA 1
ATOM 5347 C C . GLU B 1 250 ? 10.875 -22.562 -28.719 1 97.19 250 GLU B C 1
ATOM 5349 O O . GLU B 1 250 ? 9.734 -22.891 -29.062 1 97.19 250 GLU B O 1
ATOM 5354 N N . LYS B 1 251 ? 11.781 -23.375 -28.359 1 98.06 251 LYS B N 1
ATOM 5355 C CA . LYS B 1 251 ? 11.5 -24.812 -28.312 1 98.06 251 LYS B CA 1
ATOM 5356 C C . LYS B 1 251 ? 10.383 -25.109 -27.312 1 98.06 251 LYS B C 1
ATOM 5358 O O . LYS B 1 251 ? 9.5 -25.938 -27.594 1 98.06 251 LYS B O 1
ATOM 5363 N N . TRP B 1 252 ? 10.414 -24.453 -26.219 1 98.06 252 TRP B N 1
ATOM 5364 C CA . TRP B 1 252 ? 9.375 -24.672 -25.219 1 98.06 252 TRP B CA 1
ATOM 5365 C C . TRP B 1 252 ? 8.023 -24.172 -25.719 1 98.06 252 TRP B C 1
ATOM 5367 O O . TRP B 1 252 ? 6.984 -24.766 -25.422 1 98.06 252 TRP B O 1
ATOM 5377 N N . GLY B 1 253 ? 8.055 -23.062 -26.406 1 98 253 GLY B N 1
ATOM 5378 C CA . GLY B 1 253 ? 6.816 -22.625 -27.031 1 98 253 GLY B CA 1
ATOM 5379 C C . GLY B 1 253 ? 6.176 -23.703 -27.891 1 98 253 GLY B C 1
ATOM 5380 O O . GLY B 1 253 ? 4.969 -23.938 -27.797 1 98 253 GLY B O 1
ATOM 5381 N N . GLN B 1 254 ? 6.961 -24.438 -28.656 1 97.81 254 GLN B N 1
ATOM 5382 C CA . GLN B 1 254 ? 6.484 -25.516 -29.531 1 97.81 254 GLN B CA 1
ATOM 5383 C C . GLN B 1 254 ? 5.977 -26.703 -28.734 1 97.81 254 GLN B C 1
ATOM 5385 O O . GLN B 1 254 ? 4.914 -27.25 -29.031 1 97.81 254 GLN B O 1
ATOM 5390 N N . ILE B 1 255 ? 6.688 -27.062 -27.719 1 98.06 255 ILE B N 1
ATOM 5391 C CA . ILE B 1 255 ? 6.336 -28.219 -26.891 1 98.06 255 ILE B CA 1
ATOM 5392 C C . ILE B 1 255 ? 5.012 -27.953 -26.188 1 98.06 255 ILE B C 1
ATOM 5394 O O . ILE B 1 255 ? 4.125 -28.812 -26.172 1 98.06 255 ILE B O 1
ATOM 5398 N N . LEU B 1 256 ? 4.91 -26.75 -25.625 1 98.12 256 LEU B N 1
ATOM 5399 C CA . LEU B 1 256 ? 3.695 -26.406 -24.906 1 98.12 256 LEU B CA 1
ATOM 5400 C C . LEU B 1 256 ? 2.49 -26.375 -25.828 1 98.12 256 LEU B C 1
ATOM 5402 O O . LEU B 1 256 ? 1.411 -26.859 -25.484 1 98.12 256 LEU B O 1
ATOM 5406 N N . THR B 1 257 ? 2.689 -25.844 -27.016 1 97.56 257 THR B N 1
ATOM 5407 C CA . THR B 1 257 ? 1.614 -25.781 -28 1 97.56 257 THR B CA 1
ATOM 5408 C C . THR B 1 257 ? 1.201 -27.172 -28.438 1 97.56 257 THR B C 1
ATOM 5410 O O . THR B 1 257 ? 0.016 -27.438 -28.656 1 97.56 257 THR B O 1
ATOM 5413 N N . SER B 1 258 ? 2.121 -28.094 -28.578 1 97.06 258 SER B N 1
ATOM 5414 C CA . SER B 1 258 ? 1.829 -29.469 -28.984 1 97.06 258 SER B CA 1
ATOM 5415 C C . SER B 1 258 ? 1.158 -30.25 -27.859 1 97.06 258 SER B C 1
ATOM 5417 O O . SER B 1 258 ? 0.36 -31.141 -28.109 1 97.06 258 SER B O 1
ATOM 5419 N N . THR B 1 259 ? 1.48 -29.891 -26.625 1 97 259 THR B N 1
ATOM 5420 C CA . THR B 1 259 ? 0.971 -30.594 -25.453 1 97 259 THR B CA 1
ATOM 5421 C C . THR B 1 259 ? -0.457 -30.156 -25.141 1 97 259 THR B C 1
ATOM 5423 O O . THR B 1 259 ? -1.268 -30.953 -24.672 1 97 259 THR B O 1
ATOM 5426 N N . MET B 1 260 ? -0.715 -28.922 -25.297 1 97.5 260 MET B N 1
ATOM 5427 C CA . MET B 1 260 ? -2.021 -28.328 -25 1 97.5 260 MET B CA 1
ATOM 5428 C C . MET B 1 260 ? -2.65 -27.766 -26.281 1 97.5 260 MET B C 1
ATOM 5430 O O . MET B 1 260 ? -2.355 -26.625 -26.656 1 97.5 260 MET B O 1
ATOM 5434 N N . SER B 1 261 ? -3.574 -28.516 -26.797 1 92.19 261 SER B N 1
ATOM 5435 C CA . SER B 1 261 ? -4.074 -28.203 -28.125 1 92.19 261 SER B CA 1
ATOM 5436 C C . SER B 1 261 ? -4.891 -26.922 -28.125 1 92.19 261 SER B C 1
ATOM 5438 O O . SER B 1 261 ? -5.078 -26.297 -29.172 1 92.19 261 SER B O 1
ATOM 5440 N N . ASP B 1 262 ? -5.387 -26.484 -26.984 1 95.88 262 ASP B N 1
ATOM 5441 C CA . ASP B 1 262 ? -6.215 -25.281 -26.922 1 95.88 262 ASP B CA 1
ATOM 5442 C C . ASP B 1 262 ? -5.371 -24.047 -26.609 1 95.88 262 ASP B C 1
ATOM 5444 O O . ASP B 1 262 ? -5.91 -22.953 -26.422 1 95.88 262 ASP B O 1
ATOM 5448 N N . LYS B 1 263 ? -4.078 -24.25 -26.516 1 95.31 263 LYS B N 1
ATOM 5449 C CA . LYS B 1 263 ? -3.201 -23.109 -26.297 1 95.31 263 LYS B CA 1
ATOM 5450 C C . LYS B 1 263 ? -3.232 -22.156 -27.484 1 95.31 263 LYS B C 1
ATOM 5452 O O . LYS B 1 263 ? -3.088 -22.578 -28.625 1 95.31 263 LYS B O 1
ATOM 5457 N N . THR B 1 264 ? -3.359 -20.797 -27.234 1 87.06 264 THR B N 1
ATOM 5458 C CA . THR B 1 264 ? -3.553 -19.828 -28.297 1 87.06 264 THR B CA 1
ATOM 5459 C C . THR B 1 264 ? -2.258 -19.062 -28.578 1 87.06 264 THR B C 1
ATOM 5461 O O . THR B 1 264 ? -1.984 -18.688 -29.734 1 87.06 264 THR B O 1
ATOM 5464 N N . ASP B 1 265 ? -1.416 -18.781 -27.688 1 90.31 265 ASP B N 1
ATOM 5465 C CA . ASP B 1 265 ? -0.143 -18.078 -27.828 1 90.31 265 ASP B CA 1
ATOM 5466 C C . ASP B 1 265 ? 1 -19.062 -28.062 1 90.31 265 ASP B C 1
ATOM 5468 O O . ASP B 1 265 ? 1.278 -19.906 -27.219 1 90.31 265 ASP B O 1
ATOM 5472 N N . PRO B 1 266 ? 1.661 -18.938 -29.156 1 94.12 266 PRO B N 1
ATOM 5473 C CA . PRO B 1 266 ? 2.709 -19.906 -29.469 1 94.12 266 PRO B CA 1
ATOM 5474 C C . PRO B 1 266 ? 3.945 -19.75 -28.578 1 94.12 266 PRO B C 1
ATOM 5476 O O . PRO B 1 266 ? 4.793 -20.641 -28.531 1 94.12 266 PRO B O 1
ATOM 5479 N N . GLU B 1 267 ? 4.113 -18.625 -27.922 1 95.56 267 GLU B N 1
ATOM 5480 C CA . GLU B 1 267 ? 5.27 -18.422 -27.047 1 95.56 267 GLU B CA 1
ATOM 5481 C C . GLU B 1 267 ? 5.137 -19.203 -25.75 1 95.56 267 GLU B C 1
ATOM 5483 O O . GLU B 1 267 ? 4.023 -19.5 -25.312 1 95.56 267 GLU B O 1
ATOM 5488 N N . SER B 1 268 ? 6.312 -19.594 -25.234 1 97.62 268 SER B N 1
ATOM 5489 C CA . SER B 1 268 ? 6.305 -20.156 -23.891 1 97.62 268 SER B CA 1
ATOM 5490 C C . SER B 1 268 ? 5.77 -19.156 -22.875 1 97.62 268 SER B C 1
ATOM 5492 O O . SER B 1 268 ? 6.152 -17.984 -22.875 1 97.62 268 SER B O 1
ATOM 5494 N N . ASP B 1 269 ? 4.836 -19.625 -22.078 1 96.81 269 ASP B N 1
ATOM 5495 C CA . ASP B 1 269 ? 4.277 -18.766 -21.047 1 96.81 269 ASP B CA 1
ATOM 5496 C C . ASP B 1 269 ? 4.23 -19.5 -19.703 1 96.81 269 ASP B C 1
ATOM 5498 O O . ASP B 1 269 ? 4.258 -20.734 -19.656 1 96.81 269 ASP B O 1
ATOM 5502 N N . ASP B 1 270 ? 4.184 -18.734 -18.672 1 96.94 270 ASP B N 1
ATOM 5503 C CA . ASP B 1 270 ? 4.316 -19.25 -17.312 1 96.94 270 ASP B CA 1
ATOM 5504 C C . ASP B 1 270 ? 3.168 -20.203 -16.969 1 96.94 270 ASP B C 1
ATOM 5506 O O . ASP B 1 270 ? 3.369 -21.203 -16.297 1 96.94 270 ASP B O 1
ATOM 5510 N N . GLN B 1 271 ? 1.987 -19.906 -17.438 1 97.69 271 GLN B N 1
ATOM 5511 C CA . GLN B 1 271 ? 0.82 -20.703 -17.094 1 97.69 271 GLN B CA 1
ATOM 5512 C C . GLN B 1 271 ? 0.849 -22.062 -17.781 1 97.69 271 GLN B C 1
ATOM 5514 O O . GLN B 1 271 ? 0.647 -23.094 -17.156 1 97.69 271 GLN B O 1
ATOM 5519 N N . SER B 1 272 ? 1.074 -22.078 -19.109 1 98 272 SER B N 1
ATOM 5520 C CA . SER B 1 272 ? 1.195 -23.328 -19.844 1 98 272 SER B CA 1
ATOM 5521 C C . SER B 1 272 ? 2.334 -24.188 -19.281 1 98 272 SER B C 1
ATOM 5523 O O . SER B 1 272 ? 2.236 -25.406 -19.25 1 98 272 SER B O 1
ATOM 5525 N N . ALA B 1 273 ? 3.42 -23.547 -18.891 1 97.5 273 ALA B N 1
ATOM 5526 C CA . ALA B 1 273 ? 4.535 -24.266 -18.281 1 97.5 273 ALA B CA 1
ATOM 5527 C C . ALA B 1 273 ? 4.094 -24.984 -17.016 1 97.5 273 ALA B C 1
ATOM 5529 O O . ALA B 1 273 ? 4.461 -26.141 -16.797 1 97.5 273 ALA B O 1
ATOM 5530 N N . LEU B 1 274 ? 3.352 -24.312 -16.25 1 97.56 274 LEU B N 1
ATOM 5531 C CA . LEU B 1 274 ? 2.859 -24.906 -15.008 1 97.56 274 LEU B CA 1
ATOM 5532 C C . LEU B 1 274 ? 1.979 -26.125 -15.297 1 97.56 274 LEU B C 1
ATOM 5534 O O . LEU B 1 274 ? 2.111 -27.156 -14.648 1 97.56 274 LEU B O 1
ATOM 5538 N N . VAL B 1 275 ? 1.048 -26.016 -16.266 1 97.94 275 VAL B N 1
ATOM 5539 C CA . VAL B 1 275 ? 0.191 -27.125 -16.656 1 97.94 275 VAL B CA 1
ATOM 5540 C C . VAL B 1 275 ? 1.049 -28.281 -17.156 1 97.94 275 VAL B C 1
ATOM 5542 O O . VAL B 1 275 ? 0.774 -29.438 -16.844 1 97.94 275 VAL B O 1
ATOM 5545 N N . TYR B 1 276 ? 2.025 -27.984 -17.922 1 97.44 276 TYR B N 1
ATOM 5546 C CA . TYR B 1 276 ? 2.938 -29 -18.422 1 97.44 276 TYR B CA 1
ATOM 5547 C C . TYR B 1 276 ? 3.566 -29.781 -17.281 1 97.44 276 TYR B C 1
ATOM 5549 O O . TYR B 1 276 ? 3.65 -31.016 -17.328 1 97.44 276 TYR B O 1
ATOM 5557 N N . PHE B 1 277 ? 4.078 -29.078 -16.188 1 96.31 277 PHE B N 1
ATOM 5558 C CA . PHE B 1 277 ? 4.66 -29.734 -15.031 1 96.31 277 PHE B CA 1
ATOM 5559 C C . PHE B 1 277 ? 3.648 -30.672 -14.375 1 96.31 277 PHE B C 1
ATOM 5561 O O . PHE B 1 277 ? 3.99 -31.781 -13.953 1 96.31 277 PHE B O 1
ATOM 5568 N N . LEU B 1 278 ? 2.441 -30.203 -14.305 1 96.88 278 LEU B N 1
ATOM 5569 C CA . LEU B 1 278 ? 1.396 -31 -13.688 1 96.88 278 LEU B CA 1
ATOM 5570 C C . LEU B 1 278 ? 1.133 -32.281 -14.5 1 96.88 278 LEU B C 1
ATOM 5572 O O . LEU B 1 278 ? 0.908 -33.344 -13.938 1 96.88 278 LEU B O 1
ATOM 5576 N N . LEU B 1 279 ? 1.186 -32.219 -15.789 1 96.94 279 LEU B N 1
ATOM 5577 C CA . LEU B 1 279 ? 0.914 -33.312 -16.688 1 96.94 279 LEU B CA 1
ATOM 5578 C C . LEU B 1 279 ? 2.084 -34.312 -16.688 1 96.94 279 LEU B C 1
ATOM 5580 O O . LEU B 1 279 ? 1.886 -35.5 -16.578 1 96.94 279 LEU B O 1
ATOM 5584 N N . LYS B 1 280 ? 3.293 -33.781 -16.75 1 95.88 280 LYS B N 1
ATOM 5585 C CA . LYS B 1 280 ? 4.453 -34.594 -17.031 1 95.88 280 LYS B CA 1
ATOM 5586 C C . LYS B 1 280 ? 5.18 -35 -15.75 1 95.88 280 LYS B C 1
ATOM 5588 O O . LYS B 1 280 ? 5.895 -36 -15.711 1 95.88 280 LYS B O 1
ATOM 5593 N N . GLU B 1 281 ? 5.066 -34.156 -14.75 1 94.56 281 GLU B N 1
ATOM 5594 C CA . GLU B 1 281 ? 5.754 -34.375 -13.484 1 94.56 281 GLU B CA 1
ATOM 5595 C C . GLU B 1 281 ? 4.766 -34.531 -12.328 1 94.56 281 GLU B C 1
ATOM 5597 O O . GLU B 1 281 ? 5.008 -34.031 -11.227 1 94.56 281 GLU B O 1
ATOM 5602 N N . LYS B 1 282 ? 3.676 -35.125 -12.594 1 92.56 282 LYS B N 1
ATOM 5603 C CA . LYS B 1 282 ? 2.578 -35.25 -11.641 1 92.56 282 LYS B CA 1
ATOM 5604 C C . LYS B 1 282 ? 3.055 -35.906 -10.336 1 92.56 282 LYS B C 1
ATOM 5606 O O . LYS B 1 282 ? 2.648 -35.469 -9.25 1 92.56 282 LYS B O 1
ATOM 5611 N N . GLU B 1 283 ? 3.99 -36.875 -10.391 1 92.88 283 GLU B N 1
ATOM 5612 C CA . GLU B 1 283 ? 4.391 -37.656 -9.227 1 92.88 283 GLU B CA 1
ATOM 5613 C C . GLU B 1 283 ? 5.652 -37.094 -8.586 1 92.88 283 GLU B C 1
ATOM 5615 O O . GLU B 1 283 ? 6.152 -37.656 -7.602 1 92.88 283 GLU B O 1
ATOM 5620 N N . THR B 1 284 ? 6.152 -36 -9.055 1 93.75 284 THR B N 1
ATOM 5621 C CA . THR B 1 284 ? 7.336 -35.375 -8.484 1 93.75 284 THR B CA 1
ATOM 5622 C C . THR B 1 284 ? 7.031 -33.938 -8.086 1 93.75 284 THR B C 1
ATOM 5624 O O . THR B 1 284 ? 6.477 -33.688 -7.012 1 93.75 284 THR B O 1
ATOM 5627 N N . LEU B 1 285 ? 7.176 -33 -9.094 1 90.69 285 LEU B N 1
ATOM 5628 C CA . LEU B 1 285 ? 6.887 -31.594 -8.812 1 90.69 285 LEU B CA 1
ATOM 5629 C C . LEU B 1 285 ? 5.406 -31.406 -8.508 1 90.69 285 LEU B C 1
ATOM 5631 O O . LEU B 1 285 ? 5.047 -30.594 -7.648 1 90.69 285 LEU B O 1
ATOM 5635 N N . GLY B 1 286 ? 4.617 -32.188 -9.203 1 92.69 286 GLY B N 1
ATOM 5636 C CA . GLY B 1 286 ? 3.172 -32 -9.133 1 92.69 286 GLY B CA 1
ATOM 5637 C C . GLY B 1 286 ? 2.59 -32.375 -7.785 1 92.69 286 GLY B C 1
ATOM 5638 O O . GLY B 1 286 ? 1.535 -31.891 -7.395 1 92.69 286 GLY B O 1
ATOM 5639 N N . LYS B 1 287 ? 3.314 -33.219 -7.023 1 94.44 287 LYS B N 1
ATOM 5640 C CA . LYS B 1 287 ? 2.83 -33.688 -5.727 1 94.44 287 LYS B CA 1
ATOM 5641 C C . LYS B 1 287 ? 2.752 -32.531 -4.727 1 94.44 287 LYS B C 1
ATOM 5643 O O . LYS B 1 287 ? 1.985 -32.594 -3.764 1 94.44 287 LYS B O 1
ATOM 5648 N N . LYS B 1 288 ? 3.555 -31.516 -4.945 1 97.69 288 LYS B N 1
ATOM 5649 C CA . LYS B 1 288 ? 3.629 -30.406 -4.012 1 97.69 288 LYS B CA 1
ATOM 5650 C C . LYS B 1 288 ? 2.775 -29.234 -4.492 1 97.69 288 LYS B C 1
ATOM 5652 O O . LYS B 1 288 ? 2.77 -28.172 -3.871 1 97.69 288 LYS B O 1
ATOM 5657 N N . ILE B 1 289 ? 2.018 -29.438 -5.625 1 98.25 289 ILE B N 1
ATOM 5658 C CA . ILE B 1 289 ? 1.154 -28.391 -6.168 1 98.25 289 ILE B CA 1
ATOM 5659 C C . ILE B 1 289 ? -0.306 -28.719 -5.867 1 98.25 289 ILE B C 1
ATOM 5661 O O . ILE B 1 289 ? -0.784 -29.812 -6.191 1 98.25 289 ILE B O 1
ATOM 5665 N N . TYR B 1 290 ? -0.989 -27.828 -5.18 1 98.25 290 TYR B N 1
ATOM 5666 C CA . TYR B 1 290 ? -2.406 -27.969 -4.859 1 98.25 290 TYR B CA 1
ATOM 5667 C C . TYR B 1 290 ? -3.262 -27.156 -5.832 1 98.25 290 TYR B C 1
ATOM 5669 O O . TYR B 1 290 ? -3.041 -25.969 -6.016 1 98.25 290 TYR B O 1
ATOM 5677 N N . ILE B 1 291 ? -4.18 -27.812 -6.469 1 98.38 291 ILE B N 1
ATOM 5678 C CA . ILE B 1 291 ? -5.148 -27.125 -7.32 1 98.38 291 ILE B CA 1
ATOM 5679 C C . ILE B 1 291 ? -6.402 -26.797 -6.516 1 98.38 291 ILE B C 1
ATOM 5681 O O . ILE B 1 291 ? -7.16 -27.688 -6.141 1 98.38 291 ILE B O 1
ATOM 5685 N N . GLU B 1 292 ? -6.637 -25.5 -6.219 1 98.56 292 GLU B N 1
ATOM 5686 C CA . GLU B 1 292 ? -7.738 -25 -5.395 1 98.56 292 GLU B CA 1
ATOM 5687 C C . GLU B 1 292 ? -8.938 -24.625 -6.254 1 98.56 292 GLU B C 1
ATOM 5689 O O . GLU B 1 292 ? -8.797 -23.891 -7.242 1 98.56 292 GLU B O 1
ATOM 5694 N N . ASN B 1 293 ? -10.141 -25.188 -5.969 1 97.44 293 ASN B N 1
ATOM 5695 C CA . ASN B 1 293 ? -11.344 -24.812 -6.703 1 97.44 293 ASN B CA 1
ATOM 5696 C C . ASN B 1 293 ? -12.547 -24.672 -5.773 1 97.44 293 ASN B C 1
ATOM 5698 O O . ASN B 1 293 ? -13.688 -24.609 -6.234 1 97.44 293 ASN B O 1
ATOM 5702 N N . GLN B 1 294 ? -12.258 -24.672 -4.441 1 97.12 294 GLN B N 1
ATOM 5703 C CA . GLN B 1 294 ? -13.359 -24.578 -3.482 1 97.12 294 GLN B CA 1
ATOM 5704 C C . GLN B 1 294 ? -13.773 -23.141 -3.26 1 97.12 294 GLN B C 1
ATOM 5706 O O . GLN B 1 294 ? -14.836 -22.875 -2.695 1 97.12 294 GLN B O 1
ATOM 5711 N N . TYR B 1 295 ? -12.969 -22.203 -3.572 1 97.12 295 TYR B N 1
ATOM 5712 C CA . TYR B 1 295 ? -13.281 -20.781 -3.615 1 97.12 295 TYR B CA 1
ATOM 5713 C C . TYR B 1 295 ? -12.562 -20.094 -4.77 1 97.12 295 TYR B C 1
ATOM 5715 O O . TYR B 1 295 ? -11.695 -20.703 -5.41 1 97.12 295 TYR B O 1
ATOM 5723 N N . ASP B 1 296 ? -12.898 -18.875 -5.059 1 97.06 296 ASP B N 1
ATOM 5724 C CA . ASP B 1 296 ? -12.344 -18.156 -6.203 1 97.06 296 ASP B CA 1
ATOM 5725 C C . ASP B 1 296 ? -10.984 -17.562 -5.871 1 97.06 296 ASP B C 1
ATOM 5727 O O . ASP B 1 296 ? -10.836 -16.344 -5.781 1 97.06 296 ASP B O 1
ATOM 5731 N N . LEU B 1 297 ? -9.992 -18.422 -5.809 1 98.38 297 LEU B N 1
ATOM 5732 C CA . LEU B 1 297 ? -8.641 -17.906 -5.637 1 98.38 297 LEU B CA 1
ATOM 5733 C C . LEU B 1 297 ? -8.258 -16.984 -6.801 1 98.38 297 LEU B C 1
ATOM 5735 O O . LEU B 1 297 ? -7.512 -16.031 -6.617 1 98.38 297 LEU B O 1
ATOM 5739 N N . SER B 1 298 ? -8.719 -17.281 -7.953 1 97.56 298 SER B N 1
ATOM 5740 C CA . SER B 1 298 ? -8.648 -16.453 -9.148 1 97.56 298 SER B CA 1
ATOM 5741 C C . SER B 1 298 ? -9.906 -16.578 -9.984 1 97.56 298 SER B C 1
ATOM 5743 O O . SER B 1 298 ? -9.922 -17.297 -11 1 97.56 298 SER B O 1
ATOM 5745 N N . GLY B 1 299 ? -10.945 -15.852 -9.609 1 97.38 299 GLY B N 1
ATOM 5746 C CA . GLY B 1 299 ? -12.211 -15.93 -10.328 1 97.38 299 GLY B CA 1
ATOM 5747 C C . GLY B 1 299 ? -12.211 -15.156 -11.633 1 97.38 299 GLY B C 1
ATOM 5748 O O . GLY B 1 299 ? -11.742 -14.016 -11.688 1 97.38 299 GLY B O 1
ATOM 5749 N N . TYR B 1 300 ? -12.719 -15.766 -12.648 1 96.31 300 TYR B N 1
ATOM 5750 C CA . TYR B 1 300 ? -12.797 -15.125 -13.961 1 96.31 300 TYR B CA 1
ATOM 5751 C C . TYR B 1 300 ? -13.82 -13.992 -13.953 1 96.31 300 TYR B C 1
ATOM 5753 O O . TYR B 1 300 ? -15.008 -14.227 -13.711 1 96.31 300 TYR B O 1
ATOM 5761 N N . TRP B 1 301 ? -13.43 -12.828 -14.258 1 97.5 301 TRP B N 1
ATOM 5762 C CA . TRP B 1 301 ? -14.203 -11.609 -14.047 1 97.5 301 TRP B CA 1
ATOM 5763 C C . TRP B 1 301 ? -15.492 -11.625 -14.852 1 97.5 301 TRP B C 1
ATOM 5765 O O . TRP B 1 301 ? -16.531 -11.164 -14.375 1 97.5 301 TRP B O 1
ATOM 5775 N N . PHE B 1 302 ? -15.477 -12.148 -16.031 1 95 302 PHE B N 1
ATOM 5776 C CA . PHE B 1 302 ? -16.609 -12.078 -16.938 1 95 302 PHE B CA 1
ATOM 5777 C C . PHE B 1 302 ? -17.812 -12.836 -16.375 1 95 302 PHE B C 1
ATOM 5779 O O . PHE B 1 302 ? -18.953 -12.422 -16.562 1 95 302 PHE B O 1
ATOM 5786 N N . ASP B 1 303 ? -17.531 -13.859 -15.648 1 93.5 303 ASP B N 1
ATOM 5787 C CA . ASP B 1 303 ? -18.594 -14.672 -15.047 1 93.5 303 ASP B CA 1
ATOM 5788 C C . ASP B 1 303 ? -19.125 -14.016 -13.773 1 93.5 303 ASP B C 1
ATOM 5790 O O . ASP B 1 303 ? -20.234 -14.328 -13.32 1 93.5 303 ASP B O 1
ATOM 5794 N N . ILE B 1 304 ? -18.375 -13.086 -13.18 1 96.06 304 ILE B N 1
ATOM 5795 C CA . ILE B 1 304 ? -18.609 -12.641 -11.812 1 96.06 304 ILE B CA 1
ATOM 5796 C C . ILE B 1 304 ? -19.234 -11.242 -11.828 1 96.06 304 ILE B C 1
ATOM 5798 O O . ILE B 1 304 ? -20.031 -10.914 -10.953 1 96.06 304 ILE B O 1
ATOM 5802 N N . ILE B 1 305 ? -18.922 -10.414 -12.75 1 95.19 305 ILE B N 1
ATOM 5803 C CA . ILE B 1 305 ? -19.109 -8.969 -12.695 1 95.19 305 ILE B CA 1
ATOM 5804 C C . ILE B 1 305 ? -20.594 -8.648 -12.562 1 95.19 305 ILE B C 1
ATOM 5806 O O . ILE B 1 305 ? -20.969 -7.676 -11.906 1 95.19 305 ILE B O 1
ATOM 5810 N N . ASN B 1 306 ? -21.469 -9.383 -13.125 1 94.19 306 ASN B N 1
ATOM 5811 C CA . ASN B 1 306 ? -22.891 -9.07 -13.133 1 94.19 306 ASN B CA 1
ATOM 5812 C C . ASN B 1 306 ? -23.562 -9.453 -11.812 1 94.19 306 ASN B C 1
ATOM 5814 O O . ASN B 1 306 ? -24.703 -9.102 -11.57 1 94.19 306 ASN B O 1
ATOM 5818 N N . SER B 1 307 ? -22.844 -10.133 -10.961 1 96.25 307 SER B N 1
ATOM 5819 C CA . SER B 1 307 ? -23.438 -10.594 -9.711 1 96.25 307 SER B CA 1
ATOM 5820 C C . SER B 1 307 ? -23.234 -9.578 -8.594 1 96.25 307 SER B C 1
ATOM 5822 O O . SER B 1 307 ? -23.875 -9.672 -7.539 1 96.25 307 SER B O 1
ATOM 5824 N N . PHE B 1 308 ? -22.406 -8.57 -8.75 1 97.25 308 PHE B N 1
ATOM 5825 C CA . PHE B 1 308 ? -21.953 -7.699 -7.668 1 97.25 308 PHE B CA 1
ATOM 5826 C C . PHE B 1 308 ? -23.125 -6.949 -7.047 1 97.25 308 PHE B C 1
ATOM 5828 O O . PHE B 1 308 ? -23.203 -6.805 -5.824 1 97.25 308 PHE B O 1
ATOM 5835 N N . ASP B 1 309 ? -24.047 -6.465 -7.887 1 95.88 309 ASP B N 1
ATOM 5836 C CA . ASP B 1 309 ? -25.188 -5.715 -7.359 1 95.88 309 ASP B CA 1
ATOM 5837 C C . ASP B 1 309 ? -26.062 -6.602 -6.477 1 95.88 309 ASP B C 1
ATOM 5839 O O . ASP B 1 309 ? -26.453 -6.199 -5.375 1 95.88 309 ASP B O 1
ATOM 5843 N N . THR B 1 310 ? -26.312 -7.801 -6.98 1 96.56 310 THR B N 1
ATOM 5844 C CA . THR B 1 310 ? -27.156 -8.742 -6.242 1 96.56 310 THR B CA 1
ATOM 5845 C C . THR B 1 310 ? -26.469 -9.148 -4.934 1 96.56 310 THR B C 1
ATOM 5847 O O . THR B 1 310 ? -27.125 -9.25 -3.896 1 96.56 310 THR B O 1
ATOM 5850 N N . ILE B 1 311 ? -25.172 -9.367 -4.98 1 97.38 311 ILE B N 1
ATOM 5851 C CA . ILE B 1 311 ? -24.422 -9.734 -3.789 1 97.38 311 ILE B CA 1
ATOM 5852 C C . ILE B 1 311 ? -24.469 -8.586 -2.779 1 97.38 311 ILE B C 1
ATOM 5854 O O . ILE B 1 311 ? -24.719 -8.805 -1.594 1 97.38 311 ILE B O 1
ATOM 5858 N N . SER B 1 312 ? -24.25 -7.352 -3.229 1 95.75 312 SER B N 1
ATOM 5859 C CA . SER B 1 312 ? -24.281 -6.176 -2.365 1 95.75 312 SER B CA 1
ATOM 5860 C C . SER B 1 312 ? -25.641 -6.039 -1.668 1 95.75 312 SER B C 1
ATOM 5862 O O . SER B 1 312 ? -25.703 -5.773 -0.465 1 95.75 312 SER B O 1
ATOM 5864 N N . ASP B 1 313 ? -26.703 -6.23 -2.439 1 95.31 313 ASP B N 1
ATOM 5865 C CA . ASP B 1 313 ? -28.047 -6.125 -1.891 1 95.31 313 ASP B CA 1
ATOM 5866 C C . ASP B 1 313 ? -28.281 -7.184 -0.816 1 95.31 313 ASP B C 1
ATOM 5868 O O . ASP B 1 313 ? -28.891 -6.898 0.219 1 95.31 313 ASP B O 1
ATOM 5872 N N . ASN B 1 314 ? -27.844 -8.398 -1.086 1 96.69 314 ASN B N 1
ATOM 5873 C CA . ASN B 1 314 ? -28.047 -9.477 -0.126 1 96.69 314 ASN B CA 1
ATOM 5874 C C . ASN B 1 314 ? -27.281 -9.227 1.172 1 96.69 314 ASN B C 1
ATOM 5876 O O . ASN B 1 314 ? -27.812 -9.438 2.262 1 96.69 314 ASN B O 1
ATOM 5880 N N . TYR B 1 315 ? -26.016 -8.836 1.053 1 95.19 315 TYR B N 1
ATOM 5881 C CA . TYR B 1 315 ? -25.234 -8.547 2.244 1 95.19 315 TYR B CA 1
ATOM 5882 C C . TYR B 1 315 ? -25.859 -7.41 3.051 1 95.19 315 TYR B C 1
ATOM 5884 O O . TYR B 1 315 ? -25.875 -7.453 4.281 1 95.19 315 TYR B O 1
ATOM 5892 N N . ALA B 1 316 ? -26.375 -6.379 2.354 1 92.5 316 ALA B N 1
ATOM 5893 C CA . ALA B 1 316 ? -27.062 -5.281 3.029 1 92.5 316 ALA B CA 1
ATOM 5894 C C . ALA B 1 316 ? -28.312 -5.781 3.754 1 92.5 316 ALA B C 1
ATOM 5896 O O . ALA B 1 316 ? -28.609 -5.344 4.867 1 92.5 316 ALA B O 1
ATOM 5897 N N . ARG B 1 317 ? -29.047 -6.633 3.104 1 94.5 317 ARG B N 1
ATOM 5898 C CA . ARG B 1 317 ? -30.234 -7.211 3.703 1 94.5 317 ARG B CA 1
ATOM 5899 C C . ARG B 1 317 ? -29.906 -7.973 4.98 1 94.5 317 ARG B C 1
ATOM 5901 O O . ARG B 1 317 ? -30.578 -7.805 6.004 1 94.5 317 ARG B O 1
ATOM 5908 N N . ILE B 1 318 ? -28.859 -8.789 4.941 1 95.62 318 ILE B N 1
ATOM 5909 C CA . ILE B 1 318 ? -28.438 -9.57 6.102 1 95.62 318 ILE B CA 1
ATOM 5910 C C . ILE B 1 318 ? -28 -8.633 7.227 1 95.62 318 ILE B C 1
ATOM 5912 O O . ILE B 1 318 ? -28.359 -8.844 8.391 1 95.62 318 ILE B O 1
ATOM 5916 N N . GLU B 1 319 ? -27.25 -7.66 6.902 1 91.88 319 GLU B N 1
ATOM 5917 C CA . GLU B 1 319 ? -26.781 -6.691 7.891 1 91.88 319 GLU B CA 1
ATOM 5918 C C . GLU B 1 319 ? -27.953 -6.043 8.625 1 91.88 319 GLU B C 1
ATOM 5920 O O . GLU B 1 319 ? -27.891 -5.828 9.836 1 91.88 319 GLU B O 1
ATOM 5925 N N . LYS B 1 320 ? -28.984 -5.734 7.922 1 91.88 320 LYS B N 1
ATOM 5926 C CA . LYS B 1 320 ? -30.156 -5.105 8.508 1 91.88 320 LYS B CA 1
ATOM 5927 C C . LYS B 1 320 ? -30.891 -6.07 9.438 1 91.88 320 LYS B C 1
ATOM 5929 O O . LYS B 1 320 ? -31.547 -5.648 10.391 1 91.88 320 LYS B O 1
ATOM 5934 N N . GLY B 1 321 ? -30.703 -7.305 9.172 1 93 321 GLY B N 1
ATOM 5935 C CA . GLY B 1 321 ? -31.438 -8.312 9.914 1 93 321 GLY B CA 1
ATOM 5936 C C . GLY B 1 321 ? -30.703 -8.812 11.141 1 93 321 GLY B C 1
ATOM 5937 O O . GLY B 1 321 ? -31.281 -9.492 11.992 1 93 321 GLY B O 1
ATOM 5938 N N . VAL B 1 322 ? -29.453 -8.523 11.211 1 93.88 322 VAL B N 1
ATOM 5939 C CA . VAL B 1 322 ? -28.641 -8.984 12.328 1 93.88 322 VAL B CA 1
ATOM 5940 C C . VAL B 1 322 ? -28.172 -7.785 13.164 1 93.88 322 VAL B C 1
ATOM 5942 O O . VAL B 1 322 ? -27.344 -6.996 12.719 1 93.88 322 VAL B O 1
ATOM 5945 N N . MET B 1 323 ? -28.625 -7.641 14.359 1 90.06 323 MET B N 1
ATOM 5946 C CA . MET B 1 323 ? -28.422 -6.484 15.227 1 90.06 323 MET B CA 1
ATOM 5947 C C . MET B 1 323 ? -26.938 -6.18 15.375 1 90.06 323 MET B C 1
ATOM 5949 O O . MET B 1 323 ? -26.516 -5.023 15.281 1 90.06 323 MET B O 1
ATOM 5953 N N . GLU B 1 324 ? -26.125 -7.234 15.516 1 88.75 324 GLU B N 1
ATOM 5954 C CA . GLU B 1 324 ? -24.688 -7.074 15.758 1 88.75 324 GLU B CA 1
ATOM 5955 C C . GLU B 1 324 ? -23.984 -6.496 14.531 1 88.75 324 GLU B C 1
ATOM 5957 O O . GLU B 1 324 ? -22.906 -5.926 14.648 1 88.75 324 GLU B O 1
ATOM 5962 N N . LEU B 1 325 ? -24.562 -6.605 13.359 1 90.5 325 LEU B N 1
ATOM 5963 C CA . LEU B 1 325 ? -23.938 -6.176 12.117 1 90.5 325 LEU B CA 1
ATOM 5964 C C . LEU B 1 325 ? -24.391 -4.77 11.734 1 90.5 325 LEU B C 1
ATOM 5966 O O . LEU B 1 325 ? -23.859 -4.18 10.789 1 90.5 325 LEU B O 1
ATOM 5970 N N . GLN B 1 326 ? -25.328 -4.191 12.445 1 85.19 326 GLN B N 1
ATOM 5971 C CA . GLN B 1 326 ? -25.906 -2.895 12.094 1 85.19 326 GLN B CA 1
ATOM 5972 C C . GLN B 1 326 ? -25.016 -1.751 12.578 1 85.19 326 GLN B C 1
ATOM 5974 O O . GLN B 1 326 ? -25.109 -0.629 12.07 1 85.19 326 GLN B O 1
ATOM 5979 N N . ARG B 1 327 ? -24.188 -2.084 13.477 1 78.38 327 ARG B N 1
ATOM 5980 C CA . ARG B 1 327 ? -23.375 -1.022 14.047 1 78.38 327 ARG B CA 1
ATOM 5981 C C . ARG B 1 327 ? -22 -0.98 13.383 1 78.38 327 ARG B C 1
ATOM 5983 O O . ARG B 1 327 ? -21.453 -2.018 12.992 1 78.38 327 ARG B O 1
ATOM 5990 N N . ARG B 1 328 ? -21.531 0.276 13.227 1 84.56 328 ARG B N 1
ATOM 5991 C CA . ARG B 1 328 ? -20.172 0.427 12.734 1 84.56 328 ARG B CA 1
ATOM 5992 C C . ARG B 1 328 ? -19.156 -0.018 13.781 1 84.56 328 ARG B C 1
ATOM 5994 O O . ARG B 1 328 ? -19.438 0.013 14.984 1 84.56 328 ARG B O 1
ATOM 6001 N N . HIS B 1 329 ? -18.125 -0.504 13.336 1 88.25 329 HIS B N 1
ATOM 6002 C CA . HIS B 1 329 ? -17.062 -0.985 14.211 1 88.25 329 HIS B CA 1
ATOM 6003 C C . HIS B 1 329 ? -15.688 -0.594 13.672 1 88.25 329 HIS B C 1
ATOM 6005 O O . HIS B 1 329 ? -15.555 -0.234 12.5 1 88.25 329 HIS B O 1
ATOM 6011 N N . ALA B 1 330 ? -14.734 -0.636 14.594 1 94.06 330 ALA B N 1
ATOM 6012 C CA . ALA B 1 330 ? -13.352 -0.385 14.188 1 94.06 330 ALA B CA 1
ATOM 6013 C C . ALA B 1 330 ? -12.891 -1.42 13.164 1 94.06 330 ALA B C 1
ATOM 6015 O O . ALA B 1 330 ? -13.258 -2.594 13.25 1 94.06 330 ALA B O 1
ATOM 6016 N N . GLU B 1 331 ? -12.078 -1.003 12.25 1 95.69 331 GLU B N 1
ATOM 6017 C CA . GLU B 1 331 ? -11.602 -1.892 11.195 1 95.69 331 GLU B CA 1
ATOM 6018 C C . GLU B 1 331 ? -10.828 -3.074 11.773 1 95.69 331 GLU B C 1
ATOM 6020 O O . GLU B 1 331 ? -10.914 -4.191 11.258 1 95.69 331 GLU B O 1
ATOM 6025 N N . LYS B 1 332 ? -10.133 -2.865 12.859 1 94.38 332 LYS B N 1
ATOM 6026 C CA . LYS B 1 332 ? -9.242 -3.881 13.406 1 94.38 332 LYS B CA 1
ATOM 6027 C C . LYS B 1 332 ? -10.031 -5.055 13.984 1 94.38 332 LYS B C 1
ATOM 6029 O O . LYS B 1 332 ? -9.469 -6.113 14.266 1 94.38 332 LYS B O 1
ATOM 6034 N N . VAL B 1 333 ? -11.336 -4.957 14.18 1 93.06 333 VAL B N 1
ATOM 6035 C CA . VAL B 1 333 ? -12.117 -6.059 14.734 1 93.06 333 VAL B CA 1
ATOM 6036 C C . VAL B 1 333 ? -13.031 -6.633 13.648 1 93.06 333 VAL B C 1
ATOM 6038 O O . VAL B 1 333 ? -14.016 -7.309 13.953 1 93.06 333 VAL B O 1
ATOM 6041 N N . SER B 1 334 ? -12.719 -6.359 12.406 1 91.44 334 SER B N 1
ATOM 6042 C CA . SER B 1 334 ? -13.539 -6.781 11.273 1 91.44 334 SER B CA 1
ATOM 6043 C C . SER B 1 334 ? -13.656 -8.297 11.211 1 91.44 334 SER B C 1
ATOM 6045 O O . SER B 1 334 ? -14.656 -8.836 10.727 1 91.44 334 SER B O 1
ATOM 6047 N N . GLU B 1 335 ? -12.602 -9.016 11.648 1 90.62 335 GLU B N 1
ATOM 6048 C CA . GLU B 1 335 ? -12.625 -10.469 11.594 1 90.62 335 GLU B CA 1
ATOM 6049 C C . GLU B 1 335 ? -13.812 -11.039 12.375 1 90.62 335 GLU B C 1
ATOM 6051 O O . GLU B 1 335 ? -14.438 -12.008 11.945 1 90.62 335 GLU B O 1
ATOM 6056 N N . HIS B 1 336 ? -14.078 -10.469 13.508 1 91.5 336 HIS B N 1
ATOM 6057 C CA . HIS B 1 336 ? -15.219 -10.898 14.312 1 91.5 336 HIS B CA 1
ATOM 6058 C C . HIS B 1 336 ? -16.531 -10.719 13.547 1 91.5 336 HIS B C 1
ATOM 6060 O O . HIS B 1 336 ? -17.359 -11.633 13.492 1 91.5 336 HIS B O 1
ATOM 6066 N N . TYR B 1 337 ? -16.719 -9.617 12.977 1 92.69 337 TYR B N 1
ATOM 6067 C CA . TYR B 1 337 ? -17.969 -9.305 12.305 1 92.69 337 TYR B CA 1
ATOM 6068 C C . TYR B 1 337 ? -18.094 -10.094 11 1 92.69 337 TYR B C 1
ATOM 6070 O O . TYR B 1 337 ? -19.203 -10.422 10.57 1 92.69 337 TYR B O 1
ATOM 6078 N N . ALA B 1 338 ? -16.938 -10.359 10.398 1 93.94 338 ALA B N 1
ATOM 6079 C CA . ALA B 1 338 ? -16.938 -11.25 9.25 1 93.94 338 ALA B CA 1
ATOM 6080 C C . ALA B 1 338 ? -17.469 -12.633 9.625 1 93.94 338 ALA B C 1
ATOM 6082 O O . ALA B 1 338 ? -18.188 -13.258 8.852 1 93.94 338 ALA B O 1
ATOM 6083 N N . MET B 1 339 ? -17.094 -13.117 10.789 1 94.81 339 MET B N 1
ATOM 6084 C CA . MET B 1 339 ? -17.578 -14.406 11.266 1 94.81 339 MET B CA 1
ATOM 6085 C C . MET B 1 339 ? -19.094 -14.359 11.516 1 94.81 339 MET B C 1
ATOM 6087 O O . MET B 1 339 ? -19.812 -15.305 11.18 1 94.81 339 MET B O 1
ATOM 6091 N N . VAL B 1 340 ? -19.562 -13.281 12.133 1 95 340 VAL B N 1
ATOM 6092 C CA . VAL B 1 340 ? -20.984 -13.109 12.375 1 95 340 VAL B CA 1
ATOM 6093 C C . VAL B 1 340 ? -21.734 -13.117 11.039 1 95 340 VAL B C 1
ATOM 6095 O O . VAL B 1 340 ? -22.781 -13.773 10.914 1 95 340 VAL B O 1
ATOM 6098 N N . MET B 1 341 ? -21.25 -12.406 10.047 1 95.75 341 MET B N 1
ATOM 6099 C CA . MET B 1 341 ? -21.859 -12.383 8.719 1 95.75 341 MET B CA 1
ATOM 6100 C C . MET B 1 341 ? -21.875 -13.781 8.109 1 95.75 341 MET B C 1
ATOM 6102 O O . MET B 1 341 ? -22.891 -14.188 7.531 1 95.75 341 MET B O 1
ATOM 6106 N N . LYS B 1 342 ? -20.75 -14.469 8.266 1 95 342 LYS B N 1
ATOM 6107 C CA . LYS B 1 342 ? -20.656 -15.82 7.723 1 95 342 LYS B CA 1
ATOM 6108 C C . LYS B 1 342 ? -21.719 -16.734 8.336 1 95 342 LYS B C 1
ATOM 6110 O O . LYS B 1 342 ? -22.344 -17.516 7.625 1 95 342 LYS B O 1
ATOM 6115 N N . GLU B 1 343 ? -21.906 -16.625 9.602 1 95.38 343 GLU B N 1
ATOM 6116 C CA . GLU B 1 343 ? -22.891 -17.453 10.305 1 95.38 343 GLU B CA 1
ATOM 6117 C C . GLU B 1 343 ? -24.312 -17.094 9.906 1 95.38 343 GLU B C 1
ATOM 6119 O O . GLU B 1 343 ? -25.172 -17.969 9.805 1 95.38 343 GLU B O 1
ATOM 6124 N N . ALA B 1 344 ? -24.5 -15.867 9.625 1 95.75 344 ALA B N 1
ATOM 6125 C CA . ALA B 1 344 ? -25.844 -15.383 9.305 1 95.75 344 ALA B CA 1
ATOM 6126 C C . ALA B 1 344 ? -26.125 -15.492 7.809 1 95.75 344 ALA B C 1
ATOM 6128 O O . ALA B 1 344 ? -27.266 -15.305 7.371 1 95.75 344 ALA B O 1
ATOM 6129 N N . PHE B 1 345 ? -25.172 -15.859 7.051 1 95.81 345 PHE B N 1
ATOM 6130 C CA . PHE B 1 345 ? -25.266 -15.766 5.602 1 95.81 345 PHE B CA 1
ATOM 6131 C C . PHE B 1 345 ? -26.328 -16.703 5.059 1 95.81 345 PHE B C 1
ATOM 6133 O O . PHE B 1 345 ? -26.375 -17.875 5.426 1 95.81 345 PHE B O 1
ATOM 6140 N N . SER B 1 346 ? -27.203 -16.203 4.328 1 92.5 346 SER B N 1
ATOM 6141 C CA . SER B 1 346 ? -28.172 -16.922 3.51 1 92.5 346 SER B CA 1
ATOM 6142 C C . SER B 1 346 ? -28.188 -16.391 2.08 1 92.5 346 SER B C 1
ATOM 6144 O O . SER B 1 346 ? -28.359 -15.195 1.858 1 92.5 346 SER B O 1
ATOM 6146 N N . ASP B 1 347 ? -28 -17.297 1.188 1 88.81 347 ASP B N 1
ATOM 6147 C CA . ASP B 1 347 ? -27.844 -16.875 -0.2 1 88.81 347 ASP B CA 1
ATOM 6148 C C . ASP B 1 347 ? -29.141 -16.266 -0.734 1 88.81 347 ASP B C 1
ATOM 6150 O O . ASP B 1 347 ? -30.188 -16.891 -0.694 1 88.81 347 ASP B O 1
ATOM 6154 N N . GLY B 1 348 ? -29.094 -15.148 -1.198 1 85.31 348 GLY B N 1
ATOM 6155 C CA . GLY B 1 348 ? -30.219 -14.43 -1.777 1 85.31 348 GLY B CA 1
ATOM 6156 C C . GLY B 1 348 ? -30.172 -14.375 -3.293 1 85.31 348 GLY B C 1
ATOM 6157 O O . GLY B 1 348 ? -30.734 -13.469 -3.902 1 85.31 348 GLY B O 1
ATOM 6158 N N . GLY B 1 349 ? -29.359 -15.258 -3.936 1 83.25 349 GLY B N 1
ATOM 6159 C CA . GLY B 1 349 ? -29.328 -15.359 -5.387 1 83.25 349 GLY B CA 1
ATOM 6160 C C . GLY B 1 349 ? -27.984 -15.008 -5.984 1 83.25 349 GLY B C 1
ATOM 6161 O O . GLY B 1 349 ? -27.641 -15.484 -7.066 1 83.25 349 GLY B O 1
ATOM 6162 N N . GLY B 1 350 ? -27.125 -14.203 -5.367 1 84.69 350 GLY B N 1
ATOM 6163 C CA . GLY B 1 350 ? -25.859 -13.789 -5.938 1 84.69 350 GLY B CA 1
ATOM 6164 C C . GLY B 1 350 ? -24.672 -14.578 -5.391 1 84.69 350 GLY B C 1
ATOM 6165 O O . GLY B 1 350 ? -23.547 -14.445 -5.883 1 84.69 350 GLY B O 1
ATOM 6166 N N . GLY B 1 351 ? -24.984 -15.445 -4.578 1 90.81 351 GLY B N 1
ATOM 6167 C CA . GLY B 1 351 ? -23.922 -16.203 -3.947 1 90.81 351 GLY B CA 1
ATOM 6168 C C . GLY B 1 351 ? -23.109 -15.383 -2.967 1 90.81 351 GLY B C 1
ATOM 6169 O O . GLY B 1 351 ? -23.516 -14.281 -2.578 1 90.81 351 GLY B O 1
ATOM 6170 N N . LYS B 1 352 ? -22.016 -16.016 -2.555 1 95.31 352 LYS B N 1
ATOM 6171 C CA . LYS B 1 352 ? -21.062 -15.328 -1.686 1 95.31 352 LYS B CA 1
ATOM 6172 C C . LYS B 1 352 ? -20.156 -14.406 -2.49 1 95.31 352 LYS B C 1
ATOM 6174 O O . LYS B 1 352 ? -20.062 -14.531 -3.713 1 95.31 352 LYS B O 1
ATOM 6179 N N . ARG B 1 353 ? -19.578 -13.484 -1.769 1 97.75 353 ARG B N 1
ATOM 6180 C CA . ARG B 1 353 ? -18.562 -12.664 -2.408 1 97.75 353 ARG B CA 1
ATOM 6181 C C . ARG B 1 353 ? -17.422 -13.531 -2.957 1 97.75 353 ARG B C 1
ATOM 6183 O O . ARG B 1 353 ? -16.875 -14.367 -2.242 1 97.75 353 ARG B O 1
ATOM 6190 N N . PRO B 1 354 ? -17.156 -13.43 -4.312 1 98.06 354 PRO B N 1
ATOM 6191 C CA . PRO B 1 354 ? -15.953 -14.109 -4.793 1 98.06 354 PRO B CA 1
ATOM 6192 C C . PRO B 1 354 ? -14.672 -13.555 -4.168 1 98.06 354 PRO B C 1
ATOM 6194 O O . PRO B 1 354 ? -14.555 -12.344 -3.967 1 98.06 354 PRO B O 1
ATOM 6197 N N . PHE B 1 355 ? -13.758 -14.414 -3.822 1 98.62 355 PHE B N 1
ATOM 6198 C CA . PHE B 1 355 ? -12.562 -13.969 -3.115 1 98.62 355 PHE B CA 1
ATOM 6199 C C . PHE B 1 355 ? -11.75 -13.008 -3.977 1 98.62 355 PHE B C 1
ATOM 6201 O O . PHE B 1 355 ? -11.57 -11.844 -3.613 1 98.62 355 PHE B O 1
ATOM 6208 N N . ILE B 1 356 ? -11.289 -13.414 -5.168 1 98.88 356 ILE B N 1
ATOM 6209 C CA . ILE B 1 356 ? -10.547 -12.57 -6.098 1 98.88 356 ILE B CA 1
ATOM 6210 C C . ILE B 1 356 ? -11.211 -12.617 -7.473 1 98.88 356 ILE B C 1
ATOM 6212 O O . ILE B 1 356 ? -11.578 -13.688 -7.957 1 98.88 356 ILE B O 1
ATOM 6216 N N . THR B 1 357 ? -11.453 -11.508 -8.062 1 98.81 357 THR B N 1
ATOM 6217 C CA . THR B 1 357 ? -11.906 -11.352 -9.438 1 98.81 357 THR B CA 1
ATOM 6218 C C . THR B 1 357 ? -10.758 -10.93 -10.344 1 98.81 357 THR B C 1
ATOM 6220 O O . THR B 1 357 ? -10.211 -9.828 -10.195 1 98.81 357 THR B O 1
ATOM 6223 N N . HIS B 1 358 ? -10.375 -11.75 -11.219 1 98.44 358 HIS B N 1
ATOM 6224 C CA . HIS B 1 358 ? -9.172 -11.562 -12.023 1 98.44 358 HIS B CA 1
ATOM 6225 C C . HIS B 1 358 ? -9.516 -11.164 -13.453 1 98.44 358 HIS B C 1
ATOM 6227 O O . HIS B 1 358 ? -10.188 -11.914 -14.164 1 98.44 358 HIS B O 1
ATOM 6233 N N . PHE B 1 359 ? -9.086 -10.016 -13.891 1 97.62 359 PHE B N 1
ATOM 6234 C CA . PHE B 1 359 ? -9.414 -9.453 -15.195 1 97.62 359 PHE B CA 1
ATOM 6235 C C . PHE B 1 359 ? -8.391 -9.867 -16.234 1 97.62 359 PHE B C 1
ATOM 6237 O O . PHE B 1 359 ? -7.859 -9.031 -16.969 1 97.62 359 PHE B O 1
ATOM 6244 N N . THR B 1 360 ? -8.234 -11.156 -16.297 1 93.38 360 THR B N 1
ATOM 6245 C CA . THR B 1 360 ? -7.332 -11.727 -17.297 1 93.38 360 THR B CA 1
ATOM 6246 C C . THR B 1 360 ? -7.703 -11.242 -18.688 1 93.38 360 THR B C 1
ATOM 6248 O O . THR B 1 360 ? -8.883 -11.148 -19.031 1 93.38 360 THR B O 1
ATOM 6251 N N . ALA B 1 361 ? -6.746 -10.875 -19.531 1 91.31 361 ALA B N 1
ATOM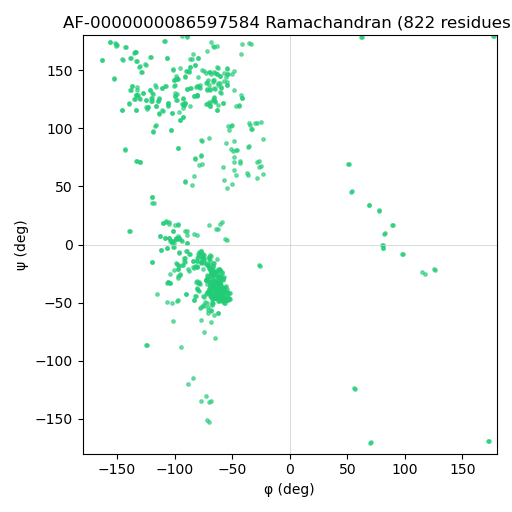 6252 C CA . ALA B 1 361 ? -6.867 -10.531 -20.953 1 91.31 361 ALA B CA 1
ATOM 6253 C C . ALA B 1 361 ? -7.344 -9.094 -21.125 1 91.31 361 ALA B C 1
ATOM 6255 O O . ALA B 1 361 ? -7.449 -8.594 -22.25 1 91.31 361 ALA B O 1
ATOM 6256 N N . CYS B 1 362 ? -7.648 -8.344 -20.016 1 94.5 362 CYS B N 1
ATOM 6257 C CA . CYS B 1 362 ? -8.062 -6.953 -20.141 1 94.5 362 CYS B CA 1
ATOM 6258 C C . CYS B 1 362 ? -6.855 -6.039 -20.312 1 94.5 362 CYS B C 1
ATOM 6260 O O . CYS B 1 362 ? -6.961 -4.98 -20.938 1 94.5 362 CYS B O 1
ATOM 6262 N N . SER B 1 363 ? -5.676 -6.363 -19.719 1 93.31 363 SER B N 1
ATOM 6263 C CA . SER B 1 363 ? -4.402 -5.676 -19.906 1 93.31 363 SER B CA 1
ATOM 6264 C C . SER B 1 363 ? -4.551 -4.172 -19.703 1 93.31 363 SER B C 1
ATOM 6266 O O . SER B 1 363 ? -4.336 -3.385 -20.625 1 93.31 363 SER B O 1
ATOM 6268 N N . PRO B 1 364 ? -4.789 -3.758 -18.516 1 93.69 364 PRO B N 1
ATOM 6269 C CA . PRO B 1 364 ? -5.062 -2.34 -18.266 1 93.69 364 PRO B CA 1
ATOM 6270 C C . PRO B 1 364 ? -3.908 -1.433 -18.688 1 93.69 364 PRO B C 1
ATOM 6272 O O . PRO B 1 364 ? -4.133 -0.289 -19.094 1 93.69 364 PRO B O 1
ATOM 6275 N N . CYS B 1 365 ? -2.738 -1.878 -18.703 1 94.25 365 CYS B N 1
ATOM 6276 C CA . CYS B 1 365 ? -1.609 -1.004 -19 1 94.25 365 CYS B CA 1
ATOM 6277 C C . CYS B 1 365 ? -1.441 -0.815 -20.5 1 94.25 365 CYS B C 1
ATOM 6279 O O . CYS B 1 365 ? -1.206 0.3 -20.969 1 94.25 365 CYS B O 1
ATOM 6281 N N . SER B 1 366 ? -1.537 -1.868 -21.297 1 93 366 SER B N 1
ATOM 6282 C CA . SER B 1 366 ? -1.385 -1.739 -22.734 1 93 366 SER B CA 1
ATOM 6283 C C . SER B 1 366 ? -2.662 -1.212 -23.391 1 93 366 SER B C 1
ATOM 6285 O O . SER B 1 366 ? -2.607 -0.504 -24.391 1 93 366 SER B O 1
ATOM 6287 N N . GLY B 1 367 ? -3.775 -1.539 -22.875 1 92.62 367 GLY B N 1
ATOM 6288 C CA . GLY B 1 367 ? -5.07 -1.189 -23.422 1 92.62 367 GLY B CA 1
ATOM 6289 C C . GLY B 1 367 ? -5.504 -2.115 -24.547 1 92.62 367 GLY B C 1
ATOM 6290 O O . GLY B 1 367 ? -6.582 -1.938 -25.125 1 92.62 367 GLY B O 1
ATOM 6291 N N . VAL B 1 368 ? -4.625 -3.049 -24.812 1 89.31 368 VAL B N 1
ATOM 6292 C CA . VAL B 1 368 ? -4.918 -3.969 -25.906 1 89.31 368 VAL B CA 1
ATOM 6293 C C . VAL B 1 368 ? -5.559 -5.238 -25.359 1 89.31 368 VAL B C 1
ATOM 6295 O O . VAL B 1 368 ? -4.941 -5.961 -24.562 1 89.31 368 VAL B O 1
ATOM 6298 N N . HIS B 1 369 ? -6.793 -5.371 -25.594 1 87.44 369 HIS B N 1
ATOM 6299 C CA . HIS B 1 369 ? -7.492 -6.586 -25.188 1 87.44 369 HIS B CA 1
ATOM 6300 C C . HIS B 1 369 ? -8.359 -7.129 -26.312 1 87.44 369 HIS B C 1
ATOM 6302 O O . HIS B 1 369 ? -8.898 -6.359 -27.109 1 87.44 369 HIS B O 1
ATOM 6308 N N . TRP B 1 370 ? -8.203 -8.453 -26.5 1 80.38 370 TRP B N 1
ATOM 6309 C CA . TRP B 1 370 ? -8.93 -9.109 -27.578 1 80.38 370 TRP B CA 1
ATOM 6310 C C . TRP B 1 370 ? -10.195 -9.773 -27.062 1 80.38 370 TRP B C 1
ATOM 6312 O O . TRP B 1 370 ? -10.195 -10.398 -26 1 80.38 370 TRP B O 1
ATOM 6322 N N . GLY B 1 371 ? -11.25 -9.562 -27.625 1 85.31 371 GLY B N 1
ATOM 6323 C CA . GLY B 1 371 ? -12.484 -10.281 -27.344 1 85.31 371 GLY B CA 1
ATOM 6324 C C . GLY B 1 371 ? -13.406 -9.531 -26.406 1 85.31 371 GLY B C 1
ATOM 6325 O O . GLY B 1 371 ? -14.531 -9.969 -26.141 1 85.31 371 GLY B O 1
ATOM 6326 N N . TYR B 1 372 ? -12.891 -8.398 -25.828 1 91.75 372 TYR B N 1
ATOM 6327 C CA . TYR B 1 372 ? -13.727 -7.605 -24.938 1 91.75 372 TYR B CA 1
ATOM 6328 C C . TYR B 1 372 ? -13.695 -6.133 -25.312 1 91.75 372 TYR B C 1
ATOM 6330 O O . TYR B 1 372 ? -12.742 -5.676 -25.969 1 91.75 372 TYR B O 1
ATOM 6338 N N . THR B 1 373 ? -14.758 -5.449 -24.969 1 93.06 373 THR B N 1
ATOM 6339 C CA . THR B 1 373 ? -14.789 -4.008 -25.203 1 93.06 373 THR B CA 1
ATOM 6340 C C . THR B 1 373 ? -14.156 -3.262 -24.031 1 93.06 373 THR B C 1
ATOM 6342 O O . THR B 1 373 ? -14.031 -3.807 -22.938 1 93.06 373 THR B O 1
ATOM 6345 N N . ASP B 1 374 ? -13.742 -2.014 -24.297 1 92.62 374 ASP B N 1
ATOM 6346 C CA . ASP B 1 374 ? -13.258 -1.138 -23.234 1 92.62 374 ASP B CA 1
ATOM 6347 C C . ASP B 1 374 ? -14.281 -1.014 -22.109 1 92.62 374 ASP B C 1
ATOM 6349 O O . ASP B 1 374 ? -13.93 -1.068 -20.922 1 92.62 374 ASP B O 1
ATOM 6353 N N . GLU B 1 375 ? -15.492 -0.846 -22.5 1 92.62 375 GLU B N 1
ATOM 6354 C CA . GLU B 1 375 ? -16.562 -0.688 -21.516 1 92.62 375 GLU B CA 1
ATOM 6355 C C . GLU B 1 375 ? -16.672 -1.911 -20.609 1 92.62 375 GLU B C 1
ATOM 6357 O O . GLU B 1 375 ? -16.891 -1.779 -19.406 1 92.62 375 GLU B O 1
ATOM 6362 N N . GLN B 1 376 ? -16.531 -3.012 -21.203 1 94.56 376 GLN B N 1
ATOM 6363 C CA . GLN B 1 376 ? -16.594 -4.238 -20.422 1 94.56 376 GLN B CA 1
ATOM 6364 C C . GLN B 1 376 ? -15.414 -4.336 -19.453 1 94.56 376 GLN B C 1
ATOM 6366 O O . GLN B 1 376 ? -15.594 -4.566 -18.266 1 94.56 376 GLN B O 1
ATOM 6371 N N . CYS B 1 377 ? -14.211 -4.133 -20.016 1 96 377 CYS B N 1
ATOM 6372 C CA . CYS B 1 377 ? -13 -4.281 -19.219 1 96 377 CYS B CA 1
ATOM 6373 C C . CYS B 1 377 ? -12.898 -3.18 -18.172 1 96 377 CYS B C 1
ATOM 6375 O O . CYS B 1 377 ? -12.875 -3.459 -16.969 1 96 377 CYS B O 1
ATOM 6377 N N . TRP B 1 378 ? -12.922 -1.918 -18.609 1 95.12 378 TRP B N 1
ATOM 6378 C CA . TRP B 1 378 ? -12.711 -0.802 -17.688 1 95.12 378 TRP B CA 1
ATOM 6379 C C . TRP B 1 378 ? -13.914 -0.606 -16.781 1 95.12 378 TRP B C 1
ATOM 6381 O O . TRP B 1 378 ? -13.766 -0.361 -15.578 1 95.12 378 TRP B O 1
ATOM 6391 N N . GLY B 1 379 ? -15.133 -0.724 -17.375 1 94.94 379 GLY B N 1
ATOM 6392 C CA . GLY B 1 379 ? -16.328 -0.675 -16.547 1 94.94 379 GLY B CA 1
ATOM 6393 C C . GLY B 1 379 ? -16.391 -1.803 -15.539 1 94.94 379 GLY B C 1
ATOM 6394 O O . GLY B 1 379 ? -16.828 -1.594 -14.398 1 94.94 379 GLY B O 1
ATOM 6395 N N . GLY B 1 380 ? -16.016 -2.996 -15.969 1 96.75 380 GLY B N 1
ATOM 6396 C CA . GLY B 1 380 ? -15.961 -4.129 -15.055 1 96.75 380 GLY B CA 1
ATOM 6397 C C . GLY B 1 380 ? -14.977 -3.934 -13.922 1 96.75 380 GLY B C 1
ATOM 6398 O O . GLY B 1 380 ? -15.289 -4.238 -12.766 1 96.75 380 GLY B O 1
ATOM 6399 N N . MET B 1 381 ? -13.781 -3.424 -14.242 1 97.62 381 MET B N 1
ATOM 6400 C CA . MET B 1 381 ? -12.781 -3.158 -13.211 1 97.62 381 MET B CA 1
ATOM 6401 C C . MET B 1 381 ? -13.281 -2.109 -12.227 1 97.62 381 MET B C 1
ATOM 6403 O O . MET B 1 381 ? -13.117 -2.262 -11.016 1 97.62 381 MET B O 1
ATOM 6407 N N . GLU B 1 382 ? -13.914 -1.061 -12.766 1 96.75 382 GLU B N 1
ATOM 6408 C CA . GLU B 1 382 ? -14.461 -0.021 -11.898 1 96.75 382 GLU B CA 1
ATOM 6409 C C . GLU B 1 382 ? -15.508 -0.593 -10.945 1 96.75 382 GLU B C 1
ATOM 6411 O O . GLU B 1 382 ? -15.492 -0.286 -9.75 1 96.75 382 GLU B O 1
ATOM 6416 N N . LYS B 1 383 ? -16.344 -1.389 -11.445 1 97.69 383 LYS B N 1
ATOM 6417 C CA . LYS B 1 383 ? -17.391 -2.018 -10.641 1 97.69 383 LYS B CA 1
ATOM 6418 C C . LYS B 1 383 ? -16.797 -2.898 -9.547 1 97.69 383 LYS B C 1
ATOM 6420 O O . LYS B 1 383 ? -17.203 -2.814 -8.383 1 97.69 383 LYS B O 1
ATOM 6425 N N . ALA B 1 384 ? -15.859 -3.752 -9.914 1 98.69 384 ALA B N 1
ATOM 6426 C CA . ALA B 1 384 ? -15.219 -4.656 -8.961 1 98.69 384 ALA B CA 1
ATOM 6427 C C . ALA B 1 384 ? -14.484 -3.875 -7.879 1 98.69 384 ALA B C 1
ATOM 6429 O O . ALA B 1 384 ? -14.555 -4.219 -6.695 1 98.69 384 ALA B O 1
ATOM 6430 N N . LEU B 1 385 ? -13.789 -2.824 -8.266 1 98.5 385 LEU B N 1
ATOM 6431 C CA . LEU B 1 385 ? -13.008 -2.016 -7.344 1 98.5 385 LEU B CA 1
ATOM 6432 C C . LEU B 1 385 ? -13.906 -1.274 -6.363 1 98.5 385 LEU B C 1
ATOM 6434 O O . LEU B 1 385 ? -13.625 -1.232 -5.164 1 98.5 385 LEU B O 1
ATOM 6438 N N . ASN B 1 386 ? -15 -0.67 -6.875 1 98.19 386 ASN B N 1
ATOM 6439 C CA . ASN B 1 386 ? -15.922 0.026 -5.984 1 98.19 386 ASN B CA 1
ATOM 6440 C C . ASN B 1 386 ? -16.672 -0.949 -5.086 1 98.19 386 ASN B C 1
ATOM 6442 O O . ASN B 1 386 ? -16.984 -0.629 -3.936 1 98.19 386 ASN B O 1
ATOM 6446 N N . PHE B 1 387 ? -17.016 -2.164 -5.648 1 98.44 387 PHE B N 1
ATOM 6447 C CA . PHE B 1 387 ? -17.609 -3.234 -4.863 1 98.44 387 PHE B CA 1
ATOM 6448 C C . PHE B 1 387 ? -16.734 -3.586 -3.666 1 98.44 387 PHE B C 1
ATOM 6450 O O . PHE B 1 387 ? -17.219 -3.676 -2.537 1 98.44 387 PHE B O 1
ATOM 6457 N N . ALA B 1 388 ? -15.445 -3.762 -3.881 1 98.69 388 ALA B N 1
ATOM 6458 C CA . ALA B 1 388 ? -14.477 -4.055 -2.832 1 98.69 388 ALA B CA 1
ATOM 6459 C C . ALA B 1 388 ? -14.289 -2.857 -1.908 1 98.69 388 ALA B C 1
ATOM 6461 O O . ALA B 1 388 ? -14.227 -3.01 -0.687 1 98.69 388 ALA B O 1
ATOM 6462 N N . ASP B 1 389 ? -14.156 -1.666 -2.486 1 98.31 389 ASP B N 1
ATOM 6463 C CA . ASP B 1 389 ? -13.93 -0.442 -1.725 1 98.31 389 ASP B CA 1
ATOM 6464 C C . ASP B 1 389 ? -15.062 -0.193 -0.732 1 98.31 389 ASP B C 1
ATOM 6466 O O . ASP B 1 389 ? -14.828 0.295 0.375 1 98.31 389 ASP B O 1
ATOM 6470 N N . ASN B 1 390 ? -16.297 -0.529 -1.119 1 97.31 390 ASN B N 1
ATOM 6471 C CA . ASN B 1 390 ? -17.438 -0.363 -0.231 1 97.31 390 ASN B CA 1
ATOM 6472 C C . ASN B 1 390 ? -17.312 -1.229 1.019 1 97.31 390 ASN B C 1
ATOM 6474 O O . ASN B 1 390 ? -17.781 -0.851 2.092 1 97.31 390 ASN B O 1
ATOM 6478 N N . GLN B 1 391 ? -16.703 -2.398 0.877 1 97.19 391 GLN B N 1
ATOM 6479 C CA . GLN B 1 391 ? -16.484 -3.262 2.031 1 97.19 391 GLN B CA 1
ATOM 6480 C C . GLN B 1 391 ? -15.5 -2.627 3.01 1 97.19 391 GLN B C 1
ATOM 6482 O O . GLN B 1 391 ? -15.602 -2.836 4.223 1 97.19 391 GLN B O 1
ATOM 6487 N N . VAL B 1 392 ? -14.555 -1.824 2.529 1 97.25 392 VAL B N 1
ATOM 6488 C CA . VAL B 1 392 ? -13.555 -1.13 3.342 1 97.25 392 VAL B CA 1
ATOM 6489 C C . VAL B 1 392 ? -14.156 0.16 3.898 1 97.25 392 VAL B C 1
ATOM 6491 O O . VAL B 1 392 ? -14.102 0.407 5.105 1 97.25 392 VAL B O 1
ATOM 6494 N N . LEU B 1 393 ? -14.812 0.944 3.035 1 96.44 393 LEU B N 1
ATOM 6495 C CA . LEU B 1 393 ? -15.266 2.293 3.352 1 96.44 393 LEU B CA 1
ATOM 6496 C C . LEU B 1 393 ? -16.391 2.26 4.383 1 96.44 393 LEU B C 1
ATOM 6498 O O . LEU B 1 393 ? -16.609 3.24 5.098 1 96.44 393 LEU B O 1
ATOM 6502 N N . ARG B 1 394 ? -17.016 1.151 4.5 1 93.31 394 ARG B N 1
ATOM 6503 C CA . ARG B 1 394 ? -18.062 1.026 5.516 1 93.31 394 ARG B CA 1
ATOM 6504 C C . ARG B 1 394 ? -17.484 1.242 6.914 1 93.31 394 ARG B C 1
ATOM 6506 O O . ARG B 1 394 ? -18.141 1.819 7.781 1 93.31 394 ARG B O 1
ATOM 6513 N N . ASN B 1 395 ? -16.281 0.781 7.129 1 93.38 395 ASN B N 1
ATOM 6514 C CA . ASN B 1 395 ? -15.609 0.989 8.406 1 93.38 395 ASN B CA 1
ATOM 6515 C C . ASN B 1 395 ? -15.297 2.463 8.641 1 93.38 395 ASN B C 1
ATOM 6517 O O . ASN B 1 395 ? -15.039 2.875 9.773 1 93.38 395 ASN B O 1
ATOM 6521 N N . TYR B 1 396 ? -15.305 3.24 7.617 1 95.12 396 TYR B N 1
ATOM 6522 C CA . TYR B 1 396 ? -15 4.664 7.699 1 95.12 396 TYR B CA 1
ATOM 6523 C C . TYR B 1 396 ? -16.281 5.496 7.613 1 95.12 396 TYR B C 1
ATOM 6525 O O . TYR B 1 396 ? -16.219 6.719 7.48 1 95.12 396 TYR B O 1
ATOM 6533 N N . GLY B 1 397 ? -17.422 4.852 7.539 1 93.19 397 GLY B N 1
ATOM 6534 C CA . GLY B 1 397 ? -18.719 5.508 7.625 1 93.19 397 GLY B CA 1
ATOM 6535 C C . GLY B 1 397 ? -19.25 5.961 6.273 1 93.19 397 GLY B C 1
ATOM 6536 O O . GLY B 1 397 ? -20.125 6.82 6.203 1 93.19 397 GLY B O 1
ATOM 6537 N N . PHE B 1 398 ? -18.688 5.438 5.172 1 95.19 398 PHE B N 1
ATOM 6538 C CA . PHE B 1 398 ? -19.078 5.926 3.859 1 95.19 398 PHE B CA 1
ATOM 6539 C C . PHE B 1 398 ? -19.328 4.766 2.9 1 95.19 398 PHE B C 1
ATOM 6541 O O . PHE B 1 398 ? -19.031 3.613 3.223 1 95.19 398 PHE B O 1
ATOM 6548 N N . VAL B 1 399 ? -19.969 5.047 1.747 1 95.19 399 VAL B N 1
ATOM 6549 C CA . VAL B 1 399 ? -20.25 4.043 0.724 1 95.19 399 VAL B CA 1
ATOM 6550 C C . VAL B 1 399 ? -20.328 4.715 -0.646 1 95.19 399 VAL B C 1
ATOM 6552 O O . VAL B 1 399 ? -20.75 5.871 -0.753 1 95.19 399 VAL B O 1
ATOM 6555 N N . HIS B 1 400 ? -19.812 4.012 -1.693 1 95.88 400 HIS B N 1
ATOM 6556 C CA . HIS B 1 400 ? -20.203 4.359 -3.055 1 95.88 400 HIS B CA 1
ATOM 6557 C C . HIS B 1 400 ? -21.656 3.998 -3.318 1 95.88 400 HIS B C 1
ATOM 6559 O O . HIS B 1 400 ? -22.031 2.824 -3.27 1 95.88 400 HIS B O 1
ATOM 6565 N N . PRO B 1 401 ? -22.469 4.926 -3.631 1 92.56 401 PRO B N 1
ATOM 6566 C CA . PRO B 1 401 ? -23.859 4.574 -3.889 1 92.56 401 PRO B CA 1
ATOM 6567 C C . PRO B 1 401 ? -24.047 3.822 -5.207 1 92.56 401 PRO B C 1
ATOM 6569 O O . PRO B 1 401 ? -25.016 3.082 -5.367 1 92.56 401 PRO B O 1
ATOM 6572 N N . ASP B 1 402 ? -23.188 4.074 -6.145 1 93.81 402 ASP B N 1
ATOM 6573 C CA . ASP B 1 402 ? -23.141 3.445 -7.461 1 93.81 402 ASP B CA 1
ATOM 6574 C C . ASP B 1 402 ? -21.781 2.832 -7.742 1 93.81 402 ASP B C 1
ATOM 6576 O O . ASP B 1 402 ? -20.75 3.523 -7.688 1 93.81 402 ASP B O 1
ATOM 6580 N N . LEU B 1 403 ? -21.781 1.526 -8.07 1 94.75 403 LEU B N 1
ATOM 6581 C CA . LEU B 1 403 ? -20.516 0.821 -8.258 1 94.75 403 LEU B CA 1
ATOM 6582 C C . LEU B 1 403 ? -19.797 1.314 -9.508 1 94.75 403 LEU B C 1
ATOM 6584 O O . LEU B 1 403 ? -18.609 1.016 -9.703 1 94.75 403 LEU B O 1
ATOM 6588 N N . LEU B 1 404 ? -20.438 2.115 -10.328 1 92.88 404 LEU B N 1
ATOM 6589 C CA . LEU B 1 404 ? -19.797 2.627 -11.539 1 92.88 404 LEU B CA 1
ATOM 6590 C C . LEU B 1 404 ? -19.406 4.09 -11.367 1 92.88 404 LEU B C 1
ATOM 6592 O O . LEU B 1 404 ? -18.906 4.715 -12.305 1 92.88 404 LEU B O 1
ATOM 6596 N N . ASN B 1 405 ? -19.594 4.613 -10.141 1 87.88 405 ASN B N 1
ATOM 6597 C CA . ASN B 1 405 ? -19.188 5.98 -9.828 1 87.88 405 ASN B CA 1
ATOM 6598 C C . ASN B 1 405 ? -18.25 6.023 -8.633 1 87.88 405 ASN B C 1
ATOM 6600 O O . ASN B 1 405 ? -18.656 5.777 -7.496 1 87.88 405 ASN B O 1
ATOM 6604 N N . THR B 1 406 ? -17.047 6.484 -8.828 1 84.31 406 THR B N 1
ATOM 6605 C CA . THR B 1 406 ? -16.016 6.465 -7.805 1 84.31 406 THR B CA 1
ATOM 6606 C C . THR B 1 406 ? -15.938 7.809 -7.082 1 84.31 406 THR B C 1
ATOM 6608 O O . THR B 1 406 ? -15.406 7.895 -5.973 1 84.31 406 THR B O 1
ATOM 6611 N N . SER B 1 407 ? -16.422 8.836 -7.535 1 84.19 407 SER B N 1
ATOM 6612 C CA . SER B 1 407 ? -16.062 10.203 -7.164 1 84.19 407 SER B CA 1
ATOM 6613 C C . SER B 1 407 ? -16.625 10.562 -5.797 1 84.19 407 SER B C 1
ATOM 6615 O O . SER B 1 407 ? -15.898 11.008 -4.91 1 84.19 407 SER B O 1
ATOM 6617 N N . TYR B 1 408 ? -17.906 10.367 -5.629 1 86.69 408 TYR B N 1
ATOM 6618 C CA . TYR B 1 408 ? -18.469 10.859 -4.383 1 86.69 408 TYR B CA 1
ATOM 6619 C C . TYR B 1 408 ? -19.016 9.719 -3.533 1 86.69 408 TYR B C 1
ATOM 6621 O O . TYR B 1 408 ? -19.641 8.797 -4.055 1 86.69 408 TYR B O 1
ATOM 6629 N N . LEU B 1 409 ? -18.688 9.867 -2.26 1 94.12 409 LEU B N 1
ATOM 6630 C CA . LEU B 1 409 ? -19.156 8.898 -1.279 1 94.12 409 LEU B CA 1
ATOM 6631 C C . LEU B 1 409 ? -20.344 9.453 -0.499 1 94.12 409 LEU B C 1
ATOM 6633 O O . LEU B 1 409 ? -20.5 10.664 -0.355 1 94.12 409 LEU B O 1
ATOM 6637 N N . TYR B 1 410 ? -21.172 8.586 -0.076 1 93.62 410 TYR B N 1
ATOM 6638 C CA . TYR B 1 410 ? -22.297 8.914 0.802 1 93.62 410 TYR B CA 1
ATOM 6639 C C . TYR B 1 410 ? -22.047 8.406 2.217 1 93.62 410 TYR B C 1
ATOM 6641 O O . TYR B 1 410 ? -21.516 7.305 2.402 1 93.62 410 TYR B O 1
ATOM 6649 N N . PRO B 1 411 ? -22.375 9.281 3.207 1 92.12 411 PRO B N 1
ATOM 6650 C CA . PRO B 1 411 ? -22.234 8.812 4.586 1 92.12 411 PRO B CA 1
ATOM 6651 C C . PRO B 1 411 ? -23.234 7.695 4.922 1 92.12 411 PRO B C 1
ATOM 6653 O O . PRO B 1 411 ? -24.359 7.703 4.441 1 92.12 411 PRO B O 1
ATOM 6656 N N . LEU B 1 412 ? -22.812 6.75 5.66 1 88.38 412 LEU B N 1
ATOM 6657 C CA . LEU B 1 412 ? -23.672 5.688 6.18 1 88.38 412 LEU B CA 1
ATOM 6658 C C . LEU B 1 412 ? -24.266 6.078 7.527 1 88.38 412 LEU B C 1
ATOM 6660 O O . LEU B 1 412 ? -23.641 6.812 8.297 1 88.38 412 LEU B O 1
ATOM 6664 N N . PRO B 1 413 ? -25.484 5.555 7.773 1 77.5 413 PRO B N 1
ATOM 6665 C CA . PRO B 1 413 ? -26.094 5.883 9.062 1 77.5 413 PRO B CA 1
ATOM 6666 C C . PRO B 1 413 ? -25.359 5.254 10.242 1 77.5 413 PRO B C 1
ATOM 6668 O O . PRO B 1 413 ? -24.75 4.191 10.102 1 77.5 413 PRO B O 1
#

Radius of gyration: 34.3 Å; Cα contacts (8 Å, |Δi|>4): 1352; chains: 2; bounding box: 73×147×113 Å

pLDDT: mean 83.62, std 26.22, range [15.65, 98.94]

Secondary structure (DSSP, 8-state):
---------------------------------------------TT---------------SS-GGGGS-SSTT---S-HHHHHHHHHHH-GGGTTTGGG-EEEEEE--SSPPSSTTHHHHHHHHHHHHHHHHHHHT-EEEEE-SBSSTT--GGGGHHHHHHHHHHH-TT-SEEEEE-TTEEE--TT----GGGGTT-SEEEEE-HIIIIIS--GGGEEEEEEEEESSHHHHHHHHHHHTTSTTSTTHHHHHHHHHHH-TT----S--HHHHHHHHHHHSTTTGGGGEEEE-SS-TTEEHHHHGGGHHHHHHHHHHHHHH-HHHHS---GGGHHHHHHHHHHH----SS-SPPSEEE-TT--TTT---SSS-HHHHHHHHHHHHHHHHHHHHGGGTEE-SSTT--SB-EE--/---------------------------------------------TT---------------SS-GGGGS-SSTT---S-HHHHHHHHHHH-GGGTTTGGG-EEEEEE--SSPPSSTTHHHHHHHHHHHHHHHHHHHT-EEEEE-SBSSTT--GGGGHHHHHHHHHHH-TT-SEEEEE-TTEEE--TT----GGGGTT-SEEEEE-HIIIIIS--GGGEEEEEEEEESSHHHHHHHHHHHTTSTTSTTHHHHHHHHHHH-TT----S--HHHHHHHHHHHSTTTGGGGEEEE-SS-TTEEHHHHGGGHHHHHHHHHHHHHH-GGGSS---GGGHHHHHHHHHHH----SS-SPPSEEE-TT--TTT---SSS-HHHHHHHHHHHHHHHHHHHHGGGTEE-SSTT--SB-EE--